Protein AF-A0A2R6K0E7-F1 (afdb_monomer_lite)

Foldseek 3Di:
DDDDDDDDDDDDDDDDDDDDDDDDDDDDDDDDQQKDWDWPPQAQWDWIKIKIKGFDAPVLQDQFWFKKKKFQCPVVQWPWFPQFWWLVQWPFKWKQDPVRDIDGQSVFWPTWGADPRGRMIMTTGNTRHGDDGGIMIIIMGTGTTGHNDWDKTKMWMDIPDDPPDGTRIDMDGGDDDDDDAAQEPQQEHPPLCVVQPADRNAQQRQPQPHGLCLQCVRRNFDQQCPPPHGLSNDQQRNPLPAGCSQQDQDQQCPPPDGRSRAQQRVPLPDGCSQQHQPQQCPPPDGQSRDQQRNVLPAGQNQQDQDQQCNPPDGRSRAQQRNVLPPGQSLQDQDQQCPPPQGQSRAQQRNVLPAGCSQQDQPQQCPPPDGQSRDQQRNVLPHGCSLQDCDQQCVPDDGQSRDLQRVVLPHGQSLQDQPQQCPPPQGRSRDQQSCVQPDGCSVQDQDQQCPPPDGRSSDQQRNVQPAGCSLQDQPAQPDPDGPSRAQQRQVLPHGCSLQDQDQQCPPPDGRSRDQQRNVLPDGDNQQDQPQQCPPSDRRSSDQQRNQLPAGCNNFDQDQQCPPPDGRSRCQQRNPQPAGSSLQDCDQLPVDDDGQSRDQQRCNPPPGCNQLDQPDALPPVHGLSNDAWHQSVTGGSVPAWADDDDPDDDIRSDDDDDDADPDDCVPLNCDAACDDDPPVSYDDQHQCPVQGCPGLPFDAQPNPRGGRNNNWQHAPLPDTCVPLHADAACNPDAGRSHDWQRAPLPDTCVGQHQPQACPPPDGPSRDQQRQPLPDGCNRQDQDQQCPPDDGPSRDQQRVVLPDGDSRQDQPQQCPPPHRRSRDQQRQPLPQGQNRQDQDDDPPPPDGRSRDNPPNPDD

pLDDT: mean 83.06, std 15.07, range [14.89, 96.38]

Sequence (856 aa):
MMVKQSRAVFLVTILIASAVGGVALAGNAVASADASVEVSPADPGATATHDIRAVVESNDDSNSLNSVEVDYSVDGNFDGTVSNVDQSDVVTAEIERSDGSVVDVSDDLDSVSGSNNGETLAIGFGGSYSLSEGDVVHVVYDAAENPQSSGTYDVDVAVNVQSTDNPTTTTYSIGDGDDSNDTDGDGLDDSLEESLGTDIDSADTDGDGIDDGVETDGGSAVDTDGDETIDALDDDSDDDGISDSTEGATDADGDGTADYRDVDSDGDGTFDSTEGTNDADGDNVPNYLDTDNDGDGIADAVEGTDDADGDSTPNYLDADSDEDAIPDSTEGDADADADGTPDFLDADSDGDGILDSAEGTNDADSDGVPNYLDTDADGDGIPDSTEGTTDTDGDSPADYLQTDSDNDGIPDATESTEDADGDGVPNYQDADSAGDGITDSTEGTDDADDDDVPNYLDTDNDGDGIPDATEGTNDADDGVPNYLDTDSDGDGITDSTEGTDDTDGDSTPNYLDTDSDEDGLLDSVEGTDDVDGDEAPNYLDADSDDDGILDSTEKTNDVDEDGTPNFIDTDSDGDSIPDSTEGTTDTDGDSPADYLQTDSDNDGISDAIEGTNDADGDGVANYRDFDADGDGIPDSAEGTDDADGDGAPNYLDTDNDGDGIPDATEGTNDADSDGIKNYLDTDSDGDGIADSVEGTNDSDDDSTPNYLDTDSDEDELLDGAEGTGDVDGDGAPNYLDADSDGDGVLDSTEGTNDADGDDVPNYLDTDSDGDGITDSTEGTTDTDGDSPADYLDTDSDNDGIADSVEGTEDVDGDGLPNYRDLDSDGDGTSDETEGTDDADGDGVPNYLDSDDSTSN

Secondary structure (DSSP, 8-state):
----------------------------PPPPPSEEEEEES-STT-EEEEEEEEE--TTT--SS--EEEEETTTTS---SB-TT--TTSEEEEEEE-TTS-EEE-GGGEEEEEEEGGGTEEEEEE-S-----TT-EEEEEEEEEE--SS-EEEEEEEEES--TT---EEEEEEE------S-SSSSS--TTTHHHHS--TT-SSSSSSSS-TTTTTTTT----SS-SSS-GGG-SSSSSSSS-TTTT-S--SSSSSS-GGG-SSSS-SSS-TTTT-S--SSSSS--GGG-SSSSSSSS-HHHH-S--SSSSS--GGG-SSTTSSSS-TTTT-S--SS-SSS-GGG-SSTTSSSS-TTTT-S--SSSSS--GGG-TTTTSSSS-HHHH-S--SSSSSS-GGG-SSSSSSSS-HHHH-S--SSSSS--GGG-TTTTSSSS-HHHH-S--SSSSS--TTT-SSTTSSSS-GGGT-S--SSSSS-GGG-TTTTSSSS-HHHH-S--SSSSS--GGG-TTTTSSSS-HHHH-S--SS-SSS-GGG-TTTTSSSS-HHHH-S--SSSSS--TTS-TTTTSSSS-HHHH-S--SSSSSS-GGG-SSSSSSSS-HHHH-S--SSS-SS-TTTSS--SSSS--GGG------SSS---TTS------SS--TTTTTTS-SSSS-S-SS-----S--SS-TTTSTT--SSS-S--GGG----S-SSS-TTTS-S---SSSS--TTS-SSSS-SSS-HHHH-S--SSSSS--GGG-TTTT-SSS-HHHH-S--SSSSSS-GGG-SSTT-SSS-HHHH-S--SSSSS--GGG-TTTTSSSS-HHHH-S--SSSSSS-GGG-TT-----

Radius of gyration: 56.71 Å; chains: 1; bounding box: 147×77×138 Å

Structure (mmCIF, N/CA/C/O backbone):
data_AF-A0A2R6K0E7-F1
#
_entry.id   AF-A0A2R6K0E7-F1
#
loop_
_atom_site.group_PDB
_atom_site.id
_atom_site.type_symbol
_atom_site.label_atom_id
_atom_site.label_alt_id
_atom_site.label_comp_id
_atom_site.label_asym_id
_atom_site.label_entity_id
_atom_site.label_seq_id
_atom_site.pdbx_PDB_ins_code
_atom_site.Cartn_x
_atom_site.Cartn_y
_atom_site.Cartn_z
_atom_site.occupancy
_atom_site.B_iso_or_equiv
_atom_site.auth_seq_id
_atom_site.auth_comp_id
_atom_site.auth_asym_id
_atom_site.auth_atom_id
_atom_site.pdbx_PDB_model_num
ATOM 1 N N . MET A 1 1 ? 13.818 -31.343 -26.260 1.00 32.22 1 MET A N 1
ATOM 2 C CA . MET A 1 1 ? 14.677 -30.671 -25.265 1.00 32.22 1 MET A CA 1
ATOM 3 C C . MET A 1 1 ? 15.842 -31.620 -24.944 1.00 32.22 1 MET A C 1
ATOM 5 O O . MET A 1 1 ? 15.568 -32.783 -24.666 1.00 32.22 1 MET A O 1
ATOM 9 N N . MET A 1 2 ? 17.138 -31.327 -25.154 1.00 28.70 2 MET A N 1
ATOM 10 C CA . MET A 1 2 ? 17.872 -30.039 -25.264 1.00 28.70 2 MET A CA 1
ATOM 11 C C . MET A 1 2 ? 17.816 -29.251 -23.939 1.00 28.70 2 MET A C 1
ATOM 13 O O . MET A 1 2 ? 16.790 -29.326 -23.285 1.00 28.70 2 MET A O 1
ATOM 17 N N . VAL A 1 3 ? 18.852 -28.557 -23.455 1.00 30.58 3 VAL A N 1
ATOM 18 C CA . VAL A 1 3 ? 20.208 -28.270 -23.992 1.00 30.58 3 VAL A CA 1
ATOM 19 C C . VAL A 1 3 ? 21.289 -28.851 -23.035 1.00 30.58 3 VAL A C 1
ATOM 21 O O . VAL A 1 3 ? 20.965 -29.585 -22.102 1.00 30.58 3 VAL A O 1
ATOM 24 N N . LYS A 1 4 ? 22.587 -28.622 -23.285 1.00 28.92 4 LYS A N 1
ATOM 25 C CA . LYS A 1 4 ? 23.685 -28.844 -22.320 1.00 28.92 4 LYS A CA 1
ATOM 26 C C . LYS A 1 4 ? 24.275 -27.494 -21.907 1.00 28.92 4 LYS A C 1
ATOM 28 O O . LYS A 1 4 ? 24.541 -26.692 -22.795 1.00 28.92 4 LYS A O 1
ATOM 33 N N . GLN A 1 5 ? 24.654 -27.326 -20.642 1.00 28.28 5 GLN A N 1
ATOM 34 C CA . GLN A 1 5 ? 25.661 -26.318 -20.295 1.00 28.28 5 GLN A CA 1
ATOM 35 C C . GLN A 1 5 ? 26.997 -26.611 -21.000 1.00 28.28 5 GLN A C 1
ATOM 37 O O . GLN A 1 5 ? 27.392 -27.772 -21.174 1.00 28.28 5 GLN A O 1
ATOM 42 N N . SER A 1 6 ? 27.707 -25.545 -21.357 1.00 27.72 6 SER A N 1
ATOM 43 C CA . SER A 1 6 ? 29.079 -25.562 -21.856 1.00 27.72 6 SER A CA 1
ATOM 44 C C . SER A 1 6 ? 29.840 -24.423 -21.184 1.00 27.72 6 SER A C 1
ATOM 46 O O . SER A 1 6 ? 29.317 -23.321 -21.098 1.00 27.72 6 SER A O 1
ATOM 48 N N . ARG A 1 7 ? 31.068 -24.675 -20.724 1.00 29.78 7 ARG A N 1
ATOM 49 C CA . ARG A 1 7 ? 32.025 -23.619 -20.369 1.00 29.78 7 ARG A CA 1
ATOM 50 C C . ARG A 1 7 ? 33.148 -23.662 -21.393 1.00 29.78 7 ARG A C 1
ATOM 52 O O . ARG A 1 7 ? 33.835 -24.681 -21.495 1.00 29.78 7 ARG A O 1
ATOM 59 N N . ALA A 1 8 ? 33.297 -22.583 -22.148 1.00 27.72 8 ALA A N 1
ATOM 60 C CA . ALA A 1 8 ? 34.442 -22.343 -23.012 1.00 27.72 8 ALA A CA 1
ATOM 61 C C . ALA A 1 8 ? 35.394 -21.358 -22.322 1.00 27.72 8 ALA A C 1
ATOM 63 O O . ALA A 1 8 ? 34.971 -20.556 -21.498 1.00 27.72 8 ALA A O 1
ATOM 64 N N . VAL A 1 9 ? 36.675 -21.444 -22.661 1.00 29.45 9 VAL A N 1
ATOM 65 C CA . VAL A 1 9 ? 37.657 -20.382 -22.431 1.00 29.45 9 VAL A CA 1
ATOM 66 C C . VAL A 1 9 ? 38.268 -20.142 -23.799 1.00 29.45 9 VAL A C 1
ATOM 68 O O . VAL A 1 9 ? 38.803 -21.085 -24.390 1.00 29.45 9 VAL A O 1
ATOM 71 N N . PHE A 1 10 ? 38.116 -18.932 -24.324 1.00 28.72 10 PHE A N 1
ATOM 72 C CA . PHE A 1 10 ? 38.728 -18.547 -25.587 1.00 28.72 10 PHE A CA 1
ATOM 73 C C . PHE A 1 10 ? 40.166 -18.076 -25.358 1.00 28.72 10 PHE A C 1
ATOM 75 O O . PHE A 1 10 ? 40.519 -17.576 -24.293 1.00 28.72 10 PHE A O 1
ATOM 82 N N . LEU A 1 11 ? 40.995 -18.255 -26.380 1.00 26.73 11 LEU A N 1
ATOM 83 C CA . LEU A 1 11 ? 42.242 -17.526 -26.551 1.00 26.73 11 LEU A CA 1
ATOM 84 C C . LEU A 1 11 ? 42.315 -17.215 -28.045 1.00 26.73 11 LEU A C 1
ATOM 86 O O . LEU A 1 11 ? 42.280 -18.141 -28.859 1.00 26.73 11 LEU A O 1
ATOM 90 N N . VAL A 1 12 ? 42.305 -15.935 -28.401 1.00 27.78 12 VAL A N 1
ATOM 91 C CA . VAL A 1 12 ? 42.221 -15.503 -29.800 1.00 27.78 12 VAL A CA 1
ATOM 92 C C . VAL A 1 12 ? 43.578 -15.670 -30.483 1.00 27.78 12 VAL A C 1
ATOM 94 O O . VAL A 1 12 ? 44.639 -15.527 -29.876 1.00 27.78 12 VAL A O 1
ATOM 97 N N . THR A 1 13 ? 43.560 -15.997 -31.771 1.00 28.06 13 THR A N 1
ATOM 98 C CA . THR A 1 13 ? 44.700 -15.794 -32.671 1.00 28.06 13 THR A CA 1
ATOM 99 C C . THR A 1 13 ? 44.118 -15.483 -34.045 1.00 28.06 13 THR A C 1
ATOM 101 O O . THR A 1 13 ? 43.332 -16.272 -34.570 1.00 28.06 13 THR A O 1
ATOM 104 N N . ILE A 1 14 ? 44.424 -14.297 -34.569 1.00 28.00 14 ILE A N 1
ATOM 105 C CA . ILE A 1 14 ? 43.735 -13.711 -35.726 1.00 28.00 14 ILE A CA 1
ATOM 106 C C . ILE A 1 14 ? 44.056 -14.488 -37.012 1.00 28.00 14 ILE A C 1
ATOM 108 O O . ILE A 1 14 ? 45.180 -14.946 -37.220 1.00 28.00 14 ILE A O 1
ATOM 112 N N . LEU A 1 15 ? 43.051 -14.638 -37.880 1.00 26.59 15 LEU A N 1
ATOM 113 C CA . LEU A 1 15 ? 43.170 -15.285 -39.188 1.00 26.59 15 LEU A CA 1
ATOM 114 C C . LEU A 1 15 ? 42.273 -14.550 -40.194 1.00 26.59 15 LEU A C 1
ATOM 116 O O . LEU A 1 15 ? 41.116 -14.916 -40.397 1.00 26.59 15 LEU A O 1
ATOM 120 N N . ILE A 1 16 ? 42.812 -13.501 -40.819 1.00 28.03 16 ILE A N 1
ATOM 121 C CA . ILE A 1 16 ? 42.130 -12.768 -41.894 1.00 28.03 16 ILE A CA 1
ATOM 122 C C . ILE A 1 16 ? 42.339 -13.509 -43.220 1.00 28.03 16 ILE A C 1
ATOM 124 O O . ILE A 1 16 ? 43.461 -13.839 -43.599 1.00 28.03 16 ILE A O 1
ATOM 128 N N . ALA A 1 17 ? 41.243 -13.764 -43.936 1.00 27.00 17 ALA A N 1
ATOM 129 C CA . ALA A 1 17 ? 41.252 -14.397 -45.252 1.00 27.00 17 ALA A CA 1
ATOM 130 C C . ALA A 1 17 ? 40.202 -13.751 -46.174 1.00 27.00 17 ALA A C 1
ATOM 132 O O . ALA A 1 17 ? 39.113 -14.291 -46.378 1.00 27.00 17 ALA A O 1
ATOM 133 N N . SER A 1 18 ? 40.536 -12.595 -46.748 1.00 26.09 18 SER A N 1
ATOM 134 C CA . SER A 1 18 ? 39.658 -11.877 -47.682 1.00 26.09 18 SER A CA 1
ATOM 135 C C . SER A 1 18 ? 39.710 -12.483 -49.089 1.00 26.09 18 SER A C 1
ATOM 137 O O . SER A 1 18 ? 40.771 -12.620 -49.698 1.00 26.09 18 SER A O 1
ATOM 139 N N . ALA A 1 19 ? 38.548 -12.865 -49.625 1.00 25.94 19 ALA A N 1
ATOM 140 C CA . ALA A 1 19 ? 38.427 -13.514 -50.931 1.00 25.94 19 ALA A CA 1
ATOM 141 C C . ALA A 1 19 ? 38.210 -12.503 -52.074 1.00 25.94 19 ALA A C 1
ATOM 143 O O . ALA A 1 19 ? 37.388 -11.599 -51.959 1.00 25.94 19 ALA A O 1
ATOM 144 N N . VAL A 1 20 ? 38.866 -12.708 -53.226 1.00 29.27 20 VAL A N 1
ATOM 145 C CA . VAL A 1 20 ? 38.715 -11.850 -54.422 1.00 29.27 20 VAL A CA 1
ATOM 146 C C . VAL A 1 20 ? 38.050 -12.607 -55.581 1.00 29.27 20 VAL A C 1
ATOM 148 O O . VAL A 1 20 ? 38.508 -13.670 -56.002 1.00 29.27 20 VAL A O 1
ATOM 151 N N . GLY A 1 21 ? 36.961 -12.041 -56.119 1.00 25.94 21 GLY A N 1
ATOM 152 C CA . GLY A 1 21 ? 35.978 -12.723 -56.981 1.00 25.94 21 GLY A CA 1
ATOM 153 C C . GLY A 1 21 ? 35.950 -12.376 -58.483 1.00 25.94 21 GLY A C 1
ATOM 154 O O . GLY A 1 21 ? 34.910 -12.550 -59.113 1.00 25.94 21 GLY A O 1
ATOM 155 N N . GLY A 1 22 ? 37.054 -11.924 -59.093 1.00 25.78 22 GLY A N 1
ATOM 156 C CA . GLY A 1 22 ? 37.137 -11.625 -60.542 1.00 25.78 22 GLY A CA 1
ATOM 157 C C . GLY A 1 22 ? 36.716 -10.192 -60.941 1.00 25.78 22 GLY A C 1
ATOM 158 O O . GLY A 1 22 ? 36.294 -9.417 -60.100 1.00 25.78 22 GLY A O 1
ATOM 159 N N . VAL A 1 23 ? 36.818 -9.755 -62.210 1.00 27.84 23 VAL A N 1
ATOM 160 C CA . VAL A 1 23 ? 36.915 -10.530 -63.467 1.00 27.84 23 VAL A CA 1
ATOM 161 C C . VAL A 1 23 ? 37.825 -9.873 -64.545 1.00 27.84 23 VAL A C 1
ATOM 163 O O . VAL A 1 23 ? 37.471 -8.869 -65.150 1.00 27.84 23 VAL A O 1
ATOM 166 N N . ALA A 1 24 ? 38.890 -10.603 -64.914 1.00 26.06 24 ALA A N 1
ATOM 167 C CA . ALA A 1 24 ? 39.480 -10.767 -66.263 1.00 26.06 24 ALA A CA 1
ATOM 168 C C . ALA A 1 24 ? 40.446 -9.749 -66.948 1.00 26.06 24 ALA A C 1
ATOM 170 O O . ALA A 1 24 ? 40.118 -8.608 -67.242 1.00 26.06 24 ALA A O 1
ATOM 171 N N . LEU A 1 25 ? 41.510 -10.370 -67.503 1.00 27.95 25 LEU A N 1
ATOM 172 C CA . LEU A 1 25 ? 42.346 -10.005 -68.672 1.00 27.95 25 LEU A CA 1
ATOM 173 C C . LEU A 1 25 ? 43.426 -8.897 -68.496 1.00 27.95 25 LEU A C 1
ATOM 175 O O . LEU A 1 25 ? 43.159 -7.846 -67.948 1.00 27.95 25 LEU A O 1
ATOM 179 N N . ALA A 1 26 ? 44.660 -9.034 -69.020 1.00 27.67 26 ALA A N 1
ATOM 180 C CA . ALA A 1 26 ? 45.205 -10.092 -69.888 1.00 27.67 26 ALA A CA 1
ATOM 181 C C . ALA A 1 26 ? 46.731 -10.336 -69.756 1.00 27.67 26 ALA A C 1
ATOM 183 O O . ALA A 1 26 ? 47.541 -9.566 -70.257 1.00 27.67 26 ALA A O 1
ATOM 184 N N . GLY A 1 27 ? 47.073 -11.508 -69.209 1.00 32.38 27 GLY A N 1
ATOM 185 C CA . GLY A 1 27 ? 48.196 -12.396 -69.548 1.00 32.38 27 GLY A CA 1
ATOM 186 C C . GLY A 1 27 ? 49.534 -11.858 -70.084 1.00 32.38 27 GLY A C 1
ATOM 187 O O . GLY A 1 27 ? 49.646 -11.430 -71.233 1.00 32.38 27 GLY A O 1
ATOM 188 N N . ASN A 1 28 ? 50.598 -12.202 -69.356 1.00 30.23 28 ASN A N 1
ATOM 189 C CA . ASN A 1 28 ? 51.866 -12.613 -69.958 1.00 30.23 28 ASN A CA 1
ATOM 190 C C . ASN A 1 28 ? 52.362 -13.891 -69.254 1.00 30.23 28 ASN A C 1
ATOM 192 O O . ASN A 1 28 ? 52.073 -14.086 -68.078 1.00 30.23 28 ASN A O 1
ATOM 196 N N . ALA A 1 29 ? 53.045 -14.790 -69.966 1.00 36.12 29 ALA A N 1
ATOM 197 C CA . ALA A 1 29 ? 53.460 -16.083 -69.412 1.00 36.12 29 ALA A CA 1
ATOM 198 C C . ALA A 1 29 ? 54.946 -16.073 -69.031 1.00 36.12 29 ALA A C 1
ATOM 200 O O . ALA A 1 29 ? 55.802 -15.925 -69.906 1.00 36.12 29 ALA A O 1
ATOM 201 N N . VAL A 1 30 ? 55.235 -16.284 -67.747 1.00 31.53 30 VAL A N 1
ATOM 202 C CA . VAL A 1 30 ? 56.576 -16.588 -67.227 1.00 31.53 30 VAL A CA 1
ATOM 203 C C . VAL A 1 30 ? 56.691 -18.109 -67.061 1.00 31.53 30 VAL A C 1
ATOM 205 O O . VAL A 1 30 ? 55.685 -18.792 -66.866 1.00 31.53 30 VAL A O 1
ATOM 208 N N . ALA A 1 31 ? 57.889 -18.663 -67.238 1.00 33.28 31 ALA A N 1
ATOM 209 C CA . ALA A 1 31 ? 58.126 -20.090 -67.040 1.00 33.28 31 ALA A CA 1
ATOM 210 C C . ALA A 1 31 ? 58.361 -20.381 -65.553 1.00 33.28 31 ALA A C 1
ATOM 212 O O . ALA A 1 31 ? 59.048 -19.603 -64.898 1.00 33.28 31 ALA A O 1
ATOM 213 N N . SER A 1 32 ? 57.846 -21.510 -65.056 1.00 38.94 32 SER A N 1
ATOM 214 C CA . SER A 1 32 ? 58.298 -22.045 -63.768 1.00 38.94 32 SER A CA 1
ATOM 215 C C . SER A 1 32 ? 59.805 -22.271 -63.842 1.00 38.94 32 SER A C 1
ATOM 217 O O . SER A 1 32 ? 60.279 -22.879 -64.805 1.00 38.94 32 SER A O 1
ATOM 219 N N . ALA A 1 33 ? 60.536 -21.780 -62.846 1.00 53.28 33 ALA A N 1
ATOM 220 C CA . ALA A 1 33 ? 61.810 -22.376 -62.483 1.00 53.28 33 ALA A CA 1
ATOM 221 C C . ALA A 1 33 ? 61.518 -23.652 -61.683 1.00 53.28 33 ALA A C 1
ATOM 223 O O . ALA A 1 33 ? 60.482 -23.742 -61.019 1.00 53.28 33 ALA A O 1
ATOM 224 N N . ASP A 1 34 ? 62.409 -24.633 -61.765 1.00 71.38 34 ASP A N 1
ATOM 225 C CA . ASP A 1 34 ? 62.247 -25.903 -61.053 1.00 71.38 34 ASP A CA 1
ATOM 226 C C . ASP A 1 34 ? 62.790 -25.816 -59.602 1.00 71.38 34 ASP A C 1
ATOM 228 O O . ASP A 1 34 ? 62.529 -26.699 -58.787 1.00 71.38 34 ASP A O 1
ATOM 232 N N . ALA A 1 35 ? 63.490 -24.722 -59.255 1.00 77.94 35 ALA A N 1
ATOM 233 C CA . ALA A 1 35 ? 63.801 -24.300 -57.884 1.00 77.94 35 ALA A CA 1
ATOM 234 C C . ALA A 1 35 ? 64.030 -22.772 -57.772 1.00 77.94 35 ALA A C 1
ATOM 236 O O . ALA A 1 35 ? 64.464 -22.131 -58.736 1.00 77.94 35 ALA A O 1
ATOM 237 N N . SER A 1 36 ? 63.793 -22.200 -56.588 1.00 86.69 36 SER A N 1
ATOM 238 C CA . SER A 1 36 ? 64.067 -20.797 -56.226 1.00 86.69 36 SER A CA 1
ATOM 239 C C . SER A 1 36 ? 64.765 -20.689 -54.866 1.00 86.69 36 SER A C 1
ATOM 241 O O . SER A 1 36 ? 64.578 -21.548 -54.002 1.00 86.69 36 SER A O 1
ATOM 243 N N . VAL A 1 37 ? 65.569 -19.634 -54.700 1.00 86.69 37 VAL A N 1
ATOM 244 C CA . VAL A 1 37 ? 66.295 -19.297 -53.467 1.00 86.69 37 VAL A CA 1
ATOM 245 C C . VAL A 1 37 ? 66.239 -17.786 -53.271 1.00 86.69 37 VAL A C 1
ATOM 247 O O . VAL A 1 37 ? 66.812 -17.062 -54.083 1.00 86.69 37 VAL A O 1
ATOM 250 N N . GLU A 1 38 ? 65.592 -17.333 -52.201 1.00 86.38 38 GLU A N 1
ATOM 251 C CA . GLU A 1 38 ? 65.555 -15.920 -51.795 1.00 86.38 38 GLU A CA 1
ATOM 252 C C . GLU A 1 38 ? 66.314 -15.721 -50.474 1.00 86.38 38 GLU A C 1
ATOM 254 O O . GLU A 1 38 ? 66.475 -16.665 -49.694 1.00 86.38 38 GLU A O 1
ATOM 259 N N . VAL A 1 39 ? 66.817 -14.504 -50.238 1.00 80.50 39 VAL A N 1
ATOM 260 C CA . VAL A 1 39 ? 67.695 -14.185 -49.097 1.00 80.50 39 VAL A CA 1
ATOM 261 C C . VAL A 1 39 ? 67.413 -12.800 -48.533 1.00 80.50 39 VAL A C 1
ATOM 263 O O . VAL A 1 39 ? 67.313 -11.840 -49.295 1.00 80.50 39 VAL A O 1
ATOM 266 N N . SER A 1 40 ? 67.364 -12.683 -47.204 1.00 81.69 40 SER A N 1
ATOM 267 C CA . SER A 1 40 ? 67.233 -11.392 -46.520 1.00 81.69 40 SER A CA 1
ATOM 268 C C . SER A 1 40 ? 68.037 -11.345 -45.211 1.00 81.69 40 SER A C 1
ATOM 270 O O . SER A 1 40 ? 67.955 -12.299 -44.431 1.00 81.69 40 SER A O 1
ATOM 272 N N . PRO A 1 41 ? 68.800 -10.265 -44.935 1.00 72.44 41 PRO A N 1
ATOM 273 C CA . PRO A 1 41 ? 69.079 -9.132 -45.825 1.00 72.44 41 PRO A CA 1
ATOM 274 C C . PRO A 1 41 ? 70.087 -9.495 -46.934 1.00 72.44 41 PRO A C 1
ATOM 276 O O . PRO A 1 41 ? 70.845 -10.461 -46.826 1.00 72.44 41 PRO A O 1
ATOM 279 N N . ALA A 1 42 ? 70.122 -8.697 -48.004 1.00 77.50 42 ALA A N 1
ATOM 280 C CA . ALA A 1 42 ? 70.957 -8.926 -49.192 1.00 77.50 42 ALA A CA 1
ATOM 281 C C . ALA A 1 42 ? 72.344 -8.242 -49.127 1.00 77.50 42 ALA A C 1
ATOM 283 O O . ALA A 1 42 ? 72.939 -7.920 -50.157 1.00 77.50 42 ALA A O 1
ATOM 284 N N . ASP A 1 43 ? 72.873 -8.002 -47.925 1.00 80.38 43 ASP A N 1
ATOM 285 C CA . ASP A 1 43 ? 74.138 -7.287 -47.725 1.00 80.38 43 ASP A CA 1
ATOM 286 C C . ASP A 1 43 ? 75.381 -8.194 -47.773 1.00 80.38 43 ASP A C 1
ATOM 288 O O . ASP A 1 43 ? 75.318 -9.360 -47.349 1.00 80.38 43 ASP A O 1
ATOM 292 N N . PRO A 1 44 ? 76.552 -7.668 -48.201 1.00 82.38 44 PRO A N 1
ATOM 293 C CA . PRO A 1 44 ? 77.809 -8.406 -48.163 1.00 82.38 44 PRO A CA 1
ATOM 294 C C . PRO A 1 44 ? 78.188 -8.824 -46.731 1.00 82.38 44 PRO A C 1
ATOM 296 O O . PRO A 1 44 ? 78.534 -7.994 -45.891 1.00 82.38 44 PRO A O 1
ATOM 299 N N . GLY A 1 45 ? 78.190 -10.129 -46.463 1.00 79.19 45 GLY A N 1
ATOM 300 C CA . GLY A 1 45 ? 78.618 -10.705 -45.187 1.00 79.19 45 GLY A CA 1
ATOM 301 C C . GLY A 1 45 ? 77.622 -10.607 -44.028 1.00 79.19 45 GLY A C 1
ATOM 302 O O . GLY A 1 45 ? 78.012 -10.860 -42.887 1.00 79.19 45 GLY A O 1
ATOM 303 N N . ALA A 1 46 ? 76.358 -10.255 -44.285 1.00 82.31 46 ALA A N 1
ATOM 304 C CA . ALA A 1 46 ? 75.301 -10.348 -43.279 1.00 82.31 46 ALA A CA 1
ATOM 305 C C . ALA A 1 46 ? 74.998 -11.805 -42.879 1.00 82.31 46 ALA A C 1
ATOM 307 O O . ALA A 1 46 ? 75.305 -12.746 -43.610 1.00 82.31 46 ALA A O 1
ATOM 308 N N . THR A 1 47 ? 74.377 -11.992 -41.712 1.00 86.62 47 THR A N 1
ATOM 309 C CA . THR A 1 47 ? 73.687 -13.247 -41.373 1.00 86.62 47 THR A CA 1
ATOM 310 C C . THR A 1 47 ? 72.232 -13.115 -41.813 1.00 86.62 47 THR A C 1
ATOM 312 O O . THR A 1 47 ? 71.614 -12.102 -41.494 1.00 86.62 47 THR A O 1
ATOM 315 N N . ALA A 1 48 ? 71.721 -14.094 -42.555 1.00 83.00 48 ALA A N 1
ATOM 316 C CA . ALA A 1 48 ? 70.485 -13.993 -43.322 1.00 83.00 48 ALA A CA 1
ATOM 317 C C . ALA A 1 48 ? 69.599 -15.243 -43.190 1.00 83.00 48 ALA A C 1
ATOM 319 O O . ALA A 1 48 ? 70.081 -16.347 -42.908 1.00 83.00 48 ALA A O 1
ATOM 320 N N . THR A 1 49 ? 68.305 -15.054 -43.442 1.00 88.38 49 THR A N 1
ATOM 321 C CA . THR A 1 49 ? 67.321 -16.121 -43.669 1.00 88.38 49 THR A CA 1
ATOM 322 C C . THR A 1 49 ? 67.336 -16.513 -45.143 1.00 88.38 49 THR A C 1
ATOM 324 O O . THR A 1 49 ? 67.422 -15.647 -46.017 1.00 88.38 49 THR A O 1
ATOM 327 N N . HIS A 1 50 ? 67.244 -17.813 -45.424 1.00 91.50 50 HIS A N 1
ATOM 328 C CA . HIS A 1 50 ? 67.176 -18.377 -46.770 1.00 91.50 50 HIS A CA 1
ATOM 329 C C . HIS A 1 50 ? 65.871 -19.170 -46.948 1.00 91.50 50 HIS A C 1
ATOM 331 O O . HIS A 1 50 ? 65.644 -20.158 -46.246 1.00 91.50 50 HIS A O 1
ATOM 337 N N . ASP A 1 51 ? 65.045 -18.778 -47.922 1.00 91.19 51 ASP A N 1
ATOM 338 C CA . ASP A 1 51 ? 63.863 -19.542 -48.352 1.00 91.19 51 ASP A CA 1
ATOM 339 C C . ASP A 1 51 ? 64.215 -20.378 -49.590 1.00 91.19 51 ASP A C 1
ATOM 341 O O . ASP A 1 51 ? 64.679 -19.836 -50.597 1.00 91.19 51 ASP A O 1
ATOM 345 N N . ILE A 1 52 ? 64.031 -21.700 -49.506 1.00 91.00 52 ILE A N 1
ATOM 346 C CA . ILE A 1 52 ? 64.355 -22.664 -50.561 1.00 91.00 52 ILE A CA 1
ATOM 347 C C . ILE A 1 52 ? 63.086 -23.411 -50.988 1.00 91.00 52 ILE A C 1
ATOM 349 O O . ILE A 1 52 ? 62.520 -24.194 -50.221 1.00 91.00 52 ILE A O 1
ATOM 353 N N . ARG A 1 53 ? 62.678 -23.266 -52.252 1.00 90.06 53 ARG A N 1
ATOM 354 C CA . ARG A 1 53 ? 61.548 -24.012 -52.843 1.00 90.06 53 ARG A CA 1
ATOM 355 C C . ARG A 1 53 ? 62.027 -24.817 -54.044 1.00 90.06 53 ARG A C 1
ATOM 357 O O . ARG A 1 53 ? 62.652 -24.259 -54.941 1.00 90.06 53 ARG A O 1
ATOM 364 N N . ALA A 1 54 ? 61.744 -26.121 -54.077 1.00 88.31 54 ALA A N 1
ATOM 365 C CA . ALA A 1 54 ? 62.183 -27.023 -55.148 1.00 88.31 54 ALA A CA 1
ATOM 366 C C . ALA A 1 54 ? 61.075 -27.988 -55.596 1.00 88.31 54 ALA A C 1
ATOM 368 O O . ALA A 1 54 ? 60.454 -28.667 -54.777 1.00 88.31 54 ALA A O 1
ATOM 369 N N . VAL A 1 55 ? 60.848 -28.079 -56.907 1.00 84.69 55 VAL A N 1
ATOM 370 C CA . VAL A 1 55 ? 59.849 -28.969 -57.517 1.00 84.69 55 VAL A CA 1
ATOM 371 C C . VAL A 1 55 ? 60.430 -30.378 -57.676 1.00 84.69 55 VAL A C 1
ATOM 373 O O . VAL A 1 55 ? 61.564 -30.552 -58.121 1.00 84.69 55 VAL A O 1
ATOM 376 N N . VAL A 1 56 ? 59.655 -31.410 -57.340 1.00 82.81 56 VAL A N 1
ATOM 377 C CA . VAL A 1 56 ? 60.063 -32.814 -57.497 1.00 82.81 56 VAL A CA 1
ATOM 378 C C . VAL A 1 56 ? 59.985 -33.229 -58.970 1.00 82.81 56 VAL A C 1
ATOM 380 O O . VAL A 1 56 ? 58.898 -33.370 -59.536 1.00 82.81 56 VAL A O 1
ATOM 383 N N . GLU A 1 57 ? 61.144 -33.469 -59.588 1.00 73.19 57 GLU A N 1
ATOM 384 C CA . GLU A 1 57 ? 61.250 -34.008 -60.948 1.00 73.19 57 GLU A CA 1
ATOM 385 C C . GLU A 1 57 ? 61.027 -35.533 -61.020 1.00 73.19 57 GLU A C 1
ATOM 387 O O . GLU A 1 57 ? 61.339 -36.283 -60.095 1.00 73.19 57 GLU A O 1
ATOM 392 N N . SER A 1 58 ? 60.612 -36.010 -62.203 1.00 67.19 58 SER A N 1
ATOM 393 C CA . SER A 1 58 ? 60.282 -37.416 -62.537 1.00 67.19 58 SER A CA 1
ATOM 394 C C . SER A 1 58 ? 61.362 -38.491 -62.266 1.00 67.19 58 SER A C 1
ATOM 396 O O . SER A 1 58 ? 61.128 -39.689 -62.475 1.00 67.19 58 SER A O 1
ATOM 398 N N . ASN A 1 59 ? 62.573 -38.079 -61.876 1.00 63.81 59 ASN A N 1
ATOM 399 C CA . ASN A 1 59 ? 63.691 -38.938 -61.460 1.00 63.81 59 ASN A CA 1
ATOM 400 C C . ASN A 1 59 ? 63.792 -39.102 -59.940 1.00 63.81 59 ASN A C 1
ATOM 402 O O . ASN A 1 59 ? 64.271 -40.146 -59.488 1.00 63.81 59 ASN A O 1
ATOM 406 N N . ASP A 1 60 ? 63.317 -38.117 -59.181 1.00 63.81 60 ASP A N 1
ATOM 407 C CA . ASP A 1 60 ? 63.383 -38.073 -57.719 1.00 63.81 60 ASP A CA 1
ATOM 408 C C . ASP A 1 60 ? 62.071 -38.546 -57.060 1.00 63.81 60 ASP A C 1
ATOM 410 O O . ASP A 1 60 ? 62.034 -38.755 -55.840 1.00 63.81 60 ASP A O 1
ATOM 414 N N . ASP A 1 61 ? 61.053 -38.845 -57.888 1.00 62.50 61 ASP A N 1
ATOM 415 C CA . ASP A 1 61 ? 59.909 -39.736 -57.635 1.00 62.50 61 ASP A CA 1
ATOM 416 C C . ASP A 1 61 ? 60.311 -40.960 -56.803 1.00 62.50 61 ASP A C 1
ATOM 418 O O . ASP A 1 61 ? 60.859 -41.965 -57.282 1.00 62.50 61 ASP A O 1
ATOM 422 N N . SER A 1 62 ? 60.003 -40.888 -55.512 1.00 62.66 62 SER A N 1
ATOM 423 C CA . SER A 1 62 ? 60.553 -41.794 -54.518 1.00 62.66 62 SER A CA 1
ATOM 424 C C . SER A 1 62 ? 59.489 -42.292 -53.557 1.00 62.66 62 SER A C 1
ATOM 426 O O . SER A 1 62 ? 58.528 -41.618 -53.196 1.00 62.66 62 SER A O 1
ATOM 428 N N . ASN A 1 63 ? 59.730 -43.499 -53.046 1.00 63.91 63 ASN A N 1
ATOM 429 C CA . ASN A 1 63 ? 58.894 -44.088 -52.004 1.00 63.91 63 ASN A CA 1
ATOM 430 C C . ASN A 1 63 ? 59.027 -43.324 -50.668 1.00 63.91 63 ASN A C 1
ATOM 432 O O . ASN A 1 63 ? 58.231 -43.581 -49.771 1.00 63.91 63 ASN A O 1
ATOM 436 N N . SER A 1 64 ? 60.012 -42.420 -50.544 1.00 80.38 64 SER A N 1
ATOM 437 C CA . SER A 1 64 ? 60.069 -41.376 -49.516 1.00 80.38 64 SER A CA 1
ATOM 438 C C . SER A 1 64 ? 60.969 -40.194 -49.914 1.00 80.38 64 SER A C 1
ATOM 440 O O . SER A 1 64 ? 61.949 -40.405 -50.630 1.00 80.38 64 SER A O 1
ATOM 442 N N . LEU A 1 65 ? 60.722 -38.999 -49.374 1.00 86.19 65 LEU A N 1
ATOM 443 C CA . LEU A 1 65 ? 61.734 -37.983 -49.065 1.00 86.19 65 LEU A CA 1
ATOM 444 C C . LEU A 1 65 ? 62.738 -38.544 -48.040 1.00 86.19 65 LEU A C 1
ATOM 446 O O . LEU A 1 65 ? 62.342 -39.226 -47.096 1.00 86.19 65 LEU A O 1
ATOM 450 N N . ASN A 1 66 ? 64.031 -38.298 -48.239 1.00 84.69 66 ASN A N 1
ATOM 451 C CA . ASN A 1 66 ? 65.113 -38.723 -47.338 1.00 84.69 66 ASN A CA 1
ATOM 452 C C . ASN A 1 66 ? 66.166 -37.621 -47.137 1.00 84.69 66 ASN A C 1
ATOM 454 O O . ASN A 1 66 ? 66.903 -37.665 -46.156 1.00 84.69 66 ASN A O 1
ATOM 458 N N . SER A 1 67 ? 66.272 -36.664 -48.065 1.00 88.12 67 SER A N 1
ATOM 459 C CA . SER A 1 67 ? 67.196 -35.533 -47.960 1.00 88.12 67 SER A CA 1
ATOM 460 C C . SER A 1 67 ? 66.828 -34.376 -48.892 1.00 88.12 67 SER A C 1
ATOM 462 O O . SER A 1 67 ? 66.269 -34.609 -49.966 1.00 88.12 67 SER A O 1
ATOM 464 N N . VAL A 1 68 ? 67.240 -33.169 -48.511 1.00 89.12 68 VAL A N 1
ATOM 465 C CA . VAL A 1 68 ? 67.417 -31.988 -49.367 1.00 89.12 68 VAL A CA 1
ATOM 466 C C . VAL A 1 68 ? 68.867 -31.517 -49.196 1.00 89.12 68 VAL A C 1
ATOM 468 O O . VAL A 1 68 ? 69.389 -31.508 -48.081 1.00 89.12 68 VAL A O 1
ATOM 471 N N . GLU A 1 69 ? 69.543 -31.176 -50.288 1.00 90.62 69 GLU A N 1
ATOM 472 C CA . GLU A 1 69 ? 70.919 -30.660 -50.293 1.00 90.62 69 GLU A CA 1
ATOM 473 C C . GLU A 1 69 ? 70.953 -29.348 -51.091 1.00 90.62 69 GLU A C 1
ATOM 475 O O . GLU A 1 69 ? 70.399 -29.282 -52.189 1.00 90.62 69 GLU A O 1
ATOM 480 N N . VAL A 1 70 ? 71.565 -28.308 -50.517 1.00 91.25 70 VAL A N 1
ATOM 481 C CA . VAL A 1 70 ? 71.691 -26.962 -51.100 1.00 91.25 70 VAL A CA 1
ATOM 482 C C . VAL A 1 70 ? 73.174 -26.607 -51.157 1.00 91.25 70 VAL A C 1
ATOM 484 O O . VAL A 1 70 ? 73.825 -26.492 -50.117 1.00 91.25 70 VAL A O 1
ATOM 487 N N . ASP A 1 71 ? 73.734 -26.478 -52.357 1.00 90.38 71 ASP A N 1
ATOM 488 C CA . ASP A 1 71 ? 75.161 -26.250 -52.594 1.00 90.38 71 ASP A CA 1
ATOM 489 C C . ASP A 1 71 ? 75.409 -24.854 -53.176 1.00 90.38 71 ASP A C 1
ATOM 491 O O . ASP A 1 71 ? 75.100 -24.579 -54.333 1.00 90.38 71 ASP A O 1
ATOM 495 N N . TYR A 1 72 ? 76.013 -23.975 -52.377 1.00 88.44 72 TYR A N 1
ATOM 496 C CA . TYR A 1 72 ? 76.429 -22.624 -52.768 1.00 88.44 72 TYR A CA 1
ATOM 497 C C . TYR A 1 72 ? 77.810 -22.615 -53.452 1.00 88.44 72 TYR A C 1
ATOM 499 O O . TYR A 1 72 ? 78.310 -21.566 -53.860 1.00 88.44 72 TYR A O 1
ATOM 507 N N . SER A 1 73 ? 78.467 -23.775 -53.599 1.00 85.12 73 SER A N 1
ATOM 508 C CA . SER A 1 73 ? 79.814 -23.862 -54.182 1.00 85.12 73 SER A CA 1
ATOM 509 C C . SER A 1 73 ? 79.866 -23.818 -55.721 1.00 85.12 73 SER A C 1
ATOM 511 O O . SER A 1 73 ? 80.968 -23.844 -56.278 1.00 85.12 73 SER A O 1
ATOM 513 N N . VAL A 1 74 ? 78.719 -23.709 -56.414 1.00 82.69 74 VAL A N 1
ATOM 514 C CA . VAL A 1 74 ? 78.571 -23.853 -57.884 1.00 82.69 74 VAL A CA 1
ATOM 515 C C . VAL A 1 74 ? 79.561 -22.989 -58.672 1.00 82.69 74 VAL A C 1
ATOM 517 O O . VAL A 1 74 ? 80.332 -23.499 -59.493 1.00 82.69 74 VAL A O 1
ATOM 520 N N . ASP A 1 75 ? 79.596 -21.687 -58.379 1.00 75.31 75 ASP A N 1
ATOM 521 C CA . ASP A 1 75 ? 80.506 -20.722 -59.010 1.00 75.31 75 ASP A CA 1
ATOM 522 C C . ASP A 1 75 ? 81.939 -20.757 -58.449 1.00 75.31 75 ASP A C 1
ATOM 524 O O . ASP A 1 75 ? 82.880 -20.228 -59.056 1.00 75.31 75 ASP A O 1
ATOM 528 N N . GLY A 1 76 ? 82.129 -21.356 -57.271 1.00 73.88 76 GLY A N 1
ATOM 529 C CA . GLY A 1 76 ? 83.397 -21.368 -56.538 1.00 73.88 76 GLY A CA 1
ATOM 530 C C . GLY A 1 76 ? 83.864 -19.992 -56.040 1.00 73.88 76 GLY A C 1
ATOM 531 O O . GLY A 1 76 ? 85.057 -19.836 -55.764 1.00 73.88 76 GLY A O 1
ATOM 532 N N . ASN A 1 77 ? 82.953 -19.011 -55.958 1.00 73.06 77 ASN A N 1
ATOM 533 C CA . ASN A 1 77 ? 83.206 -17.649 -55.463 1.00 73.06 77 ASN A CA 1
ATOM 534 C C . ASN A 1 77 ? 82.416 -17.294 -54.186 1.00 73.06 77 ASN A C 1
ATOM 536 O O . ASN A 1 77 ? 82.627 -16.210 -53.652 1.00 73.06 77 ASN A O 1
ATOM 540 N N . PHE A 1 78 ? 81.530 -18.172 -53.701 1.00 80.62 78 PHE A N 1
ATOM 541 C CA . PHE A 1 78 ? 80.858 -18.014 -52.408 1.00 80.62 78 PHE A CA 1
ATOM 542 C C . PHE A 1 78 ? 81.895 -18.063 -51.274 1.00 80.62 78 PHE A C 1
ATOM 544 O O . PHE A 1 78 ? 82.639 -19.039 -51.157 1.00 80.62 78 PHE A O 1
ATOM 551 N N . ASP A 1 79 ? 81.968 -17.006 -50.462 1.00 81.62 79 ASP A N 1
ATOM 552 C CA . ASP A 1 79 ? 82.867 -16.903 -49.303 1.00 81.62 79 ASP A CA 1
ATOM 553 C C . ASP A 1 79 ? 82.147 -16.599 -47.974 1.00 81.62 79 ASP A C 1
ATOM 555 O O . ASP A 1 79 ? 82.799 -16.269 -46.981 1.00 81.62 79 ASP A O 1
ATOM 559 N N . GLY A 1 80 ? 80.824 -16.795 -47.958 1.00 82.31 80 GLY A N 1
ATOM 560 C CA . GLY A 1 80 ? 79.988 -16.903 -46.761 1.00 82.31 80 GLY A CA 1
ATOM 561 C C . GLY A 1 80 ? 80.030 -18.302 -46.124 1.00 82.31 80 GLY A C 1
ATOM 562 O O . GLY A 1 80 ? 80.965 -19.078 -46.353 1.00 82.31 80 GLY A O 1
ATOM 563 N N . THR A 1 81 ? 79.029 -18.664 -45.310 1.00 87.38 81 THR A N 1
ATOM 564 C CA . THR A 1 81 ? 78.980 -19.992 -44.660 1.00 87.38 81 THR A CA 1
ATOM 565 C C . THR A 1 81 ? 77.598 -20.424 -44.153 1.00 87.38 81 THR A C 1
ATOM 567 O O . THR A 1 81 ? 76.994 -19.767 -43.312 1.00 87.38 81 THR A O 1
ATOM 570 N N . VAL A 1 82 ? 77.184 -21.641 -44.526 1.00 88.62 82 VAL A N 1
ATOM 571 C CA . VAL A 1 82 ? 76.065 -22.399 -43.918 1.00 88.62 82 VAL A CA 1
ATOM 572 C C . VAL A 1 82 ? 76.530 -23.411 -42.850 1.00 88.62 82 VAL A C 1
ATOM 574 O O . VAL A 1 82 ? 75.792 -24.303 -42.448 1.00 88.62 82 VAL A O 1
ATOM 577 N N . SER A 1 83 ? 77.769 -23.294 -42.346 1.00 87.19 83 SER A N 1
ATOM 578 C CA . SER A 1 83 ? 78.281 -24.125 -41.229 1.00 87.19 83 SER A CA 1
ATOM 579 C C . SER A 1 83 ? 77.607 -23.857 -39.881 1.00 87.19 83 SER A C 1
ATOM 581 O O . SER A 1 83 ? 77.830 -24.622 -38.940 1.00 87.19 83 SER A O 1
ATOM 583 N N . ASN A 1 84 ? 76.904 -22.731 -39.765 1.00 83.31 84 ASN A N 1
ATOM 584 C CA . ASN A 1 84 ? 76.306 -22.254 -38.522 1.00 83.31 84 ASN A CA 1
ATOM 585 C C . ASN A 1 84 ? 74.907 -22.849 -38.295 1.00 83.31 84 ASN A C 1
ATOM 587 O O . ASN A 1 84 ? 74.518 -22.984 -37.143 1.00 83.31 84 ASN A O 1
ATOM 591 N N . VAL A 1 85 ? 74.223 -23.239 -39.379 1.00 90.56 85 VAL A N 1
ATOM 592 C CA . VAL A 1 85 ? 72.864 -23.797 -39.395 1.00 90.56 85 VAL A CA 1
ATOM 593 C C . VAL A 1 85 ? 72.856 -25.202 -38.781 1.00 90.56 85 VAL A C 1
ATOM 595 O O . VAL A 1 85 ? 73.525 -26.116 -39.285 1.00 90.56 85 VAL A O 1
ATOM 598 N N . ASP A 1 86 ? 72.099 -25.389 -37.701 1.00 89.12 86 ASP A N 1
ATOM 599 C CA . ASP A 1 86 ? 71.786 -26.687 -37.105 1.00 89.12 86 ASP A CA 1
ATOM 600 C C . ASP A 1 86 ? 70.284 -27.032 -37.183 1.00 89.12 86 ASP A C 1
ATOM 602 O O . ASP A 1 86 ? 69.536 -26.485 -37.989 1.00 89.12 86 ASP A O 1
ATOM 606 N N . GLN A 1 87 ? 69.848 -28.050 -36.440 1.00 88.94 87 GLN A N 1
ATOM 607 C CA . GLN A 1 87 ? 68.475 -28.553 -36.501 1.00 88.94 87 GLN A CA 1
ATOM 608 C C . GLN A 1 87 ? 67.443 -27.592 -35.884 1.00 88.94 87 GLN A C 1
ATOM 610 O O . GLN A 1 87 ? 66.261 -27.743 -36.171 1.00 88.94 87 GLN A O 1
ATOM 615 N N . SER A 1 88 ? 67.863 -26.634 -35.050 1.00 86.88 88 SER A N 1
ATOM 616 C CA . SER A 1 88 ? 66.974 -25.589 -34.514 1.00 86.88 88 SER A CA 1
ATOM 617 C C . SER A 1 88 ? 66.867 -24.330 -35.377 1.00 86.88 88 SER A C 1
ATOM 619 O O . SER A 1 88 ? 65.980 -23.527 -35.117 1.00 86.88 88 SER A O 1
ATOM 621 N N . ASP A 1 89 ? 67.711 -24.181 -36.402 1.00 88.75 89 ASP A N 1
ATOM 622 C CA . ASP A 1 89 ? 67.676 -23.042 -37.332 1.00 88.75 89 ASP A CA 1
ATOM 623 C C . ASP A 1 89 ? 66.839 -23.336 -38.596 1.00 88.75 89 ASP A C 1
ATOM 625 O O . ASP A 1 89 ? 66.702 -22.473 -39.458 1.00 88.75 89 ASP A O 1
ATOM 629 N N . VAL A 1 90 ? 66.281 -24.549 -38.735 1.00 89.81 90 VAL A N 1
ATOM 630 C CA . VAL A 1 90 ? 65.296 -24.880 -39.780 1.00 89.81 90 VAL A CA 1
ATOM 631 C C . VAL A 1 90 ? 63.914 -24.457 -39.290 1.00 89.81 90 VAL A C 1
ATOM 633 O O . VAL A 1 90 ? 63.337 -25.106 -38.419 1.00 89.81 90 VAL A O 1
ATOM 636 N N . VAL A 1 91 ? 63.405 -23.366 -39.859 1.00 88.19 91 VAL A N 1
ATOM 637 C CA . VAL A 1 91 ? 62.129 -22.731 -39.495 1.00 88.19 91 VAL A CA 1
ATOM 638 C C . VAL A 1 91 ? 60.943 -23.552 -40.007 1.00 88.19 91 VAL A C 1
ATOM 640 O O . VAL A 1 91 ? 59.976 -23.768 -39.280 1.00 88.19 91 VAL A O 1
ATOM 643 N N . THR A 1 92 ? 61.053 -24.054 -41.241 1.00 85.75 92 THR A N 1
ATOM 644 C CA . THR A 1 92 ? 59.981 -24.757 -41.961 1.00 85.75 92 THR A CA 1
ATOM 645 C C . THR A 1 92 ? 60.578 -25.871 -42.815 1.00 85.75 92 THR A C 1
ATOM 647 O O . THR A 1 92 ? 61.587 -25.646 -43.484 1.00 85.75 92 THR A O 1
ATOM 650 N N . ALA A 1 93 ? 59.955 -27.052 -42.851 1.00 90.25 93 ALA A N 1
ATOM 651 C CA . ALA A 1 93 ? 60.228 -28.086 -43.851 1.00 90.25 93 ALA A CA 1
ATOM 652 C C . ALA A 1 93 ? 58.937 -28.839 -44.227 1.00 90.25 93 ALA A C 1
ATOM 654 O O . ALA A 1 93 ? 58.435 -29.657 -43.457 1.00 90.25 93 ALA A O 1
ATOM 655 N N . GLU A 1 94 ? 58.415 -28.602 -45.432 1.00 91.94 94 GLU A N 1
ATOM 656 C CA . GLU A 1 94 ? 57.107 -29.106 -45.873 1.00 91.94 94 GLU A CA 1
ATOM 657 C C . GLU A 1 94 ? 57.128 -29.719 -47.280 1.00 91.94 94 GLU A C 1
ATOM 659 O O . GLU A 1 94 ? 58.009 -29.455 -48.102 1.00 91.94 94 GLU A O 1
ATOM 664 N N . ILE A 1 95 ? 56.115 -30.543 -47.566 1.00 89.31 95 ILE A N 1
ATOM 665 C CA . ILE A 1 95 ? 55.800 -31.064 -48.900 1.00 89.31 95 ILE A CA 1
ATOM 666 C C . ILE A 1 95 ? 54.431 -30.513 -49.326 1.00 89.31 95 ILE A C 1
ATOM 668 O O . ILE A 1 95 ? 53.395 -31.029 -48.892 1.00 89.31 95 ILE A O 1
ATOM 672 N N . GLU A 1 96 ? 54.413 -29.504 -50.196 1.00 89.38 96 GLU A N 1
ATOM 673 C CA . GLU A 1 96 ? 53.204 -29.044 -50.890 1.00 89.38 96 GLU A CA 1
ATOM 674 C C . GLU A 1 96 ? 52.875 -30.034 -52.022 1.00 89.38 96 GLU A C 1
ATOM 676 O O . GLU A 1 96 ? 53.738 -30.349 -52.845 1.00 89.38 96 GLU A O 1
ATOM 681 N N . ARG A 1 97 ? 51.644 -30.549 -52.109 1.00 85.56 97 ARG A N 1
ATOM 682 C CA . ARG A 1 97 ? 51.257 -31.473 -53.194 1.00 85.56 97 ARG A CA 1
ATOM 683 C C . ARG A 1 97 ? 50.509 -30.811 -54.328 1.00 85.56 97 ARG A C 1
ATOM 685 O O . ARG A 1 97 ? 49.788 -29.834 -54.144 1.00 85.56 97 ARG A O 1
ATOM 692 N N . SER A 1 98 ? 50.549 -31.458 -55.493 1.00 75.69 98 SER A N 1
ATOM 693 C CA . SER A 1 98 ? 49.823 -31.026 -56.698 1.00 75.69 98 SER A CA 1
ATOM 694 C C . SER A 1 98 ? 48.284 -31.039 -56.574 1.00 75.69 98 SER A C 1
ATOM 696 O O . SER A 1 98 ? 47.601 -30.671 -57.530 1.00 75.69 98 SER A O 1
ATOM 698 N N . ASP A 1 99 ? 47.720 -31.485 -55.443 1.00 75.94 99 ASP A N 1
ATOM 699 C CA . ASP A 1 99 ? 46.292 -31.370 -55.104 1.00 75.94 99 ASP A CA 1
ATOM 700 C C . ASP A 1 99 ? 45.972 -30.242 -54.100 1.00 75.94 99 ASP A C 1
ATOM 702 O O . ASP A 1 99 ? 44.812 -30.076 -53.723 1.00 75.94 99 ASP A O 1
ATOM 706 N N . GLY A 1 100 ? 46.977 -29.454 -53.702 1.00 68.88 100 GLY A N 1
ATOM 707 C CA . GLY A 1 100 ? 46.868 -28.374 -52.720 1.00 68.88 100 GLY A CA 1
ATOM 708 C C . GLY A 1 100 ? 47.004 -28.823 -51.263 1.00 68.88 100 GLY A C 1
ATOM 709 O O . GLY A 1 100 ? 46.896 -27.988 -50.370 1.00 68.88 100 GLY A O 1
ATOM 710 N N . SER A 1 101 ? 47.234 -30.115 -50.986 1.00 80.38 101 SER A N 1
ATOM 711 C CA . SER A 1 101 ? 47.501 -30.581 -49.619 1.00 80.38 101 SER A CA 1
ATOM 712 C C . SER A 1 101 ? 48.968 -30.389 -49.229 1.00 80.38 101 SER A C 1
ATOM 714 O O . SER A 1 101 ? 49.866 -30.953 -49.854 1.00 80.38 101 SER A O 1
ATOM 716 N N . VAL A 1 102 ? 49.214 -29.632 -48.161 1.00 82.56 102 VAL A N 1
ATOM 717 C CA . VAL A 1 102 ? 50.540 -29.509 -47.539 1.00 82.56 102 VAL A CA 1
ATOM 718 C C . VAL A 1 102 ? 50.722 -30.615 -46.495 1.00 82.56 102 VAL A C 1
ATOM 720 O O . VAL A 1 102 ? 49.769 -31.016 -45.820 1.00 82.56 102 VAL A O 1
ATOM 723 N N . VAL A 1 103 ? 51.935 -31.157 -46.387 1.00 86.50 103 VAL A N 1
ATOM 724 C CA . VAL A 1 103 ? 52.346 -32.049 -45.294 1.00 86.50 103 VAL A CA 1
ATOM 725 C C . VAL A 1 103 ? 53.677 -31.579 -44.730 1.00 86.50 103 VAL A C 1
ATOM 727 O O . VAL A 1 103 ? 54.713 -31.743 -45.372 1.00 86.50 103 VAL A O 1
ATOM 730 N N . ASP A 1 104 ? 53.622 -31.069 -43.505 1.00 85.56 104 ASP A N 1
ATOM 731 C CA . ASP A 1 104 ? 54.780 -30.813 -42.657 1.00 85.56 104 ASP A CA 1
ATOM 732 C C . ASP A 1 104 ? 55.600 -32.096 -42.418 1.00 85.56 104 ASP A C 1
ATOM 734 O O . ASP A 1 104 ? 55.064 -33.187 -42.162 1.00 85.56 104 ASP A O 1
ATOM 738 N N . VAL A 1 105 ? 56.919 -31.956 -42.548 1.00 86.31 105 VAL A N 1
ATOM 739 C CA . VAL A 1 105 ? 57.937 -32.992 -42.325 1.00 86.31 105 VAL A CA 1
ATOM 740 C C . VAL A 1 105 ? 59.061 -32.529 -41.387 1.00 86.31 105 VAL A C 1
ATOM 742 O O . VAL A 1 105 ? 60.012 -33.284 -41.165 1.00 86.31 105 VAL A O 1
ATOM 745 N N . SER A 1 106 ? 58.942 -31.337 -40.793 1.00 81.94 106 SER A N 1
ATOM 746 C CA . SER A 1 106 ? 59.906 -30.739 -39.853 1.00 81.94 106 SER A CA 1
ATOM 747 C C . SER A 1 106 ? 60.164 -31.646 -38.640 1.00 81.94 106 SER A C 1
ATOM 749 O O . SER A 1 106 ? 61.299 -31.801 -38.186 1.00 81.94 106 SER A O 1
ATOM 751 N N . ASP A 1 107 ? 59.125 -32.347 -38.179 1.00 81.69 107 ASP A N 1
ATOM 752 C CA . ASP A 1 107 ? 59.160 -33.287 -37.047 1.00 81.69 107 ASP A CA 1
ATOM 753 C C . ASP A 1 107 ? 59.930 -34.613 -37.328 1.00 81.69 107 ASP A C 1
ATOM 755 O O . ASP A 1 107 ? 60.234 -35.353 -36.389 1.00 81.69 107 ASP A O 1
ATOM 759 N N . ASP A 1 108 ? 60.270 -34.943 -38.590 1.00 84.62 108 ASP A N 1
ATOM 760 C CA . ASP A 1 108 ? 61.006 -36.175 -38.989 1.00 84.62 108 ASP A CA 1
ATOM 761 C C . ASP A 1 108 ? 62.438 -35.892 -39.498 1.00 84.62 108 ASP A C 1
ATOM 763 O O . ASP A 1 108 ? 63.032 -36.702 -40.217 1.00 84.62 108 ASP A O 1
ATOM 767 N N . LEU A 1 109 ? 63.022 -34.749 -39.123 1.00 87.69 109 LEU A N 1
ATOM 768 C CA . LEU A 1 109 ? 64.428 -34.412 -39.383 1.00 87.69 109 LEU A CA 1
ATOM 769 C C . LEU A 1 109 ? 65.392 -35.368 -38.628 1.00 87.69 109 LEU A C 1
ATOM 771 O O . LEU A 1 109 ? 65.500 -35.338 -37.401 1.00 87.69 109 LEU A O 1
ATOM 775 N N . ASP A 1 110 ? 66.146 -36.198 -39.364 1.00 87.56 110 ASP A N 1
ATOM 776 C CA . ASP A 1 110 ? 67.161 -37.139 -38.835 1.00 87.56 110 ASP A CA 1
ATOM 777 C C . ASP A 1 110 ? 68.552 -36.482 -38.705 1.00 87.56 110 ASP A C 1
ATOM 779 O O . ASP A 1 110 ? 69.351 -36.867 -37.845 1.00 87.56 110 ASP A O 1
ATOM 783 N N . SER A 1 111 ? 68.860 -35.470 -39.532 1.00 87.69 111 SER A N 1
ATOM 784 C CA . SER A 1 111 ? 70.092 -34.671 -39.407 1.00 87.69 111 SER A CA 1
ATOM 785 C C . SER A 1 111 ? 70.077 -33.374 -40.220 1.00 87.69 111 SER A C 1
ATOM 787 O O . SER A 1 111 ? 69.794 -33.421 -41.412 1.00 87.69 111 SER A O 1
ATOM 789 N N . VAL A 1 112 ? 70.548 -32.269 -39.640 1.00 89.88 112 VAL A N 1
ATOM 790 C CA . VAL A 1 112 ? 70.998 -31.072 -40.378 1.00 89.88 112 VAL A CA 1
ATOM 791 C C . VAL A 1 112 ? 72.516 -30.953 -40.229 1.00 89.88 112 VAL A C 1
ATOM 793 O O . VAL A 1 112 ? 73.048 -31.174 -39.137 1.00 89.88 112 VAL A O 1
ATOM 796 N N . SER A 1 113 ? 73.243 -30.669 -41.315 1.00 87.94 113 SER A N 1
ATOM 797 C CA . SER A 1 113 ? 74.688 -30.421 -41.234 1.00 87.94 113 SER A CA 1
ATOM 798 C C . SER A 1 113 ? 75.271 -29.650 -42.417 1.00 87.94 113 SER A C 1
ATOM 800 O O . SER A 1 113 ? 75.125 -30.064 -43.570 1.00 87.94 113 SER A O 1
ATOM 802 N N . GLY A 1 114 ? 76.059 -28.618 -42.109 1.00 83.19 114 GLY A N 1
ATOM 803 C CA . GLY A 1 114 ? 76.982 -27.991 -43.053 1.00 83.19 114 GLY A CA 1
ATOM 804 C C . GLY A 1 114 ? 78.093 -28.944 -43.530 1.00 83.19 114 GLY A C 1
ATOM 805 O O . GLY A 1 114 ? 78.715 -29.685 -42.760 1.00 83.19 114 GLY A O 1
ATOM 806 N N . SER A 1 115 ? 78.348 -28.899 -44.831 1.00 82.81 115 SER A N 1
ATOM 807 C CA . SER A 1 115 ? 79.251 -29.727 -45.630 1.00 82.81 115 SER A CA 1
ATOM 808 C C . SER A 1 115 ? 80.163 -28.825 -46.482 1.00 82.81 115 SER A C 1
ATOM 810 O O . SER A 1 115 ? 80.095 -27.603 -46.398 1.00 82.81 115 SER A O 1
ATOM 812 N N . ASN A 1 116 ? 81.098 -29.415 -47.235 1.00 81.88 116 ASN A N 1
ATOM 813 C CA . ASN A 1 116 ? 82.064 -28.713 -48.100 1.00 81.88 116 ASN A CA 1
ATOM 814 C C . ASN A 1 116 ? 82.680 -27.426 -47.482 1.00 81.88 116 ASN A C 1
ATOM 816 O O . ASN A 1 116 ? 82.614 -26.346 -48.045 1.00 81.88 116 ASN A O 1
ATOM 820 N N . ASN A 1 117 ? 83.261 -27.532 -46.280 1.00 81.12 117 ASN A N 1
ATOM 821 C CA . ASN A 1 117 ? 83.821 -26.415 -45.485 1.00 81.12 117 ASN A CA 1
ATOM 822 C C . ASN A 1 117 ? 82.837 -25.317 -45.022 1.00 81.12 117 ASN A C 1
ATOM 824 O O . ASN A 1 117 ? 83.302 -24.373 -44.387 1.00 81.12 117 ASN A O 1
ATOM 828 N N . GLY A 1 118 ? 81.538 -25.452 -45.288 1.00 80.88 118 GLY A N 1
ATOM 829 C CA . GLY A 1 118 ? 80.522 -24.422 -45.060 1.00 80.88 118 GLY A CA 1
ATOM 830 C C . GLY A 1 118 ? 79.838 -23.926 -46.331 1.00 80.88 118 GLY A C 1
ATOM 831 O O . GLY A 1 118 ? 79.021 -23.022 -46.240 1.00 80.88 118 GLY A O 1
ATOM 832 N N . GLU A 1 119 ? 80.161 -24.498 -47.492 1.00 88.75 119 GLU A N 1
ATOM 833 C CA . GLU A 1 119 ? 79.633 -24.087 -48.799 1.00 88.75 119 GLU A CA 1
ATOM 834 C C . GLU A 1 119 ? 78.364 -24.877 -49.205 1.00 88.75 119 GLU A C 1
ATOM 836 O O . GLU A 1 119 ? 77.708 -24.520 -50.175 1.00 88.75 119 GLU A O 1
ATOM 841 N N . THR A 1 120 ? 77.998 -25.945 -48.482 1.00 90.88 120 THR A N 1
ATOM 842 C CA . THR A 1 120 ? 76.859 -26.827 -48.817 1.00 90.88 120 THR A CA 1
ATOM 843 C C . THR A 1 120 ? 76.073 -27.188 -47.553 1.00 90.88 120 THR A C 1
ATOM 845 O O . THR A 1 120 ? 76.685 -27.658 -46.593 1.00 90.88 120 THR A O 1
ATOM 848 N N . LEU A 1 121 ? 74.747 -27.044 -47.530 1.00 92.25 121 LEU A N 1
ATOM 849 C CA . LEU A 1 121 ? 73.882 -27.514 -46.439 1.00 92.25 121 LEU A CA 1
ATOM 850 C C . LEU A 1 121 ? 73.208 -28.834 -46.832 1.00 92.25 121 LEU A C 1
ATOM 852 O O . LEU A 1 121 ? 72.652 -28.947 -47.921 1.00 92.25 121 LEU A O 1
ATOM 856 N N . ALA A 1 122 ? 73.238 -29.829 -45.944 1.00 91.50 122 ALA A N 1
ATOM 857 C CA . ALA A 1 122 ? 72.522 -31.090 -46.129 1.00 91.50 122 ALA A CA 1
ATOM 858 C C . ALA A 1 122 ? 71.523 -31.316 -44.986 1.00 91.50 122 ALA A C 1
ATOM 860 O O . ALA A 1 122 ? 71.906 -31.354 -43.812 1.00 91.50 122 ALA A O 1
ATOM 861 N N . ILE A 1 123 ? 70.257 -31.498 -45.356 1.00 91.50 123 ILE A N 1
ATOM 862 C CA . ILE A 1 123 ? 69.102 -31.708 -44.479 1.00 91.50 123 ILE A CA 1
ATOM 863 C C . ILE A 1 123 ? 68.563 -33.113 -44.769 1.00 91.50 123 ILE A C 1
ATOM 865 O O . ILE A 1 123 ? 68.314 -33.463 -45.919 1.00 91.50 123 ILE A O 1
ATOM 869 N N . GLY A 1 124 ? 68.441 -33.958 -43.748 1.00 89.00 124 GLY A N 1
ATOM 870 C CA . GLY A 1 124 ? 68.086 -35.375 -43.855 1.00 89.00 124 GLY A CA 1
ATOM 871 C C . GLY A 1 124 ? 66.817 -35.713 -43.079 1.00 89.00 124 GLY A C 1
ATOM 872 O O . GLY A 1 124 ? 66.641 -35.242 -41.958 1.00 89.00 124 GLY A O 1
ATOM 873 N N . PHE A 1 125 ? 65.974 -36.569 -43.656 1.00 87.38 125 PHE A N 1
ATOM 874 C CA . PHE A 1 125 ? 64.643 -36.931 -43.157 1.00 87.38 125 PHE A CA 1
ATOM 875 C C . PHE A 1 125 ? 64.528 -38.447 -42.918 1.00 87.38 125 PHE A C 1
ATOM 877 O O . PHE A 1 125 ? 65.135 -39.246 -43.638 1.00 87.38 125 PHE A O 1
ATOM 884 N N . GLY A 1 126 ? 63.716 -38.859 -41.941 1.00 78.25 126 GLY A N 1
ATOM 885 C CA . GLY A 1 126 ? 63.599 -40.236 -41.436 1.00 78.25 126 GLY A CA 1
ATOM 886 C C . GLY A 1 126 ? 63.063 -41.292 -42.417 1.00 78.25 126 GLY A C 1
ATOM 887 O O . GLY A 1 126 ? 63.160 -42.495 -42.143 1.00 78.25 126 GLY A O 1
ATOM 888 N N . GLY A 1 127 ? 62.567 -40.888 -43.591 1.00 70.12 127 GLY A N 1
ATOM 889 C CA . GLY A 1 127 ? 62.317 -41.795 -44.718 1.00 70.12 127 GLY A CA 1
ATOM 890 C C . GLY A 1 127 ? 60.916 -42.421 -44.767 1.00 70.12 127 GLY A C 1
ATOM 891 O O . GLY A 1 127 ? 60.787 -43.579 -45.185 1.00 70.12 127 GLY A O 1
ATOM 892 N N . SER A 1 128 ? 59.877 -41.677 -44.357 1.00 74.56 128 SER A N 1
ATOM 893 C CA . SER A 1 128 ? 58.477 -42.152 -44.313 1.00 74.56 128 SER A CA 1
ATOM 894 C C . SER A 1 128 ? 57.461 -41.476 -45.268 1.00 74.56 128 SER A C 1
ATOM 896 O O . SER A 1 128 ? 56.316 -41.930 -45.322 1.00 74.56 128 SER A O 1
ATOM 898 N N . TYR A 1 129 ? 57.834 -40.443 -46.035 1.00 83.44 129 TYR A N 1
ATOM 899 C CA . TYR A 1 129 ? 56.919 -39.543 -46.768 1.00 83.44 129 TYR A CA 1
ATOM 900 C C . TYR A 1 129 ? 57.086 -39.628 -48.292 1.00 83.44 129 TYR A C 1
ATOM 902 O O . TYR A 1 129 ? 58.014 -39.049 -48.846 1.00 83.44 129 TYR A O 1
ATOM 910 N N . SER A 1 130 ? 56.207 -40.345 -48.999 1.00 82.56 130 SER A N 1
ATOM 911 C CA . SER A 1 130 ? 56.290 -40.511 -50.464 1.00 82.56 130 SER A CA 1
ATOM 912 C C . SER A 1 130 ? 56.181 -39.191 -51.240 1.00 82.56 130 SER A C 1
ATOM 914 O O . SER A 1 130 ? 55.285 -38.401 -50.940 1.00 82.56 130 SER A O 1
ATOM 916 N N . LEU A 1 131 ? 57.016 -39.036 -52.275 1.00 81.81 131 LEU A N 1
ATOM 917 C CA . LEU A 1 131 ? 57.008 -37.913 -53.224 1.00 81.81 131 LEU A CA 1
ATOM 918 C C . LEU A 1 131 ? 56.545 -38.361 -54.618 1.00 81.81 131 LEU A C 1
ATOM 920 O O . LEU A 1 131 ? 56.769 -39.517 -54.999 1.00 81.81 131 LEU A O 1
ATOM 924 N N . SER A 1 132 ? 55.977 -37.429 -55.379 1.00 83.81 132 SER A N 1
ATOM 925 C CA . SER A 1 132 ? 55.465 -37.608 -56.745 1.00 83.81 132 SER A CA 1
ATOM 926 C C . SER A 1 132 ? 55.941 -36.482 -57.673 1.00 83.81 132 SER A C 1
ATOM 928 O O . SER A 1 132 ? 56.155 -35.365 -57.210 1.00 83.81 132 SER A O 1
ATOM 930 N N . GLU A 1 133 ? 56.035 -36.752 -58.980 1.00 82.88 133 GLU A N 1
ATOM 931 C CA . GLU A 1 133 ? 56.332 -35.749 -60.021 1.00 82.88 133 GLU A CA 1
ATOM 932 C C . GLU A 1 133 ? 55.387 -34.533 -59.904 1.00 82.88 133 GLU A C 1
ATOM 934 O O . GLU A 1 133 ? 54.189 -34.648 -60.181 1.00 82.88 133 GLU A O 1
ATOM 939 N N . GLY A 1 134 ? 55.924 -33.371 -59.514 1.00 77.06 134 GLY A N 1
ATOM 940 C CA . GLY A 1 134 ? 55.155 -32.137 -59.309 1.00 77.06 134 GLY A CA 1
ATOM 941 C C . GLY A 1 134 ? 54.586 -31.903 -57.900 1.00 77.06 134 GLY A C 1
ATOM 942 O O . GLY A 1 134 ? 53.721 -31.038 -57.750 1.00 77.06 134 GLY A O 1
ATOM 943 N N . ASP A 1 135 ? 55.034 -32.636 -56.878 1.00 87.19 135 ASP A N 1
ATOM 944 C CA . ASP A 1 135 ? 55.042 -32.123 -55.496 1.00 87.19 135 ASP A CA 1
ATOM 945 C C . ASP A 1 135 ? 56.153 -31.043 -55.367 1.00 87.19 135 ASP A C 1
ATOM 947 O O . ASP A 1 135 ? 57.118 -31.054 -56.136 1.00 87.19 135 ASP A O 1
ATOM 951 N N . VAL A 1 136 ? 56.056 -30.117 -54.408 1.00 88.56 136 VAL A N 1
ATOM 952 C CA . VAL A 1 136 ? 57.096 -29.116 -54.084 1.00 88.56 136 VAL A CA 1
ATOM 953 C C . VAL A 1 136 ? 57.601 -29.364 -52.667 1.00 88.56 136 VAL A C 1
ATOM 955 O O . VAL A 1 136 ? 56.812 -29.604 -51.757 1.00 88.56 136 VAL A O 1
ATOM 958 N N . VAL A 1 137 ? 58.916 -29.301 -52.471 1.00 88.38 137 VAL A N 1
ATOM 959 C CA . VAL A 1 137 ? 59.540 -29.307 -51.144 1.00 88.38 137 VAL A CA 1
ATOM 960 C C . VAL A 1 137 ? 59.953 -27.875 -50.811 1.00 88.38 137 VAL A C 1
ATOM 962 O O . VAL A 1 137 ? 60.762 -27.284 -51.530 1.00 88.38 137 VAL A O 1
ATOM 965 N N . HIS A 1 138 ? 59.379 -27.319 -49.744 1.00 91.56 138 HIS A N 1
ATOM 966 C CA . HIS A 1 138 ? 59.706 -25.994 -49.206 1.00 91.56 138 HIS A CA 1
ATOM 967 C C . HIS A 1 138 ? 60.519 -26.172 -47.928 1.00 91.56 138 HIS A C 1
ATOM 969 O O . HIS A 1 138 ? 60.133 -26.952 -47.058 1.00 91.56 138 HIS A O 1
ATOM 975 N N . VAL A 1 139 ? 61.657 -25.488 -47.827 1.00 90.88 139 VAL A N 1
ATOM 976 C CA . VAL A 1 139 ? 62.490 -25.467 -46.623 1.00 90.88 139 VAL A CA 1
ATOM 977 C C . VAL A 1 139 ? 62.987 -24.047 -46.378 1.00 90.88 139 VAL A C 1
ATOM 979 O O . VAL A 1 139 ? 63.574 -23.442 -47.271 1.00 90.88 139 VAL A O 1
ATOM 982 N N . VAL A 1 140 ? 62.796 -23.540 -45.162 1.00 92.44 140 VAL A N 1
ATOM 983 C CA . VAL A 1 140 ? 63.291 -22.225 -44.723 1.00 92.44 140 VAL A CA 1
ATOM 984 C C . VAL A 1 140 ? 64.279 -22.431 -43.583 1.00 92.44 140 VAL A C 1
ATOM 986 O O . VAL A 1 140 ? 64.010 -23.225 -42.677 1.00 92.44 140 VAL A O 1
ATOM 989 N N . TYR A 1 141 ? 65.416 -21.736 -43.616 1.00 92.06 141 TYR A N 1
ATOM 990 C CA . TYR A 1 141 ? 66.378 -21.753 -42.513 1.00 92.06 141 TYR A CA 1
ATOM 991 C C . TYR A 1 141 ? 67.118 -20.428 -42.317 1.00 92.06 141 TYR A C 1
ATOM 993 O O . TYR A 1 141 ? 67.392 -19.689 -43.264 1.00 92.06 141 TYR A O 1
ATOM 1001 N N . ASP A 1 142 ? 67.487 -20.185 -41.064 1.00 90.06 142 ASP A N 1
ATOM 1002 C CA . ASP A 1 142 ? 68.198 -18.999 -40.595 1.00 90.06 142 ASP A CA 1
ATOM 1003 C C . ASP A 1 142 ? 69.712 -19.254 -40.444 1.00 90.06 142 ASP A C 1
ATOM 1005 O O . ASP A 1 142 ? 70.247 -20.297 -40.827 1.00 90.06 142 ASP A O 1
ATOM 1009 N N . ALA A 1 143 ? 70.417 -18.282 -39.854 1.00 86.94 143 ALA A N 1
ATOM 1010 C CA . ALA A 1 143 ? 71.810 -18.362 -39.394 1.00 86.94 143 ALA A CA 1
ATOM 1011 C C . ALA A 1 143 ? 72.892 -18.598 -40.473 1.00 86.94 143 ALA A C 1
ATOM 1013 O O . ALA A 1 143 ? 74.076 -18.747 -40.144 1.00 86.94 143 ALA A O 1
ATOM 1014 N N . ALA A 1 144 ? 72.533 -18.585 -41.755 1.00 87.12 144 ALA A N 1
ATOM 1015 C CA . ALA A 1 144 ? 73.480 -18.612 -42.862 1.00 87.12 144 ALA A CA 1
ATOM 1016 C C . ALA A 1 144 ? 74.183 -17.250 -43.032 1.00 87.12 144 ALA A C 1
ATOM 1018 O O . ALA A 1 144 ? 73.595 -16.202 -42.789 1.00 87.12 144 ALA A O 1
ATOM 1019 N N . GLU A 1 145 ? 75.458 -17.251 -43.426 1.00 90.94 145 GLU A N 1
ATOM 1020 C CA . GLU A 1 145 ? 76.256 -16.031 -43.638 1.00 90.94 145 GLU A CA 1
ATOM 1021 C C . GLU A 1 145 ? 76.460 -15.776 -45.141 1.00 90.94 145 GLU A C 1
ATOM 1023 O O . GLU A 1 145 ? 76.937 -16.666 -45.854 1.00 90.94 145 GLU A O 1
ATOM 1028 N N . ASN A 1 146 ? 76.129 -14.568 -45.610 1.00 86.94 146 ASN A N 1
ATOM 1029 C CA . ASN A 1 146 ? 76.244 -14.127 -47.004 1.00 86.94 146 ASN A CA 1
ATOM 1030 C C . ASN A 1 146 ? 77.709 -14.040 -47.493 1.00 86.94 146 ASN A C 1
ATOM 1032 O O . ASN A 1 146 ? 78.636 -13.883 -46.690 1.00 86.94 146 ASN A O 1
ATOM 1036 N N . PRO A 1 147 ? 77.945 -14.060 -48.822 1.00 83.81 147 PRO A N 1
ATOM 1037 C CA . PRO A 1 147 ? 79.234 -13.699 -49.413 1.00 83.81 147 PRO A CA 1
ATOM 1038 C C . PRO A 1 147 ? 79.709 -12.309 -48.975 1.00 83.81 147 PRO A C 1
ATOM 1040 O O . PRO A 1 147 ? 78.926 -11.370 -48.895 1.00 83.81 147 PRO A O 1
ATOM 1043 N N . GLN A 1 148 ? 81.012 -12.145 -48.760 1.00 81.25 148 GLN A N 1
ATOM 1044 C CA . GLN A 1 148 ? 81.646 -10.916 -48.254 1.00 81.25 148 GLN A CA 1
ATOM 1045 C C . GLN A 1 148 ? 81.892 -9.869 -49.362 1.00 81.25 148 GLN A C 1
ATOM 1047 O O . GLN A 1 148 ? 82.717 -8.963 -49.212 1.00 81.25 148 GLN A O 1
ATOM 1052 N N . SER A 1 149 ? 81.250 -10.022 -50.521 1.00 79.12 149 SER A N 1
ATOM 1053 C CA . SER A 1 149 ? 81.423 -9.157 -51.689 1.00 79.12 149 SER A CA 1
ATOM 1054 C C . SER A 1 149 ? 80.150 -9.091 -52.522 1.00 79.12 149 SER A C 1
ATOM 1056 O O . SER A 1 149 ? 79.287 -9.958 -52.421 1.00 79.12 149 SER A O 1
ATOM 1058 N N . SER A 1 150 ? 80.034 -8.043 -53.332 1.00 75.25 150 SER A N 1
ATOM 1059 C CA . SER A 1 150 ? 78.884 -7.832 -54.193 1.00 75.25 150 SER A CA 1
ATOM 1060 C C . SER A 1 150 ? 78.980 -8.543 -55.544 1.00 75.25 150 SER A C 1
ATOM 1062 O O . SER A 1 150 ? 80.070 -8.770 -56.079 1.00 75.25 150 SER A O 1
ATOM 1064 N N . GLY A 1 151 ? 77.826 -8.923 -56.098 1.00 78.38 151 GLY A N 1
ATOM 1065 C CA . GLY A 1 151 ? 77.725 -9.769 -57.284 1.00 78.38 151 GLY A CA 1
ATOM 1066 C C . GLY A 1 151 ? 76.410 -10.546 -57.361 1.00 78.38 151 GLY A C 1
ATOM 1067 O O . GLY A 1 151 ? 75.453 -10.243 -56.658 1.00 78.38 151 GLY A O 1
ATOM 1068 N N . THR A 1 152 ? 76.387 -11.567 -58.214 1.00 81.44 152 THR A N 1
ATOM 1069 C CA . THR A 1 152 ? 75.303 -12.555 -58.343 1.00 81.44 152 THR A CA 1
ATOM 1070 C C . THR A 1 152 ? 75.930 -13.944 -58.250 1.00 81.44 152 THR A C 1
ATOM 1072 O O . THR A 1 152 ? 77.034 -14.134 -58.770 1.00 81.44 152 THR A O 1
ATOM 1075 N N . TYR A 1 153 ? 75.254 -14.882 -57.589 1.00 83.31 153 TYR A N 1
ATOM 1076 C CA . TYR A 1 153 ? 75.793 -16.187 -57.200 1.00 83.31 153 TYR A CA 1
ATOM 1077 C C . TYR A 1 153 ? 74.864 -17.328 -57.633 1.00 83.31 153 TYR A C 1
ATOM 1079 O O . TYR A 1 153 ? 73.686 -17.321 -57.270 1.00 83.31 153 TYR A O 1
ATOM 1087 N N . ASP A 1 154 ? 75.396 -18.312 -58.366 1.00 86.94 154 ASP A N 1
ATOM 1088 C CA . ASP A 1 154 ? 74.697 -19.567 -58.683 1.00 86.94 154 ASP A CA 1
ATOM 1089 C C . ASP A 1 154 ? 74.655 -20.511 -57.451 1.00 86.94 154 ASP A C 1
ATOM 1091 O O . ASP A 1 154 ? 75.665 -20.708 -56.767 1.00 86.94 154 ASP A O 1
ATOM 1095 N N . VAL A 1 155 ? 73.503 -21.146 -57.201 1.00 87.62 155 VAL A N 1
ATOM 1096 C CA . VAL A 1 155 ? 73.250 -22.136 -56.131 1.00 87.62 155 VAL A CA 1
ATOM 1097 C C . VAL A 1 155 ? 72.507 -23.360 -56.687 1.00 87.62 155 VAL A C 1
ATOM 1099 O O . VAL A 1 155 ? 71.552 -23.220 -57.448 1.00 87.62 155 VAL A O 1
ATOM 1102 N N . ASP A 1 156 ? 72.947 -24.565 -56.318 1.00 89.44 156 ASP A N 1
ATOM 1103 C CA . ASP A 1 156 ? 72.380 -25.852 -56.752 1.00 89.44 156 ASP A CA 1
ATOM 1104 C C . ASP A 1 156 ? 71.487 -26.444 -55.646 1.00 89.44 156 ASP A C 1
ATOM 1106 O O . ASP A 1 156 ? 71.947 -26.651 -54.524 1.00 89.44 156 ASP A O 1
ATOM 1110 N N . VAL A 1 157 ? 70.232 -26.784 -55.959 1.00 87.69 157 VAL A N 1
ATOM 1111 C CA . VAL A 1 157 ? 69.294 -27.453 -55.032 1.00 87.69 157 VAL A CA 1
ATOM 1112 C C . VAL A 1 157 ? 68.988 -28.875 -55.516 1.00 87.69 157 VAL A C 1
ATOM 1114 O O . VAL A 1 157 ? 68.770 -29.101 -56.709 1.00 87.69 157 VAL A O 1
ATOM 1117 N N . ALA A 1 158 ? 68.965 -29.853 -54.605 1.00 85.69 158 ALA A N 1
ATOM 1118 C CA . ALA A 1 158 ? 68.673 -31.254 -54.919 1.00 85.69 158 ALA A CA 1
ATOM 1119 C C . ALA A 1 158 ? 67.813 -31.951 -53.853 1.00 85.69 158 ALA A C 1
ATOM 1121 O O . ALA A 1 158 ? 68.165 -31.998 -52.674 1.00 85.69 158 ALA A O 1
ATOM 1122 N N . VAL A 1 159 ? 66.732 -32.602 -54.287 1.00 83.50 159 VAL A N 1
ATOM 1123 C CA . VAL A 1 159 ? 65.889 -33.471 -53.449 1.00 83.50 159 VAL A CA 1
ATOM 1124 C C . VAL A 1 159 ? 66.328 -34.931 -53.626 1.00 83.50 159 VAL A C 1
ATOM 1126 O O . VAL A 1 159 ? 66.676 -35.356 -54.721 1.00 83.50 159 VAL A O 1
ATOM 1129 N N . ASN A 1 160 ? 66.333 -35.732 -52.555 1.00 80.81 160 ASN A N 1
ATOM 1130 C CA . ASN A 1 160 ? 66.590 -37.188 -52.548 1.00 80.81 160 ASN A CA 1
ATOM 1131 C C . ASN A 1 160 ? 67.941 -37.715 -53.099 1.00 80.81 160 ASN A C 1
ATOM 1133 O O . ASN A 1 160 ? 68.166 -38.930 -53.043 1.00 80.81 160 ASN A O 1
ATOM 1137 N N . VAL A 1 161 ? 68.829 -36.841 -53.587 1.00 67.12 161 VAL A N 1
ATOM 1138 C CA . VAL A 1 161 ? 70.257 -37.036 -53.935 1.00 67.12 161 VAL A CA 1
ATOM 1139 C C . VAL A 1 161 ? 70.637 -38.479 -54.315 1.00 67.12 161 VAL A C 1
ATOM 1141 O O . VAL A 1 161 ? 71.319 -39.209 -53.584 1.00 67.12 161 VAL A O 1
ATOM 1144 N N . GLN A 1 162 ? 70.215 -38.914 -55.504 1.00 60.12 162 GLN A N 1
ATOM 1145 C CA . GLN A 1 162 ? 70.689 -40.168 -56.094 1.00 60.12 162 GLN A CA 1
ATOM 1146 C C . GLN A 1 162 ? 71.991 -39.963 -56.888 1.00 60.12 162 GLN A C 1
ATOM 1148 O O . GLN A 1 162 ? 72.230 -38.949 -57.530 1.00 60.12 162 GLN A O 1
ATOM 1153 N N . SER A 1 163 ? 72.874 -40.971 -56.863 1.00 50.28 163 SER A N 1
ATOM 1154 C CA . SER A 1 163 ? 74.262 -40.894 -57.371 1.00 50.28 163 SER A CA 1
ATOM 1155 C C . SER A 1 163 ? 74.411 -40.773 -58.911 1.00 50.28 163 SER A C 1
ATOM 1157 O O . SER A 1 163 ? 75.494 -41.055 -59.446 1.00 50.28 163 SER A O 1
ATOM 1159 N N . THR A 1 164 ? 73.353 -40.431 -59.641 1.00 51.31 164 THR A N 1
ATOM 1160 C CA . THR A 1 164 ? 73.318 -40.348 -61.113 1.00 51.31 164 THR A CA 1
ATOM 1161 C C . THR A 1 164 ? 72.619 -39.115 -61.665 1.00 51.31 164 THR A C 1
ATOM 1163 O O . THR A 1 164 ? 72.658 -38.921 -62.882 1.00 51.31 164 THR A O 1
ATOM 1166 N N . ASP A 1 165 ? 72.021 -38.319 -60.793 1.00 58.84 165 ASP A N 1
ATOM 1167 C CA . ASP A 1 165 ? 70.998 -37.344 -61.130 1.00 58.84 165 ASP A CA 1
ATOM 1168 C C . ASP A 1 165 ? 71.563 -35.933 -60.882 1.00 58.84 165 ASP A C 1
ATOM 1170 O O . ASP A 1 165 ? 72.700 -35.793 -60.413 1.00 58.84 165 ASP A O 1
ATOM 1174 N N . ASN A 1 166 ? 70.882 -34.899 -61.368 1.00 61.47 166 ASN A N 1
ATOM 1175 C CA . ASN A 1 166 ? 71.496 -33.598 -61.639 1.00 61.47 166 ASN A CA 1
ATOM 1176 C C . ASN A 1 166 ? 70.761 -32.520 -60.823 1.00 61.47 166 ASN A C 1
ATOM 1178 O O . ASN A 1 166 ? 69.544 -32.468 -60.950 1.00 61.47 166 ASN A O 1
ATOM 1182 N N . PRO A 1 167 ? 71.449 -31.696 -60.008 1.00 72.69 167 PRO A N 1
ATOM 1183 C CA . PRO A 1 167 ? 70.794 -30.648 -59.226 1.00 72.69 167 PRO A CA 1
ATOM 1184 C C . PRO A 1 167 ? 70.209 -29.553 -60.126 1.00 72.69 167 PRO A C 1
ATOM 1186 O O . PRO A 1 167 ? 70.606 -29.412 -61.293 1.00 72.69 167 PRO A O 1
ATOM 1189 N N . THR A 1 168 ? 69.302 -28.771 -59.545 1.00 80.25 168 THR A N 1
ATOM 1190 C CA . THR A 1 168 ? 68.646 -27.623 -60.172 1.00 80.25 168 THR A CA 1
ATOM 1191 C C . THR A 1 168 ? 69.342 -26.334 -59.747 1.00 80.25 168 THR A C 1
ATOM 1193 O O . THR A 1 168 ? 69.275 -25.946 -58.582 1.00 80.25 168 THR A O 1
ATOM 1196 N N . THR A 1 169 ? 69.998 -25.667 -60.698 1.00 84.62 169 THR A N 1
ATOM 1197 C CA . THR A 1 169 ? 70.728 -24.411 -60.468 1.00 84.62 169 THR A CA 1
ATOM 1198 C C . THR A 1 169 ? 69.802 -23.190 -60.552 1.00 84.62 169 THR A C 1
ATOM 1200 O O . THR A 1 169 ? 69.070 -23.042 -61.534 1.00 84.62 169 THR A O 1
ATOM 1203 N N . THR A 1 170 ? 69.882 -22.287 -59.574 1.00 85.44 170 THR A N 1
ATOM 1204 C CA . THR A 1 170 ? 69.201 -20.974 -59.530 1.00 85.44 170 THR A CA 1
ATOM 1205 C C . THR A 1 170 ? 70.140 -19.892 -58.946 1.00 85.44 170 THR A C 1
ATOM 1207 O O . THR A 1 170 ? 71.313 -20.194 -58.736 1.00 85.44 170 THR A O 1
ATOM 1210 N N . THR A 1 171 ? 69.719 -18.627 -58.767 1.00 84.25 171 THR A N 1
ATOM 1211 C CA . THR A 1 171 ? 70.654 -17.485 -58.537 1.00 84.25 171 THR A CA 1
ATOM 1212 C C . THR A 1 171 ? 70.139 -16.357 -57.623 1.00 84.25 171 THR A C 1
ATOM 1214 O O . THR A 1 171 ? 68.981 -15.980 -57.771 1.00 84.25 171 THR A O 1
ATOM 1217 N N . TYR A 1 172 ? 71.010 -15.712 -56.822 1.00 80.25 172 TYR A N 1
ATOM 1218 C CA . TYR A 1 172 ? 70.700 -14.543 -55.948 1.00 80.25 172 TYR A CA 1
ATOM 1219 C C . TYR A 1 172 ? 71.805 -13.439 -55.972 1.00 80.25 172 TYR A C 1
ATOM 1221 O O . TYR A 1 172 ? 72.875 -13.700 -56.522 1.00 80.25 172 TYR A O 1
ATOM 1229 N N . SER A 1 173 ? 71.580 -12.198 -55.468 1.00 80.56 173 SER A N 1
ATOM 1230 C CA . SER A 1 173 ? 72.425 -10.992 -55.778 1.00 80.56 173 SER A CA 1
ATOM 1231 C C . SER A 1 173 ? 72.675 -9.935 -54.662 1.00 80.56 173 SER A C 1
ATOM 1233 O O . SER A 1 173 ? 71.965 -9.940 -53.668 1.00 80.56 173 SER A O 1
ATOM 1235 N N . ILE A 1 174 ? 73.672 -9.033 -54.869 1.00 74.94 174 ILE A N 1
ATOM 1236 C CA . ILE A 1 174 ? 74.289 -8.023 -53.947 1.00 74.94 174 ILE A CA 1
ATOM 1237 C C . ILE A 1 174 ? 74.952 -6.819 -54.755 1.00 74.94 174 ILE A C 1
ATOM 1239 O O . ILE A 1 174 ? 75.418 -7.077 -55.868 1.00 74.94 174 ILE A O 1
ATOM 1243 N N . GLY A 1 175 ? 75.088 -5.550 -54.262 1.00 56.81 175 GLY A N 1
ATOM 1244 C CA . GLY A 1 175 ? 75.431 -4.295 -55.055 1.00 56.81 175 GLY A CA 1
ATOM 1245 C C . GLY A 1 175 ? 76.748 -3.450 -54.814 1.00 56.81 175 GLY A C 1
ATOM 1246 O O . GLY A 1 175 ? 77.546 -3.778 -53.943 1.00 56.81 175 GLY A O 1
ATOM 1247 N N . ASP A 1 176 ? 77.031 -2.381 -55.609 1.00 57.56 176 ASP A N 1
ATOM 1248 C CA . ASP A 1 176 ? 78.349 -1.647 -55.745 1.00 57.56 176 ASP A CA 1
ATOM 1249 C C . ASP A 1 176 ? 78.221 -0.139 -56.206 1.00 57.56 176 ASP A C 1
ATOM 1251 O O . ASP A 1 176 ? 77.257 0.153 -56.913 1.00 57.56 176 ASP A O 1
ATOM 1255 N N . GLY A 1 177 ? 79.154 0.804 -55.885 1.00 46.66 177 GLY A N 1
ATOM 1256 C CA . GLY A 1 177 ? 79.034 2.291 -56.137 1.00 46.66 177 GLY A CA 1
ATOM 1257 C C . GLY A 1 177 ? 80.319 3.192 -56.020 1.00 46.66 177 GLY A C 1
ATOM 1258 O O . GLY A 1 177 ? 81.362 2.671 -55.618 1.00 46.66 177 GLY A O 1
ATOM 1259 N N . ASP A 1 178 ? 80.291 4.501 -56.416 1.00 45.94 178 ASP A N 1
ATOM 1260 C CA . ASP A 1 178 ? 81.480 5.425 -56.567 1.00 45.94 178 ASP A CA 1
ATOM 1261 C C . ASP A 1 178 ? 81.177 6.943 -56.887 1.00 45.94 178 ASP A C 1
ATOM 1263 O O . ASP A 1 178 ? 80.501 7.198 -57.884 1.00 45.94 178 ASP A O 1
ATOM 1267 N N . ASP A 1 179 ? 81.798 7.932 -56.192 1.00 54.59 179 ASP A N 1
ATOM 1268 C CA . ASP A 1 179 ? 81.595 9.412 -56.357 1.00 54.59 179 ASP A CA 1
ATOM 1269 C C . ASP A 1 179 ? 82.894 10.260 -56.453 1.00 54.59 179 ASP A C 1
ATOM 1271 O O . ASP A 1 179 ? 83.932 9.886 -55.889 1.00 54.59 179 ASP A O 1
ATOM 1275 N N . SER A 1 180 ? 82.893 11.420 -57.160 1.00 53.47 180 SER A N 1
ATOM 1276 C CA . SER A 1 180 ? 84.099 12.296 -57.229 1.00 53.47 180 SER A CA 1
ATOM 1277 C C . SER A 1 180 ? 84.006 13.747 -57.794 1.00 53.47 180 SER A C 1
ATOM 1279 O O . SER A 1 180 ? 85.067 14.286 -58.151 1.00 53.47 180 SER A O 1
ATOM 1281 N N . ASN A 1 181 ? 82.842 14.379 -57.994 1.00 68.75 181 ASN A N 1
ATOM 1282 C CA . ASN A 1 181 ? 82.755 15.672 -58.726 1.00 68.75 181 ASN A CA 1
ATOM 1283 C C . ASN A 1 181 ? 81.764 16.684 -58.109 1.00 68.75 181 ASN A C 1
ATOM 1285 O O . ASN A 1 181 ? 81.150 17.467 -58.824 1.00 68.75 181 ASN A O 1
ATOM 1289 N N . ASP A 1 182 ? 81.689 16.618 -56.795 1.00 76.88 182 ASP A N 1
ATOM 1290 C CA . ASP A 1 182 ? 80.863 17.349 -55.838 1.00 76.88 182 ASP A CA 1
ATOM 1291 C C . ASP A 1 182 ? 81.876 17.925 -54.813 1.00 76.88 182 ASP A C 1
ATOM 1293 O O . ASP A 1 182 ? 82.959 17.331 -54.620 1.00 76.88 182 ASP A O 1
ATOM 1297 N N . THR A 1 183 ? 81.633 19.129 -54.286 1.00 83.12 183 THR A N 1
ATOM 1298 C CA . THR A 1 183 ? 82.615 19.897 -53.496 1.00 83.12 183 THR A CA 1
ATOM 1299 C C . THR A 1 183 ? 82.403 19.776 -51.980 1.00 83.12 183 THR A C 1
ATOM 1301 O O . THR A 1 183 ? 83.393 19.809 -51.227 1.00 83.12 183 THR A O 1
ATOM 1304 N N . ASP A 1 184 ? 81.167 19.528 -51.562 1.00 81.44 184 ASP A N 1
ATOM 1305 C CA . ASP A 1 184 ? 80.625 19.696 -50.212 1.00 81.44 184 ASP A CA 1
ATOM 1306 C C . ASP A 1 184 ? 80.255 18.324 -49.643 1.00 81.44 184 ASP A C 1
ATOM 1308 O O . ASP A 1 184 ? 80.756 17.936 -48.575 1.00 81.44 184 ASP A O 1
ATOM 1312 N N . GLY A 1 185 ? 79.515 17.546 -50.439 1.00 80.19 185 GLY A N 1
ATOM 1313 C CA . GLY A 1 185 ? 79.095 16.173 -50.180 1.00 80.19 185 GLY A CA 1
ATOM 1314 C C . GLY A 1 185 ? 77.586 15.913 -50.269 1.00 80.19 185 GLY A C 1
ATOM 1315 O O . GLY A 1 185 ? 77.186 14.855 -49.784 1.00 80.19 185 GLY A O 1
ATOM 1316 N N . ASP A 1 186 ? 76.787 16.843 -50.802 1.00 82.00 186 ASP A N 1
ATOM 1317 C CA . ASP A 1 186 ? 75.310 16.847 -50.776 1.00 82.00 186 ASP A CA 1
ATOM 1318 C C . ASP A 1 186 ? 74.673 15.932 -51.847 1.00 82.00 186 ASP A C 1
ATOM 1320 O O . ASP A 1 186 ? 73.666 15.268 -51.612 1.00 82.00 186 ASP A O 1
ATOM 1324 N N . GLY A 1 187 ? 75.299 15.844 -53.025 1.00 79.38 187 GLY A N 1
ATOM 1325 C CA . GLY A 1 187 ? 74.807 15.098 -54.185 1.00 79.38 187 GLY A CA 1
ATOM 1326 C C . GLY A 1 187 ? 74.618 15.930 -55.460 1.00 79.38 187 GLY A C 1
ATOM 1327 O O . GLY A 1 187 ? 74.432 15.337 -56.533 1.00 79.38 187 GLY A O 1
ATOM 1328 N N . LEU A 1 188 ? 74.711 17.263 -55.396 1.00 83.19 188 LEU A N 1
ATOM 1329 C CA . LEU A 1 188 ? 74.720 18.142 -56.570 1.00 83.19 188 LEU A CA 1
ATOM 1330 C C . LEU A 1 188 ? 76.120 18.193 -57.231 1.00 83.19 188 LEU A C 1
ATOM 1332 O O . LEU A 1 188 ? 77.023 17.420 -56.918 1.00 83.19 188 LEU A O 1
ATOM 1336 N N . ASP A 1 189 ? 76.302 19.023 -58.267 1.00 84.75 189 ASP A N 1
ATOM 1337 C CA . ASP A 1 189 ? 77.629 19.279 -58.859 1.00 84.75 189 ASP A CA 1
ATOM 1338 C C . ASP A 1 189 ? 77.868 20.779 -59.033 1.00 84.75 189 ASP A C 1
ATOM 1340 O O . ASP A 1 189 ? 76.908 21.481 -59.364 1.00 84.75 189 ASP A O 1
ATOM 1344 N N . ASP A 1 190 ? 79.148 21.210 -58.937 1.00 84.50 190 ASP A N 1
ATOM 1345 C CA . ASP A 1 190 ? 79.664 22.603 -59.009 1.00 84.50 190 ASP A CA 1
ATOM 1346 C C . ASP A 1 190 ? 78.978 23.519 -60.067 1.00 84.50 190 ASP A C 1
ATOM 1348 O O . ASP A 1 190 ? 79.208 24.735 -60.120 1.00 84.50 190 ASP A O 1
ATOM 1352 N N . SER A 1 191 ? 78.304 22.936 -61.065 1.00 83.69 191 SER A N 1
ATOM 1353 C CA . SER A 1 191 ? 77.689 23.607 -62.211 1.00 83.69 191 SER A CA 1
ATOM 1354 C C . SER A 1 191 ? 76.160 23.528 -62.292 1.00 83.69 191 SER A C 1
ATOM 1356 O O . SER A 1 191 ? 75.587 24.185 -63.172 1.00 83.69 191 SER A O 1
ATOM 1358 N N . LEU A 1 192 ? 75.519 22.763 -61.408 1.00 85.06 192 LEU A N 1
ATOM 1359 C CA . LEU A 1 192 ? 74.072 22.705 -61.208 1.00 85.06 192 LEU A CA 1
ATOM 1360 C C . LEU A 1 192 ? 73.637 23.766 -60.188 1.00 85.06 192 LEU A C 1
ATOM 1362 O O . LEU A 1 192 ? 72.755 24.566 -60.499 1.00 85.06 192 LEU A O 1
ATOM 1366 N N . GLU A 1 193 ? 74.373 23.889 -59.086 1.00 89.62 193 GLU A N 1
ATOM 1367 C CA . GLU A 1 193 ? 74.211 24.906 -58.035 1.00 89.62 193 GLU A CA 1
ATOM 1368 C C . GLU A 1 193 ? 74.316 26.345 -58.592 1.00 89.62 193 GLU A C 1
ATOM 1370 O O . GLU A 1 193 ? 73.371 27.127 -58.479 1.00 89.62 193 GLU A O 1
ATOM 1375 N N . GLU A 1 194 ? 75.369 26.670 -59.383 1.00 87.44 194 GLU A N 1
ATOM 1376 C CA . GLU A 1 194 ? 75.510 27.974 -60.098 1.00 87.44 194 GLU A CA 1
ATOM 1377 C C . GLU A 1 194 ? 74.331 28.253 -61.071 1.00 87.44 194 GLU A C 1
ATOM 1379 O O . GLU A 1 194 ? 74.243 29.336 -61.667 1.00 87.44 194 GLU A O 1
ATOM 1384 N N . SER A 1 195 ? 73.444 27.276 -61.302 1.00 88.50 195 SER A N 1
ATOM 1385 C CA . SER A 1 195 ? 72.274 27.386 -62.176 1.00 88.50 195 SER A CA 1
ATOM 1386 C C . SER A 1 195 ? 70.923 27.442 -61.453 1.00 88.50 195 SER A C 1
ATOM 1388 O O . SER A 1 195 ? 70.010 28.042 -62.030 1.00 88.50 195 SER A O 1
ATOM 1390 N N . LEU A 1 196 ? 70.821 26.884 -60.241 1.00 87.25 196 LEU A N 1
ATOM 1391 C CA . LEU A 1 196 ? 69.653 26.976 -59.356 1.00 87.25 196 LEU A CA 1
ATOM 1392 C C . LEU A 1 196 ? 69.731 28.280 -58.546 1.00 87.25 196 LEU A C 1
ATOM 1394 O O . LEU A 1 196 ? 68.934 29.191 -58.769 1.00 87.25 196 LEU A O 1
ATOM 1398 N N . GLY A 1 197 ? 70.794 28.450 -57.755 1.00 87.94 197 GLY A N 1
ATOM 1399 C CA . GLY A 1 197 ? 71.053 29.670 -56.981 1.00 87.94 197 GLY A CA 1
ATOM 1400 C C . GLY A 1 197 ? 71.990 29.489 -55.783 1.00 87.94 197 GLY A C 1
ATOM 1401 O O . GLY A 1 197 ? 72.543 30.493 -55.323 1.00 87.94 197 GLY A O 1
ATOM 1402 N N . THR A 1 198 ? 72.177 28.239 -55.363 1.00 87.75 198 THR A N 1
ATOM 1403 C CA . THR A 1 198 ? 72.899 27.749 -54.182 1.00 87.75 198 THR A CA 1
ATOM 1404 C C . THR A 1 198 ? 74.425 27.988 -54.198 1.00 87.75 198 THR A C 1
ATOM 1406 O O . THR A 1 198 ? 74.994 28.388 -55.228 1.00 87.75 198 THR A O 1
ATOM 1409 N N . ASP A 1 199 ? 75.101 27.864 -53.042 1.00 89.25 199 ASP A N 1
ATOM 1410 C CA . ASP A 1 199 ? 76.506 28.299 -52.840 1.00 89.25 199 ASP A CA 1
ATOM 1411 C C . ASP A 1 199 ? 77.510 27.143 -52.639 1.00 89.25 199 ASP A C 1
ATOM 1413 O O . ASP A 1 199 ? 77.758 26.751 -51.507 1.00 89.25 199 ASP A O 1
ATOM 1417 N N . ILE A 1 200 ? 78.187 26.761 -53.737 1.00 89.38 200 ILE A N 1
ATOM 1418 C CA . ILE A 1 200 ? 79.308 25.800 -53.988 1.00 89.38 200 ILE A CA 1
ATOM 1419 C C . ILE A 1 200 ? 80.507 25.675 -52.996 1.00 89.38 200 ILE A C 1
ATOM 1421 O O . ILE A 1 200 ? 81.630 25.327 -53.390 1.00 89.38 200 ILE A O 1
ATOM 1425 N N . ASP A 1 201 ? 80.353 26.095 -51.747 1.00 88.06 201 ASP A N 1
ATOM 1426 C CA . ASP A 1 201 ? 81.224 25.831 -50.593 1.00 88.06 201 ASP A CA 1
ATOM 1427 C C . ASP A 1 201 ? 80.345 25.467 -49.335 1.00 88.06 201 ASP A C 1
ATOM 1429 O O . ASP A 1 201 ? 80.858 25.533 -48.204 1.00 88.06 201 ASP A O 1
ATOM 1433 N N . SER A 1 202 ? 79.044 25.155 -49.515 1.00 90.62 202 SER A N 1
ATOM 1434 C CA . SER A 1 202 ? 78.001 24.805 -48.525 1.00 90.62 202 SER A CA 1
ATOM 1435 C C . SER A 1 202 ? 77.033 23.764 -49.121 1.00 90.62 202 SER A C 1
ATOM 1437 O O . SER A 1 202 ? 76.662 23.899 -50.276 1.00 90.62 202 SER A O 1
ATOM 1439 N N . ALA A 1 203 ? 76.632 22.753 -48.343 1.00 90.62 203 ALA A N 1
ATOM 1440 C CA . ALA A 1 203 ? 75.661 21.717 -48.749 1.00 90.62 203 ALA A CA 1
ATOM 1441 C C . ALA A 1 203 ? 74.191 22.113 -48.486 1.00 90.62 203 ALA A C 1
ATOM 1443 O O . ALA A 1 203 ? 73.296 21.347 -48.792 1.00 90.62 203 ALA A O 1
ATOM 1444 N N . ASP A 1 204 ? 74.018 23.275 -47.864 1.00 90.56 204 ASP A N 1
ATOM 1445 C CA . ASP A 1 204 ? 72.862 23.832 -47.158 1.00 90.56 204 ASP A CA 1
ATOM 1446 C C . ASP A 1 204 ? 73.056 25.353 -47.343 1.00 90.56 204 ASP A C 1
ATOM 1448 O O . ASP A 1 204 ? 74.139 25.878 -47.003 1.00 90.56 204 ASP A O 1
ATOM 1452 N N . THR A 1 205 ? 72.134 26.036 -48.032 1.00 93.12 205 THR A N 1
ATOM 1453 C CA . THR A 1 205 ? 72.369 27.385 -48.590 1.00 93.12 205 THR A CA 1
ATOM 1454 C C . THR A 1 205 ? 71.797 28.536 -47.750 1.00 93.12 205 THR A C 1
ATOM 1456 O O . THR A 1 205 ? 72.482 29.556 -47.550 1.00 93.12 205 THR A O 1
ATOM 1459 N N . ASP A 1 206 ? 70.556 28.428 -47.300 1.00 89.12 206 ASP A N 1
ATOM 1460 C CA . ASP A 1 206 ? 69.814 29.383 -46.453 1.00 89.12 206 ASP A CA 1
ATOM 1461 C C . ASP A 1 206 ? 70.218 29.216 -44.981 1.00 89.12 206 ASP A C 1
ATOM 1463 O O . ASP A 1 206 ? 70.607 30.206 -44.331 1.00 89.12 206 ASP A O 1
ATOM 1467 N N . GLY A 1 207 ? 70.262 27.974 -44.498 1.00 89.62 207 GLY A N 1
ATOM 1468 C CA . GLY A 1 207 ? 70.744 27.611 -43.166 1.00 89.62 207 GLY A CA 1
ATOM 1469 C C . GLY A 1 207 ? 69.775 26.789 -42.323 1.00 89.62 207 GLY A C 1
ATOM 1470 O O . GLY A 1 207 ? 69.914 26.867 -41.093 1.00 89.62 207 GLY A O 1
ATOM 1471 N N . ASP A 1 208 ? 68.791 26.122 -42.930 1.00 88.00 208 ASP A N 1
ATOM 1472 C CA . ASP A 1 208 ? 67.676 25.463 -42.245 1.00 88.00 208 ASP A CA 1
ATOM 1473 C C . ASP A 1 208 ? 68.144 24.191 -41.484 1.00 88.00 208 ASP A C 1
ATOM 1475 O O . ASP A 1 208 ? 68.048 24.127 -40.249 1.00 88.00 208 ASP A O 1
ATOM 1479 N N . GLY A 1 209 ? 68.786 23.245 -42.181 1.00 89.56 209 GLY A N 1
ATOM 1480 C CA . GLY A 1 209 ? 69.124 21.912 -41.687 1.00 89.56 209 GLY A CA 1
ATOM 1481 C C . GLY A 1 209 ? 68.999 20.764 -42.703 1.00 89.56 209 GLY A C 1
ATOM 1482 O O . GLY A 1 209 ? 69.580 19.702 -42.436 1.00 89.56 209 GLY A O 1
ATOM 1483 N N . ILE A 1 210 ? 68.299 20.953 -43.825 1.00 90.75 210 ILE A N 1
ATOM 1484 C CA . ILE A 1 210 ? 68.237 20.036 -44.973 1.00 90.75 210 ILE A CA 1
ATOM 1485 C C . ILE A 1 210 ? 69.461 20.304 -45.895 1.00 90.75 210 ILE A C 1
ATOM 1487 O O . ILE A 1 210 ? 70.148 21.311 -45.751 1.00 90.75 210 ILE A O 1
ATOM 1491 N N . ASP A 1 211 ? 69.853 19.348 -46.750 1.00 92.69 211 ASP A N 1
ATOM 1492 C CA . ASP A 1 211 ? 70.954 19.527 -47.721 1.00 92.69 211 ASP A CA 1
ATOM 1493 C C . ASP A 1 211 ? 70.349 19.836 -49.112 1.00 92.69 211 ASP A C 1
ATOM 1495 O O . ASP A 1 211 ? 69.643 18.960 -49.608 1.00 92.69 211 ASP A O 1
ATOM 1499 N N . ASP A 1 212 ? 70.731 20.939 -49.790 1.00 90.50 212 ASP A N 1
ATOM 1500 C CA . ASP A 1 212 ? 70.195 21.488 -51.068 1.00 90.50 212 ASP A CA 1
ATOM 1501 C C . ASP A 1 212 ? 69.845 20.422 -52.146 1.00 90.50 212 ASP A C 1
ATOM 1503 O O . ASP A 1 212 ? 69.004 20.607 -53.037 1.00 90.50 212 ASP A O 1
ATOM 1507 N N . GLY A 1 213 ? 70.572 19.301 -52.162 1.00 88.19 213 GLY A N 1
ATOM 1508 C CA . GLY A 1 213 ? 70.344 18.158 -53.048 1.00 88.19 213 GLY A CA 1
ATOM 1509 C C . GLY A 1 213 ? 69.045 17.382 -52.786 1.00 88.19 213 GLY A C 1
ATOM 1510 O O . GLY A 1 213 ? 68.611 16.639 -53.673 1.00 88.19 213 GLY A O 1
ATOM 1511 N N . VAL A 1 214 ? 68.426 17.550 -51.616 1.00 90.31 214 VAL A N 1
ATOM 1512 C CA . VAL A 1 214 ? 67.171 16.927 -51.178 1.00 90.31 214 VAL A CA 1
ATOM 1513 C C . VAL A 1 214 ? 65.985 17.765 -51.641 1.00 90.31 214 VAL A C 1
ATOM 1515 O O . VAL A 1 214 ? 65.204 17.258 -52.449 1.00 90.31 214 VAL A O 1
ATOM 1518 N N . GLU A 1 215 ? 65.888 19.046 -51.262 1.00 91.44 215 GLU A N 1
ATOM 1519 C CA . GLU A 1 215 ? 64.764 19.909 -51.674 1.00 91.44 215 GLU A CA 1
ATOM 1520 C C . GLU A 1 215 ? 64.781 20.194 -53.185 1.00 91.44 215 GLU A C 1
ATOM 1522 O O . GLU A 1 215 ? 63.791 20.607 -53.784 1.00 91.44 215 GLU A O 1
ATOM 1527 N N . THR A 1 216 ? 65.880 19.902 -53.878 1.00 89.50 216 THR A N 1
ATOM 1528 C CA . THR A 1 216 ? 65.920 19.960 -55.345 1.00 89.50 216 THR A CA 1
ATOM 1529 C C . THR A 1 216 ? 65.545 18.641 -56.040 1.00 89.50 216 THR A C 1
ATOM 1531 O O . THR A 1 216 ? 65.679 18.554 -57.259 1.00 89.50 216 THR A O 1
ATOM 1534 N N . ASP A 1 217 ? 65.105 17.583 -55.354 1.00 83.50 217 ASP A N 1
ATOM 1535 C CA . ASP A 1 217 ? 64.927 16.228 -55.925 1.00 83.50 217 ASP A CA 1
ATOM 1536 C C . ASP A 1 217 ? 66.196 15.717 -56.669 1.00 83.50 217 ASP A C 1
ATOM 1538 O O . ASP A 1 217 ? 66.124 15.037 -57.706 1.00 83.50 217 ASP A O 1
ATOM 1542 N N . GLY A 1 218 ? 67.392 16.110 -56.217 1.00 76.88 218 GLY A N 1
ATOM 1543 C CA . GLY A 1 218 ? 68.655 15.891 -56.932 1.00 76.88 218 GLY A CA 1
ATOM 1544 C C . GLY A 1 218 ? 68.890 16.834 -58.125 1.00 76.88 218 GLY A C 1
ATOM 1545 O O . GLY A 1 218 ? 69.432 16.410 -59.157 1.00 76.88 218 GLY A O 1
ATOM 1546 N N . GLY A 1 219 ? 68.501 18.109 -58.010 1.00 80.88 219 GLY A N 1
ATOM 1547 C CA . GLY A 1 219 ? 68.912 19.196 -58.914 1.00 80.88 219 GLY A CA 1
ATOM 1548 C C . GLY A 1 219 ? 67.863 19.739 -59.899 1.00 80.88 219 GLY A C 1
ATOM 1549 O O . GLY A 1 219 ? 68.204 20.227 -60.986 1.00 80.88 219 GLY A O 1
ATOM 1550 N N . SER A 1 220 ? 66.589 19.641 -59.544 1.00 86.12 220 SER A N 1
ATOM 1551 C CA . SER A 1 220 ? 65.441 20.370 -60.095 1.00 86.12 220 SER A CA 1
ATOM 1552 C C . SER A 1 220 ? 65.200 21.678 -59.328 1.00 86.12 220 SER A C 1
ATOM 1554 O O . SER A 1 220 ? 65.682 21.858 -58.223 1.00 86.12 220 SER A O 1
ATOM 1556 N N . ALA A 1 221 ? 64.454 22.609 -59.920 1.00 87.62 221 ALA A N 1
ATOM 1557 C CA . ALA A 1 221 ? 63.870 23.718 -59.167 1.00 87.62 221 ALA A CA 1
ATOM 1558 C C . ALA A 1 221 ? 62.438 23.307 -58.809 1.00 87.62 221 ALA A C 1
ATOM 1560 O O . ALA A 1 221 ? 61.594 23.275 -59.715 1.00 87.62 221 ALA A O 1
ATOM 1561 N N . VAL A 1 222 ? 62.235 22.917 -57.551 1.00 90.81 222 VAL A N 1
ATOM 1562 C CA . VAL A 1 222 ? 60.915 22.826 -56.909 1.00 90.81 222 VAL A CA 1
ATOM 1563 C C . VAL A 1 222 ? 60.523 24.244 -56.440 1.00 90.81 222 VAL A C 1
ATOM 1565 O O . VAL A 1 222 ? 61.355 25.147 -56.526 1.00 90.81 222 VAL A O 1
ATOM 1568 N N . ASP A 1 223 ? 59.237 24.476 -56.203 1.00 92.81 223 ASP A N 1
ATOM 1569 C CA . ASP A 1 223 ? 58.569 25.779 -56.002 1.00 92.81 223 ASP A CA 1
ATOM 1570 C C . ASP A 1 223 ? 57.174 25.387 -55.475 1.00 92.81 223 ASP A C 1
ATOM 1572 O O . ASP A 1 223 ? 56.239 25.249 -56.276 1.00 92.81 223 ASP A O 1
ATOM 1576 N N . THR A 1 224 ? 57.113 24.979 -54.197 1.00 93.00 224 THR A N 1
ATOM 1577 C CA . THR A 1 224 ? 55.991 24.218 -53.603 1.00 93.00 224 THR A CA 1
ATOM 1578 C C . THR A 1 224 ? 54.755 25.095 -53.349 1.00 93.00 224 THR A C 1
ATOM 1580 O O . THR A 1 224 ? 53.713 24.831 -53.964 1.00 93.00 224 THR A O 1
ATOM 1583 N N . ASP A 1 225 ? 54.874 26.201 -52.601 1.00 90.44 225 ASP A N 1
ATOM 1584 C CA . ASP A 1 225 ? 53.807 27.215 -52.444 1.00 90.44 225 ASP A CA 1
ATOM 1585 C C . ASP A 1 225 ? 53.440 27.922 -53.783 1.00 90.44 225 ASP A C 1
ATOM 1587 O O . ASP A 1 225 ? 52.265 28.127 -54.136 1.00 90.44 225 ASP A O 1
ATOM 1591 N N . GLY A 1 226 ? 54.463 28.273 -54.575 1.00 91.31 226 GLY A N 1
ATOM 1592 C CA . GLY A 1 226 ? 54.376 29.057 -55.807 1.00 91.31 226 GLY A CA 1
ATOM 1593 C C . GLY A 1 226 ? 54.731 30.561 -55.731 1.00 91.31 226 GLY A C 1
ATOM 1594 O O . GLY A 1 226 ? 54.259 31.305 -56.611 1.00 91.31 226 GLY A O 1
ATOM 1595 N N . ASP A 1 227 ? 55.522 31.045 -54.759 1.00 89.94 227 ASP A N 1
ATOM 1596 C CA . ASP A 1 227 ? 55.926 32.462 -54.561 1.00 89.94 227 ASP A CA 1
ATOM 1597 C C . ASP A 1 227 ? 56.706 33.073 -55.752 1.00 89.94 227 ASP A C 1
ATOM 1599 O O . ASP A 1 227 ? 56.594 34.278 -56.024 1.00 89.94 227 ASP A O 1
ATOM 1603 N N . GLU A 1 228 ? 57.408 32.246 -56.541 1.00 90.62 228 GLU A N 1
ATOM 1604 C CA . GLU A 1 228 ? 58.569 32.563 -57.409 1.00 90.62 228 GLU A CA 1
ATOM 1605 C C . GLU A 1 228 ? 59.961 32.408 -56.726 1.00 90.62 228 GLU A C 1
ATOM 1607 O O . GLU A 1 228 ? 60.973 32.759 -57.362 1.00 90.62 228 GLU A O 1
ATOM 1612 N N . THR A 1 229 ? 60.035 31.863 -55.504 1.00 92.06 229 THR A N 1
ATOM 1613 C CA . THR A 1 229 ? 61.269 31.331 -54.872 1.00 92.06 229 THR A CA 1
ATOM 1614 C C . THR A 1 229 ? 61.432 29.834 -55.234 1.00 92.06 229 THR A C 1
ATOM 1616 O O . THR A 1 229 ? 60.892 29.411 -56.258 1.00 92.06 229 THR A O 1
ATOM 1619 N N . ILE A 1 230 ? 62.312 29.079 -54.570 1.00 92.81 230 ILE A N 1
ATOM 1620 C CA . ILE A 1 230 ? 62.462 27.616 -54.698 1.00 92.81 230 ILE A CA 1
ATOM 1621 C C . ILE A 1 230 ? 62.782 27.076 -53.307 1.00 92.81 230 ILE A C 1
ATOM 1623 O O . ILE A 1 230 ? 63.488 27.775 -52.588 1.00 92.81 230 ILE A O 1
ATOM 1627 N N . ASP A 1 231 ? 62.342 25.861 -52.999 1.00 90.62 231 ASP A N 1
ATOM 1628 C CA . ASP A 1 231 ? 62.415 25.233 -51.670 1.00 90.62 231 ASP A CA 1
ATOM 1629 C C . ASP A 1 231 ? 63.822 25.379 -51.041 1.00 90.62 231 ASP A C 1
ATOM 1631 O O . ASP A 1 231 ? 63.976 26.080 -50.050 1.00 90.62 231 ASP A O 1
ATOM 1635 N N . ALA A 1 232 ? 64.878 24.920 -51.738 1.00 92.06 232 ALA A N 1
ATOM 1636 C CA . ALA A 1 232 ? 66.305 25.094 -51.372 1.00 92.06 232 ALA A CA 1
ATOM 1637 C C . ALA A 1 232 ? 66.859 26.542 -51.464 1.00 92.06 232 ALA A C 1
ATOM 1639 O O . ALA A 1 232 ? 67.983 26.765 -51.941 1.00 92.06 232 ALA A O 1
ATOM 1640 N N . LEU A 1 233 ? 66.022 27.542 -51.180 1.00 92.62 233 LEU A N 1
ATOM 1641 C CA . LEU A 1 233 ? 66.322 28.968 -51.017 1.00 92.62 233 LEU A CA 1
ATOM 1642 C C . LEU A 1 233 ? 65.286 29.710 -50.136 1.00 92.62 233 LEU A C 1
ATOM 1644 O O . LEU A 1 233 ? 65.431 30.939 -50.015 1.00 92.62 233 LEU A O 1
ATOM 1648 N N . ASP A 1 234 ? 64.253 29.047 -49.599 1.00 92.19 234 ASP A N 1
ATOM 1649 C CA . ASP A 1 234 ? 63.264 29.661 -48.699 1.00 92.19 234 ASP A CA 1
ATOM 1650 C C . ASP A 1 234 ? 63.479 29.267 -47.226 1.00 92.19 234 ASP A C 1
ATOM 1652 O O . ASP A 1 234 ? 64.348 28.463 -46.908 1.00 92.19 234 ASP A O 1
ATOM 1656 N N . ASP A 1 235 ? 62.771 29.937 -46.312 1.00 91.56 235 ASP A N 1
ATOM 1657 C CA . ASP A 1 235 ? 62.796 29.619 -44.871 1.00 91.56 235 ASP A CA 1
ATOM 1658 C C . ASP A 1 235 ? 61.534 28.798 -44.443 1.00 91.56 235 ASP A C 1
ATOM 1660 O O . ASP A 1 235 ? 61.394 28.530 -43.249 1.00 91.56 235 ASP A O 1
ATOM 1664 N N . ASP A 1 236 ? 60.596 28.536 -45.372 1.00 92.56 236 ASP A N 1
ATOM 1665 C CA . ASP A 1 236 ? 59.172 28.147 -45.189 1.00 92.56 236 ASP A CA 1
ATOM 1666 C C . ASP A 1 236 ? 58.598 27.764 -46.589 1.00 92.56 236 ASP A C 1
ATOM 1668 O O . ASP A 1 236 ? 58.315 28.653 -47.400 1.00 92.56 236 ASP A O 1
ATOM 1672 N N . SER A 1 237 ? 58.591 26.472 -46.955 1.00 94.12 237 SER A N 1
ATOM 1673 C CA . SER A 1 237 ? 58.465 25.989 -48.354 1.00 94.12 237 SER A CA 1
ATOM 1674 C C . SER A 1 237 ? 57.038 25.852 -48.911 1.00 94.12 237 SER A C 1
ATOM 1676 O O . SER A 1 237 ? 56.862 25.854 -50.141 1.00 94.12 237 SER A O 1
ATOM 1678 N N . ASP A 1 238 ? 56.017 25.737 -48.062 1.00 92.50 238 ASP A N 1
ATOM 1679 C CA . ASP A 1 238 ? 54.606 25.613 -48.459 1.00 92.50 238 ASP A CA 1
ATOM 1680 C C . ASP A 1 238 ? 53.724 26.833 -48.064 1.00 92.50 238 ASP A C 1
ATOM 1682 O O . ASP A 1 238 ? 52.607 26.965 -48.581 1.00 92.50 238 ASP A O 1
ATOM 1686 N N . ASP A 1 239 ? 54.273 27.786 -47.287 1.00 93.31 239 ASP A N 1
ATOM 1687 C CA . ASP A 1 239 ? 53.655 29.034 -46.775 1.00 93.31 239 ASP A CA 1
ATOM 1688 C C . ASP A 1 239 ? 52.516 28.777 -45.751 1.00 93.31 239 ASP A C 1
ATOM 1690 O O . ASP A 1 239 ? 51.597 29.603 -45.630 1.00 93.31 239 ASP A O 1
ATOM 1694 N N . ASP A 1 240 ? 52.565 27.662 -44.999 1.00 91.25 240 ASP A N 1
ATOM 1695 C CA . ASP A 1 240 ? 51.669 27.382 -43.859 1.00 91.25 240 ASP A CA 1
ATOM 1696 C C . ASP A 1 240 ? 51.942 28.343 -42.672 1.00 91.25 240 ASP A C 1
ATOM 1698 O O . ASP A 1 240 ? 51.023 28.995 -42.144 1.00 91.25 240 ASP A O 1
ATOM 1702 N N . GLY A 1 241 ? 53.223 28.517 -42.319 1.00 90.88 241 GLY A N 1
ATOM 1703 C CA . GLY A 1 241 ? 53.706 29.349 -41.217 1.00 90.88 241 GLY A CA 1
ATOM 1704 C C . GLY A 1 241 ? 54.561 28.659 -40.141 1.00 90.88 241 GLY A C 1
ATOM 1705 O O . GLY A 1 241 ? 54.861 29.326 -39.133 1.00 90.88 241 GLY A O 1
ATOM 1706 N N . ILE A 1 242 ? 54.956 27.394 -40.326 1.00 93.12 242 ILE A N 1
ATOM 1707 C CA . ILE A 1 242 ? 56.041 26.716 -39.607 1.00 93.12 242 ILE A CA 1
ATOM 1708 C C . ILE A 1 242 ? 57.393 27.133 -40.236 1.00 93.12 242 ILE A C 1
ATOM 1710 O O . ILE A 1 242 ? 57.678 28.335 -40.175 1.00 93.12 242 ILE A O 1
ATOM 1714 N N . SER A 1 243 ? 58.297 26.235 -40.669 1.00 93.81 243 SER A N 1
ATOM 1715 C CA . SER A 1 243 ? 59.588 26.553 -41.330 1.00 93.81 243 SER A CA 1
ATOM 1716 C C . SER A 1 243 ? 60.507 25.328 -41.430 1.00 93.81 243 SER A C 1
ATOM 1718 O O . SER A 1 243 ? 61.035 24.921 -40.387 1.00 93.81 243 SER A O 1
ATOM 1720 N N . ASP A 1 244 ? 60.866 24.905 -42.648 1.00 94.12 244 ASP A N 1
ATOM 1721 C CA . ASP A 1 244 ? 61.570 23.669 -43.060 1.00 94.12 244 ASP A CA 1
ATOM 1722 C C . ASP A 1 244 ? 62.618 23.122 -42.065 1.00 94.12 244 ASP A C 1
ATOM 1724 O O . ASP A 1 244 ? 62.713 21.922 -41.817 1.00 94.12 244 ASP A O 1
ATOM 1728 N N . SER A 1 245 ? 63.367 24.015 -41.410 1.00 92.56 245 SER A N 1
ATOM 1729 C CA . SER A 1 245 ? 64.264 23.733 -40.275 1.00 92.56 245 SER A CA 1
ATOM 1730 C C . SER A 1 245 ? 63.631 23.066 -39.033 1.00 92.56 245 SER A C 1
ATOM 1732 O O . SER A 1 245 ? 64.359 22.743 -38.080 1.00 92.56 245 SER A O 1
ATOM 1734 N N . THR A 1 246 ? 62.301 22.946 -38.989 1.00 93.69 246 THR A N 1
ATOM 1735 C CA . THR A 1 246 ? 61.492 22.487 -37.852 1.00 93.69 246 THR A CA 1
ATOM 1736 C C . THR A 1 246 ? 60.798 21.169 -38.176 1.00 93.69 246 THR A C 1
ATOM 1738 O O . THR A 1 246 ? 61.026 20.221 -37.423 1.00 93.69 246 THR A O 1
ATOM 1741 N N . GLU A 1 247 ? 60.059 21.104 -39.287 1.00 92.31 247 GLU A N 1
ATOM 1742 C CA . GLU A 1 247 ? 59.493 19.878 -39.870 1.00 92.31 247 GLU A CA 1
ATOM 1743 C C . GLU A 1 247 ? 60.630 18.940 -40.307 1.00 92.31 247 GLU A C 1
ATOM 1745 O O . GLU A 1 247 ? 60.824 17.840 -39.786 1.00 92.31 247 GLU A O 1
ATOM 1750 N N . GLY A 1 248 ? 61.492 19.440 -41.194 1.00 89.69 248 GLY A N 1
ATOM 1751 C CA . GLY A 1 248 ? 62.585 18.696 -41.799 1.00 89.69 248 GLY A CA 1
ATOM 1752 C C . GLY A 1 248 ? 62.141 17.755 -42.921 1.00 89.69 248 GLY A C 1
ATOM 1753 O O . GLY A 1 248 ? 60.973 17.615 -43.267 1.00 89.69 248 GLY A O 1
ATOM 1754 N N . ALA A 1 249 ? 63.121 17.072 -43.515 1.00 90.25 249 ALA A N 1
ATOM 1755 C CA . ALA A 1 249 ? 62.907 16.134 -44.618 1.00 90.25 249 ALA A CA 1
ATOM 1756 C C . ALA A 1 249 ? 62.492 14.719 -44.149 1.00 90.25 249 ALA A C 1
ATOM 1758 O O . ALA A 1 249 ? 63.116 13.724 -44.552 1.00 90.25 249 ALA A O 1
ATOM 1759 N N . THR A 1 250 ? 61.498 14.631 -43.263 1.00 91.88 250 THR A N 1
ATOM 1760 C CA . THR A 1 250 ? 60.777 13.384 -42.949 1.00 91.88 250 THR A CA 1
ATOM 1761 C C . THR A 1 250 ? 59.538 13.229 -43.851 1.00 91.88 250 THR A C 1
ATOM 1763 O O . THR A 1 250 ? 59.520 13.813 -44.931 1.00 91.88 250 THR A O 1
ATOM 1766 N N . ASP A 1 251 ? 58.658 12.280 -43.538 1.00 92.44 251 ASP A N 1
ATOM 1767 C CA . ASP A 1 251 ? 57.515 11.794 -44.338 1.00 92.44 251 ASP A CA 1
ATOM 1768 C C . ASP A 1 251 ? 56.660 11.022 -43.314 1.00 92.44 251 ASP A C 1
ATOM 1770 O O . ASP A 1 251 ? 56.897 9.825 -43.093 1.00 92.44 251 ASP A O 1
ATOM 1774 N N . ALA A 1 252 ? 55.868 11.756 -42.519 1.00 92.25 252 ALA A N 1
ATOM 1775 C CA . ALA A 1 252 ? 55.254 11.251 -41.285 1.00 92.25 252 ALA A CA 1
ATOM 1776 C C . ALA A 1 252 ? 54.019 10.362 -41.531 1.00 92.25 252 ALA A C 1
ATOM 1778 O O . ALA A 1 252 ? 54.019 9.214 -41.066 1.00 92.25 252 ALA A O 1
ATOM 1779 N N . ASP A 1 253 ? 53.035 10.820 -42.316 1.00 90.19 253 ASP A N 1
ATOM 1780 C CA . ASP A 1 253 ? 51.864 10.015 -42.720 1.00 90.19 253 ASP A CA 1
ATOM 1781 C C . ASP A 1 253 ? 52.247 8.832 -43.648 1.00 90.19 253 ASP A C 1
ATOM 1783 O O . ASP A 1 253 ? 51.722 7.712 -43.543 1.00 90.19 253 ASP A O 1
ATOM 1787 N N . GLY A 1 254 ? 53.221 9.052 -44.538 1.00 92.12 254 GLY A N 1
ATOM 1788 C CA . GLY A 1 254 ? 53.677 8.097 -45.546 1.00 92.12 254 GLY A CA 1
ATOM 1789 C C . GLY A 1 254 ? 53.015 8.202 -46.932 1.00 92.12 254 GLY A C 1
ATOM 1790 O O . GLY A 1 254 ? 53.112 7.228 -47.699 1.00 92.12 254 GLY A O 1
ATOM 1791 N N . ASP A 1 255 ? 52.354 9.314 -47.288 1.00 90.75 255 ASP A N 1
ATOM 1792 C CA . ASP A 1 255 ? 51.885 9.636 -48.652 1.00 90.75 255 ASP A CA 1
ATOM 1793 C C . ASP A 1 255 ? 53.056 9.625 -49.651 1.00 90.75 255 ASP A C 1
ATOM 1795 O O . ASP A 1 255 ? 52.952 9.068 -50.760 1.00 90.75 255 ASP A O 1
ATOM 1799 N N . GLY A 1 256 ? 54.201 10.166 -49.224 1.00 89.12 256 GLY A N 1
ATOM 1800 C CA . GLY A 1 256 ? 55.385 10.389 -50.046 1.00 89.12 256 GLY A CA 1
ATOM 1801 C C . GLY A 1 256 ? 55.548 11.822 -50.568 1.00 89.12 256 GLY A C 1
ATOM 1802 O O . GLY A 1 256 ? 56.403 12.041 -51.443 1.00 89.12 256 GLY A O 1
ATOM 1803 N N . THR A 1 257 ? 54.778 12.782 -50.043 1.00 91.50 257 THR A N 1
ATOM 1804 C CA . THR A 1 257 ? 55.279 14.140 -49.760 1.00 91.50 257 THR A CA 1
ATOM 1805 C C . THR A 1 257 ? 56.330 14.064 -48.627 1.00 91.50 257 THR A C 1
ATOM 1807 O O . THR A 1 257 ? 56.826 12.987 -48.296 1.00 91.50 257 THR A O 1
ATOM 1810 N N . ALA A 1 258 ? 56.803 15.194 -48.120 1.00 93.00 258 ALA A N 1
ATOM 1811 C CA . ALA A 1 258 ? 57.737 15.267 -47.004 1.00 93.00 258 ALA A CA 1
ATOM 1812 C C . ALA A 1 258 ? 57.330 16.455 -46.137 1.00 93.00 258 ALA A C 1
ATOM 1814 O O . ALA A 1 258 ? 56.945 17.461 -46.721 1.00 93.00 258 ALA A O 1
ATOM 1815 N N . ASP A 1 259 ? 57.451 16.345 -44.817 1.00 94.12 259 ASP A N 1
ATOM 1816 C CA . ASP A 1 259 ? 56.809 17.238 -43.836 1.00 94.12 259 ASP A CA 1
ATOM 1817 C C . ASP A 1 259 ? 56.948 18.739 -44.196 1.00 94.12 259 ASP A C 1
ATOM 1819 O O . ASP A 1 259 ? 55.952 19.419 -44.378 1.00 94.12 259 ASP A O 1
ATOM 1823 N N . TYR A 1 260 ? 58.162 19.225 -44.507 1.00 93.94 260 TYR A N 1
ATOM 1824 C CA . TYR A 1 260 ? 58.443 20.598 -45.007 1.00 93.94 260 TYR A CA 1
ATOM 1825 C C . TYR A 1 260 ? 57.772 21.016 -46.350 1.00 93.94 260 TYR A C 1
ATOM 1827 O O . TYR A 1 260 ? 58.195 21.969 -47.010 1.00 93.94 260 TYR A O 1
ATOM 1835 N N . ARG A 1 261 ? 56.805 20.247 -46.851 1.00 94.19 261 ARG A N 1
ATOM 1836 C CA . ARG A 1 261 ? 56.092 20.430 -48.126 1.00 94.19 261 ARG A CA 1
ATOM 1837 C C . ARG A 1 261 ? 54.621 20.029 -48.065 1.00 94.19 261 ARG A C 1
ATOM 1839 O O . ARG A 1 261 ? 53.968 20.140 -49.112 1.00 94.19 261 ARG A O 1
ATOM 1846 N N . ASP A 1 262 ? 54.133 19.499 -46.946 1.00 94.19 262 ASP A N 1
ATOM 1847 C CA . ASP A 1 262 ? 52.717 19.179 -46.789 1.00 94.19 262 ASP A CA 1
ATOM 1848 C C . ASP A 1 262 ? 52.074 20.045 -45.711 1.00 94.19 262 ASP A C 1
ATOM 1850 O O . ASP A 1 262 ? 52.698 20.423 -44.732 1.00 94.19 262 ASP A O 1
ATOM 1854 N N . VAL A 1 263 ? 50.805 20.364 -45.946 1.00 94.19 263 VAL A N 1
ATOM 1855 C CA . VAL A 1 263 ? 50.008 21.289 -45.121 1.00 94.19 263 VAL A CA 1
ATOM 1856 C C . VAL A 1 263 ? 49.171 20.545 -44.071 1.00 94.19 263 VAL A C 1
ATOM 1858 O O . VAL A 1 263 ? 48.231 21.133 -43.542 1.00 94.19 263 VAL A O 1
ATOM 1861 N N . ASP A 1 264 ? 49.413 19.240 -43.940 1.00 93.12 264 ASP A N 1
ATOM 1862 C CA . ASP A 1 264 ? 48.603 18.178 -43.316 1.00 93.12 264 ASP A CA 1
ATOM 1863 C C . ASP A 1 264 ? 49.570 16.988 -43.060 1.00 93.12 264 ASP A C 1
ATOM 1865 O O . ASP A 1 264 ? 49.439 15.922 -43.666 1.00 93.12 264 ASP A O 1
ATOM 1869 N N . SER A 1 265 ? 50.667 17.228 -42.321 1.00 94.19 265 SER A N 1
ATOM 1870 C CA . SER A 1 265 ? 51.894 16.397 -42.356 1.00 94.19 265 SER A CA 1
ATOM 1871 C C . SER A 1 265 ? 51.758 14.983 -41.764 1.00 94.19 265 SER A C 1
ATOM 1873 O O . SER A 1 265 ? 52.484 14.071 -42.179 1.00 94.19 265 SER A O 1
ATOM 1875 N N . ASP A 1 266 ? 50.842 14.767 -40.820 1.00 92.69 266 ASP A N 1
ATOM 1876 C CA . ASP A 1 266 ? 50.464 13.439 -40.304 1.00 92.69 266 ASP A CA 1
ATOM 1877 C C . ASP A 1 266 ? 49.204 12.845 -40.972 1.00 92.69 266 ASP A C 1
ATOM 1879 O O . ASP A 1 266 ? 48.951 11.637 -40.864 1.00 92.69 266 ASP A O 1
ATOM 1883 N N . GLY A 1 267 ? 48.480 13.658 -41.746 1.00 91.38 267 GLY A N 1
ATOM 1884 C CA . GLY A 1 267 ? 47.362 13.254 -42.588 1.00 91.38 267 GLY A CA 1
ATOM 1885 C C . GLY A 1 267 ? 46.030 13.037 -41.865 1.00 91.38 267 GLY A C 1
ATOM 1886 O O . GLY A 1 267 ? 45.177 12.324 -42.420 1.00 91.38 267 GLY A O 1
ATOM 1887 N N . ASP A 1 268 ? 45.822 13.586 -40.660 1.00 88.94 268 ASP A N 1
ATOM 1888 C CA . ASP A 1 268 ? 44.524 13.490 -39.972 1.00 88.94 268 ASP A CA 1
ATOM 1889 C C . ASP A 1 268 ? 43.404 14.317 -40.653 1.00 88.94 268 ASP A C 1
ATOM 1891 O O . ASP A 1 268 ? 42.235 13.902 -40.663 1.00 88.94 268 ASP A O 1
ATOM 1895 N N . GLY A 1 269 ? 43.758 15.404 -41.354 1.00 88.19 269 GLY A N 1
ATOM 1896 C CA . GLY A 1 269 ? 42.827 16.304 -42.045 1.00 88.19 269 GLY A CA 1
ATOM 1897 C C . GLY A 1 269 ? 42.543 17.642 -41.347 1.00 88.19 269 GLY A C 1
ATOM 1898 O O . GLY A 1 269 ? 41.704 18.414 -41.847 1.00 88.19 269 GLY A O 1
ATOM 1899 N N . THR A 1 270 ? 43.233 17.929 -40.242 1.00 89.62 270 THR A N 1
ATOM 1900 C CA . THR A 1 270 ? 43.523 19.274 -39.718 1.00 89.62 270 THR A CA 1
ATOM 1901 C C . THR A 1 270 ? 44.574 19.934 -40.638 1.00 89.62 270 THR A C 1
ATOM 1903 O O . THR A 1 270 ? 44.572 19.640 -41.831 1.00 89.62 270 THR A O 1
ATOM 1906 N N . PHE A 1 271 ? 45.368 20.922 -40.213 1.00 92.12 271 PHE A N 1
ATOM 1907 C CA . PHE A 1 271 ? 46.364 21.560 -41.091 1.00 92.12 271 PHE A CA 1
ATOM 1908 C C . PHE A 1 271 ? 47.428 22.245 -40.238 1.00 92.12 271 PHE A C 1
ATOM 1910 O O . PHE A 1 271 ? 47.076 23.273 -39.647 1.00 92.12 271 PHE A O 1
ATOM 1917 N N . ASP A 1 272 ? 48.692 21.821 -40.329 1.00 92.62 272 ASP A N 1
ATOM 1918 C CA . ASP A 1 272 ? 49.894 22.229 -39.568 1.00 92.62 272 ASP A CA 1
ATOM 1919 C C . ASP A 1 272 ? 49.869 23.675 -39.019 1.00 92.62 272 ASP A C 1
ATOM 1921 O O . ASP A 1 272 ? 50.153 23.954 -37.851 1.00 92.62 272 ASP A O 1
ATOM 1925 N N . SER A 1 273 ? 49.436 24.625 -39.851 1.00 91.12 273 SER A N 1
ATOM 1926 C CA . SER A 1 273 ? 49.184 26.040 -39.531 1.00 91.12 273 SER A CA 1
ATOM 1927 C C . SER A 1 273 ? 48.171 26.319 -38.396 1.00 91.12 273 SER A C 1
ATOM 1929 O O . SER A 1 273 ? 47.985 27.485 -38.001 1.00 91.12 273 SER A O 1
ATOM 1931 N N . THR A 1 274 ? 47.488 25.284 -37.899 1.00 91.06 274 THR A N 1
ATOM 1932 C CA . THR A 1 274 ? 46.377 25.308 -36.938 1.00 91.06 274 THR A CA 1
ATOM 1933 C C . THR A 1 274 ? 46.825 24.764 -35.583 1.00 91.06 274 THR A C 1
ATOM 1935 O O . THR A 1 274 ? 46.737 25.518 -34.606 1.00 91.06 274 THR A O 1
ATOM 1938 N N . GLU A 1 275 ? 47.364 23.541 -35.526 1.00 90.19 275 GLU A N 1
ATOM 1939 C CA . GLU A 1 275 ? 47.930 22.935 -34.303 1.00 90.19 275 GLU A CA 1
ATOM 1940 C C . GLU A 1 275 ? 49.330 23.516 -34.002 1.00 90.19 275 GLU A C 1
ATOM 1942 O O . GLU A 1 275 ? 49.600 24.106 -32.939 1.00 90.19 275 GLU A O 1
ATOM 1947 N N . GLY A 1 276 ? 50.212 23.443 -35.002 1.00 89.62 276 GLY A N 1
ATOM 1948 C CA . GLY A 1 276 ? 51.533 24.061 -35.039 1.00 89.62 276 GLY A CA 1
ATOM 1949 C C . GLY A 1 276 ? 52.579 23.452 -34.101 1.00 89.62 276 GLY A C 1
ATOM 1950 O O . GLY A 1 276 ? 52.433 22.391 -33.512 1.00 89.62 276 GLY A O 1
ATOM 1951 N N . THR A 1 277 ? 53.701 24.161 -33.936 1.00 92.88 277 THR A N 1
ATOM 1952 C CA . THR A 1 277 ? 54.919 23.674 -33.233 1.00 92.88 277 THR A CA 1
ATOM 1953 C C . THR A 1 277 ? 54.840 23.573 -31.698 1.00 92.88 277 THR A C 1
ATOM 1955 O O . THR A 1 277 ? 55.812 23.891 -30.995 1.00 92.88 277 THR A O 1
ATOM 1958 N N . ASN A 1 278 ? 53.689 23.193 -31.148 1.00 91.62 278 ASN A N 1
ATOM 1959 C CA . ASN A 1 278 ? 53.573 22.841 -29.735 1.00 91.62 278 ASN A CA 1
ATOM 1960 C C . ASN A 1 278 ? 53.970 21.358 -29.522 1.00 91.62 278 ASN A C 1
ATOM 1962 O O . ASN A 1 278 ? 54.737 20.821 -30.314 1.00 91.62 278 ASN A O 1
ATOM 1966 N N . ASP A 1 279 ? 53.616 20.801 -28.367 1.00 91.00 279 ASP A N 1
ATOM 1967 C CA . ASP A 1 279 ? 53.969 19.480 -27.807 1.00 91.00 279 ASP A CA 1
ATOM 1968 C C . ASP A 1 279 ? 53.064 19.418 -26.562 1.00 91.00 279 ASP A C 1
ATOM 1970 O O . ASP A 1 279 ? 53.454 19.931 -25.501 1.00 91.00 279 ASP A O 1
ATOM 1974 N N . ALA A 1 280 ? 51.780 19.071 -26.758 1.00 90.56 280 ALA A N 1
ATOM 1975 C CA . ALA A 1 280 ? 50.718 19.339 -25.779 1.00 90.56 280 ALA A CA 1
ATOM 1976 C C . ALA A 1 280 ? 50.658 18.271 -24.672 1.00 90.56 280 ALA A C 1
ATOM 1978 O O . ALA A 1 280 ? 50.767 18.644 -23.495 1.00 90.56 280 ALA A O 1
ATOM 1979 N N . ASP A 1 281 ? 50.634 16.980 -25.028 1.00 88.81 281 ASP A N 1
ATOM 1980 C CA . ASP A 1 281 ? 50.764 15.855 -24.084 1.00 88.81 281 ASP A CA 1
ATOM 1981 C C . ASP A 1 281 ? 52.152 15.850 -23.382 1.00 88.81 281 ASP A C 1
ATOM 1983 O O . ASP A 1 281 ? 52.286 15.704 -22.154 1.00 88.81 281 ASP A O 1
ATOM 1987 N N . GLY A 1 282 ? 53.216 16.093 -24.161 1.00 91.12 282 GLY A N 1
ATOM 1988 C CA . GLY A 1 282 ? 54.616 16.033 -23.751 1.00 91.12 282 GLY A CA 1
ATOM 1989 C C . GLY A 1 282 ? 55.425 14.798 -24.199 1.00 91.12 282 GLY A C 1
ATOM 1990 O O . GLY A 1 282 ? 56.539 14.622 -23.665 1.00 91.12 282 GLY A O 1
ATOM 1991 N N . ASP A 1 283 ? 54.939 13.949 -25.116 1.00 91.12 283 ASP A N 1
ATOM 1992 C CA . ASP A 1 283 ? 55.618 12.781 -25.716 1.00 91.12 283 ASP A CA 1
ATOM 1993 C C . ASP A 1 283 ? 56.951 13.174 -26.359 1.00 91.12 283 ASP A C 1
ATOM 1995 O O . ASP A 1 283 ? 57.955 12.459 -26.190 1.00 91.12 283 ASP A O 1
ATOM 1999 N N . ASN A 1 284 ? 57.029 14.405 -26.886 1.00 90.44 284 ASN A N 1
ATOM 2000 C CA . ASN A 1 284 ? 58.092 14.999 -27.707 1.00 90.44 284 ASN A CA 1
ATOM 2001 C C . ASN A 1 284 ? 57.954 14.757 -29.233 1.00 90.44 284 ASN A C 1
ATOM 2003 O O . ASN A 1 284 ? 58.933 15.013 -29.951 1.00 90.44 284 ASN A O 1
ATOM 2007 N N . VAL A 1 285 ? 56.791 14.326 -29.730 1.00 91.31 285 VAL A N 1
ATOM 2008 C CA . VAL A 1 285 ? 56.317 14.666 -31.085 1.00 91.31 285 VAL A CA 1
ATOM 2009 C C . VAL A 1 285 ? 55.674 16.073 -31.029 1.00 91.31 285 VAL A C 1
ATOM 2011 O O . VAL A 1 285 ? 55.110 16.437 -29.998 1.00 91.31 285 VAL A O 1
ATOM 2014 N N . PRO A 1 286 ? 55.864 16.950 -32.033 1.00 92.94 286 PRO A N 1
ATOM 2015 C CA . PRO A 1 286 ? 55.157 18.231 -32.108 1.00 92.94 286 PRO A CA 1
ATOM 2016 C C . PRO A 1 286 ? 53.774 18.082 -32.750 1.00 92.94 286 PRO A C 1
ATOM 2018 O O . PRO A 1 286 ? 53.640 17.252 -33.635 1.00 92.94 286 PRO A O 1
ATOM 2021 N N . ASN A 1 287 ? 52.813 18.945 -32.399 1.00 93.00 287 ASN A N 1
ATOM 2022 C CA . ASN A 1 287 ? 51.402 18.702 -32.736 1.00 93.00 287 ASN A CA 1
ATOM 2023 C C . ASN A 1 287 ? 51.083 18.487 -34.234 1.00 93.00 287 ASN A C 1
ATOM 2025 O O . ASN A 1 287 ? 50.291 17.623 -34.560 1.00 93.00 287 ASN A O 1
ATOM 2029 N N . TYR A 1 288 ? 51.750 19.201 -35.145 1.00 93.31 288 TYR A N 1
ATOM 2030 C CA . TYR A 1 288 ? 51.600 19.026 -36.605 1.00 93.31 288 TYR A CA 1
ATOM 2031 C C . TYR A 1 288 ? 52.166 17.693 -37.165 1.00 93.31 288 TYR A C 1
ATOM 2033 O O . TYR A 1 288 ? 52.407 17.564 -38.361 1.00 93.31 288 TYR A O 1
ATOM 2041 N N . LEU A 1 289 ? 52.523 16.746 -36.293 1.00 93.88 289 LEU A N 1
ATOM 2042 C CA . LEU A 1 289 ? 53.053 15.421 -36.625 1.00 93.88 289 LEU A CA 1
ATOM 2043 C C . LEU A 1 289 ? 52.443 14.323 -35.725 1.00 93.88 289 LEU A C 1
ATOM 2045 O O . LEU A 1 289 ? 53.015 13.226 -35.667 1.00 93.88 289 LEU A O 1
ATOM 2049 N N . ASP A 1 290 ? 51.366 14.616 -34.984 1.00 93.19 290 ASP A N 1
ATOM 2050 C CA . ASP A 1 290 ? 50.731 13.696 -34.029 1.00 93.19 290 ASP A CA 1
ATOM 2051 C C . ASP A 1 290 ? 49.202 13.716 -34.147 1.00 93.19 290 ASP A C 1
ATOM 2053 O O . ASP A 1 290 ? 48.560 14.731 -33.915 1.00 93.19 290 ASP A O 1
ATOM 2057 N N . THR A 1 291 ? 48.622 12.555 -34.450 1.00 93.31 291 THR A N 1
ATOM 2058 C CA . THR A 1 291 ? 47.187 12.376 -34.748 1.00 93.31 291 THR A CA 1
ATOM 2059 C C . THR A 1 291 ? 46.345 12.059 -33.496 1.00 93.31 291 THR A C 1
ATOM 2061 O O . THR A 1 291 ? 45.414 11.255 -33.584 1.00 93.31 291 THR A O 1
ATOM 2064 N N . ASP A 1 292 ? 46.813 12.493 -32.329 1.00 92.50 292 ASP A N 1
ATOM 2065 C CA . ASP A 1 292 ? 46.391 12.140 -30.955 1.00 92.50 292 ASP A CA 1
ATOM 2066 C C . ASP A 1 292 ? 46.977 13.249 -30.052 1.00 92.50 292 ASP A C 1
ATOM 2068 O O . ASP A 1 292 ? 47.944 13.054 -29.309 1.00 92.50 292 ASP A O 1
ATOM 2072 N N . ASN A 1 293 ? 46.549 14.491 -30.310 1.00 93.00 293 ASN A N 1
ATOM 2073 C CA . ASN A 1 293 ? 47.394 15.669 -30.085 1.00 93.00 293 ASN A CA 1
ATOM 2074 C C . ASN A 1 293 ? 47.572 16.114 -28.627 1.00 93.00 293 ASN A C 1
ATOM 2076 O O . ASN A 1 293 ? 48.565 16.780 -28.292 1.00 93.00 293 ASN A O 1
ATOM 2080 N N . ASP A 1 294 ? 46.624 15.778 -27.760 1.00 92.12 294 ASP A N 1
ATOM 2081 C CA . ASP A 1 294 ? 46.675 15.992 -26.314 1.00 92.12 294 ASP A CA 1
ATOM 2082 C C . ASP A 1 294 ? 47.120 14.719 -25.542 1.00 92.12 294 ASP A C 1
ATOM 2084 O O . ASP A 1 294 ? 47.537 14.814 -24.377 1.00 92.12 294 ASP A O 1
ATOM 2088 N N . GLY A 1 295 ? 47.125 13.566 -26.226 1.00 92.38 295 GLY A N 1
ATOM 2089 C CA . GLY A 1 295 ? 47.560 12.251 -25.765 1.00 92.38 295 GLY A CA 1
ATOM 2090 C C . GLY A 1 295 ? 46.503 11.434 -25.014 1.00 92.38 295 GLY A C 1
ATOM 2091 O O . GLY A 1 295 ? 46.889 10.597 -24.178 1.00 92.38 295 GLY A O 1
ATOM 2092 N N . ASP A 1 296 ? 45.211 11.696 -25.229 1.00 91.88 296 ASP A N 1
ATOM 2093 C CA . ASP A 1 296 ? 44.100 10.996 -24.579 1.00 91.88 296 ASP A CA 1
ATOM 2094 C C . ASP A 1 296 ? 43.906 9.551 -25.116 1.00 91.88 296 ASP A C 1
ATOM 2096 O O . ASP A 1 296 ? 43.777 8.600 -24.325 1.00 91.88 296 ASP A O 1
ATOM 2100 N N . GLY A 1 297 ? 44.006 9.361 -26.438 1.00 91.38 297 GLY A N 1
ATOM 2101 C CA . GLY A 1 297 ? 43.792 8.102 -27.159 1.00 91.38 297 GLY A CA 1
ATOM 2102 C C . GLY A 1 297 ? 42.567 8.040 -28.090 1.00 91.38 297 GLY A C 1
ATOM 2103 O O . GLY A 1 297 ? 42.319 6.960 -28.655 1.00 91.38 297 GLY A O 1
ATOM 2104 N N . ILE A 1 298 ? 41.830 9.140 -28.260 1.00 92.75 298 ILE A N 1
ATOM 2105 C CA . ILE A 1 298 ? 40.977 9.448 -29.417 1.00 92.75 298 ILE A CA 1
ATOM 2106 C C . ILE A 1 298 ? 41.936 9.894 -30.556 1.00 92.75 298 ILE A C 1
ATOM 2108 O O . ILE A 1 298 ? 43.004 9.295 -30.717 1.00 92.75 298 ILE A O 1
ATOM 2112 N N . ALA A 1 299 ? 41.543 10.781 -31.464 1.00 92.94 299 ALA A N 1
ATOM 2113 C CA . ALA A 1 299 ? 42.341 11.215 -32.608 1.00 92.94 299 ALA A CA 1
ATOM 2114 C C . ALA A 1 299 ? 41.684 12.443 -33.240 1.00 92.94 299 ALA A C 1
ATOM 2116 O O . ALA A 1 299 ? 40.520 12.354 -33.638 1.00 92.94 299 ALA A O 1
ATOM 2117 N N . ASP A 1 300 ? 42.448 13.514 -33.457 1.00 91.69 300 ASP A N 1
ATOM 2118 C CA . ASP A 1 300 ? 42.029 14.857 -33.892 1.00 91.69 300 ASP A CA 1
ATOM 2119 C C . ASP A 1 300 ? 40.911 14.906 -34.950 1.00 91.69 300 ASP A C 1
ATOM 2121 O O . ASP A 1 300 ? 40.007 15.747 -34.918 1.00 91.69 300 ASP A O 1
ATOM 2125 N N . ALA A 1 301 ? 40.943 13.972 -35.903 1.00 90.62 301 ALA A N 1
ATOM 2126 C CA . ALA A 1 301 ? 39.948 13.802 -36.961 1.00 90.62 301 ALA A CA 1
ATOM 2127 C C . ALA A 1 301 ? 38.532 13.403 -36.469 1.00 90.62 301 ALA A C 1
ATOM 2129 O O . ALA A 1 301 ? 37.585 13.394 -37.270 1.00 90.62 301 ALA A O 1
ATOM 2130 N N . VAL A 1 302 ? 38.394 13.037 -35.192 1.00 91.69 302 VAL A N 1
ATOM 2131 C CA . VAL A 1 302 ? 37.167 12.678 -34.465 1.00 91.69 302 VAL A CA 1
ATOM 2132 C C . VAL A 1 302 ? 36.733 13.838 -33.565 1.00 91.69 302 VAL A C 1
ATOM 2134 O O . VAL A 1 302 ? 35.600 14.295 -33.717 1.00 91.69 302 VAL A O 1
ATOM 2137 N N . GLU A 1 303 ? 37.622 14.354 -32.706 1.00 92.19 303 GLU A N 1
ATOM 2138 C CA . GLU A 1 303 ? 37.358 15.505 -31.818 1.00 92.19 303 GLU A CA 1
ATOM 2139 C C . GLU A 1 303 ? 37.049 16.789 -32.596 1.00 92.19 303 GLU A C 1
ATOM 2141 O O . GLU A 1 303 ? 36.078 17.502 -32.319 1.00 92.19 303 GLU A O 1
ATOM 2146 N N . GLY A 1 304 ? 37.861 17.064 -33.619 1.00 88.94 304 GLY A N 1
ATOM 2147 C CA . GLY A 1 304 ? 37.716 18.183 -34.535 1.00 88.94 304 GLY A CA 1
ATOM 2148 C C . GLY A 1 304 ? 38.033 19.563 -33.947 1.00 88.94 304 GLY A C 1
ATOM 2149 O O . GLY A 1 304 ? 38.288 19.770 -32.766 1.00 88.94 304 GLY A O 1
ATOM 2150 N N . THR A 1 305 ? 37.997 20.571 -34.822 1.00 90.50 305 THR A N 1
ATOM 2151 C CA . THR A 1 305 ? 38.431 21.945 -34.507 1.00 90.50 305 THR A CA 1
ATOM 2152 C C . THR A 1 305 ? 37.337 22.849 -33.911 1.00 90.50 305 THR A C 1
ATOM 2154 O O . THR A 1 305 ? 37.392 24.070 -34.117 1.00 90.50 305 THR A O 1
ATOM 2157 N N . ASP A 1 306 ? 36.293 22.287 -33.300 1.00 91.81 306 ASP A N 1
ATOM 2158 C CA . ASP A 1 306 ? 35.317 23.066 -32.519 1.00 91.81 306 ASP A CA 1
ATOM 2159 C C . ASP A 1 306 ? 35.798 23.175 -31.042 1.00 91.81 306 ASP A C 1
ATOM 2161 O O . ASP A 1 306 ? 36.972 22.944 -30.774 1.00 91.81 306 ASP A O 1
ATOM 2165 N N . ASP A 1 307 ? 34.975 23.728 -30.147 1.00 92.19 307 ASP A N 1
ATOM 2166 C CA . ASP A 1 307 ? 35.334 24.306 -28.828 1.00 92.19 307 ASP A CA 1
ATOM 2167 C C . ASP A 1 307 ? 34.070 24.137 -27.962 1.00 92.19 307 ASP A C 1
ATOM 2169 O O . ASP A 1 307 ? 33.161 24.977 -28.048 1.00 92.19 307 ASP A O 1
ATOM 2173 N N . ALA A 1 308 ? 33.929 22.970 -27.312 1.00 92.00 308 ALA A N 1
ATOM 2174 C CA . ALA A 1 308 ? 32.665 22.490 -26.732 1.00 92.00 308 ALA A CA 1
ATOM 2175 C C . ALA A 1 308 ? 32.291 23.206 -25.417 1.00 92.00 308 ALA A C 1
ATOM 2177 O O . ALA A 1 308 ? 31.235 23.855 -25.371 1.00 92.00 308 ALA A O 1
ATOM 2178 N N . ASP A 1 309 ? 33.170 23.202 -24.406 1.00 89.75 309 ASP A N 1
ATOM 2179 C CA . ASP A 1 309 ? 32.985 23.956 -23.149 1.00 89.75 309 ASP A CA 1
ATOM 2180 C C . ASP A 1 309 ? 32.929 25.492 -23.383 1.00 89.75 309 ASP A C 1
ATOM 2182 O O . ASP A 1 309 ? 32.108 26.236 -22.814 1.00 89.75 309 ASP A O 1
ATOM 2186 N N . GLY A 1 310 ? 33.782 25.986 -24.288 1.00 91.25 310 GLY A N 1
ATOM 2187 C CA . GLY A 1 310 ? 33.977 27.397 -24.600 1.00 91.25 310 GLY A CA 1
ATOM 2188 C C . GLY A 1 310 ? 35.112 28.120 -23.846 1.00 91.25 310 GLY A C 1
ATOM 2189 O O . GLY A 1 310 ? 35.068 29.366 -23.788 1.00 91.25 310 GLY A O 1
ATOM 2190 N N . ASP A 1 311 ? 36.111 27.429 -23.274 1.00 91.00 311 ASP A N 1
ATOM 2191 C CA . ASP A 1 311 ? 37.340 28.012 -22.697 1.00 91.00 311 ASP A CA 1
ATOM 2192 C C . ASP A 1 311 ? 38.093 28.834 -23.749 1.00 91.00 311 ASP A C 1
ATOM 2194 O O . ASP A 1 311 ? 38.562 29.948 -23.449 1.00 91.00 311 ASP A O 1
ATOM 2198 N N . SER A 1 312 ? 38.057 28.385 -25.013 1.00 91.06 312 SER A N 1
ATOM 2199 C CA . SER A 1 312 ? 38.935 28.721 -26.149 1.00 91.06 312 SER A CA 1
ATOM 2200 C C . SER A 1 312 ? 40.154 27.798 -26.350 1.00 91.06 312 SER A C 1
ATOM 2202 O O . SER A 1 312 ? 41.096 28.229 -27.038 1.00 91.06 312 SER A O 1
ATOM 2204 N N . THR A 1 313 ? 40.141 26.579 -25.810 1.00 91.12 313 THR A N 1
ATOM 2205 C CA . THR A 1 313 ? 40.927 25.447 -26.329 1.00 91.12 313 THR A CA 1
ATOM 2206 C C . THR A 1 313 ? 40.022 24.648 -27.280 1.00 91.12 313 THR A C 1
ATOM 2208 O O . THR A 1 313 ? 38.859 24.449 -26.953 1.00 91.12 313 THR A O 1
ATOM 2211 N N . PRO A 1 314 ? 40.470 24.267 -28.488 1.00 92.81 314 PRO A N 1
ATOM 2212 C CA . PRO A 1 314 ? 39.721 23.329 -29.319 1.00 92.81 314 PRO A CA 1
ATOM 2213 C C . PRO A 1 314 ? 39.786 21.910 -28.750 1.00 92.81 314 PRO A C 1
ATOM 2215 O O . PRO A 1 314 ? 40.816 21.579 -28.170 1.00 92.81 314 PRO A O 1
ATOM 2218 N N . ASN A 1 315 ? 38.765 21.091 -29.014 1.00 93.81 315 ASN A N 1
ATOM 2219 C CA . ASN A 1 315 ? 38.648 19.712 -28.516 1.00 93.81 315 ASN A CA 1
ATOM 2220 C C . ASN A 1 315 ? 39.964 18.915 -28.682 1.00 93.81 315 ASN A C 1
ATOM 2222 O O . ASN A 1 315 ? 40.539 18.491 -27.692 1.00 93.81 315 ASN A O 1
ATOM 2226 N N . TYR A 1 316 ? 40.543 18.900 -29.896 1.00 92.38 316 TYR A N 1
ATOM 2227 C CA . TYR A 1 316 ? 41.822 18.230 -30.227 1.00 92.38 316 TYR A CA 1
ATOM 2228 C C . TYR A 1 316 ? 43.085 18.694 -29.453 1.00 92.38 316 TYR A C 1
ATOM 2230 O O . TYR A 1 316 ? 44.215 18.329 -29.775 1.00 92.38 316 TYR A O 1
ATOM 2238 N N . LEU A 1 317 ? 42.935 19.585 -28.469 1.00 93.31 317 LEU A N 1
ATOM 2239 C CA . LEU A 1 317 ? 43.999 20.104 -27.609 1.00 93.31 317 LEU A CA 1
ATOM 2240 C C . LEU A 1 317 ? 43.613 20.148 -26.114 1.00 93.31 317 LEU A C 1
ATOM 2242 O O . LEU A 1 317 ? 44.404 20.708 -25.340 1.00 93.31 317 LEU A O 1
ATOM 2246 N N . ASP A 1 318 ? 42.445 19.636 -25.697 1.00 93.44 318 ASP A N 1
ATOM 2247 C CA . ASP A 1 318 ? 42.011 19.621 -24.288 1.00 93.44 318 ASP A CA 1
ATOM 2248 C C . ASP A 1 318 ? 41.489 18.246 -23.838 1.00 93.44 318 ASP A C 1
ATOM 2250 O O . ASP A 1 318 ? 40.505 17.740 -24.352 1.00 93.44 318 ASP A O 1
ATOM 2254 N N . ALA A 1 319 ? 42.133 17.697 -22.806 1.00 91.81 319 ALA A N 1
ATOM 2255 C CA . ALA A 1 319 ? 41.880 16.368 -22.234 1.00 91.81 319 ALA A CA 1
ATOM 2256 C C . ALA A 1 319 ? 40.710 16.352 -21.220 1.00 91.81 319 ALA A C 1
ATOM 2258 O O . ALA A 1 319 ? 40.842 15.731 -20.157 1.00 91.81 319 ALA A O 1
ATOM 2259 N N . ASP A 1 320 ? 39.711 17.209 -21.437 1.00 93.44 320 ASP A N 1
ATOM 2260 C CA . ASP A 1 320 ? 38.581 17.561 -20.549 1.00 93.44 320 ASP A CA 1
ATOM 2261 C C . ASP A 1 320 ? 37.596 18.416 -21.408 1.00 93.44 320 ASP A C 1
ATOM 2263 O O . ASP A 1 320 ? 37.311 19.571 -21.071 1.00 93.44 320 ASP A O 1
ATOM 2267 N N . SER A 1 321 ? 37.219 17.937 -22.610 1.00 94.69 321 SER A N 1
ATOM 2268 C CA . SER A 1 321 ? 36.683 18.755 -23.731 1.00 94.69 321 SER A CA 1
ATOM 2269 C C . SER A 1 321 ? 35.414 19.575 -23.425 1.00 94.69 321 SER A C 1
ATOM 2271 O O . SER A 1 321 ? 35.143 20.577 -24.105 1.00 94.69 321 SER A O 1
ATOM 2273 N N . ASP A 1 322 ? 34.627 19.193 -22.419 1.00 93.44 322 ASP A N 1
ATOM 2274 C CA . ASP A 1 322 ? 33.347 19.812 -22.048 1.00 93.44 322 ASP A CA 1
ATOM 2275 C C . ASP A 1 322 ? 33.350 20.545 -20.665 1.00 93.44 322 ASP A C 1
ATOM 2277 O O . ASP A 1 322 ? 32.401 21.272 -20.340 1.00 93.44 322 ASP A O 1
ATOM 2281 N N . GLU A 1 323 ? 34.454 20.454 -19.904 1.00 93.12 323 GLU A N 1
ATOM 2282 C CA . GLU A 1 323 ? 34.671 20.880 -18.497 1.00 93.12 323 GLU A CA 1
ATOM 2283 C C . GLU A 1 323 ? 33.833 20.128 -17.416 1.00 93.12 323 GLU A C 1
ATOM 2285 O O . GLU A 1 323 ? 33.577 20.704 -16.343 1.00 93.12 323 GLU A O 1
ATOM 2290 N N . ASP A 1 324 ? 33.417 18.865 -17.619 1.00 91.69 324 ASP A N 1
ATOM 2291 C CA . ASP A 1 324 ? 32.793 18.030 -16.564 1.00 91.69 324 ASP A CA 1
ATOM 2292 C C . ASP A 1 324 ? 33.809 17.559 -15.483 1.00 91.69 324 ASP A C 1
ATOM 2294 O O . ASP A 1 324 ? 33.516 17.617 -14.274 1.00 91.69 324 ASP A O 1
ATOM 2298 N N . ALA A 1 325 ? 35.039 17.230 -15.908 1.00 91.81 325 ALA A N 1
ATOM 2299 C CA . ALA A 1 325 ? 36.182 16.670 -15.168 1.00 91.81 325 ALA A CA 1
ATOM 2300 C C . ALA A 1 325 ? 36.297 15.129 -15.025 1.00 91.81 325 ALA A C 1
ATOM 2302 O O . ALA A 1 325 ? 37.083 14.643 -14.183 1.00 91.81 325 ALA A O 1
ATOM 2303 N N . ILE A 1 326 ? 35.599 14.359 -15.854 1.00 93.75 326 ILE A N 1
ATOM 2304 C CA . ILE A 1 326 ? 36.117 13.148 -16.499 1.00 93.75 326 ILE A CA 1
ATOM 2305 C C . ILE A 1 326 ? 37.006 13.600 -17.696 1.00 93.75 326 ILE A C 1
ATOM 2307 O O . ILE A 1 326 ? 36.778 14.665 -18.253 1.00 93.75 326 ILE A O 1
ATOM 2311 N N . PRO A 1 327 ? 38.138 12.923 -17.986 1.00 94.25 327 PRO A N 1
ATOM 2312 C CA . PRO A 1 327 ? 39.007 13.302 -19.104 1.00 94.25 327 PRO A CA 1
ATOM 2313 C C . PRO A 1 327 ? 38.919 12.327 -20.287 1.00 94.25 327 PRO A C 1
ATOM 2315 O O . PRO A 1 327 ? 39.282 11.155 -20.085 1.00 94.25 327 PRO A O 1
ATOM 2318 N N . ASP A 1 328 ? 38.621 12.862 -21.482 1.00 95.00 328 ASP A N 1
ATOM 2319 C CA . ASP A 1 328 ? 38.256 12.259 -22.790 1.00 95.00 328 ASP A CA 1
ATOM 2320 C C . ASP A 1 328 ? 38.759 10.819 -23.019 1.00 95.00 328 ASP A C 1
ATOM 2322 O O . ASP A 1 328 ? 38.009 9.912 -23.389 1.00 95.00 328 ASP A O 1
ATOM 2326 N N . SER A 1 329 ? 40.023 10.577 -22.653 1.00 94.06 329 SER A N 1
ATOM 2327 C CA . SER A 1 329 ? 40.711 9.278 -22.523 1.00 94.06 329 SER A CA 1
ATOM 2328 C C . SER A 1 329 ? 39.977 8.182 -21.726 1.00 94.06 329 SER A C 1
ATOM 2330 O O . SER A 1 329 ? 40.487 7.056 -21.590 1.00 94.06 329 SER A O 1
ATOM 2332 N N . THR A 1 330 ? 38.847 8.515 -21.101 1.00 94.56 330 THR A N 1
ATOM 2333 C CA . THR A 1 330 ? 38.067 7.659 -20.207 1.00 94.56 330 THR A CA 1
ATOM 2334 C C . THR A 1 330 ? 36.719 7.289 -20.818 1.00 94.56 330 THR A C 1
ATOM 2336 O O . THR A 1 330 ? 36.353 6.114 -20.721 1.00 94.56 330 THR A O 1
ATOM 2339 N N . GLU A 1 331 ? 36.059 8.251 -21.460 1.00 93.81 331 GLU A N 1
ATOM 2340 C CA . GLU A 1 331 ? 34.826 8.142 -22.241 1.00 93.81 331 GLU A CA 1
ATOM 2341 C C . GLU A 1 331 ? 35.124 7.466 -23.592 1.00 93.81 331 GLU A C 1
ATOM 2343 O O . GLU A 1 331 ? 34.684 6.343 -23.861 1.00 93.81 331 GLU A O 1
ATOM 2348 N N . GLY A 1 332 ? 35.995 8.083 -24.398 1.00 91.19 332 GLY A N 1
ATOM 2349 C CA . GLY A 1 332 ? 36.381 7.618 -25.731 1.00 91.19 332 GLY A CA 1
ATOM 2350 C C . GLY A 1 332 ? 35.359 7.915 -26.840 1.00 91.19 332 GLY A C 1
ATOM 2351 O O . GLY A 1 332 ? 34.397 8.653 -26.663 1.00 91.19 332 GLY A O 1
ATOM 2352 N N . ASP A 1 333 ? 35.555 7.306 -28.019 1.00 92.81 333 ASP A N 1
ATOM 2353 C CA . ASP A 1 333 ? 34.783 7.564 -29.254 1.00 92.81 333 ASP A CA 1
ATOM 2354 C C . ASP A 1 333 ? 33.375 6.921 -29.306 1.00 92.81 333 ASP A C 1
ATOM 2356 O O . ASP A 1 333 ? 32.904 6.507 -30.374 1.00 92.81 333 ASP A O 1
ATOM 2360 N N . ALA A 1 334 ? 32.716 6.795 -28.153 1.00 94.19 334 ALA A N 1
ATOM 2361 C CA . ALA A 1 334 ? 31.365 6.258 -28.008 1.00 94.19 334 ALA A CA 1
ATOM 2362 C C . ALA A 1 334 ? 30.272 7.350 -28.166 1.00 94.19 334 ALA A C 1
ATOM 2364 O O . ALA A 1 334 ? 30.563 8.446 -28.634 1.00 94.19 334 ALA A O 1
ATOM 2365 N N . ASP A 1 335 ? 29.006 6.962 -27.991 1.00 94.38 335 ASP A N 1
ATOM 2366 C CA . ASP A 1 335 ? 27.764 7.717 -28.286 1.00 94.38 335 ASP A CA 1
ATOM 2367 C C . ASP A 1 335 ? 26.640 6.934 -27.572 1.00 94.38 335 ASP A C 1
ATOM 2369 O O . ASP A 1 335 ? 25.994 6.069 -28.183 1.00 94.38 335 ASP A O 1
ATOM 2373 N N . ALA A 1 336 ? 26.557 7.074 -26.241 1.00 94.12 336 ALA A N 1
ATOM 2374 C CA . ALA A 1 336 ? 25.830 6.152 -25.359 1.00 94.12 336 ALA A CA 1
ATOM 2375 C C . ALA A 1 336 ? 24.295 6.297 -25.434 1.00 94.12 336 ALA A C 1
ATOM 2377 O O . ALA A 1 336 ? 23.616 5.289 -25.678 1.00 94.12 336 ALA A O 1
ATOM 2378 N N . ASP A 1 337 ? 23.746 7.515 -25.331 1.00 93.25 337 ASP A N 1
ATOM 2379 C CA . ASP A 1 337 ? 22.302 7.782 -25.520 1.00 93.25 337 ASP A CA 1
ATOM 2380 C C . ASP A 1 337 ? 21.846 7.655 -27.000 1.00 93.25 337 ASP A C 1
ATOM 2382 O O . ASP A 1 337 ? 20.692 7.308 -27.300 1.00 93.25 337 ASP A O 1
ATOM 2386 N N . ALA A 1 338 ? 22.783 7.854 -27.935 1.00 94.69 338 ALA A N 1
ATOM 2387 C CA . ALA A 1 338 ? 22.610 7.904 -29.389 1.00 94.69 338 ALA A CA 1
ATOM 2388 C C . ALA A 1 338 ? 21.878 9.147 -29.970 1.00 94.69 338 ALA A C 1
ATOM 2390 O O . ALA A 1 338 ? 21.239 9.050 -31.036 1.00 94.69 338 ALA A O 1
ATOM 2391 N N . ASP A 1 339 ? 22.000 10.323 -29.338 1.00 94.06 339 ASP A N 1
ATOM 2392 C CA . ASP A 1 339 ? 21.749 11.665 -29.903 1.00 94.06 339 ASP A CA 1
ATOM 2393 C C . ASP A 1 339 ? 22.623 11.910 -31.145 1.00 94.06 339 ASP A C 1
ATOM 2395 O O . ASP A 1 339 ? 22.149 12.444 -32.165 1.00 94.06 339 ASP A O 1
ATOM 2399 N N . GLY A 1 340 ? 23.871 11.431 -31.098 1.00 91.75 340 GLY A N 1
ATOM 2400 C CA . GLY A 1 340 ? 24.920 11.694 -32.078 1.00 91.75 340 GLY A CA 1
ATOM 2401 C C . GLY A 1 340 ? 25.912 12.782 -31.656 1.00 91.75 340 GLY A C 1
ATOM 2402 O O . GLY A 1 340 ? 26.609 13.314 -32.532 1.00 91.75 340 GLY A O 1
ATOM 2403 N N . THR A 1 341 ? 25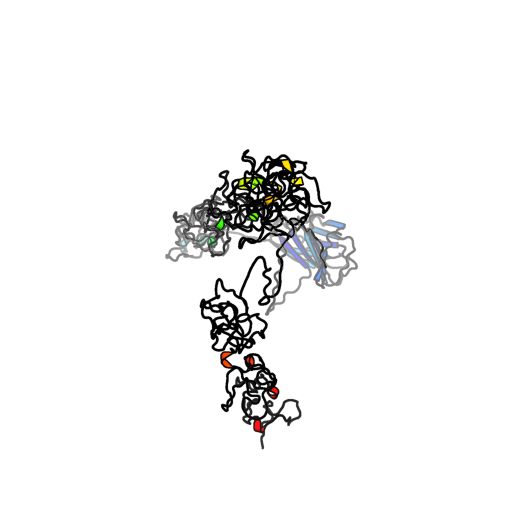.960 13.100 -30.363 1.00 92.56 341 THR A N 1
ATOM 2404 C CA . THR A 1 341 ? 27.073 13.781 -29.693 1.00 92.56 341 THR A CA 1
ATOM 2405 C C . THR A 1 341 ? 27.899 12.688 -29.001 1.00 92.56 341 THR A C 1
ATOM 2407 O O . THR A 1 341 ? 27.318 11.913 -28.253 1.00 92.56 341 THR A O 1
ATOM 2410 N N . PRO A 1 342 ? 29.198 12.523 -29.316 1.00 94.88 342 PRO A N 1
ATOM 2411 C CA . PRO A 1 342 ? 30.024 11.516 -28.655 1.00 94.88 342 PRO A CA 1
ATOM 2412 C C . PRO A 1 342 ? 30.205 11.797 -27.164 1.00 94.88 342 PRO A C 1
ATOM 2414 O O . PRO A 1 342 ? 30.268 12.968 -26.803 1.00 94.88 342 PRO A O 1
ATOM 2417 N N . ASP A 1 343 ? 30.384 10.747 -26.361 1.00 95.25 343 ASP A N 1
ATOM 2418 C CA . ASP A 1 343 ? 30.478 10.812 -24.892 1.00 95.25 343 ASP A CA 1
ATOM 2419 C C . ASP A 1 343 ? 31.484 11.892 -24.421 1.00 95.25 343 ASP A C 1
ATOM 2421 O O . ASP A 1 343 ? 31.117 12.811 -23.704 1.00 95.25 343 ASP A O 1
ATOM 2425 N N . PHE A 1 344 ? 32.713 11.909 -24.961 1.00 95.31 344 PHE A N 1
ATOM 2426 C CA . PHE A 1 344 ? 33.743 12.929 -24.658 1.00 95.31 344 PHE A CA 1
ATOM 2427 C C . PHE A 1 344 ? 33.381 14.392 -25.036 1.00 95.31 344 PHE A C 1
ATOM 2429 O O . PHE A 1 344 ? 34.192 15.302 -24.880 1.00 95.31 344 PHE A O 1
ATOM 2436 N N . LEU A 1 345 ? 32.197 14.640 -25.607 1.00 95.31 345 LEU A N 1
ATOM 2437 C CA . LEU A 1 345 ? 31.675 15.960 -25.979 1.00 95.31 345 LEU A CA 1
ATOM 2438 C C . LEU A 1 345 ? 30.288 16.260 -25.380 1.00 95.31 345 LEU A C 1
ATOM 2440 O O . LEU A 1 345 ? 29.735 17.318 -25.717 1.00 95.31 345 LEU A O 1
ATOM 2444 N N . ASP A 1 346 ? 29.718 15.382 -24.545 1.00 94.81 346 ASP A N 1
ATOM 2445 C CA . ASP A 1 346 ? 28.443 15.628 -23.863 1.00 94.81 346 ASP A CA 1
ATOM 2446 C C . ASP A 1 346 ? 28.541 15.441 -22.345 1.00 94.81 346 ASP A C 1
ATOM 2448 O O . ASP A 1 346 ? 29.026 14.440 -21.841 1.00 94.81 346 ASP A O 1
ATOM 2452 N N . ALA A 1 347 ? 28.012 16.417 -21.611 1.00 93.81 347 ALA A N 1
ATOM 2453 C CA . ALA A 1 347 ? 28.115 16.496 -20.152 1.00 93.81 347 ALA A CA 1
ATOM 2454 C C . ALA A 1 347 ? 27.007 15.703 -19.429 1.00 93.81 347 ALA A C 1
ATOM 2456 O O . ALA A 1 347 ? 26.657 16.059 -18.302 1.00 93.81 347 ALA A O 1
ATOM 2457 N N . ASP A 1 348 ? 26.353 14.799 -20.156 1.00 94.56 348 ASP A N 1
ATOM 2458 C CA . ASP A 1 348 ? 25.075 14.112 -19.893 1.00 94.56 348 ASP A CA 1
ATOM 2459 C C . ASP A 1 348 ? 25.063 12.854 -20.808 1.00 94.56 348 ASP A C 1
ATOM 2461 O O . ASP A 1 348 ? 24.147 12.668 -21.611 1.00 94.56 348 ASP A O 1
ATOM 2465 N N . SER A 1 349 ? 26.166 12.080 -20.809 1.00 95.31 349 SER A N 1
ATOM 2466 C CA . SER A 1 349 ? 26.546 11.127 -21.884 1.00 95.31 349 SER A CA 1
ATOM 2467 C C . SER A 1 349 ? 25.522 10.017 -22.154 1.00 95.31 349 SER A C 1
ATOM 2469 O O . SER A 1 349 ? 25.361 9.564 -23.293 1.00 95.31 349 SER A O 1
ATOM 2471 N N . ASP A 1 350 ? 24.823 9.548 -21.120 1.00 94.81 350 ASP A N 1
ATOM 2472 C CA . ASP A 1 350 ? 23.780 8.521 -21.223 1.00 94.81 350 ASP A CA 1
ATOM 2473 C C . ASP A 1 350 ? 22.365 9.104 -21.465 1.00 94.81 350 ASP A C 1
ATOM 2475 O O . ASP A 1 350 ? 21.428 8.369 -21.804 1.00 94.81 350 ASP A O 1
ATOM 2479 N N . GLY A 1 351 ? 22.229 10.431 -21.357 1.00 94.44 351 GLY A N 1
ATOM 2480 C CA . GLY A 1 351 ? 21.016 11.207 -21.586 1.00 94.44 351 GLY A CA 1
ATOM 2481 C C . GLY A 1 351 ? 19.966 11.150 -20.470 1.00 94.44 351 GLY A C 1
ATOM 2482 O O . GLY A 1 351 ? 18.794 11.463 -20.742 1.00 94.44 351 GLY A O 1
ATOM 2483 N N . ASP A 1 352 ? 20.319 10.737 -19.248 1.00 94.06 352 ASP A N 1
ATOM 2484 C CA . ASP A 1 352 ? 19.385 10.657 -18.116 1.00 94.06 352 ASP A CA 1
ATOM 2485 C C . ASP A 1 352 ? 18.949 12.051 -17.590 1.00 94.06 352 ASP A C 1
ATOM 2487 O O . ASP A 1 352 ? 17.771 12.263 -17.252 1.00 94.06 352 ASP A O 1
ATOM 2491 N N . GLY A 1 353 ? 19.851 13.038 -17.605 1.00 93.00 353 GLY A N 1
ATOM 2492 C CA . GLY A 1 353 ? 19.637 14.396 -17.101 1.00 93.00 353 GLY A CA 1
ATOM 2493 C C . GLY A 1 353 ? 20.225 14.709 -15.715 1.00 93.00 353 GLY A C 1
ATOM 2494 O O . GLY A 1 353 ? 19.860 15.751 -15.134 1.00 93.00 353 GLY A O 1
ATOM 2495 N N . ILE A 1 354 ? 21.110 13.860 -15.185 1.00 93.75 354 ILE A N 1
ATOM 2496 C CA . ILE A 1 354 ? 22.136 14.210 -14.196 1.00 93.75 354 ILE A CA 1
ATOM 2497 C C . ILE A 1 354 ? 23.264 14.939 -14.961 1.00 93.75 354 ILE A C 1
ATOM 2499 O O . ILE A 1 354 ? 22.939 15.911 -15.645 1.00 93.75 354 ILE A O 1
ATOM 2503 N N . LEU A 1 355 ? 24.551 14.650 -14.750 1.00 94.62 355 LEU A N 1
ATOM 2504 C CA . LEU A 1 355 ? 25.699 15.248 -15.444 1.00 94.62 355 LEU A CA 1
ATOM 2505 C C . LEU A 1 355 ? 26.950 14.472 -15.016 1.00 94.62 355 LEU A C 1
ATOM 2507 O O . LEU A 1 355 ? 27.317 14.620 -13.844 1.00 94.62 355 LEU A O 1
ATOM 2511 N N . ASP A 1 356 ? 27.670 13.836 -15.940 1.00 94.69 356 ASP A N 1
ATOM 2512 C CA . ASP A 1 356 ? 28.840 12.950 -15.765 1.00 94.69 356 ASP A CA 1
ATOM 2513 C C . ASP A 1 356 ? 29.752 13.308 -14.565 1.00 94.69 356 ASP A C 1
ATOM 2515 O O . ASP A 1 356 ? 30.145 12.466 -13.746 1.00 94.69 356 ASP A O 1
ATOM 2519 N N . SER A 1 357 ? 29.991 14.609 -14.376 1.00 92.81 357 SER A N 1
ATOM 2520 C CA . SER A 1 357 ? 30.698 15.262 -13.260 1.00 92.81 357 SER A CA 1
ATOM 2521 C C . SER A 1 357 ? 30.204 14.918 -11.841 1.00 92.81 357 SER A C 1
ATOM 2523 O O . SER A 1 357 ? 30.867 15.240 -10.837 1.00 92.81 357 SER A O 1
ATOM 2525 N N . ALA A 1 358 ? 29.014 14.326 -11.734 1.00 92.06 358 ALA A N 1
ATOM 2526 C CA . ALA A 1 358 ? 28.313 13.943 -10.520 1.00 92.06 358 ALA A CA 1
ATOM 2527 C C . ALA A 1 358 ? 28.333 12.422 -10.315 1.00 92.06 358 ALA A C 1
ATOM 2529 O O . ALA A 1 358 ? 28.762 11.996 -9.235 1.00 92.06 358 ALA A O 1
ATOM 2530 N N . GLU A 1 359 ? 27.928 11.615 -11.306 1.00 93.31 359 GLU A N 1
ATOM 2531 C CA . GLU A 1 359 ? 28.016 10.144 -11.238 1.00 93.31 359 GLU A CA 1
ATOM 2532 C C . GLU A 1 359 ? 29.474 9.661 -11.213 1.00 93.31 359 GLU A C 1
ATOM 2534 O O . GLU A 1 359 ? 29.903 8.916 -10.315 1.00 93.31 359 GLU A O 1
ATOM 2539 N N . GLY A 1 360 ? 30.257 10.149 -12.174 1.00 91.19 360 GLY A N 1
ATOM 2540 C CA . GLY A 1 360 ? 31.679 9.911 -12.339 1.00 91.19 360 GLY A CA 1
ATOM 2541 C C . GLY A 1 360 ? 32.073 8.464 -12.647 1.00 91.19 360 GLY A C 1
ATOM 2542 O O . GLY A 1 360 ? 31.282 7.529 -12.708 1.00 91.19 360 GLY A O 1
ATOM 2543 N N . THR A 1 361 ? 33.386 8.266 -12.762 1.00 94.19 361 THR A N 1
ATOM 2544 C CA . THR A 1 361 ? 34.053 7.020 -13.197 1.00 94.19 361 THR A CA 1
ATOM 2545 C C . THR A 1 361 ? 34.046 5.863 -12.176 1.00 94.19 361 THR A C 1
ATOM 2547 O O . THR A 1 361 ? 35.032 5.123 -12.043 1.00 94.19 361 THR A O 1
ATOM 2550 N N . ASN A 1 362 ? 32.966 5.711 -11.405 1.00 93.81 362 ASN A N 1
ATOM 2551 C CA . ASN A 1 362 ? 32.695 4.492 -10.641 1.00 93.81 362 ASN A CA 1
ATOM 2552 C C . ASN A 1 362 ? 31.829 3.531 -11.480 1.00 93.81 362 ASN A C 1
ATOM 2554 O O . ASN A 1 362 ? 31.664 3.738 -12.673 1.00 93.81 362 ASN A O 1
ATOM 2558 N N . ASP A 1 363 ? 31.425 2.428 -10.862 1.00 94.00 363 ASP A N 1
ATOM 2559 C CA . ASP A 1 363 ? 30.749 1.257 -11.436 1.00 94.00 363 ASP A CA 1
ATOM 2560 C C . ASP A 1 363 ? 30.080 0.618 -10.206 1.00 94.00 363 ASP A C 1
ATOM 2562 O O . ASP A 1 363 ? 30.783 0.012 -9.377 1.00 94.00 363 ASP A O 1
ATOM 2566 N N . ALA A 1 364 ? 28.811 0.963 -9.939 1.00 93.38 364 ALA A N 1
ATOM 2567 C CA . ALA A 1 364 ? 28.178 0.710 -8.639 1.00 93.38 364 ALA A CA 1
ATOM 2568 C C . ALA A 1 364 ? 27.636 -0.728 -8.523 1.00 93.38 364 ALA A C 1
ATOM 2570 O O . ALA A 1 364 ? 28.008 -1.423 -7.563 1.00 93.38 364 ALA A O 1
ATOM 2571 N N . ASP A 1 365 ? 26.896 -1.226 -9.521 1.00 92.88 365 ASP A N 1
ATOM 2572 C CA . ASP A 1 365 ? 26.396 -2.616 -9.559 1.00 92.88 365 ASP A CA 1
ATOM 2573 C C . ASP A 1 365 ? 27.520 -3.668 -9.771 1.00 92.88 365 ASP A C 1
ATOM 2575 O O . ASP A 1 365 ? 27.479 -4.778 -9.213 1.00 92.88 365 ASP A O 1
ATOM 2579 N N . SER A 1 366 ? 28.600 -3.300 -10.483 1.00 94.25 366 SER A N 1
ATOM 2580 C CA . SER A 1 366 ? 29.693 -4.174 -10.955 1.00 94.25 366 SER A CA 1
ATOM 2581 C C . SER A 1 366 ? 29.418 -5.062 -12.195 1.00 94.25 366 SER A C 1
ATOM 2583 O O . SER A 1 366 ? 30.048 -6.131 -12.322 1.00 94.25 366 SER A O 1
ATOM 2585 N N . ASP A 1 367 ? 28.548 -4.643 -13.120 1.00 94.31 367 ASP A N 1
ATOM 2586 C CA . ASP A 1 367 ? 28.402 -5.129 -14.505 1.00 94.31 367 ASP A CA 1
ATOM 2587 C C . ASP A 1 367 ? 29.683 -4.839 -15.298 1.00 94.31 367 ASP A C 1
ATOM 2589 O O . ASP A 1 367 ? 30.324 -5.767 -15.832 1.00 94.31 367 ASP A O 1
ATOM 2593 N N . GLY A 1 368 ? 30.102 -3.569 -15.274 1.00 92.88 368 GLY A N 1
ATOM 2594 C CA . GLY A 1 368 ? 31.273 -3.046 -15.969 1.00 92.88 368 GLY A CA 1
ATOM 2595 C C . GLY A 1 368 ? 31.008 -1.937 -16.993 1.00 92.88 368 GLY A C 1
ATOM 2596 O O . GLY A 1 368 ? 31.947 -1.620 -17.734 1.00 92.88 368 GLY A O 1
ATOM 2597 N N . VAL A 1 369 ? 29.802 -1.367 -17.045 1.00 94.00 369 VAL A N 1
ATOM 2598 C CA . VAL A 1 369 ? 29.584 0.009 -17.521 1.00 94.00 369 VAL A CA 1
ATOM 2599 C C . VAL A 1 369 ? 29.927 0.969 -16.361 1.00 94.00 369 VAL A C 1
ATOM 2601 O O . VAL A 1 369 ? 29.723 0.607 -15.202 1.00 94.00 369 VAL A O 1
ATOM 2604 N N . PRO A 1 370 ? 30.566 2.127 -16.599 1.00 95.38 370 PRO A N 1
ATOM 2605 C CA . PRO A 1 370 ? 30.713 3.158 -15.576 1.00 95.38 370 PRO A CA 1
ATOM 2606 C C . PRO A 1 370 ? 29.427 3.972 -15.419 1.00 95.38 370 PRO A C 1
ATOM 2608 O O . PRO A 1 370 ? 28.752 4.188 -16.414 1.00 95.38 370 PRO A O 1
ATOM 2611 N N . ASN A 1 371 ? 29.164 4.506 -14.223 1.00 95.31 371 ASN A N 1
ATOM 2612 C CA . ASN A 1 371 ? 27.914 5.218 -13.916 1.00 95.31 371 ASN A CA 1
ATOM 2613 C C . ASN A 1 371 ? 27.513 6.275 -14.972 1.00 95.31 371 ASN A C 1
ATOM 2615 O O . ASN A 1 371 ? 26.382 6.279 -15.418 1.00 95.31 371 ASN A O 1
ATOM 2619 N N . TYR A 1 372 ? 28.457 7.117 -15.412 1.00 95.38 372 TYR A N 1
ATOM 2620 C CA . TYR A 1 372 ? 28.214 8.193 -16.392 1.00 95.38 372 TYR A CA 1
ATOM 2621 C C . TYR A 1 372 ? 27.834 7.710 -17.811 1.00 95.38 372 TYR A C 1
ATOM 2623 O O . TYR A 1 372 ? 27.640 8.511 -18.712 1.00 95.38 372 TYR A O 1
ATOM 2631 N N . LEU A 1 373 ? 27.770 6.392 -18.034 1.00 96.38 373 LEU A N 1
ATOM 2632 C CA . LEU A 1 373 ? 27.335 5.753 -19.279 1.00 96.38 373 LEU A CA 1
ATOM 2633 C C . LEU A 1 373 ? 26.188 4.748 -19.037 1.00 96.38 373 LEU A C 1
ATOM 2635 O O . LEU A 1 373 ? 25.929 3.918 -19.917 1.00 96.38 373 LEU A O 1
ATOM 2639 N N . ASP A 1 374 ? 25.565 4.742 -17.850 1.00 96.00 374 ASP A N 1
ATOM 2640 C CA . ASP A 1 374 ? 24.605 3.715 -17.429 1.00 96.00 374 ASP A CA 1
ATOM 2641 C C . ASP A 1 374 ? 23.358 4.303 -16.754 1.00 96.00 374 ASP A C 1
ATOM 2643 O O . ASP A 1 374 ? 23.385 4.669 -15.586 1.00 96.00 374 ASP A O 1
ATOM 2647 N N . THR A 1 375 ? 22.237 4.283 -17.480 1.00 95.50 375 THR A N 1
ATOM 2648 C CA . THR A 1 375 ? 20.925 4.848 -17.095 1.00 95.50 375 THR A CA 1
ATOM 2649 C C . THR A 1 375 ? 20.201 4.094 -15.956 1.00 95.50 375 THR A C 1
ATOM 2651 O O . THR A 1 375 ? 18.969 4.110 -15.912 1.00 95.50 375 THR A O 1
ATOM 2654 N N . ASP A 1 376 ? 20.926 3.276 -15.197 1.00 94.88 376 ASP A N 1
ATOM 2655 C CA . ASP A 1 376 ? 20.494 2.286 -14.190 1.00 94.88 376 ASP A CA 1
ATOM 2656 C C . ASP A 1 376 ? 21.752 1.935 -13.348 1.00 94.88 376 ASP A C 1
ATOM 2658 O O . ASP A 1 376 ? 22.161 0.774 -13.253 1.00 94.88 376 ASP A O 1
ATOM 2662 N N . ALA A 1 377 ? 22.481 2.958 -12.872 1.00 95.38 377 ALA A N 1
ATOM 2663 C CA . ALA A 1 377 ? 23.913 2.871 -12.534 1.00 95.38 377 ALA A CA 1
ATOM 2664 C C . ALA A 1 377 ? 24.254 1.954 -11.343 1.00 95.38 377 ALA A C 1
ATOM 2666 O O . ALA A 1 377 ? 25.396 1.483 -11.205 1.00 95.38 377 ALA A O 1
ATOM 2667 N N . ASP A 1 378 ? 23.288 1.698 -10.462 1.00 93.81 378 ASP A N 1
ATOM 2668 C CA . ASP A 1 378 ? 23.396 0.764 -9.340 1.00 93.81 378 ASP A CA 1
ATOM 2669 C C . ASP A 1 378 ? 22.802 -0.635 -9.635 1.00 93.81 378 ASP A C 1
ATOM 2671 O O . ASP A 1 378 ? 23.042 -1.585 -8.872 1.00 93.81 378 ASP A O 1
ATOM 2675 N N . GLY A 1 379 ? 22.124 -0.777 -10.780 1.00 93.81 379 GLY A N 1
ATOM 2676 C CA . GLY A 1 379 ? 21.554 -2.001 -11.329 1.00 93.81 379 GLY A CA 1
ATOM 2677 C C . GLY A 1 379 ? 20.292 -2.513 -10.630 1.00 93.81 379 GLY A C 1
ATOM 2678 O O . GLY A 1 379 ? 20.034 -3.729 -10.683 1.00 93.81 379 GLY A O 1
ATOM 2679 N N . ASP A 1 380 ? 19.541 -1.655 -9.935 1.00 92.00 380 ASP A N 1
ATOM 2680 C CA . ASP A 1 380 ? 18.282 -2.016 -9.278 1.00 92.00 380 ASP A CA 1
ATOM 2681 C C . ASP A 1 380 ? 17.101 -2.149 -10.279 1.00 92.00 380 ASP A C 1
ATOM 2683 O O . ASP A 1 380 ? 16.320 -3.112 -10.191 1.00 92.00 380 ASP A O 1
ATOM 2687 N N . GLY A 1 381 ? 17.035 -1.286 -11.301 1.00 91.19 381 GLY A N 1
ATOM 2688 C CA . GLY A 1 381 ? 15.986 -1.221 -12.325 1.00 91.19 381 GLY A CA 1
ATOM 2689 C C . GLY A 1 381 ? 15.089 0.030 -12.303 1.00 91.19 381 GLY A C 1
ATOM 2690 O O . GLY A 1 381 ? 14.145 0.100 -13.107 1.00 91.19 381 GLY A O 1
ATOM 2691 N N . ILE A 1 382 ? 15.344 0.993 -11.418 1.00 92.00 382 ILE A N 1
ATOM 2692 C CA . ILE A 1 382 ? 14.843 2.369 -11.436 1.00 92.00 382 ILE A CA 1
ATOM 2693 C C . ILE A 1 382 ? 15.886 3.217 -12.183 1.00 92.00 382 ILE A C 1
ATOM 2695 O O . ILE A 1 382 ? 17.036 3.254 -11.781 1.00 92.00 382 ILE A O 1
ATOM 2699 N N . PRO A 1 383 ? 15.531 3.909 -13.282 1.00 94.06 383 PRO A N 1
ATOM 2700 C CA . PRO A 1 383 ? 16.524 4.704 -14.000 1.00 94.06 383 PRO A CA 1
ATOM 2701 C C . PRO A 1 383 ? 16.922 5.968 -13.237 1.00 94.06 383 PRO A C 1
ATOM 2703 O O . PRO A 1 383 ? 16.009 6.707 -12.842 1.00 94.06 383 PRO A O 1
ATOM 2706 N N . ASP A 1 384 ? 18.222 6.283 -13.197 1.00 94.44 384 ASP A N 1
ATOM 2707 C CA . ASP A 1 384 ? 18.860 7.457 -12.566 1.00 94.44 384 ASP A CA 1
ATOM 2708 C C . ASP A 1 384 ? 18.033 8.751 -12.715 1.00 94.44 384 ASP A C 1
ATOM 2710 O O . ASP A 1 384 ? 17.756 9.466 -11.746 1.00 94.44 384 ASP A O 1
ATOM 2714 N N . SER A 1 385 ? 17.497 8.981 -13.920 1.00 93.38 385 SER A N 1
ATOM 2715 C CA . SER A 1 385 ? 16.643 10.127 -14.298 1.00 93.38 385 SER A CA 1
ATOM 2716 C C . SER A 1 385 ? 15.363 10.309 -13.464 1.00 93.38 385 SER A C 1
ATOM 2718 O O . SER A 1 385 ? 14.687 11.347 -13.539 1.00 93.38 385 SER A O 1
ATOM 2720 N N . THR A 1 386 ? 14.998 9.289 -12.688 1.00 92.81 386 THR A N 1
ATOM 2721 C CA . THR A 1 386 ? 13.836 9.229 -11.796 1.00 92.81 386 THR A CA 1
ATOM 2722 C C . THR A 1 386 ? 14.204 9.639 -10.373 1.00 92.81 386 THR A C 1
ATOM 2724 O O . THR A 1 386 ? 13.451 10.381 -9.738 1.00 92.81 386 THR A O 1
ATOM 2727 N N . GLU A 1 387 ? 15.358 9.181 -9.899 1.00 91.94 387 GLU A N 1
ATOM 2728 C CA . GLU A 1 387 ? 15.877 9.353 -8.539 1.00 91.94 387 GLU A CA 1
ATOM 2729 C C . GLU A 1 387 ? 16.605 10.697 -8.399 1.00 91.94 387 GLU A C 1
ATOM 2731 O O . GLU A 1 387 ? 16.396 11.480 -7.457 1.00 91.94 387 GLU A O 1
ATOM 2736 N N . GLY A 1 388 ? 17.427 10.988 -9.412 1.00 88.56 388 GLY A N 1
ATOM 2737 C CA . GLY A 1 388 ? 18.284 12.150 -9.547 1.00 88.56 388 GLY A CA 1
ATOM 2738 C C . GLY A 1 388 ? 19.306 12.288 -8.420 1.00 88.56 388 GLY A C 1
ATOM 2739 O O . GLY A 1 388 ? 19.531 11.405 -7.601 1.00 88.56 388 GLY A O 1
ATOM 2740 N N . THR A 1 389 ? 19.911 13.476 -8.319 1.00 90.19 389 THR A N 1
ATOM 2741 C CA . THR A 1 389 ? 20.966 13.780 -7.330 1.00 90.19 389 THR A CA 1
ATOM 2742 C C . THR A 1 389 ? 20.451 13.967 -5.888 1.00 90.19 389 THR A C 1
ATOM 2744 O O . THR A 1 389 ? 20.776 14.968 -5.226 1.00 90.19 389 THR A O 1
ATOM 2747 N N . THR A 1 390 ? 19.584 13.078 -5.420 1.00 89.06 390 THR A N 1
ATOM 2748 C CA . THR A 1 390 ? 19.086 13.031 -4.042 1.00 89.06 390 THR A CA 1
ATOM 2749 C C . THR A 1 390 ? 20.136 12.332 -3.143 1.00 89.06 390 THR A C 1
ATOM 2751 O O . THR A 1 390 ? 21.187 11.920 -3.623 1.00 89.06 390 THR A O 1
ATOM 2754 N N . ASP A 1 391 ? 19.985 12.413 -1.822 1.00 90.56 391 ASP A N 1
ATOM 2755 C CA . ASP A 1 391 ? 20.877 11.823 -0.796 1.00 90.56 391 ASP A CA 1
ATOM 2756 C C . ASP A 1 391 ? 19.959 11.632 0.418 1.00 90.56 391 ASP A C 1
ATOM 2758 O O . ASP A 1 391 ? 19.914 12.487 1.318 1.00 90.56 391 ASP A O 1
ATOM 2762 N N . THR A 1 392 ? 19.079 10.632 0.306 1.00 90.06 392 THR A N 1
ATOM 2763 C CA . THR A 1 392 ? 17.850 10.486 1.103 1.00 90.06 392 THR A CA 1
ATOM 2764 C C . THR A 1 392 ? 18.147 10.209 2.577 1.00 90.06 392 THR A C 1
ATOM 2766 O O . THR A 1 392 ? 17.781 11.022 3.441 1.00 90.06 392 THR A O 1
ATOM 2769 N N . ASP A 1 393 ? 18.908 9.156 2.893 1.00 87.44 393 ASP A N 1
ATOM 2770 C CA . ASP A 1 393 ? 19.315 8.857 4.276 1.00 87.44 393 ASP A CA 1
ATOM 2771 C C . ASP A 1 393 ? 20.368 9.858 4.830 1.00 87.44 393 ASP A C 1
ATOM 2773 O O . ASP A 1 393 ? 20.427 10.155 6.039 1.00 87.44 393 ASP A O 1
ATOM 2777 N N . GLY A 1 394 ? 21.175 10.454 3.943 1.00 88.75 394 GLY A N 1
ATOM 2778 C CA . GLY A 1 394 ? 22.234 11.414 4.260 1.00 88.75 394 GLY A CA 1
ATOM 2779 C C . GLY A 1 394 ? 23.595 10.812 4.662 1.00 88.75 394 GLY A C 1
ATOM 2780 O O . GLY A 1 394 ? 24.370 11.495 5.361 1.00 88.75 394 GLY A O 1
ATOM 2781 N N . ASP A 1 395 ? 23.880 9.553 4.313 1.00 88.50 395 ASP A N 1
ATOM 2782 C CA . ASP A 1 395 ? 25.142 8.812 4.516 1.00 88.50 395 ASP A CA 1
ATOM 2783 C C . ASP A 1 395 ? 26.173 9.074 3.395 1.00 88.50 395 ASP A C 1
ATOM 2785 O O . ASP A 1 395 ? 27.367 9.255 3.702 1.00 88.50 395 ASP A O 1
ATOM 2789 N N . SER A 1 396 ? 25.681 9.262 2.161 1.00 85.94 396 SER A N 1
ATOM 2790 C CA . SER A 1 396 ? 26.387 9.406 0.875 1.00 85.94 396 SER A CA 1
ATOM 2791 C C . SER A 1 396 ? 27.077 8.121 0.351 1.00 85.94 396 SER A C 1
ATOM 2793 O O . SER A 1 396 ? 28.046 7.662 0.976 1.00 85.94 396 SER A O 1
ATOM 2795 N N . PRO A 1 397 ? 26.773 7.635 -0.875 1.00 88.75 397 PRO A N 1
ATOM 2796 C CA . PRO A 1 397 ? 26.502 8.431 -2.087 1.00 88.75 397 PRO A CA 1
ATOM 2797 C C . PRO A 1 397 ? 25.033 8.847 -2.304 1.00 88.75 397 PRO A C 1
ATOM 2799 O O . PRO A 1 397 ? 24.234 8.803 -1.382 1.00 88.75 397 PRO A O 1
ATOM 2802 N N . ALA A 1 398 ? 24.747 9.397 -3.484 1.00 92.12 398 ALA A N 1
ATOM 2803 C CA . ALA A 1 398 ? 23.396 9.752 -3.899 1.00 92.12 398 ALA A CA 1
ATOM 2804 C C . ALA A 1 398 ? 22.558 8.500 -4.201 1.00 92.12 398 ALA A C 1
ATOM 2806 O O . ALA A 1 398 ? 23.139 7.432 -4.384 1.00 92.12 398 ALA A O 1
ATOM 2807 N N . ASP A 1 399 ? 21.239 8.680 -4.249 1.00 92.88 399 ASP A N 1
ATOM 2808 C CA . ASP A 1 399 ? 20.227 7.619 -4.364 1.00 92.88 399 ASP A CA 1
ATOM 2809 C C . ASP A 1 399 ? 20.520 6.678 -5.555 1.00 92.88 399 ASP A C 1
ATOM 2811 O O . ASP A 1 399 ? 20.846 5.525 -5.304 1.00 92.88 399 ASP A O 1
ATOM 2815 N N . TYR A 1 400 ? 20.707 7.222 -6.770 1.00 93.81 400 TYR A N 1
ATOM 2816 C CA . TYR A 1 400 ? 21.113 6.510 -8.011 1.00 93.81 400 TYR A CA 1
ATOM 2817 C C . TYR A 1 400 ? 22.435 5.706 -7.973 1.00 93.81 400 TYR A C 1
ATOM 2819 O O . TYR A 1 400 ? 22.930 5.200 -8.976 1.00 93.81 400 TYR A O 1
ATOM 2827 N N . LEU A 1 401 ? 23.086 5.622 -6.813 1.00 94.50 401 LEU A N 1
ATOM 2828 C CA . LEU A 1 401 ? 24.291 4.833 -6.560 1.00 94.50 401 LEU A CA 1
ATOM 2829 C C . LEU A 1 401 ? 24.102 3.839 -5.396 1.00 94.50 401 LEU A C 1
ATOM 2831 O O . LEU A 1 401 ? 25.111 3.351 -4.857 1.00 94.50 401 LEU A O 1
ATOM 2835 N N . GLN A 1 402 ? 22.861 3.584 -4.959 1.00 92.88 402 GLN A N 1
ATOM 2836 C CA . GLN A 1 402 ? 22.513 2.790 -3.778 1.00 92.88 402 GLN A CA 1
ATOM 2837 C C . GLN A 1 402 ? 21.216 1.981 -3.936 1.00 92.88 402 GLN A C 1
ATOM 2839 O O . GLN A 1 402 ? 20.133 2.520 -3.780 1.00 92.88 402 GLN A O 1
ATOM 2844 N N . THR A 1 403 ? 21.351 0.649 -3.993 1.00 93.44 403 THR A N 1
ATOM 2845 C CA . THR A 1 403 ? 20.214 -0.296 -4.035 1.00 93.44 403 THR A CA 1
ATOM 2846 C C . THR A 1 403 ? 19.518 -0.445 -2.657 1.00 93.44 403 THR A C 1
ATOM 2848 O O . THR A 1 403 ? 19.240 -1.578 -2.243 1.00 93.44 403 THR A O 1
ATOM 2851 N N . ASP A 1 404 ? 19.497 0.621 -1.857 1.00 92.75 404 ASP A N 1
ATOM 2852 C CA . ASP A 1 404 ? 19.112 0.735 -0.435 1.00 92.75 404 ASP A CA 1
ATOM 2853 C C . ASP A 1 404 ? 19.101 2.262 -0.088 1.00 92.75 404 ASP A C 1
ATOM 2855 O O . ASP A 1 404 ? 19.875 2.718 0.766 1.00 92.75 404 ASP A O 1
ATOM 2859 N N . SER A 1 405 ? 18.372 3.096 -0.854 1.00 92.81 405 SER A N 1
ATOM 2860 C CA . SER A 1 405 ? 18.511 4.579 -0.870 1.00 92.81 405 SER A CA 1
ATOM 2861 C C . SER A 1 405 ? 18.147 5.285 0.442 1.00 92.81 405 SER A C 1
ATOM 2863 O O . SER A 1 405 ? 18.725 6.327 0.793 1.00 92.81 405 SER A O 1
ATOM 2865 N N . ASP A 1 406 ? 17.206 4.727 1.195 1.00 91.75 406 ASP A N 1
ATOM 2866 C CA . ASP A 1 406 ? 16.764 5.229 2.497 1.00 91.75 406 ASP A CA 1
ATOM 2867 C C . ASP A 1 406 ? 17.532 4.590 3.690 1.00 91.75 406 ASP A C 1
ATOM 2869 O O . ASP A 1 406 ? 17.539 5.133 4.806 1.00 91.75 406 ASP A O 1
ATOM 2873 N N . ASN A 1 407 ? 18.272 3.502 3.418 1.00 91.62 407 ASN A N 1
ATOM 2874 C CA . ASN A 1 407 ? 19.096 2.704 4.331 1.00 91.62 407 ASN A CA 1
ATOM 2875 C C . ASN A 1 407 ? 18.301 1.911 5.397 1.00 91.62 407 ASN A C 1
ATOM 2877 O O . ASN A 1 407 ? 18.799 1.711 6.522 1.00 91.62 407 ASN A O 1
ATOM 2881 N N . ASP A 1 408 ? 17.074 1.476 5.092 1.00 90.81 408 ASP A N 1
ATOM 2882 C CA . ASP A 1 408 ? 16.288 0.570 5.938 1.00 90.81 408 ASP A CA 1
ATOM 2883 C C . ASP A 1 408 ? 16.831 -0.887 5.885 1.00 90.81 408 ASP A C 1
ATOM 2885 O O . ASP A 1 408 ? 17.045 -1.521 6.938 1.00 90.81 408 ASP A O 1
ATOM 2889 N N . GLY A 1 409 ? 17.146 -1.385 4.680 1.00 90.50 409 GLY A N 1
ATOM 2890 C CA . GLY A 1 409 ? 17.582 -2.751 4.373 1.00 90.50 409 GLY A CA 1
ATOM 2891 C C . GLY A 1 409 ? 16.687 -3.576 3.425 1.00 90.50 409 GLY A C 1
ATOM 2892 O O . GLY A 1 409 ? 16.960 -4.780 3.258 1.00 90.50 409 GLY A O 1
ATOM 2893 N N . ILE A 1 410 ? 15.653 -2.984 2.833 1.00 91.88 410 ILE A N 1
ATOM 2894 C CA . ILE A 1 410 ? 14.934 -3.404 1.627 1.00 91.88 410 ILE A CA 1
ATOM 2895 C C . ILE A 1 410 ? 15.624 -2.736 0.415 1.00 91.88 410 ILE A C 1
ATOM 2897 O O . ILE A 1 410 ? 16.168 -1.649 0.543 1.00 91.88 410 ILE A O 1
ATOM 2901 N N . PRO A 1 411 ? 15.732 -3.408 -0.749 1.00 93.44 411 PRO A N 1
ATOM 2902 C CA . PRO A 1 411 ? 16.258 -2.761 -1.951 1.00 93.44 411 PRO A CA 1
ATOM 2903 C C . PRO A 1 411 ? 15.169 -2.058 -2.757 1.00 93.44 411 PRO A C 1
ATOM 2905 O O . PRO A 1 411 ? 14.177 -2.721 -3.079 1.00 93.44 411 PRO A O 1
ATOM 2908 N N . ASP A 1 412 ? 15.447 -0.834 -3.205 1.00 92.75 412 ASP A N 1
ATOM 2909 C CA . ASP A 1 412 ? 14.662 0.059 -4.078 1.00 92.75 412 ASP A CA 1
ATOM 2910 C C . ASP A 1 412 ? 13.881 -0.693 -5.184 1.00 92.75 412 ASP A C 1
ATOM 2912 O O . ASP A 1 412 ? 12.669 -0.517 -5.362 1.00 92.75 412 ASP A O 1
ATOM 2916 N N . ALA A 1 413 ? 14.540 -1.668 -5.824 1.00 91.44 413 ALA A N 1
ATOM 2917 C CA . ALA A 1 413 ? 14.022 -2.568 -6.868 1.00 91.44 413 ALA A CA 1
ATOM 2918 C C . ALA A 1 413 ? 12.802 -3.411 -6.458 1.00 91.44 413 ALA A C 1
ATOM 2920 O O . ALA A 1 413 ? 12.191 -4.114 -7.276 1.00 91.44 413 ALA A O 1
ATOM 2921 N N . THR A 1 414 ? 12.505 -3.429 -5.164 1.00 92.00 414 THR A N 1
ATOM 2922 C CA . THR A 1 414 ? 11.352 -4.077 -4.539 1.00 92.00 414 THR A CA 1
ATOM 2923 C C . THR A 1 414 ? 10.220 -3.077 -4.324 1.00 92.00 414 THR A C 1
ATOM 2925 O O . THR A 1 414 ? 9.060 -3.437 -4.519 1.00 92.00 414 THR A O 1
ATOM 2928 N N . GLU A 1 415 ? 10.580 -1.851 -3.950 1.00 90.75 415 GLU A N 1
ATOM 2929 C CA . GLU A 1 415 ? 9.741 -0.802 -3.358 1.00 90.75 415 GLU A CA 1
ATOM 2930 C C . GLU A 1 415 ? 9.034 0.030 -4.419 1.00 90.75 415 GLU A C 1
ATOM 2932 O O . GLU A 1 415 ? 7.879 0.423 -4.240 1.00 90.75 415 GLU A O 1
ATOM 2937 N N . SER A 1 416 ? 9.686 0.169 -5.580 1.00 85.19 416 SER A N 1
ATOM 2938 C CA . SER A 1 416 ? 9.161 0.798 -6.792 1.00 85.19 416 SER A CA 1
ATOM 2939 C C . SER A 1 416 ? 8.956 2.314 -6.681 1.00 85.19 416 SER A C 1
ATOM 2941 O O . SER A 1 416 ? 8.849 2.915 -5.616 1.00 85.19 416 SER A O 1
ATOM 2943 N N . THR A 1 417 ? 8.845 2.959 -7.842 1.00 91.44 417 THR A N 1
ATOM 2944 C CA . THR A 1 417 ? 8.657 4.409 -7.997 1.00 91.44 417 THR A CA 1
ATOM 2945 C C . THR A 1 417 ? 7.218 4.872 -7.703 1.00 91.44 417 THR A C 1
ATOM 2947 O O . THR A 1 417 ? 6.732 5.813 -8.341 1.00 91.44 417 THR A O 1
ATOM 2950 N N . GLU A 1 418 ? 6.488 4.167 -6.837 1.00 92.38 418 GLU A N 1
ATOM 2951 C CA . GLU A 1 418 ? 5.157 4.583 -6.374 1.00 92.38 418 GLU A CA 1
ATOM 2952 C C . GLU A 1 418 ? 5.284 5.430 -5.088 1.00 92.38 418 GLU A C 1
ATOM 2954 O O . GLU A 1 418 ? 6.392 5.691 -4.636 1.00 92.38 418 GLU A O 1
ATOM 2959 N N . ASP A 1 419 ? 4.173 5.976 -4.592 1.00 93.00 419 ASP A N 1
ATOM 2960 C CA . ASP A 1 419 ? 4.080 6.978 -3.507 1.00 93.00 419 ASP A CA 1
ATOM 2961 C C . ASP A 1 419 ? 2.861 6.557 -2.673 1.00 93.00 419 ASP A C 1
ATOM 2963 O O . ASP A 1 419 ? 1.728 6.941 -2.992 1.00 93.00 419 ASP A O 1
ATOM 2967 N N . ALA A 1 420 ? 3.073 5.616 -1.743 1.00 92.81 420 ALA A N 1
ATOM 2968 C CA . ALA A 1 420 ? 2.002 4.848 -1.099 1.00 92.81 420 ALA A CA 1
ATOM 2969 C C . ALA A 1 420 ? 1.161 5.686 -0.113 1.00 92.81 420 ALA A C 1
ATOM 2971 O O . ALA A 1 420 ? -0.070 5.710 -0.235 1.00 92.81 420 ALA A O 1
ATOM 2972 N N . ASP A 1 421 ? 1.790 6.441 0.800 1.00 91.75 421 ASP A N 1
ATOM 2973 C CA . ASP A 1 421 ? 1.081 7.339 1.733 1.00 91.75 421 ASP A CA 1
ATOM 2974 C C . ASP A 1 421 ? 0.565 8.640 1.061 1.00 91.75 421 ASP A C 1
ATOM 2976 O O . ASP A 1 421 ? -0.480 9.194 1.446 1.00 91.75 421 ASP A O 1
ATOM 2980 N N . GLY A 1 422 ? 1.248 9.119 0.014 1.00 92.69 422 GLY A N 1
ATOM 2981 C CA . GLY A 1 422 ? 0.902 10.335 -0.723 1.00 92.69 422 GLY A CA 1
ATOM 2982 C C . GLY A 1 422 ? 1.492 11.651 -0.181 1.00 92.69 422 GLY A C 1
ATOM 2983 O O . GLY A 1 422 ? 0.939 12.723 -0.491 1.00 92.69 422 GLY A O 1
ATOM 2984 N N . ASP A 1 423 ? 2.559 11.629 0.631 1.00 92.12 423 ASP A N 1
ATOM 2985 C CA . ASP A 1 423 ? 3.367 12.804 1.017 1.00 92.12 423 ASP A CA 1
ATOM 2986 C C . ASP A 1 423 ? 4.010 13.452 -0.220 1.00 92.12 423 ASP A C 1
ATOM 2988 O O . ASP A 1 423 ? 4.019 14.691 -0.351 1.00 92.12 423 ASP A O 1
ATOM 2992 N N . GLY A 1 424 ? 4.444 12.618 -1.173 1.00 90.44 424 GLY A N 1
ATOM 2993 C CA . GLY A 1 424 ? 5.217 13.001 -2.352 1.00 90.44 424 GLY A CA 1
ATOM 2994 C C . GLY A 1 424 ? 6.713 12.689 -2.251 1.00 90.44 424 GLY A C 1
ATOM 2995 O O . GLY A 1 424 ? 7.505 13.380 -2.905 1.00 90.44 424 GLY A O 1
ATOM 2996 N N . VAL A 1 425 ? 7.074 11.693 -1.441 1.00 91.44 425 VAL A N 1
ATOM 2997 C CA . VAL A 1 425 ? 8.342 10.951 -1.477 1.00 91.44 425 VAL A CA 1
ATOM 2998 C C . VAL A 1 425 ? 8.010 9.563 -2.052 1.00 91.44 425 VAL A C 1
ATOM 3000 O O . VAL A 1 425 ? 6.999 8.996 -1.646 1.00 91.44 425 VAL A O 1
ATOM 3003 N N . PRO A 1 426 ? 8.751 9.038 -3.044 1.00 93.50 426 PRO A N 1
ATOM 3004 C CA . PRO A 1 426 ? 8.526 7.674 -3.518 1.00 93.50 426 PRO A CA 1
ATOM 3005 C C . PRO A 1 426 ? 8.911 6.627 -2.466 1.00 93.50 426 PRO A C 1
ATOM 3007 O O . PRO A 1 426 ? 9.788 6.906 -1.658 1.00 93.50 426 PRO A O 1
ATOM 3010 N N . ASN A 1 427 ? 8.341 5.421 -2.538 1.00 93.38 427 ASN A N 1
ATOM 3011 C CA . ASN A 1 427 ? 8.597 4.334 -1.579 1.00 93.38 427 ASN A CA 1
ATOM 3012 C C . ASN A 1 427 ? 10.105 4.063 -1.387 1.00 93.38 427 ASN A C 1
ATOM 3014 O O . ASN A 1 427 ? 10.601 4.125 -0.272 1.00 93.38 427 ASN A O 1
ATOM 3018 N N . TYR A 1 428 ? 10.859 3.921 -2.487 1.00 92.94 428 TYR A N 1
ATOM 3019 C CA . TYR A 1 428 ? 12.324 3.740 -2.468 1.00 92.94 428 TYR A CA 1
ATOM 3020 C C . TYR A 1 428 ? 13.126 4.915 -1.855 1.00 92.94 428 TYR A C 1
ATOM 3022 O O . TYR A 1 428 ? 14.350 4.903 -1.813 1.00 92.94 428 TYR A O 1
ATOM 3030 N N . GLN A 1 429 ? 12.454 5.977 -1.400 1.00 93.88 429 GLN A N 1
ATOM 3031 C CA . GLN A 1 429 ? 13.047 7.112 -0.694 1.00 93.88 429 GLN A CA 1
ATOM 3032 C C . GLN A 1 429 ? 12.394 7.378 0.684 1.00 93.88 429 GLN A C 1
ATOM 3034 O O . GLN A 1 429 ? 12.695 8.419 1.282 1.00 93.88 429 GLN A O 1
ATOM 3039 N N . ASP A 1 430 ? 11.525 6.501 1.216 1.00 93.94 430 ASP A N 1
ATOM 3040 C CA . ASP A 1 430 ? 10.867 6.714 2.519 1.00 93.94 430 ASP A CA 1
ATOM 3041 C C . ASP A 1 430 ? 10.881 5.494 3.460 1.00 93.94 430 ASP A C 1
ATOM 3043 O O . ASP A 1 430 ? 10.166 4.520 3.271 1.00 93.94 430 ASP A O 1
ATOM 3047 N N . ALA A 1 431 ? 11.612 5.628 4.574 1.00 92.81 431 ALA A N 1
ATOM 3048 C CA . ALA A 1 431 ? 11.777 4.627 5.643 1.00 92.81 431 ALA A CA 1
ATOM 3049 C C . ALA A 1 431 ? 10.541 4.430 6.550 1.00 92.81 431 ALA A C 1
ATOM 3051 O O . ALA A 1 431 ? 10.680 4.118 7.745 1.00 92.81 431 ALA A O 1
ATOM 3052 N N . ASP A 1 432 ? 9.375 4.772 6.017 1.00 93.38 432 ASP A N 1
ATOM 3053 C CA . ASP A 1 432 ? 8.029 4.747 6.590 1.00 93.38 432 ASP A CA 1
ATOM 3054 C C . ASP A 1 432 ? 7.051 4.778 5.384 1.00 93.38 432 ASP A C 1
ATOM 3056 O O . ASP A 1 432 ? 6.181 5.646 5.337 1.00 93.38 432 ASP A O 1
ATOM 3060 N N . SER A 1 433 ? 7.239 3.920 4.360 1.00 94.69 433 SER A N 1
ATOM 3061 C CA . SER A 1 433 ? 6.526 3.993 3.056 1.00 94.69 433 SER A CA 1
ATOM 3062 C C . SER A 1 433 ? 5.000 3.934 3.202 1.00 94.69 433 SER A C 1
ATOM 3064 O O . SER A 1 433 ? 4.260 4.617 2.488 1.00 94.69 433 SER A O 1
ATOM 3066 N N . ALA A 1 434 ? 4.523 3.147 4.166 1.00 94.19 434 ALA A N 1
ATOM 3067 C CA . ALA A 1 434 ? 3.125 3.065 4.588 1.00 94.19 434 ALA A CA 1
ATOM 3068 C C . ALA A 1 434 ? 2.597 4.361 5.261 1.00 94.19 434 ALA A C 1
ATOM 3070 O O . ALA A 1 434 ? 1.388 4.614 5.311 1.00 94.19 434 ALA A O 1
ATOM 3071 N N . GLY A 1 435 ? 3.490 5.211 5.779 1.00 92.75 435 GLY A N 1
ATOM 3072 C CA . GLY A 1 435 ? 3.195 6.491 6.432 1.00 92.75 435 GLY A CA 1
ATOM 3073 C C . GLY A 1 435 ? 2.604 6.371 7.843 1.00 92.75 435 GLY A C 1
ATOM 3074 O O . GLY A 1 435 ? 1.950 7.306 8.336 1.00 92.75 435 GLY A O 1
ATOM 3075 N N . ASP A 1 436 ? 2.782 5.222 8.493 1.00 92.50 436 ASP A N 1
ATOM 3076 C CA . ASP A 1 436 ? 2.075 4.841 9.716 1.00 92.50 436 ASP A CA 1
ATOM 3077 C C . ASP A 1 436 ? 2.900 5.097 11.005 1.00 92.50 436 ASP A C 1
ATOM 3079 O O . ASP A 1 436 ? 2.346 5.483 12.052 1.00 92.50 436 ASP A O 1
ATOM 3083 N N . GLY A 1 437 ? 4.234 5.029 10.920 1.00 91.38 437 GLY A N 1
ATOM 3084 C CA . GLY A 1 437 ? 5.165 5.235 12.027 1.00 91.38 437 GLY A CA 1
ATOM 3085 C C . GLY A 1 437 ? 5.721 3.978 12.713 1.00 91.38 437 GLY A C 1
ATOM 3086 O O . GLY A 1 437 ? 6.317 4.126 13.801 1.00 91.38 437 GLY A O 1
ATOM 3087 N N . ILE A 1 438 ? 5.576 2.785 12.126 1.00 92.06 438 ILE A N 1
ATOM 3088 C CA . ILE A 1 438 ? 6.598 1.727 12.204 1.00 92.06 438 ILE A CA 1
ATOM 3089 C C . ILE A 1 438 ? 7.776 2.136 11.277 1.00 92.06 438 ILE A C 1
ATOM 3091 O O . ILE A 1 438 ? 8.228 3.273 11.434 1.00 92.06 438 ILE A O 1
ATOM 3095 N N . THR A 1 439 ? 8.394 1.259 10.479 1.00 93.62 439 THR A N 1
ATOM 3096 C CA . THR A 1 439 ? 9.517 1.573 9.563 1.00 93.62 439 THR A CA 1
ATOM 3097 C C . THR A 1 439 ? 9.860 0.311 8.781 1.00 93.62 439 THR A C 1
ATOM 3099 O O . THR A 1 439 ? 10.294 -0.653 9.415 1.00 93.62 439 THR A O 1
ATOM 3102 N N . ASP A 1 440 ? 9.889 0.384 7.463 1.00 94.19 440 ASP A N 1
ATOM 3103 C CA . ASP A 1 440 ? 10.150 -0.661 6.466 1.00 94.19 440 ASP A CA 1
ATOM 3104 C C . ASP A 1 440 ? 11.171 -1.733 6.944 1.00 94.19 440 ASP A C 1
ATOM 3106 O O . ASP A 1 440 ? 10.893 -2.934 6.935 1.00 94.19 440 ASP A O 1
ATOM 3110 N N . SER A 1 441 ? 12.278 -1.313 7.579 1.00 92.56 441 SER A N 1
ATOM 3111 C CA . SER A 1 441 ? 13.325 -2.174 8.191 1.00 92.56 441 SER A CA 1
ATOM 3112 C C . SER A 1 441 ? 12.895 -3.114 9.329 1.00 92.56 441 SER A C 1
ATOM 3114 O O . SER A 1 441 ? 13.691 -3.930 9.830 1.00 92.56 441 SER A O 1
ATOM 3116 N N . THR A 1 442 ? 11.676 -2.938 9.828 1.00 93.06 442 THR A N 1
ATOM 3117 C CA . THR A 1 442 ? 11.071 -3.636 10.960 1.00 93.06 442 THR A CA 1
ATOM 3118 C C . THR A 1 442 ? 10.022 -4.625 10.472 1.00 93.06 442 THR A C 1
ATOM 3120 O O . THR A 1 442 ? 10.076 -5.774 10.922 1.00 93.06 442 THR A O 1
ATOM 3123 N N . GLU A 1 443 ? 9.162 -4.194 9.550 1.00 92.19 443 GLU A N 1
ATOM 3124 C CA . GLU A 1 443 ? 8.201 -5.001 8.795 1.00 92.19 443 GLU A CA 1
ATOM 3125 C C . GLU A 1 443 ? 8.892 -5.956 7.804 1.00 92.19 443 GLU A C 1
ATOM 3127 O O . GLU A 1 443 ? 8.892 -7.180 7.980 1.00 92.19 443 GLU A O 1
ATOM 3132 N N . GLY A 1 444 ? 9.586 -5.392 6.815 1.00 90.69 444 GLY A N 1
ATOM 3133 C CA . GLY A 1 444 ? 10.324 -6.100 5.779 1.00 90.69 444 GLY A CA 1
ATOM 3134 C C . GLY A 1 444 ? 9.474 -6.628 4.617 1.00 90.69 444 GLY A C 1
ATOM 3135 O O . GLY A 1 444 ? 8.288 -6.369 4.478 1.00 90.69 444 GLY A O 1
ATOM 3136 N N . THR A 1 445 ? 10.123 -7.424 3.764 1.00 93.69 445 THR A N 1
ATOM 3137 C CA . THR A 1 445 ? 9.585 -7.966 2.498 1.00 93.69 445 THR A CA 1
ATOM 3138 C C . THR A 1 445 ? 8.919 -9.344 2.621 1.00 93.69 445 THR A C 1
ATOM 3140 O O . THR A 1 445 ? 8.874 -10.104 1.647 1.00 93.69 445 THR A O 1
ATOM 3143 N N . ASP A 1 446 ? 8.453 -9.708 3.817 1.00 93.44 446 ASP A N 1
ATOM 3144 C CA . ASP A 1 446 ? 7.415 -10.736 3.920 1.00 93.44 446 ASP A CA 1
ATOM 3145 C C . ASP A 1 446 ? 6.046 -10.080 3.565 1.00 93.44 446 ASP A C 1
ATOM 3147 O O . ASP A 1 446 ? 5.958 -8.879 3.304 1.00 93.44 446 ASP A O 1
ATOM 3151 N N . ASP A 1 447 ? 5.024 -10.919 3.434 1.00 93.44 447 ASP A N 1
ATOM 3152 C CA . ASP A 1 447 ? 3.610 -10.612 3.170 1.00 93.44 447 ASP A CA 1
ATOM 3153 C C . ASP A 1 447 ? 2.885 -11.546 4.154 1.00 93.44 447 ASP A C 1
ATOM 3155 O O . ASP A 1 447 ? 3.137 -12.766 4.137 1.00 93.44 447 ASP A O 1
ATOM 3159 N N . ALA A 1 448 ? 2.173 -10.979 5.133 1.00 92.75 448 ALA A N 1
ATOM 3160 C CA . ALA A 1 448 ? 1.734 -11.716 6.319 1.00 92.75 448 ALA A CA 1
ATOM 3161 C C . ALA A 1 448 ? 0.262 -12.165 6.274 1.00 92.75 448 ALA A C 1
ATOM 3163 O O . ALA A 1 448 ? -0.053 -13.175 6.919 1.00 92.75 448 ALA A O 1
ATOM 3164 N N . ASP A 1 449 ? -0.593 -11.523 5.472 1.00 92.38 449 ASP A N 1
ATOM 3165 C CA . ASP A 1 449 ? -2.010 -11.882 5.300 1.00 92.38 449 ASP A CA 1
ATOM 3166 C C . ASP A 1 449 ? -2.326 -12.647 3.977 1.00 92.38 449 ASP A C 1
ATOM 3168 O O . ASP A 1 449 ? -3.374 -13.302 3.889 1.00 92.38 449 ASP A O 1
ATOM 3172 N N . ASP A 1 450 ? -1.384 -12.702 3.016 1.00 92.88 450 ASP A N 1
ATOM 3173 C CA . ASP A 1 450 ? -1.506 -13.206 1.628 1.00 92.88 450 ASP A CA 1
ATOM 3174 C C . ASP A 1 450 ? -2.375 -12.299 0.671 1.00 92.88 450 ASP A C 1
ATOM 3176 O O . ASP A 1 450 ? -3.021 -12.852 -0.237 1.00 92.88 450 ASP A O 1
ATOM 3180 N N . ASP A 1 451 ? -2.430 -10.954 0.806 1.00 93.31 451 ASP A N 1
ATOM 3181 C CA . ASP A 1 451 ? -3.196 -10.033 -0.095 1.00 93.31 451 ASP A CA 1
ATOM 3182 C C . ASP A 1 451 ? -2.510 -9.613 -1.427 1.00 93.31 451 ASP A C 1
ATOM 3184 O O . ASP A 1 451 ? -3.211 -9.193 -2.356 1.00 93.31 451 ASP A O 1
ATOM 3188 N N . ASP A 1 452 ? -1.202 -9.868 -1.585 1.00 92.75 452 ASP A N 1
ATOM 3189 C CA . ASP A 1 452 ? -0.274 -9.381 -2.637 1.00 92.75 452 ASP A CA 1
ATOM 3190 C C . ASP A 1 452 ? 0.386 -7.982 -2.373 1.00 92.75 452 ASP A C 1
ATOM 3192 O O . ASP A 1 452 ? 1.206 -7.561 -3.202 1.00 92.75 452 ASP A O 1
ATOM 3196 N N . VAL A 1 453 ? 0.139 -7.287 -1.247 1.00 92.44 453 VAL A N 1
ATOM 3197 C CA . VAL A 1 453 ? 0.929 -6.120 -0.768 1.00 92.44 453 VAL A CA 1
ATOM 3198 C C . VAL A 1 453 ? 1.990 -6.555 0.273 1.00 92.44 453 VAL A C 1
ATOM 3200 O O . VAL A 1 453 ? 1.668 -7.245 1.234 1.00 92.44 453 VAL A O 1
ATOM 3203 N N . PRO A 1 454 ? 3.280 -6.190 0.118 1.00 94.38 454 PRO A N 1
ATOM 3204 C CA . PRO A 1 454 ? 4.310 -6.484 1.123 1.00 94.38 454 PRO A CA 1
ATOM 3205 C C . PRO A 1 454 ? 4.220 -5.590 2.365 1.00 94.38 454 PRO A C 1
ATOM 3207 O O . PRO A 1 454 ? 3.883 -4.413 2.249 1.00 94.38 454 PRO A O 1
ATOM 3210 N N . ASN A 1 455 ? 4.680 -6.096 3.514 1.00 94.19 455 ASN A N 1
ATOM 3211 C CA . ASN A 1 455 ? 4.438 -5.477 4.823 1.00 94.19 455 ASN A CA 1
ATOM 3212 C C . ASN A 1 455 ? 5.012 -4.055 5.063 1.00 94.19 455 ASN A C 1
ATOM 3214 O O . ASN A 1 455 ? 4.732 -3.445 6.084 1.00 94.19 455 ASN A O 1
ATOM 3218 N N . TYR A 1 456 ? 5.846 -3.526 4.169 1.00 94.12 456 TYR A N 1
ATOM 3219 C CA . TYR A 1 456 ? 6.384 -2.160 4.259 1.00 94.12 456 TYR A CA 1
ATOM 3220 C C . TYR A 1 456 ? 5.571 -1.138 3.434 1.00 94.12 456 TYR A C 1
ATOM 3222 O O . TYR A 1 456 ? 5.687 0.066 3.634 1.00 94.12 456 TYR A O 1
ATOM 3230 N N . LEU A 1 457 ? 4.717 -1.619 2.519 1.00 95.12 457 LEU A N 1
ATOM 3231 C CA . LEU A 1 457 ? 3.792 -0.807 1.716 1.00 95.12 457 LEU A CA 1
ATOM 3232 C C . LEU A 1 457 ? 2.341 -0.890 2.207 1.00 95.12 457 LEU A C 1
ATOM 3234 O O . LEU A 1 457 ? 1.493 -0.141 1.716 1.00 95.12 457 LEU A O 1
ATOM 3238 N N . ASP A 1 458 ? 2.051 -1.818 3.118 1.00 94.44 458 ASP A N 1
ATOM 3239 C CA . ASP A 1 458 ? 0.747 -1.954 3.755 1.00 94.44 458 ASP A CA 1
ATOM 3240 C C . ASP A 1 458 ? 0.701 -1.218 5.102 1.00 94.44 458 ASP A C 1
ATOM 3242 O O . ASP A 1 458 ? 1.723 -0.931 5.713 1.00 94.44 458 ASP A O 1
ATOM 3246 N N . THR A 1 459 ? -0.511 -0.884 5.534 1.00 94.75 459 THR A N 1
ATOM 3247 C CA . THR A 1 459 ? -0.821 -0.166 6.780 1.00 94.75 459 THR A CA 1
ATOM 3248 C C . THR A 1 459 ? -1.670 -0.998 7.745 1.00 94.75 459 THR A C 1
ATOM 3250 O O . THR A 1 459 ? -2.175 -0.435 8.716 1.00 94.75 459 THR A O 1
ATOM 3253 N N . ASP A 1 460 ? -1.939 -2.264 7.411 1.00 94.56 460 ASP A N 1
ATOM 3254 C CA . ASP A 1 460 ? -2.934 -3.157 8.025 1.00 94.56 460 ASP A CA 1
ATOM 3255 C C . ASP A 1 460 ? -2.395 -4.609 8.035 1.00 94.56 460 ASP A C 1
ATOM 3257 O O . ASP A 1 460 ? -3.088 -5.558 7.673 1.00 94.56 460 ASP A O 1
ATOM 3261 N N . ASN A 1 461 ? -1.119 -4.752 8.410 1.00 94.94 461 ASN A N 1
ATOM 3262 C CA . ASN A 1 461 ? -0.159 -5.773 7.972 1.00 94.94 461 ASN A CA 1
ATOM 3263 C C . ASN A 1 461 ? -0.503 -7.261 8.131 1.00 94.94 461 ASN A C 1
ATOM 3265 O O . ASN A 1 461 ? 0.164 -8.107 7.524 1.00 94.94 461 ASN A O 1
ATOM 3269 N N . ASP A 1 462 ? -1.467 -7.614 8.974 1.00 93.94 462 ASP A N 1
ATOM 3270 C CA . ASP A 1 462 ? -1.941 -8.985 9.180 1.00 93.94 462 ASP A CA 1
ATOM 3271 C C . ASP A 1 462 ? -3.379 -9.219 8.661 1.00 93.94 462 ASP A C 1
ATOM 3273 O O . ASP A 1 462 ? -3.942 -10.313 8.816 1.00 93.94 462 ASP A O 1
ATOM 3277 N N . GLY A 1 463 ? -3.937 -8.212 7.979 1.00 93.12 463 GLY A N 1
ATOM 3278 C CA . GLY A 1 463 ? -5.222 -8.215 7.286 1.00 93.12 463 GLY A CA 1
ATOM 3279 C C . GLY A 1 463 ? -6.436 -8.042 8.202 1.00 93.12 463 GLY A C 1
ATOM 3280 O O . GLY A 1 463 ? -7.547 -8.449 7.826 1.00 93.12 463 GLY A O 1
ATOM 3281 N N . ASP A 1 464 ? -6.255 -7.521 9.420 1.00 92.31 464 ASP A N 1
ATOM 3282 C CA . ASP A 1 464 ? -7.293 -7.510 10.453 1.00 92.31 464 ASP A CA 1
ATOM 3283 C C . ASP A 1 464 ? -8.200 -6.246 10.460 1.00 92.31 464 ASP A C 1
ATOM 3285 O O . ASP A 1 464 ? -9.388 -6.340 10.805 1.00 92.31 464 ASP A O 1
ATOM 3289 N N . GLY A 1 465 ? -7.725 -5.086 9.995 1.00 90.94 465 GLY A N 1
ATOM 3290 C CA . GLY A 1 465 ? -8.462 -3.814 9.991 1.00 90.94 465 GLY A CA 1
ATOM 3291 C C . GLY A 1 465 ? -8.114 -2.840 11.129 1.00 90.94 465 GLY A C 1
ATOM 3292 O O . GLY A 1 465 ? -8.803 -1.815 11.284 1.00 90.94 465 GLY A O 1
ATOM 3293 N N . ILE A 1 466 ? -7.105 -3.145 11.946 1.00 92.69 466 ILE A N 1
ATOM 3294 C CA . ILE A 1 466 ? -6.466 -2.293 12.947 1.00 92.69 466 ILE A CA 1
ATOM 3295 C C . ILE A 1 466 ? -5.108 -1.837 12.392 1.00 92.69 466 ILE A C 1
ATOM 3297 O O . ILE A 1 466 ? -4.127 -2.558 12.504 1.00 92.69 466 ILE A O 1
ATOM 3301 N N . PRO A 1 467 ? -4.984 -0.581 11.920 1.00 94.06 467 PRO A N 1
ATOM 3302 C CA . PRO A 1 467 ? -3.743 -0.164 11.290 1.00 94.06 467 PRO A CA 1
ATOM 3303 C C . PRO A 1 467 ? -2.532 -0.200 12.225 1.00 94.06 467 PRO A C 1
ATOM 3305 O O . PRO A 1 467 ? -2.607 0.383 13.319 1.00 94.06 467 PRO A O 1
ATOM 3308 N N . ASP A 1 468 ? -1.423 -0.754 11.737 1.00 93.69 468 ASP A N 1
ATOM 3309 C CA . ASP A 1 468 ? -0.087 -0.921 12.339 1.00 93.69 468 ASP A CA 1
ATOM 3310 C C . ASP A 1 468 ? 0.326 0.157 13.351 1.00 93.69 468 ASP A C 1
ATOM 3312 O O . ASP A 1 468 ? 0.711 -0.116 14.498 1.00 93.69 468 ASP A O 1
ATOM 3316 N N . ALA A 1 469 ? 0.160 1.426 12.959 1.00 92.88 469 ALA A N 1
ATOM 3317 C CA . ALA A 1 469 ? 0.372 2.626 13.774 1.00 92.88 469 ALA A CA 1
ATOM 3318 C C . ALA A 1 469 ? -0.303 2.602 15.164 1.00 92.88 469 ALA A C 1
ATOM 3320 O O . ALA A 1 469 ? 0.034 3.397 16.058 1.00 92.88 469 ALA A O 1
ATOM 3321 N N . THR A 1 470 ? -1.320 1.757 15.331 1.00 92.44 470 THR A N 1
ATOM 3322 C CA . THR A 1 470 ? -2.184 1.649 16.507 1.00 92.44 470 THR A CA 1
ATOM 3323 C C . THR A 1 470 ? -1.684 0.606 17.500 1.00 92.44 470 THR A C 1
ATOM 3325 O O . THR A 1 470 ? -1.784 0.837 18.711 1.00 92.44 470 THR A O 1
ATOM 3328 N N . GLU A 1 471 ? -1.116 -0.496 17.017 1.00 91.75 471 GLU A N 1
ATOM 3329 C CA . GLU A 1 471 ? -0.621 -1.606 17.836 1.00 91.75 471 GLU A CA 1
ATOM 3330 C C . GLU A 1 471 ? 0.896 -1.511 18.031 1.00 91.75 471 GLU A C 1
ATOM 3332 O O . GLU A 1 471 ? 1.424 -1.465 19.158 1.00 91.75 471 GLU A O 1
ATOM 3337 N N . GLY A 1 472 ? 1.593 -1.409 16.899 1.00 87.56 472 GLY A N 1
ATOM 3338 C CA . GLY A 1 472 ? 3.031 -1.346 16.762 1.00 87.56 472 GLY A CA 1
ATOM 3339 C C . GLY A 1 472 ? 3.797 -2.512 17.391 1.00 87.56 472 GLY A C 1
ATOM 3340 O O . GLY A 1 472 ? 3.291 -3.556 17.790 1.00 87.56 472 GLY A O 1
ATOM 3341 N N . THR A 1 473 ? 5.099 -2.281 17.535 1.00 90.69 473 THR A N 1
ATOM 3342 C CA . THR A 1 473 ? 6.150 -3.287 17.796 1.00 90.69 473 THR A CA 1
ATOM 3343 C C . THR A 1 473 ? 6.198 -3.905 19.215 1.00 90.69 473 THR A C 1
ATOM 3345 O O . THR A 1 473 ? 7.284 -4.136 19.770 1.00 90.69 473 THR A O 1
ATOM 3348 N N . ASN A 1 474 ? 5.048 -4.151 19.849 1.00 89.06 474 ASN A N 1
ATOM 3349 C CA . ASN A 1 474 ? 4.927 -4.878 21.123 1.00 89.06 474 ASN A CA 1
ATOM 3350 C C . ASN A 1 474 ? 4.674 -6.386 20.893 1.00 89.06 474 ASN A C 1
ATOM 3352 O O . ASN A 1 474 ? 4.788 -6.843 19.770 1.00 89.06 474 ASN A O 1
ATOM 3356 N N . ASP A 1 475 ? 4.499 -7.160 21.971 1.00 88.31 475 ASP A N 1
ATOM 3357 C CA . ASP A 1 475 ? 4.287 -8.627 21.994 1.00 88.31 475 ASP A CA 1
ATOM 3358 C C .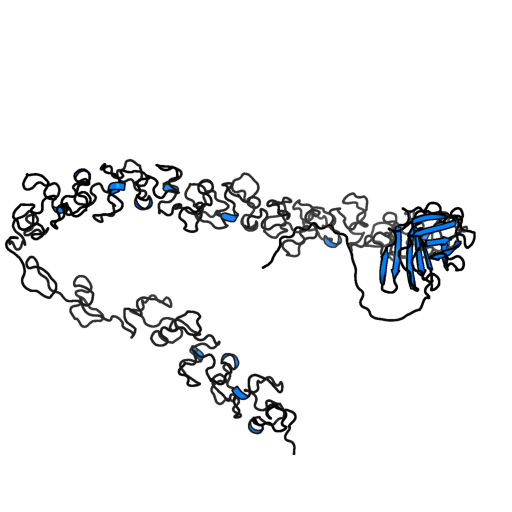 ASP A 1 475 ? 3.526 -8.939 23.302 1.00 88.31 475 ASP A C 1
ATOM 3360 O O . ASP A 1 475 ? 4.006 -8.534 24.379 1.00 88.31 475 ASP A O 1
ATOM 3364 N N . ALA A 1 476 ? 2.330 -9.549 23.220 1.00 84.06 476 ALA A N 1
ATOM 3365 C CA . ALA A 1 476 ? 1.416 -9.732 24.360 1.00 84.06 476 ALA A CA 1
ATOM 3366 C C . ALA A 1 476 ? 1.473 -11.144 25.005 1.00 84.06 476 ALA A C 1
ATOM 3368 O O . ALA A 1 476 ? 1.833 -11.210 26.194 1.00 84.06 476 ALA A O 1
ATOM 3369 N N . ASP A 1 477 ? 1.231 -12.257 24.276 1.00 82.19 477 ASP A N 1
ATOM 3370 C CA . ASP A 1 477 ? 1.511 -13.641 24.766 1.00 82.19 477 ASP A CA 1
ATOM 3371 C C . ASP A 1 477 ? 2.510 -14.490 23.942 1.00 82.19 477 ASP A C 1
ATOM 3373 O O . ASP A 1 477 ? 3.443 -15.045 24.549 1.00 82.19 477 ASP A O 1
ATOM 3377 N N . ASP A 1 478 ? 2.333 -14.672 22.620 1.00 80.62 478 ASP A N 1
ATOM 3378 C CA . ASP A 1 478 ? 3.048 -15.734 21.868 1.00 80.62 478 ASP A CA 1
ATOM 3379 C C . ASP A 1 478 ? 4.543 -15.435 21.647 1.00 80.62 478 ASP A C 1
ATOM 3381 O O . ASP A 1 478 ? 5.420 -16.274 21.942 1.00 80.62 478 ASP A O 1
ATOM 3385 N N . GLY A 1 479 ? 4.837 -14.226 21.161 1.00 85.00 479 GLY A N 1
ATOM 3386 C CA . GLY A 1 479 ? 6.162 -13.790 20.718 1.00 85.00 479 GLY A CA 1
ATOM 3387 C C . GLY A 1 479 ? 6.299 -13.530 19.213 1.00 85.00 479 GLY A C 1
ATOM 3388 O O . GLY A 1 479 ? 7.442 -13.413 18.744 1.00 85.00 479 GLY A O 1
ATOM 3389 N N . VAL A 1 480 ? 5.186 -13.456 18.480 1.00 90.38 480 VAL A N 1
ATOM 3390 C CA . VAL A 1 480 ? 5.039 -12.612 17.282 1.00 90.38 480 VAL A CA 1
ATOM 3391 C C . VAL A 1 480 ? 4.750 -11.168 17.761 1.00 90.38 480 VAL A C 1
ATOM 3393 O O . VAL A 1 480 ? 4.324 -10.999 18.909 1.00 90.38 480 VAL A O 1
ATOM 3396 N N . PRO A 1 481 ? 5.109 -10.113 17.007 1.00 93.12 481 PRO A N 1
ATOM 3397 C CA . PRO A 1 481 ? 4.660 -8.759 17.316 1.00 93.12 481 PRO A CA 1
ATOM 3398 C C . PRO A 1 481 ? 3.173 -8.571 17.015 1.00 93.12 481 PRO A C 1
ATOM 3400 O O . PRO A 1 481 ? 2.708 -9.199 16.077 1.00 93.12 481 PRO A O 1
ATOM 3403 N N . ASN A 1 482 ? 2.489 -7.679 17.741 1.00 92.81 482 ASN A N 1
ATOM 3404 C CA . ASN A 1 482 ? 1.057 -7.399 17.543 1.00 92.81 482 ASN A CA 1
ATOM 3405 C C . ASN A 1 482 ? 0.686 -7.195 16.064 1.00 92.81 482 ASN A C 1
ATOM 3407 O O . ASN A 1 482 ? -0.072 -7.984 15.527 1.00 92.81 482 ASN A O 1
ATOM 3411 N N . TYR A 1 483 ? 1.386 -6.264 15.403 1.00 93.12 483 TYR A N 1
ATOM 3412 C CA . TYR A 1 483 ? 1.214 -5.875 13.994 1.00 93.12 483 TYR A CA 1
ATOM 3413 C C . TYR A 1 483 ? 1.472 -6.982 12.941 1.00 93.12 483 TYR A C 1
ATOM 3415 O O . TYR A 1 483 ? 1.619 -6.726 11.754 1.00 93.12 483 TYR A O 1
ATOM 3423 N N . LEU A 1 484 ? 1.625 -8.232 13.384 1.00 94.19 484 LEU A N 1
ATOM 3424 C CA . LEU A 1 484 ? 1.810 -9.438 12.575 1.00 94.19 484 LEU A CA 1
ATOM 3425 C C . LEU A 1 484 ? 1.044 -10.643 13.180 1.00 94.19 484 LEU A C 1
ATOM 3427 O O . LEU A 1 484 ? 1.371 -11.793 12.857 1.00 94.19 484 LEU A O 1
ATOM 3431 N N . ASP A 1 485 ? 0.123 -10.426 14.129 1.00 93.69 485 ASP A N 1
ATOM 3432 C CA . ASP A 1 485 ? -0.476 -11.460 14.986 1.00 93.69 485 ASP A CA 1
ATOM 3433 C C . ASP A 1 485 ? -1.962 -11.192 15.285 1.00 93.69 485 ASP A C 1
ATOM 3435 O O . ASP A 1 485 ? -2.310 -10.730 16.365 1.00 93.69 485 ASP A O 1
ATOM 3439 N N . THR A 1 486 ? -2.821 -11.622 14.354 1.00 93.56 486 THR A N 1
ATOM 3440 C CA . THR A 1 486 ? -4.308 -11.603 14.356 1.00 93.56 486 THR A CA 1
ATOM 3441 C C . THR A 1 486 ? -5.043 -12.136 15.610 1.00 93.56 486 THR A C 1
ATOM 3443 O O . THR A 1 486 ? -6.250 -12.349 15.540 1.00 93.56 486 THR A O 1
ATOM 3446 N N . ASP A 1 487 ? -4.339 -12.474 16.691 1.00 93.56 487 ASP A N 1
ATOM 3447 C CA . ASP A 1 487 ? -4.778 -13.012 17.996 1.00 93.56 487 ASP A CA 1
ATOM 3448 C C . ASP A 1 487 ? -3.701 -12.596 19.040 1.00 93.56 487 ASP A C 1
ATOM 3450 O O . ASP A 1 487 ? -3.107 -13.451 19.708 1.00 93.56 487 ASP A O 1
ATOM 3454 N N . SER A 1 488 ? -3.372 -11.291 19.127 1.00 93.50 488 SER A N 1
ATOM 3455 C CA . SER A 1 488 ? -2.240 -10.718 19.898 1.00 93.50 488 SER A CA 1
ATOM 3456 C C . SER A 1 488 ? -2.237 -11.165 21.360 1.00 93.50 488 SER A C 1
ATOM 3458 O O . SER A 1 488 ? -1.186 -11.424 21.968 1.00 93.50 488 SER A O 1
ATOM 3460 N N . ASP A 1 489 ? -3.434 -11.198 21.944 1.00 92.44 489 ASP A N 1
ATOM 3461 C CA . ASP A 1 489 ? -3.724 -11.598 23.317 1.00 92.44 489 ASP A CA 1
ATOM 3462 C C . ASP A 1 489 ? -3.526 -13.118 23.542 1.00 92.44 489 ASP A C 1
ATOM 3464 O O . ASP A 1 489 ? -3.021 -13.544 24.594 1.00 92.44 489 ASP A O 1
ATOM 3468 N N . GLY A 1 490 ? -3.816 -13.943 22.528 1.00 92.19 490 GLY A N 1
ATOM 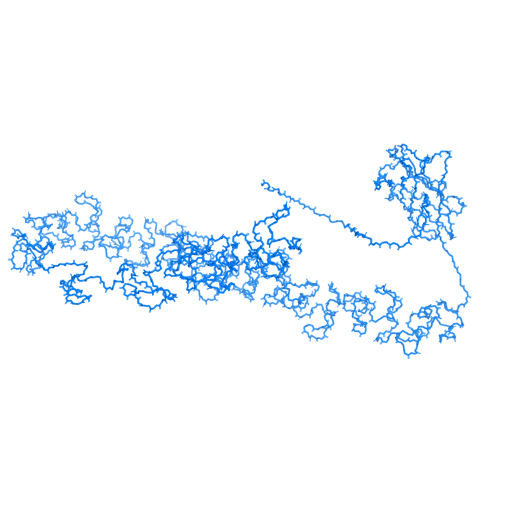3469 C CA . GLY A 1 490 ? -3.660 -15.403 22.542 1.00 92.19 490 GLY A CA 1
ATOM 3470 C C . GLY A 1 490 ? -4.841 -16.175 23.147 1.00 92.19 490 GLY A C 1
ATOM 3471 O O . GLY A 1 490 ? -4.699 -17.351 23.535 1.00 92.19 490 GLY A O 1
ATOM 3472 N N . ASP A 1 491 ? -5.987 -15.517 23.276 1.00 91.00 491 ASP A N 1
ATOM 3473 C CA . ASP A 1 491 ? -7.269 -16.039 23.733 1.00 91.00 491 ASP A CA 1
ATOM 3474 C C . ASP A 1 491 ? -7.934 -16.982 22.699 1.00 91.00 491 ASP A C 1
ATOM 3476 O O . ASP A 1 491 ? -8.421 -18.073 23.061 1.00 91.00 491 ASP A O 1
ATOM 3480 N N . GLY A 1 492 ? -7.865 -16.627 21.409 1.00 90.56 492 GLY A N 1
ATOM 3481 C CA . GLY A 1 492 ? -8.528 -17.314 20.297 1.00 90.56 492 GLY A CA 1
ATOM 3482 C C . GLY A 1 492 ? -9.759 -16.608 19.709 1.00 90.56 492 GLY A C 1
ATOM 3483 O O . GLY A 1 492 ? -10.457 -17.226 18.889 1.00 90.56 492 GLY A O 1
ATOM 3484 N N . ILE A 1 493 ? -10.033 -15.370 20.121 1.00 92.31 493 ILE A N 1
ATOM 3485 C CA . ILE A 1 493 ? -10.694 -14.342 19.299 1.00 92.31 493 ILE A CA 1
ATOM 3486 C C . ILE A 1 493 ? -9.655 -13.780 18.296 1.00 92.31 493 ILE A C 1
ATOM 3488 O O . ILE A 1 493 ? -8.526 -14.264 18.260 1.00 92.31 493 ILE A O 1
ATOM 3492 N N . THR A 1 494 ? -10.048 -12.888 17.384 1.00 93.25 494 THR A N 1
ATOM 3493 C CA . THR A 1 494 ? -9.100 -12.176 16.517 1.00 93.25 494 THR A CA 1
ATOM 3494 C C . THR A 1 494 ? -9.195 -10.676 16.715 1.00 93.25 494 THR A C 1
ATOM 3496 O O . THR A 1 494 ? -10.314 -10.166 16.812 1.00 93.25 494 THR A O 1
ATOM 3499 N N . ASP A 1 495 ? -8.052 -9.994 16.707 1.00 93.75 495 ASP A N 1
ATOM 3500 C CA . ASP A 1 495 ? -7.874 -8.561 16.977 1.00 93.75 495 ASP A CA 1
ATOM 3501 C C . ASP A 1 495 ? -8.889 -7.706 16.184 1.00 93.75 495 ASP A C 1
ATOM 3503 O O . ASP A 1 495 ? -9.676 -6.965 16.776 1.00 93.75 495 ASP A O 1
ATOM 3507 N N . SER A 1 496 ? -9.022 -7.975 14.882 1.00 92.12 496 SER A N 1
ATOM 3508 C CA . SER A 1 496 ? -10.065 -7.538 13.925 1.00 92.12 496 SER A CA 1
ATOM 3509 C C . SER A 1 496 ? -11.499 -7.488 14.452 1.00 92.12 496 SER A C 1
ATOM 3511 O O . SER A 1 496 ? -12.315 -6.666 14.025 1.00 92.12 496 SER A O 1
ATOM 3513 N N . THR A 1 497 ? -11.846 -8.421 15.336 1.00 92.94 497 THR A N 1
ATOM 3514 C CA . THR A 1 497 ? -13.164 -8.526 15.966 1.00 92.94 497 THR A CA 1
ATOM 3515 C C . THR A 1 497 ? -13.226 -7.690 17.246 1.00 92.94 497 THR A C 1
ATOM 3517 O O . THR A 1 497 ? -14.250 -7.070 17.519 1.00 92.94 497 THR A O 1
ATOM 3520 N N . GLU A 1 498 ? -12.145 -7.663 18.032 1.00 92.25 498 GLU A N 1
ATOM 3521 C CA . GLU A 1 498 ? -12.042 -6.970 19.330 1.00 92.25 498 GLU A CA 1
ATOM 3522 C C . GLU A 1 498 ? -11.938 -5.455 19.166 1.00 92.25 498 GLU A C 1
ATOM 3524 O O . GLU A 1 498 ? -12.580 -4.688 19.891 1.00 92.25 498 GLU A O 1
ATOM 3529 N N . GLY A 1 499 ? -11.159 -5.027 18.176 1.00 90.19 499 GLY A N 1
ATOM 3530 C CA . GLY A 1 499 ? -10.968 -3.638 17.814 1.00 90.19 499 GLY A CA 1
ATOM 3531 C C . GLY A 1 499 ? -10.197 -2.811 18.846 1.00 90.19 499 GLY A C 1
ATOM 3532 O O . GLY A 1 499 ? -9.850 -3.220 19.952 1.00 90.19 499 GLY A O 1
ATOM 3533 N N . THR A 1 500 ? -9.946 -1.565 18.457 1.00 93.50 500 THR A N 1
ATOM 3534 C CA . THR A 1 500 ? -9.080 -0.614 19.182 1.00 93.50 500 THR A CA 1
ATOM 3535 C C . THR A 1 500 ? -9.726 0.103 20.378 1.00 93.50 500 THR A C 1
ATOM 3537 O O . THR A 1 500 ? -9.105 1.002 20.958 1.00 93.50 500 THR A O 1
ATOM 3540 N N . ASP A 1 501 ? -10.972 -0.230 20.728 1.00 93.00 501 ASP A N 1
ATOM 3541 C CA . ASP A 1 501 ? -11.672 0.378 21.866 1.00 93.00 501 ASP A CA 1
ATOM 3542 C C . ASP A 1 501 ? -11.192 -0.206 23.220 1.00 93.00 501 ASP A C 1
ATOM 3544 O O . ASP A 1 501 ? -10.464 -1.191 23.278 1.00 93.00 501 ASP A O 1
ATOM 3548 N N . ASP A 1 502 ? -11.521 0.491 24.313 1.00 93.19 502 ASP A N 1
ATOM 3549 C CA . ASP A 1 502 ? -11.045 0.288 25.701 1.00 93.19 502 ASP A CA 1
ATOM 3550 C C . ASP A 1 502 ? -12.302 0.139 26.578 1.00 93.19 502 ASP A C 1
ATOM 3552 O O . ASP A 1 502 ? -12.807 1.134 27.120 1.00 93.19 502 ASP A O 1
ATOM 3556 N N . THR A 1 503 ? -12.880 -1.071 26.589 1.00 94.12 503 THR A N 1
ATOM 3557 C CA . THR A 1 503 ? -14.270 -1.344 27.017 1.00 94.12 503 THR A CA 1
ATOM 3558 C C . THR A 1 503 ? -14.504 -1.082 28.511 1.00 94.12 503 THR A C 1
ATOM 3560 O O . THR A 1 503 ? -15.360 -0.254 28.860 1.00 94.12 503 THR A O 1
ATOM 3563 N N . ASP A 1 504 ? -13.710 -1.672 29.417 1.00 91.62 504 ASP A N 1
ATOM 3564 C CA . ASP A 1 504 ? -13.781 -1.364 30.861 1.00 91.62 504 ASP A CA 1
ATOM 3565 C C . ASP A 1 504 ? -13.217 0.041 31.211 1.00 91.62 504 ASP A C 1
ATOM 3567 O O . ASP A 1 504 ? -13.693 0.729 32.136 1.00 91.62 504 ASP A O 1
ATOM 3571 N N . GLY A 1 505 ? -12.224 0.510 30.444 1.00 92.62 505 GLY A N 1
ATOM 3572 C CA . GLY A 1 505 ? -11.521 1.777 30.640 1.00 92.62 505 GLY A CA 1
ATOM 3573 C C . GLY A 1 505 ? -10.236 1.721 31.492 1.00 92.62 505 GLY A C 1
ATOM 3574 O O . GLY A 1 505 ? -9.866 2.761 32.075 1.00 92.62 505 GLY A O 1
ATOM 3575 N N . ASP A 1 506 ? -9.567 0.567 31.629 1.00 92.69 506 ASP A N 1
ATOM 3576 C CA . ASP A 1 506 ? -8.240 0.395 32.256 1.00 92.69 506 ASP A CA 1
ATOM 3577 C C . ASP A 1 506 ? -7.139 1.146 31.488 1.00 92.69 506 ASP A C 1
ATOM 3579 O O . ASP A 1 506 ? -6.211 1.683 32.117 1.00 92.69 506 ASP A O 1
ATOM 3583 N N . SER A 1 507 ? -7.331 1.336 30.174 1.00 91.50 507 SER A N 1
ATOM 3584 C CA . SER A 1 507 ? -6.338 1.707 29.151 1.00 91.50 507 SER A CA 1
ATOM 3585 C C . SER A 1 507 ? -5.514 0.537 28.589 1.00 91.50 507 SER A C 1
ATOM 3587 O O . SER A 1 507 ? -4.348 0.749 28.228 1.00 91.50 507 SER A O 1
ATOM 3589 N N . THR A 1 508 ? -6.134 -0.639 28.483 1.00 91.62 508 THR A N 1
ATOM 3590 C CA . THR A 1 508 ? -5.741 -1.736 27.586 1.00 91.62 508 THR A CA 1
ATOM 3591 C C . THR A 1 508 ? -6.830 -1.827 26.504 1.00 91.62 508 THR A C 1
ATOM 3593 O O . THR A 1 508 ? -8.001 -1.833 26.872 1.00 91.62 508 THR A O 1
ATOM 3596 N N . PRO A 1 509 ? -6.502 -1.792 25.201 1.00 93.94 509 PRO A N 1
ATOM 3597 C CA . PRO A 1 509 ? -7.478 -2.081 24.151 1.00 93.94 509 PRO A CA 1
ATOM 3598 C C . PRO A 1 509 ? -7.980 -3.525 24.230 1.00 93.94 509 PRO A C 1
ATOM 3600 O O . PRO A 1 509 ? -7.236 -4.379 24.709 1.00 93.94 509 PRO A O 1
ATOM 3603 N N . ASN A 1 510 ? -9.181 -3.788 23.712 1.00 94.19 510 ASN A N 1
ATOM 3604 C CA . ASN A 1 510 ? -9.809 -5.115 23.735 1.00 94.19 510 ASN A CA 1
ATOM 3605 C C . ASN A 1 510 ? -8.888 -6.206 23.151 1.00 94.19 510 ASN A C 1
ATOM 3607 O O . ASN A 1 510 ? -8.628 -7.189 23.831 1.00 94.19 510 ASN A O 1
ATOM 3611 N N . TYR A 1 511 ? -8.264 -5.950 21.987 1.00 93.75 511 TYR A N 1
ATOM 3612 C CA . TYR A 1 511 ? -7.291 -6.848 21.323 1.00 93.75 511 TYR A CA 1
ATOM 3613 C C . TYR A 1 511 ? -6.022 -7.190 22.148 1.00 93.75 511 TYR A C 1
ATOM 3615 O O . TYR A 1 511 ? -5.075 -7.797 21.657 1.00 93.75 511 TYR A O 1
ATOM 3623 N N . LEU A 1 512 ? -5.947 -6.750 23.412 1.00 94.19 512 LEU A N 1
ATOM 3624 C CA . LEU A 1 512 ? -4.845 -6.982 24.344 1.00 94.19 512 LEU A CA 1
ATOM 3625 C C . LEU A 1 512 ? -5.299 -7.332 25.780 1.00 94.19 512 LEU A C 1
ATOM 3627 O O . LEU A 1 512 ? -4.453 -7.261 26.687 1.00 94.19 512 LEU A O 1
ATOM 3631 N N . ASP A 1 513 ? -6.579 -7.657 26.029 1.00 93.94 513 ASP A N 1
ATOM 3632 C CA . ASP A 1 513 ? -7.061 -8.015 27.378 1.00 93.94 513 ASP A CA 1
ATOM 3633 C C . ASP A 1 513 ? -8.132 -9.133 27.428 1.00 93.94 513 ASP A C 1
ATOM 3635 O O . ASP A 1 513 ? -9.320 -8.865 27.355 1.00 93.94 513 ASP A O 1
ATOM 3639 N N . THR A 1 514 ? -7.699 -10.370 27.723 1.00 94.31 514 THR A N 1
ATOM 3640 C CA . THR A 1 514 ? -8.467 -11.601 28.092 1.00 94.31 514 THR A CA 1
ATOM 3641 C C . THR A 1 514 ? -9.740 -11.524 28.995 1.00 94.31 514 THR A C 1
ATOM 3643 O O . THR A 1 514 ? -10.230 -12.579 29.419 1.00 94.31 514 THR A O 1
ATOM 3646 N N . ASP A 1 515 ? -10.176 -10.349 29.451 1.00 93.69 515 ASP A N 1
ATOM 3647 C CA . ASP A 1 515 ? -11.276 -10.096 30.414 1.00 93.69 515 ASP A CA 1
ATOM 3648 C C . ASP A 1 515 ? -11.853 -8.677 30.119 1.00 93.69 515 ASP A C 1
ATOM 3650 O O . ASP A 1 515 ? -11.930 -7.846 31.035 1.00 93.69 515 ASP A O 1
ATOM 3654 N N . SER A 1 516 ? -12.135 -8.368 28.835 1.00 94.50 516 SER A N 1
ATOM 3655 C CA . SER A 1 516 ? -12.242 -7.007 28.235 1.00 94.50 516 SER A CA 1
ATOM 3656 C C . SER A 1 516 ? -13.212 -6.027 28.924 1.00 94.50 516 SER A C 1
ATOM 3658 O O . SER A 1 516 ? -13.075 -4.803 28.806 1.00 94.50 516 SER A O 1
ATOM 3660 N N . ASP A 1 517 ? -14.199 -6.534 29.662 1.00 92.62 517 ASP A N 1
ATOM 3661 C CA . ASP A 1 517 ? -15.303 -5.783 30.274 1.00 92.62 517 ASP A CA 1
ATOM 3662 C C . ASP A 1 517 ? -15.203 -5.614 31.824 1.00 92.62 517 ASP A C 1
ATOM 3664 O O . ASP A 1 517 ? -15.969 -4.857 32.438 1.00 92.62 517 ASP A O 1
ATOM 3668 N N . GLU A 1 518 ? -14.241 -6.287 32.475 1.00 92.56 518 GLU A N 1
ATOM 3669 C CA . GLU A 1 518 ? -14.108 -6.539 33.932 1.00 92.56 518 GLU A CA 1
ATOM 3670 C C . GLU A 1 518 ? -15.305 -7.276 34.618 1.00 92.56 518 GLU A C 1
ATOM 3672 O O . GLU A 1 518 ? -15.473 -7.140 35.845 1.00 92.56 518 GLU A O 1
ATOM 3677 N N . ASP A 1 519 ? -16.124 -8.095 33.932 1.00 89.31 519 ASP A N 1
ATOM 3678 C CA . ASP A 1 519 ? -17.105 -8.990 34.597 1.00 89.31 519 ASP A CA 1
ATOM 3679 C C . ASP A 1 519 ? -16.400 -10.082 35.420 1.00 89.31 519 ASP A C 1
ATOM 3681 O O . ASP A 1 519 ? -16.738 -10.341 36.595 1.00 89.31 519 ASP A O 1
ATOM 3685 N N . GLY A 1 520 ? -15.355 -10.683 34.844 1.00 89.00 520 GLY A N 1
ATOM 3686 C CA . GLY A 1 520 ? -14.605 -11.784 35.441 1.00 89.00 520 GLY A CA 1
ATOM 3687 C C . GLY A 1 520 ? -15.090 -13.177 35.036 1.00 89.00 520 GLY A C 1
ATOM 3688 O O . GLY A 1 520 ? -14.967 -14.122 35.848 1.00 89.00 520 GLY A O 1
ATOM 3689 N N . LEU A 1 521 ? -15.641 -13.309 33.827 1.00 91.56 521 LEU A N 1
ATOM 3690 C CA . LEU A 1 521 ? -15.622 -14.547 33.057 1.00 91.56 521 LEU A CA 1
ATOM 3691 C C . LEU A 1 521 ? -14.272 -14.658 32.300 1.00 91.56 521 LEU A C 1
ATOM 3693 O O . LEU A 1 521 ? -13.292 -14.867 33.025 1.00 91.56 521 LEU A O 1
ATOM 3697 N N . LEU A 1 522 ? -14.219 -14.685 30.959 1.00 93.38 522 LEU A N 1
ATOM 3698 C CA . LEU A 1 522 ? -13.021 -14.617 30.079 1.00 93.38 522 LEU A CA 1
ATOM 3699 C C . LEU A 1 522 ? -13.491 -14.642 28.612 1.00 93.38 522 LEU A C 1
ATOM 3701 O O . LEU A 1 522 ? -14.245 -15.543 28.249 1.00 93.38 522 LEU A O 1
ATOM 3705 N N . ASP A 1 523 ? -12.897 -13.835 27.748 1.00 93.50 523 ASP A N 1
ATOM 3706 C CA . ASP A 1 523 ? -13.357 -13.572 26.378 1.00 93.50 523 ASP A CA 1
ATOM 3707 C C . ASP A 1 523 ? -13.543 -14.867 25.534 1.00 93.50 523 ASP A C 1
ATOM 3709 O O . ASP A 1 523 ? -14.619 -15.120 24.991 1.00 93.50 523 ASP A O 1
ATOM 3713 N N . SER A 1 524 ? -12.608 -15.825 25.586 1.00 92.12 524 SER A N 1
ATOM 3714 C CA . SER A 1 524 ? -12.684 -17.197 25.009 1.00 92.12 524 SER A CA 1
ATOM 3715 C C . SER A 1 524 ? -13.754 -18.139 25.596 1.00 92.12 524 SER A C 1
ATOM 3717 O O . SER A 1 524 ? -13.830 -19.331 25.240 1.00 92.12 524 SER A O 1
ATOM 3719 N N . VAL A 1 525 ? -14.557 -17.671 26.548 1.00 91.69 525 VAL A N 1
ATOM 3720 C CA . VAL A 1 525 ? -15.702 -18.367 27.157 1.00 91.69 525 VAL A CA 1
ATOM 3721 C C . VAL A 1 525 ? -17.020 -17.734 26.718 1.00 91.69 525 VAL A C 1
ATOM 3723 O O . VAL A 1 525 ? -17.969 -18.493 26.484 1.00 91.69 525 VAL A O 1
ATOM 3726 N N . GLU A 1 526 ? -17.037 -16.413 26.563 1.00 91.62 526 GLU A N 1
ATOM 3727 C CA . GLU A 1 526 ? -18.135 -15.601 26.038 1.00 91.62 526 GLU A CA 1
ATOM 3728 C C . GLU A 1 526 ? -18.232 -15.759 24.512 1.00 91.62 526 GLU A C 1
ATOM 3730 O O . GLU A 1 526 ? -19.266 -16.175 23.979 1.00 91.62 526 GLU A O 1
ATOM 3735 N N . GLY A 1 527 ? -17.103 -15.556 23.830 1.00 89.62 527 GLY A N 1
ATOM 3736 C CA . GLY A 1 527 ? -16.902 -15.730 22.395 1.00 89.62 527 GLY A CA 1
ATOM 3737 C C . GLY A 1 527 ? -17.478 -14.607 21.529 1.00 89.62 527 GLY A C 1
ATOM 3738 O O . GLY A 1 527 ? -18.280 -13.795 21.970 1.00 89.62 527 GLY A O 1
ATOM 3739 N N . THR A 1 528 ? -17.099 -14.613 20.250 1.00 92.50 528 THR A N 1
ATOM 3740 C CA . THR A 1 528 ? -17.468 -13.601 19.239 1.00 92.50 528 THR A CA 1
ATOM 3741 C C . THR A 1 528 ? -18.899 -13.691 18.701 1.00 92.50 528 THR A C 1
ATOM 3743 O O . THR A 1 528 ? -19.216 -13.070 17.685 1.00 92.50 528 THR A O 1
ATOM 3746 N N . ASP A 1 529 ? -19.770 -14.479 19.334 1.00 91.50 529 ASP A N 1
ATOM 3747 C CA . ASP A 1 529 ? -21.200 -14.367 19.055 1.00 91.50 529 ASP A CA 1
ATOM 3748 C C . ASP A 1 529 ? -21.699 -13.040 19.682 1.00 91.50 529 ASP A C 1
ATOM 3750 O O . ASP A 1 529 ? -21.260 -12.647 20.757 1.00 91.50 529 ASP A O 1
ATOM 3754 N N . ASP A 1 530 ? -22.591 -12.341 18.984 1.00 90.50 530 ASP A N 1
ATOM 3755 C CA . ASP A 1 530 ? -23.369 -11.188 19.467 1.00 90.50 530 ASP A CA 1
ATOM 3756 C C . ASP A 1 530 ? -24.811 -11.706 19.594 1.00 90.50 530 ASP A C 1
ATOM 3758 O O . ASP A 1 530 ? -25.398 -12.170 18.603 1.00 90.50 530 ASP A O 1
ATOM 3762 N N . VAL A 1 531 ? -25.316 -11.796 20.828 1.00 89.69 531 VAL A N 1
ATOM 3763 C CA . VAL A 1 531 ? -26.485 -12.629 21.163 1.00 89.69 531 VAL A CA 1
ATOM 3764 C C . VAL A 1 531 ? -27.782 -11.826 21.273 1.00 89.69 531 VAL A C 1
ATOM 3766 O O . VAL A 1 531 ? -28.835 -12.328 20.856 1.00 89.69 531 VAL A O 1
ATOM 3769 N N . ASP A 1 532 ? -27.725 -10.579 21.737 1.00 87.62 532 ASP A N 1
ATOM 3770 C CA . ASP A 1 532 ? -28.850 -9.633 21.720 1.00 87.62 532 ASP A CA 1
ATOM 3771 C C . ASP A 1 532 ? -28.933 -8.794 20.428 1.00 87.62 532 ASP A C 1
ATOM 3773 O O . ASP A 1 532 ? -30.044 -8.467 19.979 1.00 87.62 532 ASP A O 1
ATOM 3777 N N . GLY A 1 533 ? -27.800 -8.505 19.783 1.00 85.94 533 GLY A N 1
ATOM 3778 C CA . GLY A 1 533 ? -27.681 -7.578 18.663 1.00 85.94 533 GLY A CA 1
ATOM 3779 C C . GLY A 1 533 ? -27.476 -6.110 19.067 1.00 85.94 533 GLY A C 1
ATOM 3780 O O . GLY A 1 533 ? -27.960 -5.241 18.329 1.00 85.94 533 GLY A O 1
ATOM 3781 N N . ASP A 1 534 ? -26.841 -5.816 20.210 1.00 89.00 534 ASP A N 1
ATOM 3782 C CA . ASP A 1 534 ? -26.496 -4.459 20.690 1.00 89.00 534 ASP A CA 1
ATOM 3783 C C . ASP A 1 534 ? -25.465 -3.742 19.795 1.00 89.00 534 ASP A C 1
ATOM 3785 O O . ASP A 1 534 ? -25.496 -2.512 19.701 1.00 89.00 534 ASP A O 1
ATOM 3789 N N . GLU A 1 535 ? -24.660 -4.509 19.045 1.00 87.19 535 GLU A N 1
ATOM 3790 C CA . GLU A 1 535 ? -23.386 -4.138 18.393 1.00 87.19 535 GLU A CA 1
ATOM 3791 C C . GLU A 1 535 ? -22.136 -4.334 19.296 1.00 87.19 535 GLU A C 1
ATOM 3793 O O . GLU A 1 535 ? -21.020 -4.089 18.831 1.00 87.19 535 GLU A O 1
ATOM 3798 N N . ALA A 1 536 ? -22.294 -4.859 20.521 1.00 89.81 536 ALA A N 1
ATOM 3799 C CA . ALA A 1 536 ? -21.227 -5.452 21.336 1.00 89.81 536 ALA A CA 1
ATOM 3800 C C . ALA A 1 536 ? -21.315 -6.999 21.317 1.00 89.81 536 ALA A C 1
ATOM 3802 O O . ALA A 1 536 ? -22.328 -7.554 21.734 1.00 89.81 536 ALA A O 1
ATOM 3803 N N . PRO A 1 537 ? -20.285 -7.731 20.849 1.00 93.00 537 PRO A N 1
ATOM 3804 C CA . PRO A 1 537 ? -20.196 -9.178 21.055 1.00 93.00 537 PRO A CA 1
ATOM 3805 C C . PRO A 1 537 ? -20.066 -9.530 22.542 1.00 93.00 537 PRO A C 1
ATOM 3807 O O . PRO A 1 537 ? -19.557 -8.719 23.311 1.00 93.00 537 PRO A O 1
ATOM 3810 N N . ASN A 1 538 ? -20.418 -10.761 22.928 1.00 92.75 538 ASN A N 1
ATOM 3811 C CA . ASN A 1 538 ? -20.522 -11.180 24.336 1.00 92.75 538 ASN A CA 1
ATOM 3812 C C . ASN A 1 538 ? -19.295 -10.812 25.205 1.00 92.75 538 ASN A C 1
ATOM 3814 O O . ASN A 1 538 ? -19.426 -10.347 26.327 1.00 92.75 538 ASN A O 1
ATOM 3818 N N . TYR A 1 539 ? -18.076 -10.990 24.688 1.00 93.50 539 TYR A N 1
ATOM 3819 C CA . TYR A 1 539 ? -16.841 -10.694 25.431 1.00 93.50 539 TYR A CA 1
ATOM 3820 C C . TYR A 1 539 ? -16.598 -9.194 25.692 1.00 93.50 539 TYR A C 1
ATOM 3822 O O . TYR A 1 539 ? -15.778 -8.834 26.532 1.00 93.50 539 TYR A O 1
ATOM 3830 N N . LEU A 1 540 ? -17.331 -8.317 25.000 1.00 94.19 540 LEU A N 1
ATOM 3831 C CA . LEU A 1 540 ? -17.340 -6.871 25.215 1.00 94.19 540 LEU A CA 1
ATOM 3832 C C . LEU A 1 540 ? -18.583 -6.385 25.986 1.00 94.19 540 LEU A C 1
ATOM 3834 O O . LEU A 1 540 ? -18.672 -5.183 26.257 1.00 94.19 540 LEU A O 1
ATOM 3838 N N . ASP A 1 541 ? -19.522 -7.267 26.364 1.00 93.62 541 ASP A N 1
ATOM 3839 C CA . ASP A 1 541 ? -20.669 -6.902 27.206 1.00 93.62 541 ASP A CA 1
ATOM 3840 C C . ASP A 1 541 ? -20.820 -7.775 28.462 1.00 93.62 541 ASP A C 1
ATOM 3842 O O . ASP A 1 541 ? -21.108 -8.971 28.428 1.00 93.62 541 ASP A O 1
ATOM 3846 N N . ALA A 1 542 ? -20.759 -7.089 29.603 1.00 92.19 542 ALA A N 1
ATOM 3847 C CA . ALA A 1 542 ? -21.004 -7.622 30.935 1.00 92.19 542 ALA A CA 1
ATOM 3848 C C . ALA A 1 542 ? -22.457 -8.072 31.183 1.00 92.19 542 ALA A C 1
ATOM 3850 O O . ALA A 1 542 ? -22.763 -8.480 32.309 1.00 92.19 542 ALA A O 1
ATOM 3851 N N . ASP A 1 543 ? -23.354 -7.890 30.211 1.00 92.25 543 ASP A N 1
ATOM 3852 C CA . ASP A 1 543 ? -24.797 -8.168 30.210 1.00 92.25 543 ASP A CA 1
ATOM 3853 C C . ASP A 1 543 ? -25.202 -8.789 28.842 1.00 92.25 543 ASP A C 1
ATOM 3855 O O . ASP A 1 543 ? -26.160 -8.322 28.232 1.00 92.25 543 ASP A O 1
ATOM 3859 N N . SER A 1 544 ? -24.460 -9.811 28.371 1.00 93.12 544 SER A N 1
ATOM 3860 C CA . SER A 1 544 ? -24.375 -10.388 26.996 1.00 93.12 544 SER A CA 1
ATOM 3861 C C . SER A 1 544 ? -25.681 -10.799 26.266 1.00 93.12 544 SER A C 1
ATOM 3863 O O . SER A 1 544 ? -25.635 -11.421 25.200 1.00 93.12 544 SER A O 1
ATOM 3865 N N . ASP A 1 545 ? -26.859 -10.525 26.826 1.00 91.88 545 ASP A N 1
ATOM 3866 C CA . ASP A 1 545 ? -28.153 -10.702 26.166 1.00 91.88 545 ASP A CA 1
ATOM 3867 C C . ASP A 1 545 ? -29.183 -9.551 26.407 1.00 91.88 545 ASP A C 1
ATOM 3869 O O . ASP A 1 545 ? -30.402 -9.768 26.322 1.00 91.88 545 ASP A O 1
ATOM 3873 N N . ASP A 1 546 ? -28.691 -8.319 26.663 1.00 91.56 546 ASP A N 1
ATOM 3874 C CA . ASP A 1 546 ? -29.363 -7.044 27.058 1.00 91.56 546 ASP A CA 1
ATOM 3875 C C . ASP A 1 546 ? -30.612 -7.255 27.928 1.00 91.56 546 ASP A C 1
ATOM 3877 O O . ASP A 1 546 ? -31.673 -6.627 27.776 1.00 91.56 546 ASP A O 1
ATOM 3881 N N . ASP A 1 547 ? -30.502 -8.179 28.879 1.00 90.06 547 ASP A N 1
ATOM 3882 C CA . ASP A 1 547 ? -31.549 -8.443 29.851 1.00 90.06 547 ASP A CA 1
ATOM 3883 C C . ASP A 1 547 ? -31.466 -7.512 31.078 1.00 90.06 547 ASP A C 1
ATOM 3885 O O . ASP A 1 547 ? -32.496 -7.047 31.602 1.00 90.06 547 ASP A O 1
ATOM 3889 N N . GLY A 1 548 ? -30.252 -7.148 31.499 1.00 89.44 548 GLY A N 1
ATOM 3890 C CA . GLY A 1 548 ? -30.004 -6.285 32.650 1.00 89.44 548 GLY A CA 1
ATOM 3891 C C . GLY A 1 548 ? -29.717 -7.025 33.966 1.00 89.44 548 GLY A C 1
ATOM 3892 O O . GLY A 1 548 ? -30.005 -6.472 35.050 1.00 89.44 548 GLY A O 1
ATOM 3893 N N . ILE A 1 549 ? -29.212 -8.260 33.917 1.00 89.44 549 ILE A N 1
ATOM 3894 C CA . ILE A 1 549 ? -28.864 -9.115 35.064 1.00 89.44 549 ILE A CA 1
ATOM 3895 C C . ILE A 1 549 ? -27.342 -9.281 35.265 1.00 89.44 549 ILE A C 1
ATOM 3897 O O . ILE A 1 549 ? -26.924 -9.466 36.424 1.00 89.44 549 ILE A O 1
ATOM 3901 N N . LEU A 1 550 ? -26.519 -9.068 34.240 1.00 91.06 550 LEU A N 1
ATOM 3902 C CA . LEU A 1 550 ? -25.063 -9.258 34.169 1.00 91.06 550 LEU A CA 1
ATOM 3903 C C . LEU A 1 550 ? -24.579 -10.716 34.270 1.00 91.06 550 LEU A C 1
ATOM 3905 O O . LEU A 1 550 ? -24.912 -11.441 35.216 1.00 91.06 550 LEU A O 1
ATOM 3909 N N . ASP A 1 551 ? -23.638 -11.095 33.418 1.00 91.06 551 ASP A N 1
ATOM 3910 C CA . ASP A 1 551 ? -23.002 -12.410 33.273 1.00 91.06 551 ASP A CA 1
ATOM 3911 C C . ASP A 1 551 ? -22.444 -13.003 34.583 1.00 91.06 551 ASP A C 1
ATOM 3913 O O . ASP A 1 551 ? -22.694 -14.167 34.968 1.00 91.06 551 ASP A O 1
ATOM 3917 N N . SER A 1 552 ? -21.767 -12.188 35.399 1.00 88.06 552 SER A N 1
ATOM 3918 C CA . SER A 1 552 ? -21.306 -12.565 36.746 1.00 88.06 552 SER A CA 1
ATOM 3919 C C . SER A 1 552 ? -22.444 -12.842 37.733 1.00 88.06 552 SER A C 1
ATOM 3921 O O . SER A 1 552 ? -22.207 -13.466 38.786 1.00 88.06 552 SER A O 1
ATOM 3923 N N . THR A 1 553 ? -23.705 -12.558 37.396 1.00 89.81 553 THR A N 1
ATOM 3924 C CA . THR A 1 553 ? -24.932 -13.040 38.070 1.00 89.81 553 THR A CA 1
ATOM 3925 C C . THR A 1 553 ? -25.403 -14.392 37.525 1.00 89.81 553 THR A C 1
ATOM 3927 O O . THR A 1 553 ? -25.591 -15.310 38.337 1.00 89.81 553 THR A O 1
ATOM 3930 N N . GLU A 1 554 ? -25.316 -14.602 36.211 1.00 89.19 554 GLU A N 1
ATOM 3931 C CA . GLU A 1 554 ? -25.681 -15.822 35.460 1.00 89.19 554 GLU A CA 1
ATOM 3932 C C . GLU A 1 554 ? -24.693 -16.991 35.563 1.00 89.19 554 GLU A C 1
ATOM 3934 O O . GLU A 1 554 ? -24.850 -17.898 36.400 1.00 89.19 554 GLU A O 1
ATOM 3939 N N . LYS A 1 555 ? -23.537 -16.853 34.896 1.00 86.25 555 LYS A N 1
ATOM 3940 C CA . LYS A 1 555 ? -22.547 -17.883 34.534 1.00 86.25 555 LYS A CA 1
ATOM 3941 C C . LYS A 1 555 ? -23.095 -18.898 33.535 1.00 86.25 555 LYS A C 1
ATOM 3943 O O . LYS A 1 555 ? -24.260 -19.260 33.589 1.00 86.25 555 LYS A O 1
ATOM 3948 N N . THR A 1 556 ? -22.130 -19.535 32.869 1.00 86.62 556 THR A N 1
ATOM 3949 C CA . THR A 1 556 ? -22.006 -20.911 32.314 1.00 86.62 556 THR A CA 1
ATOM 3950 C C . THR A 1 556 ? -22.767 -22.100 32.982 1.00 86.62 556 THR A C 1
ATOM 3952 O O . THR A 1 556 ? -22.286 -23.243 32.993 1.00 86.62 556 THR A O 1
ATOM 3955 N N . ASN A 1 557 ? -23.945 -21.891 33.571 1.00 87.81 557 ASN A N 1
ATOM 3956 C CA . ASN A 1 557 ? -24.982 -22.911 33.738 1.00 87.81 557 ASN A CA 1
ATOM 3957 C C . ASN A 1 557 ? -25.830 -22.987 32.453 1.00 87.81 557 ASN A C 1
ATOM 3959 O O . ASN A 1 557 ? -25.614 -22.223 31.528 1.00 87.81 557 ASN A O 1
ATOM 3963 N N . ASP A 1 558 ? -26.760 -23.935 32.427 1.00 90.69 558 ASP A N 1
ATOM 3964 C CA . ASP A 1 558 ? -27.813 -24.155 31.427 1.00 90.69 558 ASP A CA 1
ATOM 3965 C C . ASP A 1 558 ? -28.996 -24.693 32.268 1.00 90.69 558 ASP A C 1
ATOM 3967 O O . ASP A 1 558 ? -28.769 -25.540 33.160 1.00 90.69 558 ASP A O 1
ATOM 3971 N N . VAL A 1 559 ? -30.204 -24.130 32.115 1.00 90.62 559 VAL A N 1
ATOM 3972 C CA . VAL A 1 559 ? -31.340 -24.358 33.037 1.00 90.62 559 VAL A CA 1
ATOM 3973 C C . VAL A 1 559 ? -32.502 -25.141 32.423 1.00 90.62 559 VAL A C 1
ATOM 3975 O O . VAL A 1 559 ? -33.052 -26.001 33.132 1.00 90.62 559 VAL A O 1
ATOM 3978 N N . ASP A 1 560 ? -32.842 -24.947 31.148 1.00 87.56 560 ASP A N 1
ATOM 3979 C CA . ASP A 1 560 ? -33.906 -25.711 30.474 1.00 87.56 560 ASP A CA 1
ATOM 3980 C C . ASP A 1 560 ? -33.423 -27.077 29.883 1.00 87.56 560 ASP A C 1
ATOM 3982 O O . ASP A 1 560 ? -34.234 -27.997 29.694 1.00 87.56 560 ASP A O 1
ATOM 3986 N N . GLU A 1 561 ? -32.101 -27.287 29.743 1.00 91.81 561 GLU A N 1
ATOM 3987 C CA . GLU A 1 561 ? -31.399 -28.392 29.046 1.00 91.81 561 GLU A CA 1
ATOM 3988 C C . GLU A 1 561 ? -31.430 -28.346 27.482 1.00 91.81 561 GLU A C 1
ATOM 3990 O O . GLU A 1 561 ? -31.285 -29.404 26.843 1.00 91.81 561 GLU A O 1
ATOM 3995 N N . ASP A 1 562 ? -31.591 -27.172 26.855 1.00 88.88 562 ASP A N 1
ATOM 3996 C CA . ASP A 1 562 ? -31.463 -26.873 25.408 1.00 88.88 562 ASP A CA 1
ATOM 3997 C C . ASP A 1 562 ? -30.009 -27.010 24.909 1.00 88.88 562 ASP A C 1
ATOM 3999 O O . ASP A 1 562 ? -29.723 -27.816 24.005 1.00 88.88 562 ASP A O 1
ATOM 4003 N N . GLY A 1 563 ? -29.088 -26.301 25.567 1.00 88.06 563 GLY A N 1
ATOM 4004 C CA . GLY A 1 563 ? -27.666 -26.229 25.226 1.00 88.06 563 GLY A CA 1
ATOM 4005 C C . GLY A 1 563 ? -27.055 -24.826 25.279 1.00 88.06 563 GLY A C 1
ATOM 4006 O O . GLY A 1 563 ? -25.824 -24.740 25.265 1.00 88.06 563 GLY A O 1
ATOM 4007 N N . THR A 1 564 ? -27.883 -23.786 25.357 1.00 89.81 564 THR A N 1
ATOM 4008 C CA . THR A 1 564 ? -27.484 -22.382 25.520 1.00 89.81 564 THR A CA 1
ATOM 4009 C C . THR A 1 564 ? -27.099 -22.089 26.987 1.00 89.81 564 THR A C 1
ATOM 4011 O O . THR A 1 564 ? -27.750 -22.596 27.905 1.00 89.81 564 THR A O 1
ATOM 4014 N N . PRO A 1 565 ? -25.973 -21.401 27.259 1.00 92.12 565 PRO A N 1
ATOM 4015 C CA . PRO A 1 565 ? -25.612 -20.982 28.612 1.00 92.12 565 PRO A CA 1
ATOM 4016 C C . PRO A 1 565 ? -26.433 -19.794 29.130 1.00 92.12 565 PRO A C 1
ATOM 4018 O O . PRO A 1 565 ? -26.584 -18.824 28.411 1.00 92.12 565 PRO A O 1
ATOM 4021 N N . ASN A 1 566 ? -26.809 -19.794 30.415 1.00 91.44 566 ASN A N 1
ATOM 4022 C CA . ASN A 1 566 ? -27.637 -18.751 31.062 1.00 91.44 566 ASN A CA 1
ATOM 4023 C C . ASN A 1 566 ? -27.129 -17.294 31.001 1.00 91.44 566 ASN A C 1
ATOM 4025 O O . ASN A 1 566 ? -27.794 -16.436 31.556 1.00 91.44 566 ASN A O 1
ATOM 4029 N N . PHE A 1 567 ? -25.930 -17.037 30.478 1.00 91.75 567 PHE A N 1
ATOM 4030 C CA . PHE A 1 567 ? -25.390 -15.679 30.314 1.00 91.75 567 PHE A CA 1
ATOM 4031 C C . PHE A 1 567 ? -25.575 -15.134 28.887 1.00 91.75 567 PHE A C 1
ATOM 4033 O O . PHE A 1 567 ? -25.271 -13.987 28.632 1.00 91.75 567 PHE A O 1
ATOM 4040 N N . ILE A 1 568 ? -26.049 -15.985 27.975 1.00 93.06 568 ILE A N 1
ATOM 4041 C CA . ILE A 1 568 ? -26.326 -15.711 26.562 1.00 93.06 568 ILE A CA 1
ATOM 4042 C C . ILE A 1 568 ? -27.620 -16.442 26.163 1.00 93.06 568 ILE A C 1
ATOM 4044 O O . ILE A 1 568 ? -27.697 -17.096 25.121 1.00 93.06 568 ILE A O 1
ATOM 4048 N N . ASP A 1 569 ? -28.614 -16.443 27.051 1.00 92.31 569 ASP A N 1
ATOM 4049 C CA . ASP A 1 569 ? -29.853 -17.212 26.926 1.00 92.31 569 ASP A CA 1
ATOM 4050 C C . ASP A 1 569 ? -31.040 -16.364 27.377 1.00 92.31 569 ASP A C 1
ATOM 4052 O O . ASP A 1 569 ? -31.609 -16.597 28.440 1.00 92.31 569 ASP A O 1
ATOM 4056 N N . THR A 1 570 ? -31.428 -15.426 26.504 1.00 90.44 570 THR A N 1
ATOM 4057 C CA . THR A 1 570 ? -32.539 -14.459 26.640 1.00 90.44 570 THR A CA 1
ATOM 4058 C C . THR A 1 570 ? -33.878 -14.995 27.181 1.00 90.44 570 THR A C 1
ATOM 4060 O O . THR A 1 570 ? -34.787 -14.197 27.380 1.00 90.44 570 THR A O 1
ATOM 4063 N N . ASP A 1 571 ? -34.064 -16.308 27.324 1.00 91.50 571 ASP A N 1
ATOM 4064 C CA . ASP A 1 571 ? -35.266 -17.031 27.771 1.00 91.50 571 ASP A CA 1
ATOM 4065 C C . ASP A 1 571 ? -34.803 -18.263 28.583 1.00 91.50 571 ASP A C 1
ATOM 4067 O O . ASP A 1 571 ? -35.118 -19.404 28.233 1.00 91.50 571 ASP A O 1
ATOM 4071 N N . SER A 1 572 ? -34.022 -18.041 29.653 1.00 93.38 572 SER A N 1
ATOM 4072 C CA . SER A 1 572 ? -33.208 -19.031 30.394 1.00 93.38 572 SER A CA 1
ATOM 4073 C C . SER A 1 572 ? -33.950 -20.249 30.966 1.00 93.38 572 SER A C 1
ATOM 4075 O O . SER A 1 572 ? -33.326 -21.172 31.517 1.00 93.38 572 SER A O 1
ATOM 4077 N N . ASP A 1 573 ? -35.282 -20.276 30.903 1.00 91.38 573 ASP A N 1
ATOM 4078 C CA . ASP A 1 573 ? -36.110 -21.428 31.273 1.00 91.38 573 ASP A CA 1
ATOM 4079 C C . ASP A 1 573 ? -37.004 -22.001 30.149 1.00 91.38 573 ASP A C 1
ATOM 4081 O O . ASP A 1 573 ? -37.602 -23.076 30.333 1.00 91.38 573 ASP A O 1
ATOM 4085 N N . GLY A 1 574 ? -37.001 -21.377 28.966 1.00 91.56 574 GLY A N 1
ATOM 4086 C CA . GLY A 1 574 ? -37.596 -21.879 27.725 1.00 91.56 574 GLY A CA 1
ATOM 4087 C C . GLY A 1 574 ? -39.114 -21.694 27.631 1.00 91.56 574 GLY A C 1
ATOM 4088 O O . GLY A 1 574 ? -39.836 -22.595 27.169 1.00 91.56 574 GLY A O 1
ATOM 4089 N N . ASP A 1 575 ? -39.609 -20.554 28.099 1.00 89.69 575 ASP A N 1
ATOM 4090 C CA . ASP A 1 575 ? -41.019 -20.188 28.205 1.00 89.69 575 ASP A CA 1
ATOM 4091 C C . ASP A 1 575 ? -41.515 -19.353 27.009 1.00 89.69 575 ASP A C 1
ATOM 4093 O O . ASP A 1 575 ? -42.656 -19.535 26.580 1.00 89.69 575 ASP A O 1
ATOM 4097 N N . SER A 1 576 ? -40.652 -18.574 26.353 1.00 86.44 576 SER A N 1
ATOM 4098 C CA . SER A 1 576 ? -40.957 -17.559 25.324 1.00 86.44 576 SER A CA 1
ATOM 4099 C C . SER A 1 576 ? -41.428 -16.195 25.847 1.00 86.44 576 SER A C 1
ATOM 4101 O O . SER A 1 576 ? -42.075 -15.444 25.101 1.00 86.44 576 SER A O 1
ATOM 4103 N N . ILE A 1 577 ? -41.068 -15.837 27.080 1.00 87.56 577 ILE A N 1
ATOM 4104 C CA . ILE A 1 577 ? -40.971 -14.439 27.513 1.00 87.56 577 ILE A CA 1
ATOM 4105 C C . ILE A 1 577 ? -39.531 -14.152 27.922 1.00 87.56 577 ILE A C 1
ATOM 4107 O O . ILE A 1 577 ? -39.039 -14.846 28.800 1.00 87.56 577 ILE A O 1
ATOM 4111 N N . PRO A 1 578 ? -38.884 -13.122 27.341 1.00 89.38 578 PRO A N 1
ATOM 4112 C CA . PRO A 1 578 ? -37.488 -12.892 27.639 1.00 89.38 578 PRO A CA 1
ATOM 4113 C C . PRO A 1 578 ? -37.212 -12.491 29.082 1.00 89.38 578 PRO A C 1
ATOM 4115 O O . PRO A 1 578 ? -37.953 -11.680 29.665 1.00 89.38 578 PRO A O 1
ATOM 4118 N N . ASP A 1 579 ? -36.077 -12.974 29.569 1.00 91.81 579 ASP A N 1
ATOM 4119 C CA . ASP A 1 579 ? -35.458 -12.685 30.857 1.00 91.81 579 ASP A CA 1
ATOM 4120 C C . ASP A 1 579 ? -35.412 -11.170 31.089 1.00 91.81 579 ASP A C 1
ATOM 4122 O O . ASP A 1 579 ? -35.915 -10.695 32.109 1.00 91.81 579 ASP A O 1
ATOM 4126 N N . SER A 1 580 ? -35.059 -10.396 30.052 1.00 90.38 580 SER A N 1
ATOM 4127 C CA . SER A 1 580 ? -35.032 -8.920 30.036 1.00 90.38 580 SER A CA 1
ATOM 4128 C C . SER A 1 580 ? -36.322 -8.251 30.511 1.00 90.38 580 SER A C 1
ATOM 4130 O O . SER A 1 580 ? -36.360 -7.131 31.041 1.00 90.38 580 SER A O 1
ATOM 4132 N N . THR A 1 581 ? -37.443 -8.946 30.334 1.00 88.75 581 THR A N 1
ATOM 4133 C CA . THR A 1 581 ? -38.741 -8.475 30.794 1.00 88.75 581 THR A CA 1
ATOM 4134 C C . THR A 1 581 ? -38.925 -8.810 32.281 1.00 88.75 581 THR A C 1
ATOM 4136 O O . THR A 1 581 ? -39.451 -7.986 33.040 1.00 88.75 581 THR A O 1
ATOM 4139 N N . GLU A 1 582 ? -38.504 -9.999 32.715 1.00 88.56 582 GLU A N 1
ATOM 4140 C CA . GLU A 1 582 ? -38.578 -10.591 34.062 1.00 88.56 582 GLU A CA 1
ATOM 4141 C C . GLU A 1 582 ? -37.611 -9.934 35.073 1.00 88.56 582 GLU A C 1
ATOM 4143 O O . GLU A 1 582 ? -38.043 -9.387 36.108 1.00 88.56 582 GLU A O 1
ATOM 4148 N N . GLY A 1 583 ? -36.318 -9.955 34.737 1.00 86.69 583 GLY A N 1
ATOM 4149 C CA . GLY A 1 583 ? -35.152 -9.533 35.505 1.00 86.69 583 GLY A CA 1
ATOM 4150 C C . GLY A 1 583 ? -34.851 -10.402 36.736 1.00 86.69 583 GLY A C 1
ATOM 4151 O O . GLY A 1 583 ? -35.594 -11.318 37.094 1.00 86.69 583 GLY A O 1
ATOM 4152 N N . THR A 1 584 ? -33.845 -9.989 37.525 1.00 88.12 584 THR A N 1
ATOM 4153 C CA . THR A 1 584 ? -33.499 -10.531 38.873 1.00 88.12 584 THR A CA 1
ATOM 4154 C C . THR A 1 584 ? -34.603 -10.445 39.959 1.00 88.12 584 THR A C 1
ATOM 4156 O O . THR A 1 584 ? -34.331 -10.474 41.172 1.00 88.12 584 THR A O 1
ATOM 4159 N N . THR A 1 585 ? -35.868 -10.294 39.575 1.00 87.06 585 THR A N 1
ATOM 4160 C CA . THR A 1 585 ? -37.026 -10.338 40.469 1.00 87.06 585 THR A CA 1
ATOM 4161 C C . THR A 1 585 ? -37.236 -11.767 41.007 1.00 87.06 585 THR A C 1
ATOM 4163 O O . THR A 1 585 ? -36.747 -12.742 40.460 1.00 87.06 585 THR A O 1
ATOM 4166 N N . ASP A 1 586 ? -37.876 -11.888 42.171 1.00 88.50 586 ASP A N 1
ATOM 4167 C CA . ASP A 1 586 ? -38.287 -13.159 42.797 1.00 88.50 586 ASP A CA 1
ATOM 4168 C C . ASP A 1 586 ? -39.709 -12.887 43.319 1.00 88.50 586 ASP A C 1
ATOM 4170 O O . ASP A 1 586 ? -39.914 -12.485 44.478 1.00 88.50 586 ASP A O 1
ATOM 4174 N N . THR A 1 587 ? -40.671 -12.915 42.391 1.00 84.56 587 THR A N 1
ATOM 4175 C CA . THR A 1 587 ? -42.066 -12.463 42.528 1.00 84.56 587 THR A CA 1
ATOM 4176 C C . THR A 1 587 ? -42.834 -13.314 43.541 1.00 84.56 587 THR A C 1
ATOM 4178 O O . THR A 1 587 ? -43.580 -12.769 44.372 1.00 84.56 587 THR A O 1
ATOM 4181 N N . ASP A 1 588 ? -42.574 -14.627 43.580 1.00 79.56 588 ASP A N 1
ATOM 4182 C CA . ASP A 1 588 ? -43.043 -15.547 44.630 1.00 79.56 588 ASP A CA 1
ATOM 4183 C C . ASP A 1 588 ? -42.222 -15.427 45.939 1.00 79.56 588 ASP A C 1
ATOM 4185 O O . ASP A 1 588 ? -42.797 -15.282 47.037 1.00 79.56 588 ASP A O 1
ATOM 4189 N N . GLY A 1 589 ? -40.884 -15.426 45.850 1.00 83.25 589 GLY A N 1
ATOM 4190 C CA . GLY A 1 589 ? -39.957 -15.387 46.989 1.00 83.25 589 GLY A CA 1
ATOM 4191 C C . GLY A 1 589 ? -39.347 -16.742 47.401 1.00 83.25 589 GLY A C 1
ATOM 4192 O O . GLY A 1 589 ? -39.118 -16.945 48.610 1.00 83.25 589 GLY A O 1
ATOM 4193 N N . ASP A 1 590 ? -39.140 -17.671 46.461 1.00 84.38 590 ASP A N 1
ATOM 4194 C CA . ASP A 1 590 ? -38.749 -19.085 46.669 1.00 84.38 590 ASP A CA 1
ATOM 4195 C C . ASP A 1 590 ? -37.287 -19.397 46.264 1.00 84.38 590 ASP A C 1
ATOM 4197 O O . ASP A 1 590 ? -36.624 -20.155 46.993 1.00 84.38 590 ASP A O 1
ATOM 4201 N N . SER A 1 591 ? -36.751 -18.686 45.257 1.00 83.75 591 SER A N 1
ATOM 4202 C CA . SER A 1 591 ? -35.422 -18.843 44.628 1.00 83.75 591 SER A CA 1
ATOM 4203 C C . SER A 1 591 ? -35.263 -20.120 43.761 1.00 83.75 591 SER A C 1
ATOM 4205 O O . SER A 1 591 ? -35.225 -21.222 44.327 1.00 83.75 591 SER A O 1
ATOM 4207 N N . PRO A 1 592 ? -35.023 -20.020 42.434 1.00 87.50 592 PRO A N 1
ATOM 4208 C CA . PRO A 1 592 ? -34.352 -18.918 41.725 1.00 87.50 592 PRO A CA 1
ATOM 4209 C C . PRO A 1 592 ? -35.248 -17.698 41.437 1.00 87.50 592 PRO A C 1
ATOM 4211 O O . PRO A 1 592 ? -36.313 -17.558 42.033 1.00 87.50 592 PRO A O 1
ATOM 4214 N N . ALA A 1 593 ? -34.729 -16.758 40.653 1.00 90.38 593 ALA A N 1
ATOM 4215 C CA . ALA A 1 593 ? -35.457 -15.579 40.206 1.00 90.38 593 ALA A CA 1
ATOM 4216 C C . ALA A 1 593 ? -36.566 -15.949 39.199 1.00 90.38 593 ALA A C 1
ATOM 4218 O O . ALA A 1 593 ? -36.802 -17.134 38.952 1.00 90.38 593 ALA A O 1
ATOM 4219 N N . ASP A 1 594 ? -37.275 -14.939 38.705 1.00 90.56 594 ASP A N 1
ATOM 4220 C CA . ASP A 1 594 ? -38.438 -15.108 37.832 1.00 90.56 594 ASP A CA 1
ATOM 4221 C C . ASP A 1 594 ? -38.014 -15.692 36.470 1.00 90.56 594 ASP A C 1
ATOM 4223 O O . ASP A 1 594 ? -38.474 -16.788 36.173 1.00 90.56 594 ASP A O 1
ATOM 4227 N N . TYR A 1 595 ? -36.987 -15.108 35.828 1.00 91.44 595 TYR A N 1
ATOM 4228 C CA . TYR A 1 595 ? -36.295 -15.541 34.586 1.00 91.44 595 TYR A CA 1
ATOM 4229 C C . TYR A 1 595 ? -35.680 -16.967 34.581 1.00 91.44 595 TYR A C 1
ATOM 4231 O O . TYR A 1 595 ? -34.871 -17.343 33.746 1.00 91.44 595 TYR A O 1
ATOM 4239 N N . LEU A 1 596 ? -35.972 -17.770 35.602 1.00 92.25 596 LEU A N 1
ATOM 4240 C CA . LEU A 1 596 ? -35.476 -19.136 35.775 1.00 92.25 596 LEU A CA 1
ATOM 4241 C C . LEU A 1 596 ? -36.636 -20.088 36.160 1.00 92.25 596 LEU A C 1
ATOM 4243 O O . LEU A 1 596 ? -36.408 -21.119 36.820 1.00 92.25 596 LEU A O 1
ATOM 4247 N N . GLN A 1 597 ? -37.888 -19.701 35.852 1.00 90.50 597 GLN A N 1
ATOM 4248 C CA . GLN A 1 597 ? -39.172 -20.334 36.189 1.00 90.50 597 GLN A CA 1
ATOM 4249 C C . GLN A 1 597 ? -40.386 -19.996 35.247 1.00 90.50 597 GLN A C 1
ATOM 4251 O O . GLN A 1 597 ? -41.203 -19.167 35.632 1.00 90.50 597 GLN A O 1
ATOM 4256 N N . THR A 1 598 ? -40.645 -20.822 34.206 1.00 90.94 598 THR A N 1
ATOM 4257 C CA . THR A 1 598 ? -41.824 -20.987 33.266 1.00 90.94 598 THR A CA 1
ATOM 4258 C C . THR A 1 598 ? -43.310 -20.761 33.728 1.00 90.94 598 THR A C 1
ATOM 4260 O O . THR A 1 598 ? -44.241 -21.401 33.213 1.00 90.94 598 THR A O 1
ATOM 4263 N N . ASP A 1 599 ? -43.568 -20.057 34.829 1.00 89.94 599 ASP A N 1
ATOM 4264 C CA . ASP A 1 599 ? -44.866 -19.884 35.515 1.00 89.94 599 ASP A CA 1
ATOM 4265 C C . ASP A 1 599 ? -44.718 -18.699 36.508 1.00 89.94 599 ASP A C 1
ATOM 4267 O O . ASP A 1 599 ? -44.883 -18.889 37.727 1.00 89.94 599 ASP A O 1
ATOM 4271 N N . SER A 1 600 ? -44.312 -17.525 35.991 1.00 90.44 600 SER A N 1
ATOM 4272 C CA . SER A 1 600 ? -43.610 -16.426 36.702 1.00 90.44 600 SER A CA 1
ATOM 4273 C C . SER A 1 600 ? -44.390 -15.861 37.901 1.00 90.44 600 SER A C 1
ATOM 4275 O O . SER A 1 600 ? -43.887 -15.785 39.031 1.00 90.44 600 SER A O 1
ATOM 4277 N N . ASP A 1 601 ? -45.681 -15.556 37.722 1.00 88.94 601 ASP A N 1
ATOM 4278 C CA . ASP A 1 601 ? -46.577 -15.142 38.819 1.00 88.94 601 ASP A CA 1
ATOM 4279 C C . ASP A 1 601 ? -47.334 -16.309 39.502 1.00 88.94 601 ASP A C 1
ATOM 4281 O O . ASP A 1 601 ? -47.921 -16.165 40.591 1.00 88.94 601 ASP A O 1
ATOM 4285 N N . ASN A 1 602 ? -47.258 -17.486 38.876 1.00 87.06 602 ASN A N 1
ATOM 4286 C CA . ASN A 1 602 ? -47.899 -18.751 39.216 1.00 87.06 602 ASN A CA 1
ATOM 4287 C C . ASN A 1 602 ? -49.446 -18.836 39.044 1.00 87.06 602 ASN A C 1
ATOM 4289 O O . ASN A 1 602 ? -50.113 -19.551 39.817 1.00 87.06 602 ASN A O 1
ATOM 4293 N N . ASP A 1 603 ? -50.057 -18.148 38.061 1.00 83.38 603 ASP A N 1
ATOM 4294 C CA . ASP A 1 603 ? -51.459 -18.369 37.630 1.00 83.38 603 ASP A CA 1
ATOM 4295 C C . ASP A 1 603 ? -51.647 -19.735 36.941 1.00 83.38 603 ASP A C 1
ATOM 4297 O O . ASP A 1 603 ? -52.531 -20.525 37.329 1.00 83.38 603 ASP A O 1
ATOM 4301 N N . GLY A 1 604 ? -50.781 -20.054 35.974 1.00 88.25 604 GLY A N 1
ATOM 4302 C CA . GLY A 1 604 ? -50.757 -21.327 35.255 1.00 88.25 604 GLY A CA 1
ATOM 4303 C C . GLY A 1 604 ? -51.588 -21.378 33.964 1.00 88.25 604 GLY A C 1
ATOM 4304 O O . GLY A 1 604 ? -52.026 -22.468 33.550 1.00 88.25 604 GLY A O 1
ATOM 4305 N N . ILE A 1 605 ? -51.811 -20.238 33.309 1.00 83.25 605 ILE A N 1
ATOM 4306 C CA . ILE A 1 605 ? -51.374 -20.145 31.908 1.00 83.25 605 ILE A CA 1
ATOM 4307 C C . ILE A 1 605 ? -49.847 -19.907 31.944 1.00 83.25 605 ILE A C 1
ATOM 4309 O O . ILE A 1 605 ? -49.337 -19.484 32.970 1.00 83.25 605 ILE A O 1
ATOM 4313 N N . SER A 1 606 ? -49.114 -20.335 30.914 1.00 90.75 606 SER A N 1
ATOM 4314 C CA . SER A 1 606 ? -47.678 -20.042 30.810 1.00 90.75 606 SER A CA 1
ATOM 4315 C C . SER A 1 606 ? -47.492 -18.660 30.214 1.00 90.75 606 SER A C 1
ATOM 4317 O O . SER A 1 606 ? -48.262 -18.271 29.325 1.00 90.75 606 SER A O 1
ATOM 4319 N N . ASP A 1 607 ? -46.444 -17.988 30.641 1.00 88.56 607 ASP A N 1
ATOM 4320 C CA . ASP A 1 607 ? -46.102 -16.620 30.299 1.00 88.56 607 ASP A CA 1
ATOM 4321 C C . ASP A 1 607 ? -46.050 -16.456 28.754 1.00 88.56 607 ASP A C 1
ATOM 4323 O O . ASP A 1 607 ? -46.773 -15.616 28.205 1.00 88.56 607 ASP A O 1
ATOM 4327 N N . ALA A 1 608 ? -45.481 -17.441 28.043 1.00 86.50 608 ALA A N 1
ATOM 4328 C CA . ALA A 1 608 ? -45.641 -17.827 26.621 1.00 86.50 608 ALA A CA 1
ATOM 4329 C C . ALA A 1 608 ? -46.974 -17.533 25.883 1.00 86.50 608 ALA A C 1
ATOM 4331 O O . ALA A 1 608 ? -47.039 -17.519 24.648 1.00 86.50 608 ALA A O 1
ATOM 4332 N N . ILE A 1 609 ? -48.097 -17.490 26.606 1.00 88.44 609 ILE A N 1
ATOM 4333 C CA . ILE A 1 609 ? -49.469 -17.407 26.075 1.00 88.44 609 ILE A CA 1
ATOM 4334 C C . ILE A 1 609 ? -50.176 -16.124 26.525 1.00 88.44 609 ILE A C 1
ATOM 4336 O O . ILE A 1 609 ? -51.070 -15.673 25.807 1.00 88.44 609 ILE A O 1
ATOM 4340 N N . GLU A 1 610 ? -49.818 -15.554 27.678 1.00 87.81 610 GLU A N 1
ATOM 4341 C CA . GLU A 1 610 ? -50.378 -14.276 28.151 1.00 87.81 610 GLU A CA 1
ATOM 4342 C C . GLU A 1 610 ? -49.571 -13.101 27.561 1.00 87.81 610 GLU A C 1
ATOM 4344 O O . GLU A 1 610 ? -50.155 -12.135 27.054 1.00 87.81 610 GLU A O 1
ATOM 4349 N N . GLY A 1 611 ? -48.250 -13.281 27.442 1.00 75.94 611 GLY A N 1
ATOM 4350 C CA . GLY A 1 611 ? -47.336 -12.453 26.657 1.00 75.94 611 GLY A CA 1
ATOM 4351 C C . GLY A 1 611 ? -46.846 -11.191 27.372 1.00 75.94 611 GLY A C 1
ATOM 4352 O O . GLY A 1 611 ? -47.342 -10.791 28.420 1.00 75.94 611 GLY A O 1
ATOM 4353 N N . THR A 1 612 ? -45.894 -10.495 26.750 1.00 81.38 612 THR A N 1
ATOM 4354 C CA . THR A 1 612 ? -45.311 -9.238 27.262 1.00 81.38 612 THR A CA 1
ATOM 4355 C C . THR A 1 612 ? -46.165 -7.986 27.000 1.00 81.38 612 THR A C 1
ATOM 4357 O O . THR A 1 612 ? -45.724 -6.863 27.249 1.00 81.38 612 THR A O 1
ATOM 4360 N N . ASN A 1 613 ? -47.403 -8.144 26.517 1.00 77.81 613 ASN A N 1
ATOM 4361 C CA . ASN A 1 613 ? -48.354 -7.032 26.401 1.00 77.81 613 ASN A CA 1
ATOM 4362 C C . ASN A 1 613 ? -48.754 -6.512 27.797 1.00 77.81 613 ASN A C 1
ATOM 4364 O O . ASN A 1 613 ? -48.705 -7.261 28.761 1.00 77.81 613 ASN A O 1
ATOM 4368 N N . ASP A 1 614 ? -49.181 -5.250 27.905 1.00 80.75 614 ASP A N 1
ATOM 4369 C CA . ASP A 1 614 ? -49.934 -4.722 29.059 1.00 80.75 614 ASP A CA 1
ATOM 4370 C C . ASP A 1 614 ? -51.305 -4.290 28.545 1.00 80.75 614 ASP A C 1
ATOM 4372 O O . ASP A 1 614 ? -51.417 -3.478 27.620 1.00 80.75 614 ASP A O 1
ATOM 4376 N N . ALA A 1 615 ? -52.316 -4.847 29.189 1.00 74.75 615 ALA A N 1
ATOM 4377 C CA . ALA A 1 615 ? -53.720 -4.508 29.154 1.00 74.75 615 ALA A CA 1
ATOM 4378 C C . ALA A 1 615 ? -54.053 -3.004 29.263 1.00 74.75 615 ALA A C 1
ATOM 4380 O O . ALA A 1 615 ? -54.001 -2.221 28.311 1.00 74.75 615 ALA A O 1
ATOM 4381 N N . ASP A 1 616 ? -54.542 -2.605 30.442 1.00 75.06 616 ASP A N 1
ATOM 4382 C CA . ASP A 1 616 ? -55.099 -1.307 30.804 1.00 75.06 616 ASP A CA 1
ATOM 4383 C C . ASP A 1 616 ? -54.081 -0.159 30.719 1.00 75.06 616 ASP A C 1
ATOM 4385 O O . ASP A 1 616 ? -54.456 1.015 30.888 1.00 75.06 616 ASP A O 1
ATOM 4389 N N . GLY A 1 617 ? -52.801 -0.476 30.518 1.00 71.75 617 GLY A N 1
ATOM 4390 C CA . GLY A 1 617 ? -51.708 0.340 31.009 1.00 71.75 617 GLY A CA 1
ATOM 4391 C C . GLY A 1 617 ? -51.742 0.390 32.538 1.00 71.75 617 GLY A C 1
ATOM 4392 O O . GLY A 1 617 ? -51.641 1.496 33.093 1.00 71.75 617 GLY A O 1
ATOM 4393 N N . ASP A 1 618 ? -51.968 -0.743 33.227 1.00 77.31 618 ASP A N 1
ATOM 4394 C CA . ASP A 1 618 ? -51.849 -0.779 34.702 1.00 77.31 618 ASP A CA 1
ATOM 4395 C C . ASP A 1 618 ? -50.380 -0.560 35.109 1.00 77.31 618 ASP A C 1
ATOM 4397 O O . ASP A 1 618 ? -50.096 0.132 36.098 1.00 77.31 618 ASP A O 1
ATOM 4401 N N . GLY A 1 619 ? -49.449 -0.994 34.251 1.00 81.81 619 GLY A N 1
ATOM 4402 C CA . GLY A 1 619 ? -48.002 -0.898 34.421 1.00 81.81 619 GLY A CA 1
ATOM 4403 C C . GLY A 1 619 ? -47.360 -2.219 34.838 1.00 81.81 619 GLY A C 1
ATOM 4404 O O . GLY A 1 619 ? -46.305 -2.191 35.475 1.00 81.81 619 GLY A O 1
ATOM 4405 N N . VAL A 1 620 ? -48.016 -3.333 34.525 1.00 82.56 620 VAL A N 1
ATOM 4406 C CA . VAL A 1 620 ? -47.546 -4.709 34.677 1.00 82.56 620 VAL A CA 1
ATOM 4407 C C . VAL A 1 620 ? -48.008 -5.444 33.412 1.00 82.56 620 VAL A C 1
ATOM 4409 O O . VAL A 1 620 ? -49.110 -5.193 32.932 1.00 82.56 620 VAL A O 1
ATOM 4412 N N . ALA A 1 621 ? -47.142 -6.265 32.824 1.00 81.81 621 ALA A N 1
ATOM 4413 C CA . ALA A 1 621 ? -47.461 -7.006 31.607 1.00 81.81 621 ALA A CA 1
ATOM 4414 C C . ALA A 1 621 ? -48.171 -8.326 31.944 1.00 81.81 621 ALA A C 1
ATOM 4416 O O . ALA A 1 621 ? -47.855 -8.918 32.971 1.00 81.81 621 ALA A O 1
ATOM 4417 N N . ASN A 1 622 ? -49.067 -8.768 31.063 1.00 87.31 622 ASN A N 1
ATOM 4418 C CA . ASN A 1 622 ? -50.057 -9.857 31.133 1.00 87.31 622 ASN A CA 1
ATOM 4419 C C . ASN A 1 622 ? -49.601 -11.212 31.712 1.00 87.31 622 ASN A C 1
ATOM 4421 O O . ASN A 1 622 ? -50.432 -12.056 32.018 1.00 87.31 622 ASN A O 1
ATOM 4425 N N . TYR A 1 623 ? -48.297 -11.434 31.823 1.00 87.94 623 TYR A N 1
ATOM 4426 C CA . TYR A 1 623 ? -47.681 -12.640 32.371 1.00 87.94 623 TYR A CA 1
ATOM 4427 C C . TYR A 1 623 ? -47.290 -12.499 33.862 1.00 87.94 623 TYR A C 1
ATOM 4429 O O . TYR A 1 623 ? -47.323 -13.445 34.639 1.00 87.94 623 TYR A O 1
ATOM 4437 N N . ARG A 1 624 ? -47.030 -11.258 34.306 1.00 89.25 624 ARG A N 1
ATOM 4438 C CA . ARG A 1 624 ? -46.907 -10.865 35.725 1.00 89.25 624 ARG A CA 1
ATOM 4439 C C . ARG A 1 624 ? -48.127 -10.091 36.249 1.00 89.25 624 ARG A C 1
ATOM 4441 O O . ARG A 1 624 ? -48.144 -9.706 37.426 1.00 89.25 624 ARG A O 1
ATOM 4448 N N . ASP A 1 625 ? -49.110 -9.800 35.393 1.00 87.88 625 ASP A N 1
ATOM 4449 C CA . ASP A 1 625 ? -50.410 -9.219 35.752 1.00 87.88 625 ASP A CA 1
ATOM 4450 C C . ASP A 1 625 ? -51.568 -10.170 35.447 1.00 87.88 625 ASP A C 1
ATOM 4452 O O . ASP A 1 625 ? -51.437 -11.151 34.734 1.00 87.88 625 ASP A O 1
ATOM 4456 N N . PHE A 1 626 ? -52.733 -9.844 36.003 1.00 80.19 626 PHE A N 1
ATOM 4457 C CA . PHE A 1 626 ? -53.894 -10.719 36.070 1.00 80.19 626 PHE A CA 1
ATOM 4458 C C . PHE A 1 626 ? -55.172 -10.120 35.384 1.00 80.19 626 PHE A C 1
ATOM 4460 O O . PHE A 1 626 ? -56.274 -10.615 35.666 1.00 80.19 626 PHE A O 1
ATOM 4467 N N . ASP A 1 627 ? -55.086 -9.040 34.573 1.00 88.38 627 ASP A N 1
ATOM 4468 C CA . ASP A 1 627 ? -56.120 -8.506 33.631 1.00 88.38 627 ASP A CA 1
ATOM 4469 C C . ASP A 1 627 ? -55.431 -7.998 32.285 1.00 88.38 627 ASP A C 1
ATOM 4471 O O . ASP A 1 627 ? -54.342 -7.456 32.416 1.00 88.38 627 ASP A O 1
ATOM 4475 N N . ALA A 1 628 ? -56.010 -8.116 31.041 1.00 90.06 628 ALA A N 1
ATOM 4476 C CA . ALA A 1 628 ? -55.267 -8.374 29.743 1.00 90.06 628 ALA A CA 1
ATOM 4477 C C . ALA A 1 628 ? -55.270 -7.425 28.498 1.00 90.06 628 ALA A C 1
ATOM 4479 O O . ALA A 1 628 ? -54.268 -7.386 27.783 1.00 90.06 628 ALA A O 1
ATOM 4480 N N . ASP A 1 629 ? -56.373 -6.751 28.118 1.00 76.56 629 ASP A N 1
ATOM 4481 C CA . ASP A 1 629 ? -56.497 -6.040 26.806 1.00 76.56 629 ASP A CA 1
ATOM 4482 C C . ASP A 1 629 ? -56.734 -4.513 26.894 1.00 76.56 629 ASP A C 1
ATOM 4484 O O . ASP A 1 629 ? -56.774 -3.803 25.886 1.00 76.56 629 ASP A O 1
ATOM 4488 N N . GLY A 1 630 ? -56.973 -3.990 28.099 1.00 79.00 630 GLY A N 1
ATOM 4489 C CA . GLY A 1 630 ? -57.149 -2.563 28.399 1.00 79.00 630 GLY A CA 1
ATOM 4490 C C . GLY A 1 630 ? -58.378 -1.839 27.847 1.00 79.00 630 GLY A C 1
ATOM 4491 O O . GLY A 1 630 ? -58.757 -0.775 28.359 1.00 79.00 630 GLY A O 1
ATOM 4492 N N . ASP A 1 631 ? -59.093 -2.436 26.889 1.00 71.94 631 ASP A N 1
ATOM 4493 C CA . ASP A 1 631 ? -60.560 -2.338 26.856 1.00 71.94 631 ASP A CA 1
ATOM 4494 C C . ASP A 1 631 ? -61.114 -2.760 28.240 1.00 71.94 631 ASP A C 1
ATOM 4496 O O . ASP A 1 631 ? -61.981 -2.072 28.808 1.00 71.94 631 ASP A O 1
ATOM 4500 N N . GLY A 1 632 ? -60.497 -3.792 28.836 1.00 64.31 632 GLY A N 1
ATOM 4501 C CA . GLY A 1 632 ? -60.398 -4.051 30.275 1.00 64.31 632 GLY A CA 1
ATOM 4502 C C . GLY A 1 632 ? -60.872 -5.456 30.655 1.00 64.31 632 GLY A C 1
ATOM 4503 O O . GLY A 1 632 ? -61.875 -5.590 31.379 1.00 64.31 632 GLY A O 1
ATOM 4504 N N . ILE A 1 633 ? -60.228 -6.489 30.104 1.00 76.31 633 ILE A N 1
ATOM 4505 C CA . ILE A 1 633 ? -60.655 -7.896 30.123 1.00 76.31 633 ILE A CA 1
ATOM 4506 C C . ILE A 1 633 ? -59.455 -8.818 30.433 1.00 76.31 633 ILE A C 1
ATOM 4508 O O . ILE A 1 633 ? -58.451 -8.661 29.768 1.00 76.31 633 ILE A O 1
ATOM 4512 N N . PRO A 1 634 ? -59.541 -9.781 31.380 1.00 82.25 634 PRO A N 1
ATOM 4513 C CA . PRO A 1 634 ? -58.418 -10.645 31.785 1.00 82.25 634 PRO A CA 1
ATOM 4514 C C . PRO A 1 634 ? -58.064 -11.838 30.886 1.00 82.25 634 PRO A C 1
ATOM 4516 O O . PRO A 1 634 ? -58.884 -12.343 30.118 1.00 82.25 634 PRO A O 1
ATOM 4519 N N . ASP A 1 635 ? -56.845 -12.324 31.103 1.00 78.00 635 ASP A N 1
ATOM 4520 C CA . ASP A 1 635 ? -55.930 -13.017 30.178 1.00 78.00 635 ASP A CA 1
ATOM 4521 C C . ASP A 1 635 ? -56.348 -14.473 30.012 1.00 78.00 635 ASP A C 1
ATOM 4523 O O . ASP A 1 635 ? -56.817 -14.919 28.955 1.00 78.00 635 ASP A O 1
ATOM 4527 N N . SER A 1 636 ? -56.476 -15.116 31.171 1.00 83.44 636 SER A N 1
ATOM 4528 C CA . SER A 1 636 ? -57.291 -16.293 31.460 1.00 83.44 636 SER A CA 1
ATOM 4529 C C . SER A 1 636 ? -58.782 -16.232 31.019 1.00 83.44 636 SER A C 1
ATOM 4531 O O . SER A 1 636 ? -59.575 -17.115 31.396 1.00 83.44 636 SER A O 1
ATOM 4533 N N . ALA A 1 637 ? -59.213 -15.258 30.192 1.00 70.38 637 ALA A N 1
ATOM 4534 C CA . ALA A 1 637 ? -60.556 -15.159 29.605 1.00 70.38 637 ALA A CA 1
ATOM 4535 C C . ALA A 1 637 ? -60.720 -14.750 28.103 1.00 70.38 637 ALA A C 1
ATOM 4537 O O . ALA A 1 637 ? -61.868 -14.848 27.649 1.00 70.38 637 ALA A O 1
ATOM 4538 N N . GLU A 1 638 ? -59.688 -14.363 27.332 1.00 86.31 638 GLU A N 1
ATOM 4539 C CA . GLU A 1 638 ? -59.803 -13.701 25.991 1.00 86.31 638 GLU A CA 1
ATOM 4540 C C . GLU A 1 638 ? -59.807 -14.638 24.727 1.00 86.31 638 GLU A C 1
ATOM 4542 O O . GLU A 1 638 ? -60.676 -15.517 24.633 1.00 86.31 638 GLU A O 1
ATOM 4547 N N . GLY A 1 639 ? -58.944 -14.465 23.696 1.00 76.31 639 GLY A N 1
ATOM 4548 C CA . GLY A 1 639 ? -58.824 -15.380 22.521 1.00 76.31 639 GLY A CA 1
ATOM 4549 C C . GLY A 1 639 ? -58.983 -14.811 21.074 1.00 76.31 639 GLY A C 1
ATOM 4550 O O . GLY A 1 639 ? -58.238 -13.917 20.690 1.00 76.31 639 GLY A O 1
ATOM 4551 N N . THR A 1 640 ? -59.863 -15.405 20.215 1.00 88.62 640 THR A N 1
ATOM 4552 C CA . THR A 1 640 ? -59.971 -15.224 18.712 1.00 88.62 640 THR A CA 1
ATOM 4553 C C . THR A 1 640 ? -61.361 -15.566 18.053 1.00 88.62 640 THR A C 1
ATOM 4555 O O . THR A 1 640 ? -62.122 -16.340 18.641 1.00 88.62 640 THR A O 1
ATOM 4558 N N . ASP A 1 641 ? -61.713 -15.040 16.842 1.00 90.75 641 ASP A N 1
ATOM 4559 C CA . ASP A 1 641 ? -62.828 -15.521 15.936 1.00 90.75 641 ASP A CA 1
ATOM 4560 C C . ASP A 1 641 ? -62.544 -15.432 14.375 1.00 90.75 641 ASP A C 1
ATOM 4562 O O . ASP A 1 641 ? -61.973 -16.398 13.866 1.00 90.75 641 ASP A O 1
ATOM 4566 N N . ASP A 1 642 ? -62.917 -14.385 13.579 1.00 73.38 642 ASP A N 1
ATOM 4567 C CA . ASP A 1 642 ? -62.572 -14.228 12.113 1.00 73.38 642 ASP A CA 1
ATOM 4568 C C . ASP A 1 642 ? -62.453 -12.765 11.513 1.00 73.38 642 ASP A C 1
ATOM 4570 O O . ASP A 1 642 ? -63.215 -11.886 11.915 1.00 73.38 642 ASP A O 1
ATOM 4574 N N . ALA A 1 643 ? -61.520 -12.512 10.544 1.00 57.09 643 ALA A N 1
ATOM 4575 C CA . ALA A 1 643 ? -61.024 -11.178 10.034 1.00 57.09 643 ALA A CA 1
ATOM 4576 C C . ALA A 1 643 ? -60.850 -11.010 8.462 1.00 57.09 643 ALA A C 1
ATOM 4578 O O . ALA A 1 643 ? -61.604 -11.663 7.732 1.00 57.09 643 ALA A O 1
ATOM 4579 N N . ASP A 1 644 ? -59.950 -10.133 7.921 1.00 46.88 644 ASP A N 1
ATOM 4580 C CA . ASP A 1 644 ? -59.682 -9.910 6.453 1.00 46.88 644 ASP A CA 1
ATOM 4581 C C . ASP A 1 644 ? -58.965 -11.113 5.817 1.00 46.88 644 ASP A C 1
ATOM 4583 O O . ASP A 1 644 ? -59.377 -11.648 4.779 1.00 46.88 644 ASP A O 1
ATOM 4587 N N . GLY A 1 645 ? -57.948 -11.586 6.532 1.00 59.81 645 GLY A N 1
ATOM 4588 C CA . GLY A 1 645 ? -57.005 -12.615 6.110 1.00 59.81 645 GLY A CA 1
ATOM 4589 C C . GLY A 1 645 ? -55.675 -12.472 6.853 1.00 59.81 645 GLY A C 1
ATOM 4590 O O . GLY A 1 645 ? -55.061 -13.491 7.161 1.00 59.81 645 GLY A O 1
ATOM 4591 N N . ASP A 1 646 ? -55.325 -11.224 7.169 1.00 53.25 646 ASP A N 1
ATOM 4592 C CA . ASP A 1 646 ? -54.260 -10.694 8.023 1.00 53.25 646 ASP A CA 1
ATOM 4593 C C . ASP A 1 646 ? -53.736 -11.590 9.153 1.00 53.25 646 ASP A C 1
ATOM 4595 O O . ASP A 1 646 ? -52.724 -12.264 8.963 1.00 53.25 646 ASP A O 1
ATOM 4599 N N . GLY A 1 647 ? -54.361 -11.579 10.338 1.00 63.34 647 GLY A N 1
ATOM 4600 C CA . GLY A 1 647 ? -53.873 -12.381 11.472 1.00 63.34 647 GLY A CA 1
ATOM 4601 C C . GLY A 1 647 ? -54.100 -11.847 12.889 1.00 63.34 647 GLY A C 1
ATOM 4602 O O . GLY A 1 647 ? -53.851 -12.598 13.831 1.00 63.34 647 GLY A O 1
ATOM 4603 N N . ALA A 1 648 ? -54.575 -10.609 13.071 1.00 70.31 648 ALA A N 1
ATOM 4604 C CA . ALA A 1 648 ? -54.720 -9.993 14.396 1.00 70.31 648 ALA A CA 1
ATOM 4605 C C . ALA A 1 648 ? -55.660 -10.801 15.339 1.00 70.31 648 ALA A C 1
ATOM 4607 O O . ALA A 1 648 ? -56.814 -11.063 14.976 1.00 70.31 648 ALA A O 1
ATOM 4608 N N . PRO A 1 649 ? -55.198 -11.231 16.536 1.00 79.94 649 PRO A N 1
ATOM 4609 C CA . PRO A 1 649 ? -56.019 -11.945 17.530 1.00 79.94 649 PRO A CA 1
ATOM 4610 C C . PRO A 1 649 ? -57.156 -11.088 18.115 1.00 79.94 649 PRO A C 1
ATOM 4612 O O . PRO A 1 649 ? -57.113 -9.878 17.976 1.00 79.94 649 PRO A O 1
ATOM 4615 N N . ASN A 1 650 ? -58.139 -11.650 18.846 1.00 91.00 650 ASN A N 1
ATOM 4616 C CA . ASN A 1 650 ? -59.196 -10.795 19.437 1.00 91.00 650 ASN A CA 1
ATOM 4617 C C . ASN A 1 650 ? -58.686 -9.885 20.565 1.00 91.00 650 ASN A C 1
ATOM 4619 O O . ASN A 1 650 ? -59.400 -8.943 20.893 1.00 91.00 650 ASN A O 1
ATOM 4623 N N . TYR A 1 651 ? -57.488 -10.136 21.107 1.00 85.06 651 TYR A N 1
ATOM 4624 C CA . TYR A 1 651 ? -56.787 -9.159 21.939 1.00 85.06 651 TYR A CA 1
ATOM 4625 C C . TYR A 1 651 ? -56.140 -7.979 21.117 1.00 85.06 651 TYR A C 1
ATOM 4627 O O . TYR A 1 651 ? -55.360 -7.234 21.695 1.00 85.06 651 TYR A O 1
ATOM 4635 N N . LEU A 1 652 ? -56.506 -7.759 19.809 1.00 78.62 652 LEU A N 1
ATOM 4636 C CA . LEU A 1 652 ? -56.223 -6.613 18.858 1.00 78.62 652 LEU A CA 1
ATOM 4637 C C . LEU A 1 652 ? -57.288 -6.447 17.681 1.00 78.62 652 LEU A C 1
ATOM 4639 O O . LEU 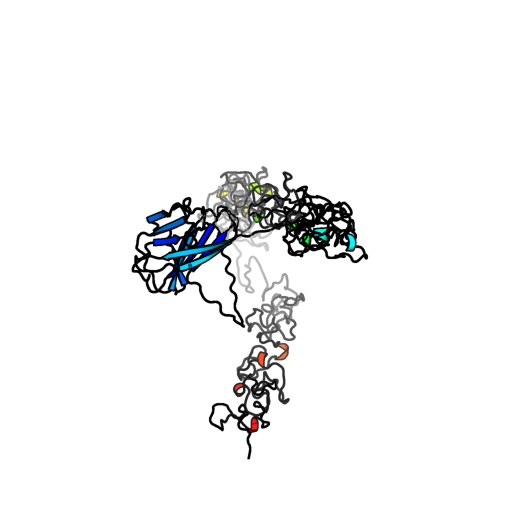A 1 652 ? -58.220 -7.246 17.610 1.00 78.62 652 LEU A O 1
ATOM 4643 N N . ASP A 1 653 ? -57.199 -5.449 16.744 1.00 82.81 653 ASP A N 1
ATOM 4644 C CA . ASP A 1 653 ? -57.961 -5.383 15.431 1.00 82.81 653 ASP A CA 1
ATOM 4645 C C . ASP A 1 653 ? -57.326 -4.559 14.238 1.00 82.81 653 ASP A C 1
ATOM 4647 O O . ASP A 1 653 ? -56.467 -3.708 14.468 1.00 82.81 653 ASP A O 1
ATOM 4651 N N . THR A 1 654 ? -57.711 -4.833 12.958 1.00 14.89 654 THR A N 1
ATOM 4652 C CA . THR A 1 654 ? -57.044 -4.412 11.662 1.00 14.89 654 THR A CA 1
ATOM 4653 C C . THR A 1 654 ? -57.980 -4.301 10.394 1.00 14.89 654 THR A C 1
ATOM 4655 O O . THR A 1 654 ? -59.163 -4.633 10.500 1.00 14.89 654 THR A O 1
ATOM 4658 N N . ASP A 1 655 ? -57.516 -3.790 9.212 1.00 48.28 655 ASP A N 1
ATOM 4659 C CA . ASP A 1 655 ? -58.304 -3.540 7.940 1.00 48.28 655 ASP A CA 1
ATOM 4660 C C . ASP A 1 655 ? -57.405 -3.283 6.655 1.00 48.28 655 ASP A C 1
ATOM 4662 O O . ASP A 1 655 ? -56.934 -2.157 6.458 1.00 48.28 655 ASP A O 1
ATOM 4666 N N . ASN A 1 656 ? -57.139 -4.282 5.772 1.00 60.16 656 ASN A N 1
ATOM 4667 C CA . ASN A 1 656 ? -55.953 -4.338 4.840 1.00 60.16 656 ASN A CA 1
ATOM 4668 C C . ASN A 1 656 ? -56.164 -5.071 3.460 1.00 60.16 656 ASN A C 1
ATOM 4670 O O . ASN A 1 656 ? -57.252 -5.599 3.242 1.00 60.16 656 ASN A O 1
ATOM 4674 N N . ASP A 1 657 ? -55.158 -5.058 2.537 1.00 60.47 657 ASP A N 1
ATOM 4675 C CA . ASP A 1 657 ? -54.977 -5.800 1.228 1.00 60.47 657 ASP A CA 1
ATOM 4676 C C . ASP A 1 657 ? -53.504 -5.539 0.666 1.00 60.47 657 ASP A C 1
ATOM 4678 O O . ASP A 1 657 ? -52.772 -4.853 1.381 1.00 60.47 657 ASP A O 1
ATOM 4682 N N . GLY A 1 658 ? -53.005 -6.022 -0.514 1.00 54.25 658 GLY A N 1
ATOM 4683 C CA . GLY A 1 658 ? -51.660 -5.593 -1.084 1.00 54.25 658 GLY A CA 1
ATOM 4684 C C . GLY A 1 658 ? -51.123 -6.081 -2.492 1.00 54.25 658 GLY A C 1
ATOM 4685 O O . GLY A 1 658 ? -51.422 -7.211 -2.883 1.00 54.25 658 GLY A O 1
ATOM 4686 N N . ASP A 1 659 ? -50.290 -5.277 -3.224 1.00 48.88 659 ASP A N 1
ATOM 4687 C CA . ASP A 1 659 ? -49.437 -5.623 -4.426 1.00 48.88 659 ASP A CA 1
ATOM 4688 C C . ASP A 1 659 ? -47.909 -5.610 -4.148 1.00 48.88 659 ASP A C 1
ATOM 4690 O O . ASP A 1 659 ? -47.155 -6.383 -4.743 1.00 48.88 659 ASP A O 1
ATOM 4694 N N . GLY A 1 660 ? -47.497 -4.780 -3.182 1.00 51.12 660 GLY A N 1
ATOM 4695 C CA . GLY A 1 660 ? -46.146 -4.714 -2.619 1.00 51.12 660 GLY A CA 1
ATOM 4696 C C . GLY A 1 660 ? -45.967 -3.744 -1.435 1.00 51.12 660 GLY A C 1
ATOM 4697 O O . GLY A 1 660 ? -45.058 -3.945 -0.632 1.00 51.12 660 GLY A O 1
ATOM 4698 N N . ILE A 1 661 ? -46.818 -2.716 -1.284 1.00 51.09 661 ILE A N 1
ATOM 4699 C CA . ILE A 1 661 ? -46.538 -1.524 -0.447 1.00 51.09 661 ILE A CA 1
ATOM 4700 C C . ILE A 1 661 ? -47.711 -1.234 0.549 1.00 51.09 661 ILE A C 1
ATOM 4702 O O . ILE A 1 661 ? -48.824 -1.665 0.258 1.00 51.09 661 ILE A O 1
ATOM 4706 N N . PRO A 1 662 ? -47.531 -0.600 1.747 1.00 52.97 662 PRO A N 1
ATOM 4707 C CA . PRO A 1 662 ? -48.583 -0.548 2.793 1.00 52.97 662 PRO A CA 1
ATOM 4708 C C . PRO A 1 662 ? -49.137 0.856 3.173 1.00 52.97 662 PRO A C 1
ATOM 4710 O O . PRO A 1 662 ? -48.566 1.892 2.825 1.00 52.97 662 PRO A O 1
ATOM 4713 N N . ASP A 1 663 ? -50.212 0.894 3.997 1.00 52.69 663 ASP A N 1
ATOM 4714 C CA . ASP A 1 663 ? -50.978 2.096 4.455 1.00 52.69 663 ASP A CA 1
ATOM 4715 C C . ASP A 1 663 ? -50.123 3.270 4.979 1.00 52.69 663 ASP A C 1
ATOM 4717 O O . ASP A 1 663 ? -50.524 4.431 4.872 1.00 52.69 663 ASP A O 1
ATOM 4721 N N . ALA A 1 664 ? -48.930 2.976 5.502 1.00 18.70 664 ALA A N 1
ATOM 4722 C CA . ALA A 1 664 ? -47.993 3.955 6.042 1.00 18.70 664 ALA A CA 1
ATOM 4723 C C . ALA A 1 664 ? -47.356 4.887 4.989 1.00 18.70 664 ALA A C 1
ATOM 4725 O O . ALA A 1 664 ? -47.033 6.030 5.327 1.00 18.70 664 ALA A O 1
ATOM 4726 N N . THR A 1 665 ? -47.174 4.420 3.744 1.00 43.31 665 THR A N 1
ATOM 4727 C CA . THR A 1 665 ? -46.286 5.067 2.757 1.00 43.31 665 THR A CA 1
ATOM 4728 C C . THR A 1 665 ? -47.009 5.389 1.449 1.00 43.31 665 THR A C 1
ATOM 4730 O O . THR A 1 665 ? -47.455 6.526 1.267 1.00 43.31 665 THR A O 1
ATOM 4733 N N . GLU A 1 666 ? -47.159 4.416 0.545 1.00 50.00 666 GLU A N 1
ATOM 4734 C CA . GLU A 1 666 ? -47.912 4.590 -0.704 1.00 50.00 666 GLU A CA 1
ATOM 4735 C C . GLU A 1 666 ? -49.407 4.636 -0.370 1.00 50.00 666 GLU A C 1
ATOM 4737 O O . GLU A 1 666 ? -50.036 5.663 -0.635 1.00 50.00 666 GLU A O 1
ATOM 4742 N N . GLY A 1 667 ? -49.882 3.649 0.388 1.00 59.44 667 GLY A N 1
ATOM 4743 C CA . GLY A 1 667 ? -50.825 3.676 1.502 1.00 59.44 667 GLY A CA 1
ATOM 4744 C C . GLY A 1 667 ? -52.125 4.485 1.433 1.00 59.44 667 GLY A C 1
ATOM 4745 O O . GLY A 1 667 ? -53.160 3.971 1.837 1.00 59.44 667 GLY A O 1
ATOM 4746 N N . THR A 1 668 ? -52.139 5.738 0.961 1.00 57.97 668 THR A N 1
ATOM 4747 C CA . THR A 1 668 ? -53.332 6.604 0.865 1.00 57.97 668 THR A CA 1
ATOM 4748 C C . THR A 1 668 ? -53.413 7.519 -0.379 1.00 57.97 668 THR A C 1
ATOM 4750 O O . THR A 1 668 ? -54.293 8.388 -0.404 1.00 57.97 668 THR A O 1
ATOM 4753 N N . ASN A 1 669 ? -52.518 7.377 -1.370 1.00 74.75 669 ASN A N 1
ATOM 4754 C CA . ASN A 1 669 ? -52.208 8.426 -2.365 1.00 74.75 669 ASN A CA 1
ATOM 4755 C C . ASN A 1 669 ? -52.718 8.146 -3.812 1.00 74.75 669 ASN A C 1
ATOM 4757 O O . ASN A 1 669 ? -53.905 7.881 -3.996 1.00 74.75 669 ASN A O 1
ATOM 4761 N N . ASP A 1 670 ? -51.846 8.292 -4.822 1.00 55.38 670 ASP A N 1
ATOM 4762 C CA . ASP A 1 670 ? -52.048 8.141 -6.278 1.00 55.38 670 ASP A CA 1
ATOM 4763 C C . ASP A 1 670 ? -50.734 7.509 -6.866 1.00 55.38 670 ASP A C 1
ATOM 4765 O O . ASP A 1 670 ? -49.666 7.827 -6.339 1.00 55.38 670 ASP A O 1
ATOM 4769 N N . ALA A 1 671 ? -50.785 6.657 -7.910 1.00 59.69 671 ALA A N 1
ATOM 4770 C CA . ALA A 1 671 ? -49.664 5.879 -8.524 1.00 59.69 671 ALA A CA 1
ATOM 4771 C C . ALA A 1 671 ? -49.639 5.960 -10.091 1.00 59.69 671 ALA A C 1
ATOM 4773 O O . ALA A 1 671 ? -49.934 7.039 -10.616 1.00 59.69 671 ALA A O 1
ATOM 4774 N N . ASP A 1 672 ? -49.384 4.878 -10.862 1.00 57.47 672 ASP A N 1
ATOM 4775 C CA . ASP A 1 672 ? -49.769 4.796 -12.302 1.00 57.47 672 ASP A CA 1
ATOM 4776 C C . ASP A 1 672 ? -51.303 5.040 -12.465 1.00 57.47 672 ASP A C 1
ATOM 4778 O O . ASP A 1 672 ? -51.734 5.827 -13.316 1.00 57.47 672 ASP A O 1
ATOM 4782 N N . SER A 1 673 ? -52.083 4.543 -11.482 1.00 61.06 673 SER A N 1
ATOM 4783 C CA . SER A 1 673 ? -53.393 5.009 -10.956 1.00 61.06 673 SER A CA 1
ATOM 4784 C C . SER A 1 673 ? -54.734 4.582 -11.624 1.00 61.06 673 SER A C 1
ATOM 4786 O O . SER A 1 673 ? -55.135 5.153 -12.641 1.00 61.06 673 SER A O 1
ATOM 4788 N N . ASP A 1 674 ? -55.611 3.841 -10.909 1.00 55.09 674 ASP A N 1
ATOM 4789 C CA . ASP A 1 674 ? -57.103 4.066 -10.873 1.00 55.09 674 ASP A CA 1
ATOM 4790 C C . ASP A 1 674 ? -57.762 3.621 -9.535 1.00 55.09 674 ASP A C 1
ATOM 4792 O O . ASP A 1 674 ? -58.886 4.047 -9.233 1.00 55.09 674 ASP A O 1
ATOM 4796 N N . GLY A 1 675 ? -57.070 2.833 -8.699 1.00 56.53 675 GLY A N 1
ATOM 4797 C CA . GLY A 1 675 ? -57.316 2.708 -7.258 1.00 56.53 675 GLY A CA 1
ATOM 4798 C C . GLY A 1 675 ? -57.943 1.400 -6.759 1.00 56.53 675 GLY A C 1
ATOM 4799 O O . GLY A 1 675 ? -59.119 1.383 -6.359 1.00 56.53 675 GLY A O 1
ATOM 4800 N N . ILE A 1 676 ? -57.146 0.332 -6.660 1.00 72.44 676 ILE A N 1
ATOM 4801 C CA . ILE A 1 676 ? -57.270 -0.678 -5.592 1.00 72.44 676 ILE A CA 1
ATOM 4802 C C . ILE A 1 676 ? -56.368 -0.221 -4.432 1.00 72.44 676 ILE A C 1
ATOM 4804 O O . ILE A 1 676 ? -55.307 0.321 -4.695 1.00 72.44 676 ILE A O 1
ATOM 4808 N N . LYS A 1 677 ? -56.890 -0.230 -3.188 1.00 54.72 677 LYS A N 1
ATOM 4809 C CA . LYS A 1 677 ? -56.611 0.827 -2.188 1.00 54.72 677 LYS A CA 1
ATOM 4810 C C . LYS A 1 677 ? -55.113 0.978 -1.986 1.00 54.72 677 LYS A C 1
ATOM 4812 O O . LYS A 1 677 ? -54.547 0.226 -1.222 1.00 54.72 677 LYS A O 1
ATOM 4817 N N . ASN A 1 678 ? -54.549 1.966 -2.666 1.00 55.31 678 ASN A N 1
ATOM 4818 C CA . ASN A 1 678 ? -53.121 2.076 -2.875 1.00 55.31 678 ASN A CA 1
ATOM 4819 C C . ASN A 1 678 ? -52.465 2.198 -1.505 1.00 55.31 678 ASN A C 1
ATOM 4821 O O . ASN A 1 678 ? -52.623 3.280 -0.942 1.00 55.31 678 ASN A O 1
ATOM 4825 N N . TYR A 1 679 ? -51.811 1.229 -0.861 1.00 63.28 679 TYR A N 1
ATOM 4826 C CA . TYR A 1 679 ? -51.543 -0.229 -0.979 1.00 63.28 679 TYR A CA 1
ATOM 4827 C C . TYR A 1 679 ? -51.979 -1.191 -2.133 1.00 63.28 679 TYR A C 1
ATOM 4829 O O . TYR A 1 679 ? -52.385 -2.268 -1.735 1.00 63.28 679 TYR A O 1
ATOM 4837 N N . LEU A 1 680 ? -51.904 -0.955 -3.475 1.00 59.84 680 LEU A N 1
ATOM 4838 C CA . LEU A 1 680 ? -52.183 -2.002 -4.537 1.00 59.84 680 LEU A CA 1
ATOM 4839 C C . LEU A 1 680 ? -52.070 -1.692 -6.084 1.00 59.84 680 LEU A C 1
ATOM 4841 O O . LEU A 1 680 ? -52.359 -2.615 -6.853 1.00 59.84 680 LEU A O 1
ATOM 4845 N N . ASP A 1 681 ? -51.776 -0.487 -6.608 1.00 60.66 681 ASP A N 1
ATOM 4846 C CA . ASP A 1 681 ? -51.711 -0.255 -8.094 1.00 60.66 681 ASP A CA 1
ATOM 4847 C C . ASP A 1 681 ? -50.241 -0.385 -8.624 1.00 60.66 681 ASP A C 1
ATOM 4849 O O . ASP A 1 681 ? -49.336 0.082 -7.936 1.00 60.66 681 ASP A O 1
ATOM 4853 N N . THR A 1 682 ? -50.001 -0.982 -9.816 1.00 46.97 682 THR A N 1
ATOM 4854 C CA . THR A 1 682 ? -48.693 -1.566 -10.267 1.00 46.97 682 THR A CA 1
ATOM 4855 C C . THR A 1 682 ? -48.454 -1.530 -11.805 1.00 46.97 682 THR A C 1
ATOM 4857 O O . THR A 1 682 ? -49.441 -1.492 -12.540 1.00 46.97 682 THR A O 1
ATOM 4860 N N . ASP A 1 683 ? -47.192 -1.739 -12.261 1.00 68.69 683 ASP A N 1
ATOM 4861 C CA . ASP A 1 683 ? -46.650 -1.659 -13.657 1.00 68.69 683 ASP A CA 1
ATOM 4862 C C . ASP A 1 683 ? -46.450 -0.178 -14.046 1.00 68.69 683 ASP A C 1
ATOM 4864 O O . ASP A 1 683 ? -47.366 0.474 -14.551 1.00 68.69 683 ASP A O 1
ATOM 4868 N N . SER A 1 684 ? -45.317 0.400 -13.624 1.00 78.94 684 SER A N 1
ATOM 4869 C CA . SER A 1 684 ? -45.182 1.841 -13.346 1.00 78.94 684 SER A CA 1
ATOM 4870 C C . SER A 1 684 ? -44.795 2.675 -14.564 1.00 78.94 684 SER A C 1
ATOM 4872 O O . SER A 1 684 ? -45.244 3.825 -14.658 1.00 78.94 684 SER A O 1
ATOM 4874 N N . ASP A 1 685 ? -44.014 2.115 -15.491 1.00 73.38 685 ASP A N 1
ATOM 4875 C CA . ASP A 1 685 ? -43.726 2.722 -16.795 1.00 73.38 685 ASP A CA 1
ATOM 4876 C C . ASP A 1 685 ? -44.020 1.756 -17.962 1.00 73.38 685 ASP A C 1
ATOM 4878 O O . ASP A 1 685 ? -44.871 2.080 -18.802 1.00 73.38 685 ASP A O 1
ATOM 4882 N N . GLY A 1 686 ? -43.435 0.553 -17.927 1.00 70.31 686 GLY A N 1
ATOM 4883 C CA . GLY A 1 686 ? -43.732 -0.629 -18.736 1.00 70.31 686 GLY A CA 1
ATOM 4884 C C . GLY A 1 686 ? -43.609 -0.425 -20.246 1.00 70.31 686 GLY A C 1
ATOM 4885 O O . GLY A 1 686 ? -44.635 -0.378 -20.943 1.00 70.31 686 GLY A O 1
ATOM 4886 N N . ASP A 1 687 ? -42.386 -0.357 -20.781 1.00 78.75 687 ASP A N 1
ATOM 4887 C CA . ASP A 1 687 ? -42.169 -0.124 -22.217 1.00 78.75 687 ASP A CA 1
ATOM 4888 C C . ASP A 1 687 ? -42.602 -1.327 -23.098 1.00 78.75 687 ASP A C 1
ATOM 4890 O O . ASP A 1 687 ? -43.122 -1.166 -24.215 1.00 78.75 687 ASP A O 1
ATOM 4894 N N . GLY A 1 688 ? -42.519 -2.542 -22.546 1.00 76.31 688 GLY A N 1
ATOM 4895 C CA . GLY A 1 688 ? -42.667 -3.833 -23.233 1.00 76.31 688 GLY A CA 1
ATOM 4896 C C . GLY A 1 688 ? -41.599 -4.845 -22.795 1.00 76.31 688 GLY A C 1
ATOM 4897 O O . GLY A 1 688 ? -41.892 -6.041 -22.638 1.00 76.31 688 GLY A O 1
ATOM 4898 N N . ILE A 1 689 ? -40.415 -4.318 -22.506 1.00 63.16 689 ILE A N 1
ATOM 4899 C CA . ILE A 1 689 ? -39.597 -4.614 -21.332 1.00 63.16 689 ILE A CA 1
ATOM 4900 C C . ILE A 1 689 ? -40.480 -4.225 -20.074 1.00 63.16 689 ILE A C 1
ATOM 4902 O O . ILE A 1 689 ? -41.671 -3.922 -20.224 1.00 63.16 689 ILE A O 1
ATOM 4906 N N . ALA A 1 690 ? -40.078 -4.430 -18.820 1.00 69.38 690 ALA A N 1
ATOM 4907 C CA . ALA A 1 690 ? -40.943 -4.116 -17.656 1.00 69.38 690 ALA A CA 1
ATOM 4908 C C . ALA A 1 690 ? -40.140 -3.516 -16.499 1.00 69.38 690 ALA A C 1
ATOM 4910 O O . ALA A 1 690 ? -38.980 -3.880 -16.399 1.00 69.38 690 ALA A O 1
ATOM 4911 N N . ASP A 1 691 ? -40.761 -2.837 -15.513 1.00 60.34 691 ASP A N 1
ATOM 4912 C CA . ASP A 1 691 ? -40.135 -2.219 -14.308 1.00 60.34 691 ASP A CA 1
ATOM 4913 C C . ASP A 1 691 ? -38.980 -2.996 -13.601 1.00 60.34 691 ASP A C 1
ATOM 4915 O O . ASP A 1 691 ? -38.279 -2.474 -12.738 1.00 60.34 691 ASP A O 1
ATOM 4919 N N . SER A 1 692 ? -38.827 -4.289 -13.887 1.00 55.03 692 SER A N 1
ATOM 4920 C CA . SER A 1 692 ? -37.788 -5.211 -13.413 1.00 55.03 692 SER A CA 1
ATOM 4921 C C . SER A 1 692 ? -36.731 -5.639 -14.460 1.00 55.03 692 SER A C 1
ATOM 4923 O O . SER A 1 692 ? -35.993 -6.585 -14.178 1.00 55.03 692 SER A O 1
ATOM 4925 N N . VAL A 1 693 ? -36.669 -5.034 -15.656 1.00 65.69 693 VAL A N 1
ATOM 4926 C CA . VAL A 1 693 ? -35.782 -5.437 -16.768 1.00 65.69 693 VAL A CA 1
ATOM 4927 C C . VAL A 1 693 ? -35.104 -4.243 -17.466 1.00 65.69 693 VAL A C 1
ATOM 4929 O O . VAL A 1 693 ? -33.890 -4.310 -17.610 1.00 65.69 693 VAL A O 1
ATOM 4932 N N . GLU A 1 694 ? -35.804 -3.149 -17.801 1.00 67.62 694 GLU A N 1
ATOM 4933 C CA . GLU A 1 694 ? -35.171 -1.836 -18.057 1.00 67.62 694 GLU A CA 1
ATOM 4934 C C . GLU A 1 694 ? -34.454 -1.395 -16.754 1.00 67.62 694 GLU A C 1
ATOM 4936 O O . GLU A 1 694 ? -33.277 -1.035 -16.717 1.00 67.62 694 GLU A O 1
ATOM 4941 N N . GLY A 1 695 ? -35.145 -1.564 -15.619 1.00 64.06 695 GLY A N 1
ATOM 4942 C CA . GLY A 1 695 ? -34.539 -1.612 -14.289 1.00 64.06 695 GLY A CA 1
ATOM 4943 C C . GLY A 1 695 ? -34.196 -0.235 -13.726 1.00 64.06 695 GLY A C 1
ATOM 4944 O O . GLY A 1 695 ? -35.066 0.479 -13.258 1.00 64.06 695 GLY A O 1
ATOM 4945 N N . THR A 1 696 ? -32.928 0.152 -13.684 1.00 65.69 696 THR A N 1
ATOM 4946 C CA . THR A 1 696 ? -32.530 1.500 -13.222 1.00 65.69 696 THR A CA 1
ATOM 4947 C C . THR A 1 696 ? -31.234 1.975 -13.871 1.00 65.69 696 THR A C 1
ATOM 4949 O O . THR A 1 696 ? -30.572 2.843 -13.304 1.00 65.69 696 THR A O 1
ATOM 4952 N N . ASN A 1 697 ? -30.820 1.348 -14.974 1.00 61.59 697 ASN A N 1
ATOM 4953 C CA . ASN A 1 697 ? -29.536 1.656 -15.593 1.00 61.59 697 ASN A CA 1
ATOM 4954 C C . ASN A 1 697 ? -29.590 2.980 -16.365 1.00 61.59 697 ASN A C 1
ATOM 4956 O O . ASN A 1 697 ? -30.639 3.618 -16.400 1.00 61.59 697 ASN A O 1
ATOM 4960 N N . ASP A 1 698 ? -28.434 3.387 -16.882 1.00 72.62 698 ASP A N 1
ATOM 4961 C CA . ASP A 1 698 ? -28.154 4.712 -17.434 1.00 72.62 698 ASP A CA 1
ATOM 4962 C C . ASP A 1 698 ? -26.974 4.518 -18.407 1.00 72.62 698 ASP A C 1
ATOM 4964 O O . ASP A 1 698 ? -25.815 4.592 -18.005 1.00 72.62 698 ASP A O 1
ATOM 4968 N N . SER A 1 699 ? -27.256 4.039 -19.623 1.00 71.81 699 SER A N 1
ATOM 4969 C CA . SER A 1 699 ? -26.234 3.457 -20.518 1.00 71.81 699 SER A CA 1
ATOM 4970 C C . SER A 1 699 ? -25.502 4.497 -21.383 1.00 71.81 699 SER A C 1
ATOM 4972 O O . SER A 1 699 ? -24.371 4.246 -21.797 1.00 71.81 699 SER A O 1
ATOM 4974 N N . ASP A 1 700 ? -26.098 5.680 -21.573 1.00 67.50 700 ASP A N 1
ATOM 4975 C CA . ASP A 1 700 ? -25.538 6.857 -22.257 1.00 67.50 700 ASP A CA 1
ATOM 4976 C C . ASP A 1 700 ? -25.201 8.036 -21.300 1.00 67.50 700 ASP A C 1
ATOM 4978 O O . ASP A 1 700 ? -24.742 9.091 -21.750 1.00 67.50 700 ASP A O 1
ATOM 4982 N N . ASP A 1 701 ? -25.389 7.848 -19.981 1.00 63.31 701 ASP A N 1
ATOM 4983 C CA . ASP A 1 701 ? -25.265 8.839 -18.887 1.00 63.31 701 ASP A CA 1
ATOM 4984 C C . ASP A 1 701 ? -26.304 10.022 -18.907 1.00 63.31 701 ASP A C 1
ATOM 4986 O O . ASP A 1 701 ? -25.936 11.195 -18.720 1.00 63.31 701 ASP A O 1
ATOM 4990 N N . ASP A 1 702 ? -27.620 9.766 -19.065 1.00 74.94 702 ASP A N 1
ATOM 4991 C CA . ASP A 1 702 ? -28.725 10.764 -18.954 1.00 74.94 702 ASP A CA 1
ATOM 4992 C C . ASP A 1 702 ? -29.145 11.118 -17.505 1.00 74.94 702 ASP A C 1
ATOM 4994 O O . ASP A 1 702 ? -29.457 12.283 -17.205 1.00 74.94 702 ASP A O 1
ATOM 4998 N N . SER A 1 703 ? -29.114 10.147 -16.583 1.00 68.25 703 SER A N 1
ATOM 4999 C CA . SER A 1 703 ? -29.688 10.146 -15.218 1.00 68.25 703 SER A CA 1
ATOM 5000 C C . SER A 1 703 ? -31.192 9.860 -15.069 1.00 68.25 703 SER A C 1
ATOM 5002 O O . SER A 1 703 ? -31.744 10.092 -13.978 1.00 68.25 703 SER A O 1
ATOM 5004 N N . THR A 1 704 ? -31.877 9.347 -16.091 1.00 72.00 704 THR A N 1
ATOM 5005 C CA . THR A 1 704 ? -33.220 8.765 -15.931 1.00 72.00 704 THR A CA 1
ATOM 5006 C C . THR A 1 704 ? -33.079 7.245 -15.767 1.00 72.00 704 THR A C 1
ATOM 5008 O O . THR A 1 704 ? -32.476 6.611 -16.614 1.00 72.00 704 THR A O 1
ATOM 5011 N N . PRO A 1 705 ? -33.579 6.620 -14.680 1.00 71.94 705 PRO A N 1
ATOM 5012 C CA . PRO A 1 705 ? -33.331 5.201 -14.448 1.00 71.94 705 PRO A CA 1
ATOM 5013 C C . PRO A 1 705 ? -34.294 4.367 -15.282 1.00 71.94 705 PRO A C 1
ATOM 5015 O O . PRO A 1 705 ? -35.502 4.550 -15.140 1.00 71.94 705 PRO A O 1
ATOM 5018 N N . ASN A 1 706 ? -33.786 3.404 -16.044 1.00 60.94 706 ASN A N 1
ATOM 5019 C CA . ASN A 1 706 ? -34.555 2.772 -17.117 1.00 60.94 706 ASN A CA 1
ATOM 5020 C C . ASN A 1 706 ? -35.907 2.077 -16.737 1.00 60.94 706 ASN A C 1
ATOM 5022 O O . ASN A 1 706 ? -36.776 2.034 -17.586 1.00 60.94 706 ASN A O 1
ATOM 5026 N N . TYR A 1 707 ? -36.279 1.721 -15.487 1.00 71.94 707 TYR A N 1
ATOM 5027 C CA . TYR A 1 707 ? -37.723 1.478 -15.123 1.00 71.94 707 TYR A CA 1
ATOM 5028 C C . TYR A 1 707 ? -38.636 2.724 -15.197 1.00 71.94 707 TYR A C 1
ATOM 5030 O O . TYR A 1 707 ? -39.710 2.786 -14.588 1.00 71.94 707 TYR A O 1
ATOM 5038 N N . LEU A 1 708 ? -38.132 3.776 -15.829 1.00 73.81 708 LEU A N 1
ATOM 5039 C CA . LEU A 1 708 ? -38.765 5.031 -16.171 1.00 73.81 708 LEU A CA 1
ATOM 5040 C C . LEU A 1 708 ? -38.188 5.575 -17.517 1.00 73.81 708 LEU A C 1
ATOM 5042 O O . LEU A 1 708 ? -38.493 6.735 -17.820 1.00 73.81 708 LEU A O 1
ATOM 5046 N N . ASP A 1 709 ? -37.366 4.812 -18.276 1.00 81.94 709 ASP A N 1
ATOM 5047 C CA . ASP A 1 709 ? -36.720 5.212 -19.558 1.00 81.94 709 ASP A CA 1
ATOM 5048 C C . ASP A 1 709 ? -36.332 4.052 -20.521 1.00 81.94 709 ASP A C 1
ATOM 5050 O O . ASP A 1 709 ? -36.255 2.899 -20.118 1.00 81.94 709 ASP A O 1
ATOM 5054 N N . THR A 1 710 ? -36.150 4.345 -21.820 1.00 77.75 710 THR A N 1
ATOM 5055 C CA . THR A 1 710 ? -36.505 3.389 -22.900 1.00 77.75 710 THR A CA 1
ATOM 5056 C C . THR A 1 710 ? -35.625 3.373 -24.179 1.00 77.75 710 THR A C 1
ATOM 5058 O O . THR A 1 710 ? -36.144 3.001 -25.236 1.00 77.75 710 THR A O 1
ATOM 5061 N N . ASP A 1 711 ? -34.386 3.881 -24.164 1.00 83.19 711 ASP A N 1
ATOM 5062 C CA . ASP A 1 711 ? -33.510 4.016 -25.360 1.00 83.19 711 ASP A CA 1
ATOM 5063 C C . ASP A 1 711 ? -32.031 4.188 -24.918 1.00 83.19 711 ASP A C 1
ATOM 5065 O O . ASP A 1 711 ? -31.742 5.179 -24.249 1.00 83.19 711 ASP A O 1
ATOM 5069 N N . SER A 1 712 ? -31.127 3.231 -25.189 1.00 82.12 712 SER A N 1
ATOM 5070 C CA . SER A 1 712 ? -29.895 3.038 -24.383 1.00 82.12 712 SER A CA 1
ATOM 5071 C C . SER A 1 712 ? -28.516 3.386 -24.991 1.00 82.12 712 SER A C 1
ATOM 5073 O O . SER A 1 712 ? -27.586 3.513 -24.194 1.00 82.12 712 SER A O 1
ATOM 5075 N N . ASP A 1 713 ? -28.313 3.522 -26.313 1.00 76.00 713 ASP A N 1
ATOM 5076 C CA . ASP A 1 713 ? -26.945 3.662 -26.892 1.00 76.00 713 ASP A CA 1
ATOM 5077 C C . ASP A 1 713 ? -26.705 4.803 -27.918 1.00 76.00 713 ASP A C 1
ATOM 5079 O O . ASP A 1 713 ? -25.560 5.130 -28.237 1.00 76.00 713 ASP A O 1
ATOM 5083 N N . GLU A 1 714 ? -27.770 5.473 -28.367 1.00 85.06 714 GLU A N 1
ATOM 5084 C CA . GLU A 1 714 ? -27.789 6.572 -29.357 1.00 85.06 714 GLU A CA 1
ATOM 5085 C C . GLU A 1 714 ? -27.405 6.212 -30.827 1.00 85.06 714 GLU A C 1
ATOM 5087 O O . GLU A 1 714 ? -27.077 7.126 -31.595 1.00 85.06 714 GLU A O 1
ATOM 5092 N N . ASP A 1 715 ? -27.519 4.954 -31.296 1.00 73.81 715 ASP A N 1
ATOM 5093 C CA . ASP A 1 715 ? -27.251 4.590 -32.719 1.00 73.81 715 ASP A CA 1
ATOM 5094 C C . ASP A 1 715 ? -28.325 5.079 -33.746 1.00 73.81 715 ASP A C 1
ATOM 5096 O O . ASP A 1 715 ? -28.023 5.286 -34.927 1.00 73.81 715 ASP A O 1
ATOM 5100 N N . GLU A 1 716 ? -29.547 5.380 -33.272 1.00 78.81 716 GLU A N 1
ATOM 5101 C CA . GLU A 1 716 ? -30.833 5.641 -33.978 1.00 78.81 716 GLU A CA 1
ATOM 5102 C C . GLU A 1 716 ? -31.866 4.463 -34.030 1.00 78.81 716 GLU A C 1
ATOM 5104 O O . GLU A 1 716 ? -32.891 4.592 -34.726 1.00 78.81 716 GLU A O 1
ATOM 5109 N N . LEU A 1 717 ? -31.690 3.374 -33.264 1.00 73.38 717 LEU A N 1
ATOM 5110 C CA . LEU A 1 717 ? -32.638 2.253 -33.081 1.00 73.38 717 LEU A CA 1
ATOM 5111 C C . LEU A 1 717 ? -33.429 2.320 -31.736 1.00 73.38 717 LEU A C 1
ATOM 5113 O O . LEU A 1 717 ? -34.050 3.365 -31.532 1.00 73.38 717 LEU A O 1
ATOM 5117 N N . LEU A 1 718 ? -33.618 1.233 -30.950 1.00 82.81 718 LEU A N 1
ATOM 5118 C CA . LEU A 1 718 ? -34.333 1.182 -29.637 1.00 82.81 718 LEU A CA 1
ATOM 5119 C C . LEU A 1 718 ? -34.161 -0.182 -28.904 1.00 82.81 718 LEU A C 1
ATOM 5121 O O . LEU A 1 718 ? -34.609 -1.189 -29.452 1.00 82.81 718 LEU A O 1
ATOM 5125 N N . ASP A 1 719 ? -33.850 -0.208 -27.596 1.00 85.62 719 ASP A N 1
ATOM 5126 C CA . ASP A 1 719 ? -33.709 -1.395 -26.702 1.00 85.62 719 ASP A CA 1
ATOM 5127 C C . ASP A 1 719 ? -34.577 -2.634 -27.029 1.00 85.62 719 ASP A C 1
ATOM 5129 O O . ASP A 1 719 ? -34.131 -3.787 -27.028 1.00 85.62 719 ASP A O 1
ATOM 5133 N N . GLY A 1 720 ? -35.872 -2.419 -27.282 1.00 75.50 720 GLY A N 1
ATOM 5134 C CA . GLY A 1 720 ? -36.841 -3.466 -27.611 1.00 75.50 720 GLY A CA 1
ATOM 5135 C C . GLY A 1 720 ? -36.783 -4.017 -29.049 1.00 75.50 720 GLY A C 1
ATOM 5136 O O . GLY A 1 720 ? -37.680 -4.791 -29.418 1.00 75.50 720 GLY A O 1
ATOM 5137 N N . ALA A 1 721 ? -35.819 -3.601 -29.878 1.00 80.25 721 ALA A N 1
ATOM 5138 C CA . ALA A 1 721 ? -35.722 -3.898 -31.309 1.00 80.25 721 ALA A CA 1
ATOM 5139 C C . ALA A 1 721 ? -34.429 -4.636 -31.706 1.00 80.25 721 ALA A C 1
ATOM 5141 O O . ALA A 1 721 ? -34.560 -5.711 -32.300 1.00 80.25 721 ALA A O 1
ATOM 5142 N N . GLU A 1 722 ? -33.242 -4.129 -31.366 1.00 80.81 722 GLU A N 1
ATOM 5143 C CA . GLU A 1 722 ? -31.958 -4.852 -31.488 1.00 80.81 722 GLU A CA 1
ATOM 5144 C C . GLU A 1 722 ? -31.939 -5.997 -30.468 1.00 80.81 722 GLU A C 1
ATOM 5146 O O . GLU A 1 722 ? -31.834 -7.182 -30.803 1.00 80.81 722 GLU A O 1
ATOM 5151 N N . GLY A 1 723 ? -32.190 -5.640 -29.206 1.00 79.50 723 GLY A N 1
ATOM 5152 C CA . GLY A 1 723 ? -32.269 -6.558 -28.083 1.00 79.50 723 GLY A CA 1
ATOM 5153 C C . GLY A 1 723 ? -30.922 -7.164 -27.681 1.00 79.50 723 GLY A C 1
ATOM 5154 O O . GLY A 1 723 ? -29.843 -6.664 -27.962 1.00 79.50 723 GLY A O 1
ATOM 5155 N N . THR A 1 724 ? -30.984 -8.271 -26.943 1.00 76.88 724 THR A N 1
ATOM 5156 C CA . THR A 1 724 ? -29.859 -8.752 -26.125 1.00 76.88 724 THR A CA 1
ATOM 5157 C C . THR A 1 724 ? -29.011 -9.830 -26.832 1.00 76.88 724 THR A C 1
ATOM 5159 O O . THR A 1 724 ? -28.900 -10.953 -26.320 1.00 76.88 724 THR A O 1
ATOM 5162 N N . GLY A 1 725 ? -28.528 -9.547 -28.045 1.00 82.38 725 GLY A N 1
ATOM 5163 C CA . GLY A 1 725 ? -27.610 -10.412 -28.814 1.00 82.38 725 GLY A CA 1
ATOM 5164 C C . GLY A 1 725 ? -26.130 -10.023 -28.658 1.00 82.38 725 GLY A C 1
ATOM 5165 O O . GLY A 1 725 ? -25.825 -9.287 -27.733 1.00 82.38 725 GLY A O 1
ATOM 5166 N N . ASP A 1 726 ? -25.256 -10.590 -29.497 1.00 83.25 726 ASP A N 1
ATOM 5167 C CA . ASP A 1 726 ? -23.788 -10.402 -29.641 1.00 83.25 726 ASP A CA 1
ATOM 5168 C C . ASP A 1 726 ? -23.397 -11.279 -30.863 1.00 83.25 726 ASP A C 1
ATOM 5170 O O . ASP A 1 726 ? -23.828 -12.446 -30.905 1.00 83.25 726 ASP A O 1
ATOM 5174 N N . VAL A 1 727 ? -22.726 -10.736 -31.898 1.00 80.69 727 VAL A N 1
ATOM 5175 C CA . VAL A 1 727 ? -22.556 -11.415 -33.210 1.00 80.69 727 VAL A CA 1
ATOM 5176 C C . VAL A 1 727 ? -21.114 -11.530 -33.722 1.00 80.69 727 VAL A C 1
ATOM 5178 O O . VAL A 1 727 ? -20.705 -12.671 -33.975 1.00 80.69 727 VAL A O 1
ATOM 5181 N N . ASP A 1 728 ? -20.336 -10.451 -33.863 1.00 72.06 728 ASP A N 1
ATOM 5182 C CA . ASP A 1 728 ? -18.920 -10.556 -34.276 1.00 72.06 728 ASP A CA 1
ATOM 5183 C C . ASP A 1 728 ? -18.060 -11.273 -33.199 1.00 72.06 728 ASP A C 1
ATOM 5185 O O . ASP A 1 728 ? -17.168 -12.078 -33.510 1.00 72.06 728 ASP A O 1
ATOM 5189 N N . GLY A 1 729 ? -18.414 -11.072 -31.924 1.00 80.81 729 GLY A N 1
ATOM 5190 C CA . GLY A 1 729 ? -17.773 -11.632 -30.737 1.00 80.81 729 GLY A CA 1
ATOM 5191 C C . GLY A 1 729 ? -16.822 -10.687 -29.986 1.00 80.81 729 GLY A C 1
ATOM 5192 O O . GLY A 1 729 ? -15.995 -11.193 -29.217 1.00 80.81 729 GLY A O 1
ATOM 5193 N N . ASP A 1 730 ? -16.912 -9.372 -30.201 1.00 76.88 730 ASP A N 1
ATOM 5194 C CA . ASP A 1 730 ? -16.270 -8.291 -29.432 1.00 76.88 730 ASP A CA 1
ATOM 5195 C C . ASP A 1 730 ? -16.690 -8.319 -27.946 1.00 76.88 730 ASP A C 1
ATOM 5197 O O . ASP A 1 730 ? -15.832 -8.383 -27.053 1.00 76.88 730 ASP A O 1
ATOM 5201 N N . GLY A 1 731 ? -18.002 -8.393 -27.688 1.00 59.12 731 GLY A N 1
ATOM 5202 C CA . GLY A 1 731 ? -18.599 -8.523 -26.355 1.00 59.12 731 GLY A CA 1
ATOM 5203 C C . GLY A 1 731 ? -19.690 -7.507 -25.990 1.00 59.12 731 GLY A C 1
ATOM 5204 O O . GLY A 1 73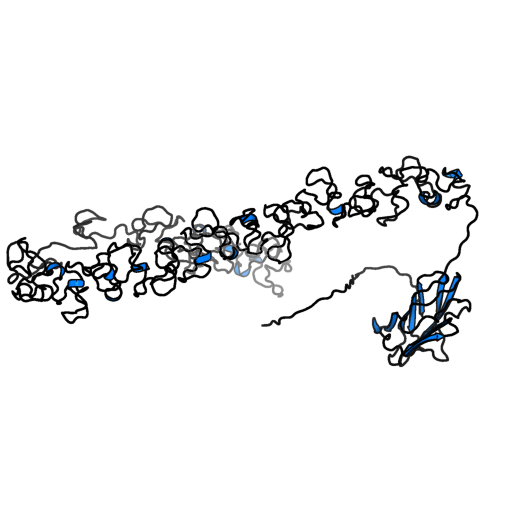1 ? -20.270 -7.638 -24.904 1.00 59.12 731 GLY A O 1
ATOM 5205 N N . ALA A 1 732 ? -19.990 -6.524 -26.841 1.00 74.75 732 ALA A N 1
ATOM 5206 C CA . ALA A 1 732 ? -21.120 -5.611 -26.656 1.00 74.75 732 ALA A CA 1
ATOM 5207 C C . ALA A 1 732 ? -22.489 -6.277 -26.966 1.00 74.75 732 ALA A C 1
ATOM 5209 O O . ALA A 1 732 ? -22.615 -7.039 -27.926 1.00 74.75 732 ALA A O 1
ATOM 5210 N N . PRO A 1 733 ? -23.548 -6.046 -26.159 1.00 80.94 733 PRO A N 1
ATOM 5211 C CA . PRO A 1 733 ? -24.896 -6.486 -26.518 1.00 80.94 733 PRO A CA 1
ATOM 5212 C C . PRO A 1 733 ? -25.492 -5.658 -27.664 1.00 80.94 733 PRO A C 1
ATOM 5214 O O . PRO A 1 733 ? -25.366 -4.448 -27.622 1.00 80.94 733 PRO A O 1
ATOM 5217 N N . ASN A 1 734 ? -26.246 -6.250 -28.603 1.00 89.06 734 ASN A N 1
ATOM 5218 C CA . ASN A 1 734 ? -26.758 -5.519 -29.789 1.00 89.06 734 ASN A CA 1
ATOM 5219 C C . ASN A 1 734 ? -27.589 -4.235 -29.525 1.00 89.06 734 ASN A C 1
ATOM 5221 O O . ASN A 1 734 ? -27.778 -3.479 -30.462 1.00 89.06 734 ASN A O 1
ATOM 5225 N N . TYR A 1 735 ? -28.118 -3.992 -28.318 1.00 78.25 735 TYR A N 1
ATOM 5226 C CA . TYR A 1 735 ? -28.794 -2.725 -27.954 1.00 78.25 735 TYR A CA 1
ATOM 5227 C C . TYR A 1 735 ? -27.848 -1.695 -27.294 1.00 78.25 735 TYR A C 1
ATOM 5229 O O . TYR A 1 735 ? -28.285 -0.831 -26.532 1.00 78.25 735 TYR A O 1
ATOM 5237 N N . LEU A 1 736 ? -26.544 -1.918 -27.480 1.00 83.50 736 LEU A N 1
ATOM 5238 C CA . LEU A 1 736 ? -25.380 -1.244 -26.903 1.00 83.50 736 LEU A CA 1
ATOM 5239 C C . LEU A 1 736 ? -24.159 -1.355 -27.865 1.00 83.50 736 LEU A C 1
ATOM 5241 O O . LEU A 1 736 ? -23.021 -1.361 -27.387 1.00 83.50 736 LEU A O 1
ATOM 5245 N N . ASP A 1 737 ? -24.372 -1.520 -29.182 1.00 80.88 737 ASP A N 1
ATOM 5246 C CA . ASP A 1 737 ? -23.339 -1.827 -30.200 1.00 80.88 737 ASP A CA 1
ATOM 5247 C C . ASP A 1 737 ? -23.696 -1.272 -31.604 1.00 80.88 737 ASP A C 1
ATOM 5249 O O . ASP A 1 737 ? -24.866 -1.061 -31.904 1.00 80.88 737 ASP A O 1
ATOM 5253 N N . ALA A 1 738 ? -22.698 -1.010 -32.464 1.00 85.19 738 ALA A N 1
ATOM 5254 C CA . ALA A 1 738 ? -22.843 -0.172 -33.670 1.00 85.19 738 ALA A CA 1
ATOM 5255 C C . ALA A 1 738 ? -22.085 -0.619 -34.953 1.00 85.19 738 ALA A C 1
ATOM 5257 O O . ALA A 1 738 ? -22.102 0.119 -35.948 1.00 85.19 738 ALA A O 1
ATOM 5258 N N . ASP A 1 739 ? -21.391 -1.763 -34.930 1.00 87.25 739 ASP A N 1
ATOM 5259 C CA . ASP A 1 739 ? -20.751 -2.430 -36.091 1.00 87.25 739 ASP A CA 1
ATOM 5260 C C . ASP A 1 739 ? -20.842 -3.956 -35.857 1.00 87.25 739 ASP A C 1
ATOM 5262 O O . ASP A 1 739 ? -19.842 -4.636 -35.634 1.00 87.25 739 ASP A O 1
ATOM 5266 N N . SER A 1 740 ? -22.079 -4.468 -35.783 1.00 85.00 740 SER A N 1
ATOM 5267 C CA . SER A 1 740 ? -22.454 -5.730 -35.108 1.00 85.00 740 SER A CA 1
ATOM 5268 C C . SER A 1 740 ? -21.836 -7.019 -35.693 1.00 85.00 740 SER A C 1
ATOM 5270 O O . SER A 1 740 ? -22.006 -8.099 -35.114 1.00 85.00 740 SER A O 1
ATOM 5272 N N . ASP A 1 741 ? -21.187 -6.953 -36.859 1.00 83.50 741 ASP A N 1
ATOM 5273 C CA . ASP A 1 741 ? -20.674 -8.105 -37.620 1.00 83.50 741 ASP A CA 1
ATOM 5274 C C . ASP A 1 741 ? -19.169 -8.023 -37.967 1.00 83.50 741 ASP A C 1
ATOM 5276 O O . ASP A 1 741 ? -18.520 -9.063 -38.142 1.00 83.50 741 ASP A O 1
ATOM 5280 N N . GLY A 1 742 ? -18.588 -6.816 -37.986 1.00 83.50 742 GLY A N 1
ATOM 5281 C CA . GLY A 1 742 ? -17.154 -6.592 -38.162 1.00 83.50 742 GLY A CA 1
ATOM 5282 C C . GLY A 1 742 ? -16.601 -6.746 -39.590 1.00 83.50 742 GLY A C 1
ATOM 5283 O O . GLY A 1 742 ? -15.374 -6.791 -39.749 1.00 83.50 742 GLY A O 1
ATOM 5284 N N . ASP A 1 743 ? -17.436 -6.811 -40.636 1.00 77.06 743 ASP A N 1
ATOM 5285 C CA . ASP A 1 743 ? -17.007 -6.765 -42.047 1.00 77.06 743 ASP A CA 1
ATOM 5286 C C . ASP A 1 743 ? -16.253 -5.463 -42.389 1.00 77.06 743 ASP A C 1
ATOM 5288 O O . ASP A 1 743 ? -15.225 -5.478 -43.084 1.00 77.06 743 ASP A O 1
ATOM 5292 N N . GLY A 1 744 ? -16.748 -4.334 -41.871 1.00 79.75 744 GLY A N 1
ATOM 5293 C CA . GLY A 1 744 ? -16.298 -2.982 -42.216 1.00 79.75 744 GLY A CA 1
ATOM 5294 C C . GLY A 1 744 ? -17.369 -2.086 -42.855 1.00 79.75 744 GLY A C 1
ATOM 5295 O O . GLY A 1 744 ? -17.034 -1.005 -43.366 1.00 79.75 744 GLY A O 1
ATOM 5296 N N . VAL A 1 745 ? -18.637 -2.502 -42.818 1.00 79.81 745 VAL A N 1
ATOM 5297 C CA . VAL A 1 745 ? -19.827 -1.680 -43.072 1.00 79.81 745 VAL A CA 1
ATOM 5298 C C . VAL A 1 745 ? -20.625 -1.581 -41.758 1.00 79.81 745 VAL A C 1
ATOM 5300 O O . VAL A 1 745 ? -20.662 -2.524 -40.992 1.00 79.81 745 VAL A O 1
ATOM 5303 N N . LEU A 1 746 ? -21.185 -0.402 -41.453 1.00 82.06 746 LEU A N 1
ATOM 5304 C CA . LEU A 1 746 ? -21.883 -0.141 -40.180 1.00 82.06 746 LEU A CA 1
ATOM 5305 C C . LEU A 1 746 ? -23.377 -0.440 -40.291 1.00 82.06 746 LEU A C 1
ATOM 5307 O O . LEU A 1 746 ? -23.968 0.041 -41.260 1.00 82.06 746 LEU A O 1
ATOM 5311 N N . ASP A 1 747 ? -24.010 -0.948 -39.229 1.00 84.00 747 ASP A N 1
ATOM 5312 C CA . ASP A 1 747 ? -25.436 -1.319 -39.130 1.00 84.00 747 ASP A CA 1
ATOM 5313 C C . ASP A 1 747 ? -26.410 -0.293 -39.737 1.00 84.00 747 ASP A C 1
ATOM 5315 O O . ASP A 1 747 ? -27.384 -0.618 -40.425 1.00 84.00 747 ASP A O 1
ATOM 5319 N N . SER A 1 748 ? -26.126 0.994 -39.523 1.00 83.12 748 SER A N 1
ATOM 5320 C CA . SER A 1 748 ? -26.878 2.134 -40.072 1.00 83.12 748 SER A CA 1
ATOM 5321 C C . SER A 1 748 ? -26.828 2.267 -41.612 1.00 83.12 748 SER A C 1
ATOM 5323 O O . SER A 1 748 ? -27.545 3.094 -42.197 1.00 83.12 748 SER A O 1
ATOM 5325 N N . THR A 1 749 ? -25.992 1.471 -42.284 1.00 86.75 749 THR A N 1
ATOM 5326 C CA . THR A 1 749 ? -25.703 1.470 -43.725 1.00 86.75 749 THR A CA 1
ATOM 5327 C C . THR A 1 749 ? -26.347 0.286 -44.445 1.00 86.75 749 THR A C 1
ATOM 5329 O O . THR A 1 749 ? -27.002 0.537 -45.465 1.00 86.75 749 THR A O 1
ATOM 5332 N N . GLU A 1 750 ? -26.237 -0.955 -43.952 1.00 85.81 750 GLU A N 1
ATOM 5333 C CA . GLU A 1 750 ? -26.981 -2.094 -44.526 1.00 85.81 750 GLU A CA 1
ATOM 5334 C C . GLU A 1 750 ? -28.416 -2.159 -43.985 1.00 85.81 750 GLU A C 1
ATOM 5336 O O . GLU A 1 750 ? -29.405 -2.231 -44.736 1.00 85.81 750 GLU A O 1
ATOM 5341 N N . GLY A 1 751 ? -28.529 -2.076 -42.660 1.00 80.69 751 GLY A N 1
ATOM 5342 C CA . GLY A 1 751 ? -29.767 -2.132 -41.900 1.00 80.69 751 GLY A CA 1
ATOM 5343 C C . GLY A 1 751 ? -30.516 -3.465 -41.979 1.00 80.69 751 GLY A C 1
ATOM 5344 O O . GLY A 1 751 ? -30.064 -4.480 -42.500 1.00 80.69 751 GLY A O 1
ATOM 5345 N N . THR A 1 752 ? -31.746 -3.447 -41.464 1.00 80.06 752 THR A N 1
ATOM 5346 C CA . THR A 1 752 ? -32.583 -4.637 -41.202 1.00 80.06 752 THR A CA 1
ATOM 5347 C C . THR A 1 752 ? -33.246 -5.284 -42.440 1.00 80.06 752 THR A C 1
ATOM 5349 O O . THR A 1 752 ? -34.413 -5.696 -42.396 1.00 80.06 752 THR A O 1
ATOM 5352 N N . ASN A 1 753 ? -32.530 -5.357 -43.567 1.00 88.31 753 ASN A N 1
ATOM 5353 C CA . ASN A 1 753 ? -32.902 -6.166 -44.737 1.00 88.31 753 ASN A CA 1
ATOM 5354 C C . ASN A 1 753 ? -32.225 -7.550 -44.675 1.00 88.31 753 ASN A C 1
ATOM 5356 O O . ASN A 1 753 ? -31.557 -7.845 -43.699 1.00 88.31 753 ASN A O 1
ATOM 5360 N N . ASP A 1 754 ? -32.485 -8.397 -45.670 1.00 84.12 754 ASP A N 1
ATOM 5361 C CA . ASP A 1 754 ? -31.979 -9.769 -45.860 1.00 84.12 754 ASP A CA 1
ATOM 5362 C C . ASP A 1 754 ? -31.953 -9.962 -47.392 1.00 84.12 754 ASP A C 1
ATOM 5364 O O . ASP A 1 754 ? -32.971 -9.670 -48.050 1.00 84.12 754 ASP A O 1
ATOM 5368 N N . ALA A 1 755 ? -30.792 -10.303 -47.968 1.00 87.81 755 ALA A N 1
ATOM 5369 C CA . ALA A 1 755 ? -30.529 -10.204 -49.410 1.00 87.81 755 ALA A CA 1
ATOM 5370 C C . ALA A 1 755 ? -30.439 -11.571 -50.126 1.00 87.81 755 ALA A C 1
ATOM 5372 O O . ALA A 1 755 ? -31.256 -11.797 -51.032 1.00 87.81 755 ALA A O 1
ATOM 5373 N N . ASP A 1 756 ? -29.567 -12.501 -49.708 1.00 78.75 756 ASP A N 1
ATOM 5374 C CA . ASP A 1 756 ? -29.538 -13.878 -50.249 1.00 78.75 756 ASP A CA 1
ATOM 5375 C C . ASP A 1 756 ? -30.832 -14.678 -49.922 1.00 78.75 756 ASP A C 1
ATOM 5377 O O . ASP A 1 756 ? -31.353 -15.439 -50.760 1.00 78.75 756 ASP A O 1
ATOM 5381 N N . GLY A 1 757 ? -31.426 -14.450 -48.741 1.00 85.00 757 GLY A N 1
ATOM 5382 C CA . GLY A 1 757 ? -32.615 -15.142 -48.235 1.00 85.00 757 GLY A CA 1
ATOM 5383 C C . GLY A 1 757 ? -32.384 -16.263 -47.203 1.00 85.00 757 GLY A C 1
ATOM 5384 O O . GLY A 1 757 ? -33.226 -17.177 -47.143 1.00 85.00 757 GLY A O 1
ATOM 5385 N N . ASP A 1 758 ? -31.289 -16.244 -46.441 1.00 79.62 758 ASP A N 1
ATOM 5386 C CA . ASP A 1 758 ? -30.884 -17.214 -45.405 1.00 79.62 758 ASP A CA 1
ATOM 5387 C C . ASP A 1 758 ? -31.713 -17.148 -44.092 1.00 79.62 758 ASP A C 1
ATOM 5389 O O . ASP A 1 758 ? -31.896 -18.187 -43.443 1.00 79.62 758 ASP A O 1
ATOM 5393 N N . ASP A 1 759 ? -32.356 -16.004 -43.807 1.00 81.88 759 ASP A N 1
ATOM 5394 C CA . ASP A 1 759 ? -32.977 -15.553 -42.534 1.00 81.88 759 ASP A CA 1
ATOM 5395 C C . ASP A 1 759 ? -32.024 -14.753 -41.576 1.00 81.88 759 ASP A C 1
ATOM 5397 O O . ASP A 1 759 ? -32.481 -14.378 -40.487 1.00 81.88 759 ASP A O 1
ATOM 5401 N N . VAL A 1 760 ? -30.772 -14.425 -41.948 1.00 85.50 760 VAL A N 1
ATOM 5402 C CA . VAL A 1 760 ? -29.912 -13.421 -41.259 1.00 85.50 760 VAL A CA 1
ATOM 5403 C C . VAL A 1 760 ? -30.097 -12.006 -41.865 1.00 85.50 760 VAL A C 1
ATOM 5405 O O . VAL A 1 760 ? -30.260 -11.880 -43.078 1.00 85.50 760 VAL A O 1
ATOM 5408 N N . PRO A 1 761 ? -30.157 -10.926 -41.055 1.00 83.62 761 PRO A N 1
ATOM 5409 C CA . PRO A 1 761 ? -30.163 -9.552 -41.562 1.00 83.62 761 PRO A CA 1
ATOM 5410 C C . PRO A 1 761 ? -28.787 -9.060 -42.035 1.00 83.62 761 PRO A C 1
ATOM 5412 O O . PRO A 1 761 ? -27.799 -9.397 -41.404 1.00 83.62 761 PRO A O 1
ATOM 5415 N N . ASN A 1 762 ? -28.733 -8.175 -43.038 1.00 86.19 762 ASN A N 1
ATOM 5416 C CA . ASN A 1 762 ? -27.467 -7.692 -43.618 1.00 86.19 762 ASN A CA 1
ATOM 5417 C C . ASN A 1 762 ? -26.467 -7.111 -42.597 1.00 86.19 762 ASN A C 1
ATOM 5419 O O . ASN A 1 762 ? -25.292 -7.406 -42.702 1.00 86.19 762 ASN A O 1
ATOM 5423 N N . TYR A 1 763 ? -26.924 -6.360 -41.584 1.00 88.38 763 TYR A N 1
ATOM 5424 C CA . TYR A 1 763 ? -26.059 -5.818 -40.514 1.00 88.38 763 TYR A CA 1
ATOM 5425 C C . TYR A 1 763 ? -25.430 -6.882 -39.582 1.00 88.38 763 TYR A C 1
ATOM 5427 O O . TYR A 1 763 ? -24.936 -6.558 -38.510 1.00 88.38 763 TYR A O 1
ATOM 5435 N N . LEU A 1 764 ? -25.552 -8.164 -39.935 1.00 85.06 764 LEU A N 1
ATOM 5436 C CA . LEU A 1 764 ? -25.097 -9.336 -39.192 1.00 85.06 764 LEU A CA 1
ATOM 5437 C C . LEU A 1 764 ? -24.529 -10.418 -40.153 1.00 85.06 764 LEU A C 1
ATOM 5439 O O . LEU A 1 764 ? -24.502 -11.591 -39.760 1.00 85.06 764 LEU A O 1
ATOM 5443 N N . ASP A 1 765 ? -24.176 -10.077 -41.410 1.00 86.62 765 ASP A N 1
ATOM 5444 C CA . ASP A 1 765 ? -23.785 -11.048 -42.458 1.00 86.62 765 ASP A CA 1
ATOM 5445 C C . ASP A 1 765 ? -22.712 -10.591 -43.486 1.00 86.62 765 ASP A C 1
ATOM 5447 O O . ASP A 1 765 ? -23.008 -9.986 -44.512 1.00 86.62 765 ASP A O 1
ATOM 5451 N N . THR A 1 766 ? -21.472 -11.037 -43.262 1.00 88.25 766 THR A N 1
ATOM 5452 C CA . THR A 1 766 ? -20.233 -10.822 -44.058 1.00 88.25 766 THR A CA 1
ATOM 5453 C C . THR A 1 766 ? -20.199 -11.250 -45.555 1.00 88.25 766 THR A C 1
ATOM 5455 O O . THR A 1 766 ? -19.148 -11.134 -46.199 1.00 88.25 766 THR A O 1
ATOM 5458 N N . ASP A 1 767 ? -21.270 -11.844 -46.088 1.00 89.81 767 ASP A N 1
ATOM 5459 C CA . ASP A 1 767 ? -21.418 -12.386 -47.464 1.00 89.81 767 ASP A CA 1
ATOM 5460 C C . ASP A 1 767 ? -22.907 -12.231 -47.854 1.00 89.81 767 ASP A C 1
ATOM 5462 O O . ASP A 1 767 ? -23.613 -13.204 -48.127 1.00 89.81 767 ASP A O 1
ATOM 5466 N N . SER A 1 768 ? -23.410 -10.988 -47.784 1.00 89.69 768 SER A N 1
ATOM 5467 C CA . SER A 1 768 ? -24.835 -10.597 -47.833 1.00 89.69 768 SER A CA 1
ATOM 5468 C C . SER A 1 768 ? -25.603 -11.137 -49.047 1.00 89.69 768 SER A C 1
ATOM 5470 O O . SER A 1 768 ? -26.834 -11.267 -49.031 1.00 89.69 768 SER A O 1
ATOM 5472 N N . ASP A 1 769 ? -24.885 -11.353 -50.141 1.00 90.25 769 ASP A N 1
ATOM 5473 C CA . ASP A 1 769 ? -25.372 -11.757 -51.456 1.00 90.25 769 ASP A CA 1
ATOM 5474 C C . ASP A 1 769 ? -25.316 -13.289 -51.671 1.00 90.25 769 ASP A C 1
ATOM 5476 O O . ASP A 1 769 ? -26.192 -13.868 -52.334 1.00 90.25 769 ASP A O 1
ATOM 5480 N N . GLY A 1 770 ? -24.334 -13.961 -51.060 1.00 86.38 770 GLY A N 1
ATOM 5481 C CA . GLY A 1 770 ? -24.180 -15.412 -51.064 1.00 86.38 770 GLY A CA 1
ATOM 5482 C C . GLY A 1 770 ? -23.514 -16.019 -52.307 1.00 86.38 770 GLY A C 1
ATOM 5483 O O . GLY A 1 770 ? -23.605 -17.248 -52.494 1.00 86.38 770 GLY A O 1
ATOM 5484 N N . ASP A 1 771 ? -22.873 -15.238 -53.185 1.00 84.56 771 ASP A N 1
ATOM 5485 C CA . ASP A 1 771 ? -22.089 -15.781 -54.304 1.00 84.56 771 ASP A CA 1
ATOM 5486 C C . ASP A 1 771 ? -20.742 -16.412 -53.869 1.00 84.56 771 ASP A C 1
ATOM 5488 O O . ASP A 1 771 ? -20.305 -17.407 -54.477 1.00 84.56 771 ASP A O 1
ATOM 5492 N N . GLY A 1 772 ? -20.139 -15.918 -52.778 1.00 85.25 772 GLY A N 1
ATOM 5493 C CA . GLY A 1 772 ? -18.855 -16.355 -52.219 1.00 85.25 772 GLY A CA 1
ATOM 5494 C C . GLY A 1 772 ? -17.641 -15.438 -52.462 1.00 85.25 772 GLY A C 1
ATOM 5495 O O . GLY A 1 772 ? -16.502 -15.884 -52.246 1.00 85.25 772 GLY A O 1
ATOM 5496 N N . ILE A 1 773 ? -17.850 -14.208 -52.928 1.00 85.19 773 ILE A N 1
ATOM 5497 C CA . ILE A 1 773 ? -17.042 -13.018 -52.621 1.00 85.19 773 ILE A CA 1
ATOM 5498 C C . ILE A 1 773 ? -17.542 -12.467 -51.254 1.00 85.19 773 ILE A C 1
ATOM 5500 O O . ILE A 1 773 ? -18.458 -13.035 -50.674 1.00 85.19 773 ILE A O 1
ATOM 5504 N N . THR A 1 774 ? -16.863 -11.498 -50.631 1.00 81.69 774 THR A N 1
ATOM 5505 C CA . THR A 1 774 ? -17.316 -10.905 -49.350 1.00 81.69 774 THR A CA 1
ATOM 5506 C C . THR A 1 774 ? -17.662 -9.440 -49.528 1.00 81.69 774 THR A C 1
ATOM 5508 O O . THR A 1 774 ? -17.023 -8.761 -50.340 1.00 81.69 774 THR A O 1
ATOM 5511 N N . ASP A 1 775 ? -18.544 -8.923 -48.677 1.00 84.94 775 ASP A N 1
ATOM 5512 C CA . ASP A 1 775 ? -19.006 -7.534 -48.705 1.00 84.94 775 ASP A CA 1
ATOM 5513 C C . ASP A 1 775 ? -17.830 -6.541 -48.636 1.00 84.94 775 ASP A C 1
ATOM 5515 O O . ASP A 1 775 ? -17.715 -5.628 -49.455 1.00 84.94 775 ASP A O 1
ATOM 5519 N N . SER A 1 776 ? -16.856 -6.802 -47.767 1.00 83.62 776 SER A N 1
ATOM 5520 C CA . SER A 1 776 ? -15.542 -6.139 -47.673 1.00 83.62 776 SER A CA 1
ATOM 5521 C C . SER A 1 776 ? -14.645 -6.222 -48.926 1.00 83.62 776 SER A C 1
ATOM 5523 O O . SER A 1 776 ? -13.716 -5.418 -49.081 1.00 83.62 776 SER A O 1
ATOM 5525 N N . THR A 1 777 ? -14.879 -7.176 -49.831 1.00 85.44 777 THR A N 1
ATOM 5526 C CA . THR A 1 777 ? -14.144 -7.377 -51.097 1.00 85.44 777 THR A CA 1
ATOM 5527 C C . THR A 1 777 ? -14.837 -6.707 -52.291 1.00 85.44 777 THR A C 1
ATOM 5529 O O . THR A 1 777 ? -14.153 -6.139 -53.152 1.00 85.44 777 THR A O 1
ATOM 5532 N N . GLU A 1 778 ? -16.168 -6.735 -52.363 1.00 87.94 778 GLU A N 1
ATOM 5533 C CA . GLU A 1 778 ? -16.938 -5.982 -53.362 1.00 87.94 778 GLU A CA 1
ATOM 5534 C C . GLU A 1 778 ? -17.050 -4.509 -52.973 1.00 87.94 778 GLU A C 1
ATOM 5536 O O . GLU A 1 778 ? -16.628 -3.616 -53.722 1.00 87.94 778 GLU A O 1
ATOM 5541 N N . GLY A 1 779 ? -17.581 -4.255 -51.784 1.00 79.69 779 GLY A N 1
ATOM 5542 C CA . GLY A 1 779 ? -17.846 -2.949 -51.210 1.00 79.69 779 GLY A CA 1
ATOM 5543 C C . GLY A 1 779 ? -19.027 -2.217 -51.846 1.00 79.69 779 GLY A C 1
ATOM 5544 O O . GLY A 1 779 ? -19.646 -2.639 -52.822 1.00 79.69 779 GLY A O 1
ATOM 5545 N N . THR A 1 780 ? -19.301 -1.026 -51.313 1.00 83.75 780 THR A N 1
ATOM 5546 C CA . THR A 1 780 ? -20.487 -0.188 -51.592 1.00 83.75 780 THR A CA 1
ATOM 5547 C C . THR A 1 780 ? -20.510 0.513 -52.974 1.00 83.75 780 THR A C 1
ATOM 5549 O O . THR A 1 780 ? -20.974 1.651 -53.109 1.00 83.75 780 THR A O 1
ATOM 5552 N N . THR A 1 781 ? -19.997 -0.146 -54.017 1.00 88.12 781 THR A N 1
ATOM 5553 C CA . THR A 1 781 ? -20.085 0.283 -55.431 1.00 88.12 781 THR A CA 1
ATOM 5554 C C . THR A 1 781 ? -21.407 -0.198 -56.062 1.00 88.12 781 THR A C 1
ATOM 5556 O O . THR A 1 781 ? -22.136 -0.947 -55.435 1.00 88.12 781 THR A O 1
ATOM 5559 N N . ASP A 1 782 ? -21.764 0.318 -57.240 1.00 87.06 782 ASP A N 1
ATOM 5560 C CA . ASP A 1 782 ? -22.916 -0.091 -58.072 1.00 87.06 782 ASP A CA 1
ATOM 5561 C C . ASP A 1 782 ? -22.388 -0.049 -59.521 1.00 87.06 782 ASP A C 1
ATOM 5563 O O . ASP A 1 782 ? -22.208 1.045 -60.086 1.00 87.06 782 ASP A O 1
ATOM 5567 N N . THR A 1 783 ? -21.948 -1.203 -60.038 1.00 87.62 783 THR A N 1
ATOM 5568 C CA . THR A 1 783 ? -21.091 -1.308 -61.237 1.00 87.62 783 THR A CA 1
ATOM 5569 C C . THR A 1 783 ? -21.865 -1.155 -62.552 1.00 87.62 783 THR A C 1
ATOM 5571 O O . THR A 1 783 ? -21.505 -0.286 -63.361 1.00 87.62 783 THR A O 1
ATOM 5574 N N . ASP A 1 784 ? -22.953 -1.902 -62.777 1.00 79.00 784 ASP A N 1
ATOM 5575 C CA . ASP A 1 784 ? -23.775 -1.764 -63.996 1.00 79.00 784 ASP A CA 1
ATOM 5576 C C . ASP A 1 784 ? -24.711 -0.524 -63.976 1.00 79.00 784 ASP A C 1
ATOM 5578 O O . ASP A 1 784 ? -24.996 0.081 -65.027 1.00 79.00 784 ASP A O 1
ATOM 5582 N N . GLY A 1 785 ? -25.137 -0.071 -62.788 1.00 85.69 785 GLY A N 1
ATOM 5583 C CA . GLY A 1 785 ? -26.050 1.058 -62.593 1.00 85.69 785 GLY A CA 1
ATOM 5584 C C . GLY A 1 785 ? -27.554 0.726 -62.528 1.00 85.69 785 GLY A C 1
ATOM 5585 O O . GLY A 1 785 ? -28.361 1.652 -62.735 1.00 85.69 785 GLY A O 1
ATOM 5586 N N . ASP A 1 786 ? -27.959 -0.536 -62.332 1.00 83.75 786 ASP A N 1
ATOM 5587 C CA . ASP A 1 786 ? -29.350 -0.998 -62.125 1.00 83.75 786 ASP A CA 1
ATOM 5588 C C . ASP A 1 786 ? -29.813 -0.799 -60.666 1.00 83.75 786 ASP A C 1
ATOM 5590 O O . ASP A 1 786 ? -30.962 -0.378 -60.446 1.00 83.75 786 ASP A O 1
ATOM 5594 N N . SER A 1 787 ? -28.877 -0.950 -59.719 1.00 82.25 787 SER A N 1
ATOM 5595 C CA . SER A 1 787 ? -29.031 -1.045 -58.259 1.00 82.25 787 SER A CA 1
ATOM 5596 C C . SER A 1 787 ? -29.752 -2.329 -57.790 1.00 82.25 787 SER A C 1
ATOM 5598 O O . SER A 1 787 ? -30.968 -2.453 -58.013 1.00 82.25 787 SER A O 1
ATOM 5600 N N . PRO A 1 788 ? -29.089 -3.219 -57.025 1.00 84.31 788 PRO A N 1
ATOM 5601 C CA . PRO A 1 788 ? -28.389 -2.876 -55.776 1.00 84.31 788 PRO A CA 1
ATOM 5602 C C . PRO A 1 788 ? -26.871 -2.613 -55.906 1.00 84.31 788 PRO A C 1
ATOM 5604 O O . PRO A 1 788 ? -26.374 -2.288 -56.976 1.00 84.31 788 PRO A O 1
ATOM 5607 N N . ALA A 1 789 ? -26.176 -2.554 -54.769 1.00 86.50 789 ALA A N 1
ATOM 5608 C CA . ALA A 1 789 ? -24.724 -2.407 -54.740 1.00 86.50 789 ALA A CA 1
ATOM 5609 C C . ALA A 1 789 ? -24.051 -3.761 -55.014 1.00 86.50 789 ALA A C 1
ATOM 5611 O O . ALA A 1 789 ? -24.698 -4.783 -54.833 1.00 86.50 789 ALA A O 1
ATOM 5612 N N . ASP A 1 790 ? -22.777 -3.760 -55.398 1.00 89.69 790 ASP A N 1
ATOM 5613 C CA . ASP A 1 790 ? -22.062 -4.975 -55.815 1.00 89.69 790 ASP A CA 1
ATOM 5614 C C . ASP A 1 790 ? -22.055 -6.051 -54.702 1.00 89.69 790 ASP A C 1
ATOM 5616 O O . ASP A 1 790 ? -22.378 -7.191 -54.986 1.00 89.69 790 ASP A O 1
ATOM 5620 N N . TYR A 1 791 ? -21.884 -5.671 -53.421 1.00 89.12 791 TYR A N 1
ATOM 5621 C CA . TYR A 1 791 ? -22.038 -6.565 -52.243 1.00 89.12 791 TYR A CA 1
ATOM 5622 C C . TYR A 1 791 ? -23.460 -7.145 -52.021 1.00 89.12 791 TYR A C 1
ATOM 5624 O O . TYR A 1 791 ? -23.784 -7.687 -50.970 1.00 89.12 791 TYR A O 1
ATOM 5632 N N . LEU A 1 792 ? -24.365 -6.936 -52.978 1.00 86.75 792 LEU A N 1
ATOM 5633 C CA . LEU A 1 792 ? -25.776 -7.313 -52.966 1.00 86.75 792 LEU A CA 1
ATOM 5634 C C . LEU A 1 792 ? -26.254 -7.771 -54.370 1.00 86.75 792 LEU A C 1
ATOM 5636 O O . LEU A 1 792 ? -27.475 -7.834 -54.574 1.00 86.75 792 LEU A O 1
ATOM 5640 N N . ASP A 1 793 ? -25.357 -7.993 -55.350 1.00 90.62 793 ASP A N 1
ATOM 5641 C CA . ASP A 1 793 ? -25.726 -8.350 -56.736 1.00 90.62 793 ASP A CA 1
ATOM 5642 C C . ASP A 1 793 ? -24.810 -9.395 -57.423 1.00 90.62 793 ASP A C 1
ATOM 5644 O O . ASP A 1 793 ? -23.854 -9.050 -58.107 1.00 90.62 793 ASP A O 1
ATOM 5648 N N . THR A 1 794 ? -25.211 -10.672 -57.354 1.00 89.00 794 THR A N 1
ATOM 5649 C CA . THR A 1 794 ? -24.658 -11.895 -58.006 1.00 89.00 794 THR A CA 1
ATOM 5650 C C . THR A 1 794 ? -24.259 -11.861 -59.513 1.00 89.00 794 THR A C 1
ATOM 5652 O O . THR A 1 794 ? -23.987 -12.923 -60.090 1.00 89.00 794 THR A O 1
ATOM 5655 N N . ASP A 1 795 ? -24.353 -10.717 -60.194 1.00 90.62 795 ASP A N 1
ATOM 5656 C CA . ASP A 1 795 ? -24.171 -10.478 -61.643 1.00 90.62 795 ASP A CA 1
ATOM 5657 C C . ASP A 1 795 ? -23.770 -8.982 -61.829 1.00 90.62 795 ASP A C 1
ATOM 5659 O O . ASP A 1 795 ? -24.456 -8.235 -62.535 1.00 90.62 795 ASP A O 1
ATOM 5663 N N . SER A 1 796 ? -22.720 -8.512 -61.123 1.00 90.50 796 SER A N 1
ATOM 5664 C CA . SER A 1 796 ? -22.391 -7.085 -60.850 1.00 90.50 796 SER A CA 1
ATOM 5665 C C . SER A 1 796 ? -22.230 -6.190 -62.086 1.00 90.50 796 SER A C 1
ATOM 5667 O O . SER A 1 796 ? -22.415 -4.968 -62.009 1.00 90.50 796 SER A O 1
ATOM 5669 N N . ASP A 1 797 ? -21.851 -6.757 -63.235 1.00 90.38 797 ASP A N 1
ATOM 5670 C CA . ASP A 1 797 ? -21.723 -6.037 -64.511 1.00 90.38 797 ASP A CA 1
ATOM 5671 C C . ASP A 1 797 ? -22.900 -6.287 -65.490 1.00 90.38 797 ASP A C 1
ATOM 5673 O O . ASP A 1 797 ? -23.073 -5.545 -66.471 1.00 90.38 797 ASP A O 1
ATOM 5677 N N . ASN A 1 798 ? -23.764 -7.257 -65.161 1.00 89.88 798 ASN A N 1
ATOM 5678 C CA . ASN A 1 798 ? -24.995 -7.646 -65.855 1.00 89.88 798 ASN A CA 1
ATOM 5679 C C . ASN A 1 798 ? -24.779 -8.200 -67.282 1.00 89.88 798 ASN A C 1
ATOM 5681 O O . ASN A 1 798 ? -25.643 -8.036 -68.165 1.00 89.88 798 ASN A O 1
ATOM 5685 N N . ASP A 1 799 ? -23.637 -8.846 -67.552 1.00 88.25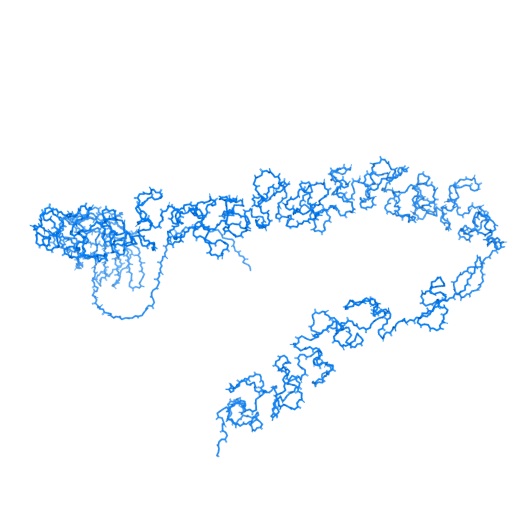 799 ASP A N 1
ATOM 5686 C CA . ASP A 1 799 ? -23.405 -9.603 -68.789 1.00 88.25 799 ASP A CA 1
ATOM 5687 C C . ASP A 1 799 ? -24.204 -10.932 -68.841 1.00 88.25 799 ASP A C 1
ATOM 5689 O O . ASP A 1 799 ? -24.631 -11.364 -69.927 1.00 88.25 799 ASP A O 1
ATOM 5693 N N . GLY A 1 800 ? -24.511 -11.535 -67.684 1.00 86.81 800 GLY A N 1
ATOM 5694 C CA . GLY A 1 800 ? -25.244 -12.797 -67.552 1.00 86.81 800 GLY A CA 1
ATOM 5695 C C . GLY A 1 800 ? -24.397 -14.078 -67.471 1.00 86.81 800 GLY A C 1
ATOM 5696 O O . GLY A 1 800 ? -24.930 -15.174 -67.742 1.00 86.81 800 GLY A O 1
ATOM 5697 N N . ILE A 1 801 ? -23.114 -13.964 -67.129 1.00 85.69 801 ILE A N 1
ATOM 5698 C CA . ILE A 1 801 ? -22.326 -14.957 -66.396 1.00 85.69 801 ILE A CA 1
ATOM 5699 C C . ILE A 1 801 ? -22.754 -14.836 -64.913 1.00 85.69 801 ILE A C 1
ATOM 5701 O O . ILE A 1 801 ? -23.932 -15.118 -64.671 1.00 85.69 801 ILE A O 1
ATOM 5705 N N . ALA A 1 802 ? -21.871 -14.595 -63.943 1.00 87.00 802 ALA A N 1
ATOM 5706 C CA . ALA A 1 802 ? -22.150 -14.407 -62.511 1.00 87.00 802 ALA A CA 1
ATOM 5707 C C . ALA A 1 802 ? -20.817 -14.389 -61.756 1.00 87.00 802 ALA A C 1
ATOM 5709 O O . ALA A 1 802 ? -20.002 -15.303 -61.935 1.00 87.00 802 ALA A O 1
ATOM 5710 N N . ASP A 1 803 ? -20.675 -13.462 -60.821 1.00 89.88 803 ASP A N 1
ATOM 5711 C CA . ASP A 1 803 ? -19.439 -13.085 -60.133 1.00 89.88 803 ASP A CA 1
ATOM 5712 C C . ASP A 1 803 ? -18.658 -14.313 -59.605 1.00 89.88 803 ASP A C 1
ATOM 5714 O O . ASP A 1 803 ? -17.474 -14.498 -59.904 1.00 89.88 803 ASP A O 1
ATOM 5718 N N . SER A 1 804 ? -19.364 -15.272 -58.999 1.00 87.25 804 SER A N 1
ATOM 5719 C CA . SER A 1 804 ? -18.886 -16.565 -58.464 1.00 87.25 804 SER A CA 1
ATOM 5720 C C . SER A 1 804 ? -18.259 -17.523 -59.489 1.00 87.25 804 SER A C 1
ATOM 5722 O O . SER A 1 804 ? -17.718 -18.586 -59.144 1.00 87.25 804 SER A O 1
ATOM 5724 N N . VAL A 1 805 ? -18.369 -17.194 -60.774 1.00 88.44 805 VAL A N 1
ATOM 5725 C CA . VAL A 1 805 ? -17.837 -17.922 -61.931 1.00 88.44 805 VAL A CA 1
ATOM 5726 C C . VAL A 1 805 ? -16.689 -17.149 -62.583 1.00 88.44 805 VAL A C 1
ATOM 5728 O O . VAL A 1 805 ? -15.737 -17.780 -63.049 1.00 88.44 805 VAL A O 1
ATOM 5731 N N . GLU A 1 806 ? -16.756 -15.819 -62.601 1.00 89.06 806 GLU A N 1
ATOM 5732 C CA . GLU A 1 806 ? -15.712 -14.910 -63.092 1.00 89.06 806 GLU A CA 1
ATOM 5733 C C . GLU A 1 806 ? -14.546 -14.747 -62.114 1.00 89.06 806 GLU A C 1
ATOM 5735 O O . GLU A 1 806 ? -13.381 -14.912 -62.500 1.00 89.06 806 GLU A O 1
ATOM 5740 N N . GLY A 1 807 ? -14.860 -14.515 -60.843 1.00 83.19 807 GLY A N 1
ATOM 5741 C CA . GLY A 1 807 ? -13.920 -14.390 -59.740 1.00 83.19 807 GLY A CA 1
ATOM 5742 C C . GLY A 1 807 ? -13.105 -13.094 -59.730 1.00 83.19 807 GLY A C 1
ATOM 5743 O O . GLY A 1 807 ? -13.111 -12.284 -60.653 1.00 83.19 807 GLY A O 1
ATOM 5744 N N . THR A 1 808 ? -12.345 -12.925 -58.650 1.00 86.56 808 THR A N 1
ATOM 5745 C CA . THR A 1 808 ? -11.628 -11.692 -58.283 1.00 86.56 808 THR A CA 1
ATOM 5746 C C . THR A 1 808 ? -10.265 -11.493 -58.975 1.00 86.56 808 THR A C 1
ATOM 5748 O O . THR A 1 808 ? -9.452 -10.685 -58.525 1.00 86.56 808 THR A O 1
ATOM 5751 N N . GLU A 1 809 ? -9.983 -12.227 -60.055 1.00 91.12 809 GLU A N 1
ATOM 5752 C CA . GLU A 1 809 ? -8.758 -12.073 -60.861 1.00 91.12 809 GLU A CA 1
ATOM 5753 C C . GLU A 1 809 ? -8.957 -10.994 -61.951 1.00 91.12 809 GLU A C 1
ATOM 5755 O O . GLU A 1 809 ? -10.083 -10.723 -62.346 1.00 91.12 809 GLU A O 1
ATOM 5760 N N . ASP A 1 810 ? -7.867 -10.403 -62.450 1.00 87.12 810 ASP A N 1
ATOM 5761 C CA . ASP A 1 810 ? -7.818 -9.432 -63.567 1.00 87.12 810 ASP A CA 1
ATOM 5762 C C . ASP A 1 810 ? -6.949 -10.058 -64.676 1.00 87.12 810 ASP A C 1
ATOM 5764 O O . ASP A 1 810 ? -5.748 -10.289 -64.472 1.00 87.12 810 ASP A O 1
ATOM 5768 N N . VAL A 1 811 ? -7.563 -10.450 -65.802 1.00 87.81 811 VAL A N 1
ATOM 5769 C CA . VAL A 1 811 ? -6.921 -11.314 -66.816 1.00 87.81 811 VAL A CA 1
ATOM 5770 C C . VAL A 1 811 ? -6.250 -10.542 -67.959 1.00 87.81 811 VAL A C 1
ATOM 5772 O O . VAL A 1 811 ? -5.149 -10.928 -68.377 1.00 87.81 811 VAL A O 1
ATOM 5775 N N . ASP A 1 812 ? -6.846 -9.451 -68.443 1.00 84.19 812 ASP A N 1
ATOM 5776 C CA . ASP A 1 812 ? -6.267 -8.571 -69.475 1.00 84.19 812 ASP A CA 1
ATOM 5777 C C . ASP A 1 812 ? -5.251 -7.551 -68.897 1.00 84.19 812 ASP A C 1
ATOM 5779 O O . ASP A 1 812 ? -4.221 -7.265 -69.533 1.00 84.19 812 ASP A O 1
ATOM 5783 N N . GLY A 1 813 ? -5.466 -7.074 -67.664 1.00 84.19 813 GLY A N 1
ATOM 5784 C CA . GLY A 1 813 ? -4.650 -6.062 -66.991 1.00 84.19 813 GLY A CA 1
ATOM 5785 C C . GLY A 1 813 ? -5.146 -4.611 -67.114 1.00 84.19 813 GLY A C 1
ATOM 5786 O O . GLY A 1 813 ? -4.326 -3.695 -66.946 1.00 84.19 813 GLY A O 1
ATOM 5787 N N . ASP A 1 814 ? -6.423 -4.377 -67.441 1.00 83.31 814 ASP A N 1
ATOM 5788 C CA . ASP A 1 814 ? -7.101 -3.067 -67.448 1.00 83.31 814 ASP A CA 1
ATOM 5789 C C . ASP A 1 814 ? -7.153 -2.450 -66.040 1.00 83.31 814 ASP A C 1
ATOM 5791 O O . ASP A 1 814 ? -6.863 -1.255 -65.871 1.00 83.31 814 ASP A O 1
ATOM 5795 N N . GLY A 1 815 ? -7.413 -3.287 -65.028 1.00 85.25 815 GLY A N 1
ATOM 5796 C CA . GLY A 1 815 ? -7.585 -2.900 -63.627 1.00 85.25 815 GLY A CA 1
ATOM 5797 C C . GLY A 1 815 ? -9.008 -3.061 -63.080 1.00 85.25 815 GLY A C 1
ATOM 5798 O O . GLY A 1 815 ? -9.283 -2.545 -61.993 1.00 85.25 815 GLY A O 1
ATOM 5799 N N . LEU A 1 816 ? -9.890 -3.751 -63.806 1.00 88.50 816 LEU A N 1
ATOM 5800 C CA . LEU A 1 816 ? -11.136 -4.322 -63.294 1.00 88.50 816 LEU A CA 1
ATOM 5801 C C . LEU A 1 816 ? -10.917 -5.825 -63.020 1.00 88.50 816 LEU A C 1
ATOM 5803 O O . LEU A 1 816 ? -10.221 -6.476 -63.798 1.00 88.50 816 LEU A O 1
ATOM 5807 N N . PRO A 1 817 ? -11.458 -6.393 -61.927 1.00 87.50 817 PRO A N 1
ATOM 5808 C CA . PRO A 1 817 ? -11.569 -7.843 -61.798 1.00 87.50 817 PRO A CA 1
ATOM 5809 C C . PRO A 1 817 ? -12.671 -8.361 -62.735 1.00 87.50 817 PRO A C 1
ATOM 5811 O O . PRO A 1 817 ? -13.611 -7.623 -63.021 1.00 87.50 817 PRO A O 1
ATOM 5814 N N . ASN A 1 818 ? -12.588 -9.625 -63.161 1.00 89.75 818 ASN A N 1
ATOM 5815 C CA . ASN A 1 818 ? -13.488 -10.211 -64.165 1.00 89.75 818 ASN A CA 1
ATOM 5816 C C . ASN A 1 818 ? -14.982 -9.986 -63.839 1.00 89.75 818 ASN A C 1
ATOM 5818 O O . ASN A 1 818 ? -15.738 -9.598 -64.716 1.00 89.75 818 ASN A O 1
ATOM 5822 N N . TYR A 1 819 ? -15.394 -10.134 -62.569 1.00 90.12 819 TYR A N 1
ATOM 5823 C CA . TYR A 1 819 ? -16.788 -9.922 -62.122 1.00 90.12 819 TYR A CA 1
ATOM 5824 C C . TYR A 1 819 ? -17.317 -8.478 -62.289 1.00 90.12 819 TYR A C 1
ATOM 5826 O O . TYR A 1 819 ? -18.466 -8.177 -61.988 1.00 90.12 819 TYR A O 1
ATOM 5834 N N . ARG A 1 820 ? -16.469 -7.554 -62.750 1.00 89.31 820 ARG A N 1
ATOM 5835 C CA . ARG A 1 820 ? -16.785 -6.149 -63.027 1.00 89.31 820 ARG A CA 1
ATOM 5836 C C . ARG A 1 820 ? -16.406 -5.734 -64.460 1.00 89.31 820 ARG A C 1
ATOM 5838 O O . ARG A 1 820 ? -16.427 -4.529 -64.734 1.00 89.31 820 ARG A O 1
ATOM 5845 N N . ASP A 1 821 ? -16.030 -6.662 -65.355 1.00 90.88 821 ASP A N 1
ATOM 5846 C CA . ASP A 1 821 ? -15.541 -6.340 -66.709 1.00 90.88 821 ASP A CA 1
ATOM 5847 C C . ASP A 1 821 ? -16.180 -7.124 -67.873 1.00 90.88 821 ASP A C 1
ATOM 5849 O O . ASP A 1 821 ? -15.884 -8.284 -68.148 1.00 90.88 821 ASP A O 1
ATOM 5853 N N . LEU A 1 822 ? -16.927 -6.375 -68.685 1.00 89.94 822 LEU A N 1
ATOM 5854 C CA . LEU A 1 822 ? -17.697 -6.813 -69.851 1.00 89.94 822 LEU A CA 1
ATOM 5855 C C . LEU A 1 822 ? -16.862 -7.343 -71.048 1.00 89.94 822 LEU A C 1
ATOM 5857 O O . LEU A 1 822 ? -17.430 -7.468 -72.138 1.00 89.94 822 LEU A O 1
ATOM 5861 N N . ASP A 1 823 ? -15.539 -7.505 -70.946 1.00 89.50 823 ASP A N 1
ATOM 5862 C CA . ASP A 1 823 ? -14.596 -7.826 -72.048 1.00 89.50 823 ASP A CA 1
ATOM 5863 C C . ASP A 1 823 ? -13.285 -8.441 -71.474 1.00 89.50 823 ASP A C 1
ATOM 5865 O O . ASP A 1 823 ? -12.197 -8.053 -71.908 1.00 89.50 823 ASP A O 1
ATOM 5869 N N . SER A 1 824 ? -13.381 -9.357 -70.487 1.00 90.62 824 SER A N 1
ATOM 5870 C CA . SER A 1 824 ? -12.322 -9.755 -69.516 1.00 90.62 824 SER A CA 1
ATOM 5871 C C . SER A 1 824 ? -10.974 -10.241 -70.098 1.00 90.62 824 SER A C 1
ATOM 5873 O O . SER A 1 824 ? -9.976 -10.342 -69.374 1.00 90.62 824 SER A O 1
ATOM 5875 N N . ASP A 1 825 ? -10.898 -10.566 -71.394 1.00 88.44 825 ASP A N 1
ATOM 5876 C CA . ASP A 1 825 ? -9.667 -10.980 -72.094 1.00 88.44 825 ASP A CA 1
ATOM 5877 C C . ASP A 1 825 ? -9.027 -9.896 -72.991 1.00 88.44 825 ASP A C 1
ATOM 5879 O O . ASP A 1 825 ? -7.921 -10.091 -73.519 1.00 88.44 825 ASP A O 1
ATOM 5883 N N . GLY A 1 826 ? -9.713 -8.767 -73.188 1.00 87.25 826 GLY A N 1
ATOM 5884 C CA . GLY A 1 826 ? -9.273 -7.641 -74.012 1.00 87.25 826 GLY A CA 1
ATOM 5885 C C . GLY A 1 826 ? -9.314 -7.842 -75.542 1.00 87.25 826 GLY A C 1
ATOM 5886 O O . GLY A 1 826 ? -8.734 -7.020 -76.273 1.00 87.25 826 GLY A O 1
ATOM 5887 N N . ASP A 1 827 ? -9.966 -8.883 -76.090 1.00 85.75 827 ASP A N 1
ATOM 5888 C CA . ASP A 1 827 ? -10.145 -9.077 -77.550 1.00 85.75 827 ASP A CA 1
ATOM 5889 C C . ASP A 1 827 ? -10.957 -7.937 -78.190 1.00 85.75 827 ASP A C 1
ATOM 5891 O O . ASP A 1 827 ? -10.658 -7.486 -79.313 1.00 85.75 827 ASP A O 1
ATOM 5895 N N . GLY A 1 828 ? -11.974 -7.442 -77.477 1.00 85.50 828 GLY A N 1
ATOM 5896 C CA . GLY A 1 828 ? -13.003 -6.551 -78.008 1.00 85.50 828 GLY A CA 1
ATOM 5897 C C . GLY A 1 828 ? -14.291 -7.275 -78.415 1.00 85.50 828 GLY A C 1
ATOM 5898 O O . GLY A 1 828 ? -14.969 -6.812 -79.353 1.00 85.50 828 GLY A O 1
ATOM 5899 N N . THR A 1 829 ? -14.610 -8.389 -77.753 1.00 84.19 829 THR A N 1
ATOM 5900 C CA . THR A 1 829 ? -15.813 -9.206 -77.943 1.00 84.19 829 THR A CA 1
ATOM 5901 C C . THR A 1 829 ? -16.388 -9.587 -76.577 1.00 84.19 829 THR A C 1
ATOM 5903 O O . THR A 1 829 ? -15.997 -10.588 -76.007 1.00 84.19 829 THR A O 1
ATOM 5906 N N . SER A 1 830 ? -17.375 -8.813 -76.120 1.00 86.94 830 SER A N 1
ATOM 5907 C CA . SER A 1 830 ? -17.897 -8.899 -74.753 1.00 86.94 830 SER A CA 1
ATOM 5908 C C . SER A 1 830 ? -18.375 -10.277 -74.304 1.00 86.94 830 SER A C 1
ATOM 5910 O O . SER A 1 830 ? -18.993 -11.011 -75.089 1.00 86.94 830 SER A O 1
ATOM 5912 N N . ASP A 1 831 ? -18.247 -10.521 -73.010 1.00 86.88 831 ASP A N 1
ATOM 5913 C CA . ASP A 1 831 ? -18.367 -11.827 -72.369 1.00 86.88 831 ASP A CA 1
ATOM 5914 C C . ASP A 1 831 ? -19.756 -12.485 -72.619 1.00 86.88 831 ASP A C 1
ATOM 5916 O O . ASP A 1 831 ? -19.803 -13.668 -72.981 1.00 86.88 831 ASP A O 1
ATOM 5920 N N . GLU A 1 832 ? -20.854 -11.697 -72.723 1.00 87.38 832 GLU A N 1
ATOM 5921 C CA . GLU A 1 832 ? -22.237 -12.146 -73.067 1.00 87.38 832 GLU A CA 1
ATOM 5922 C C . GLU A 1 832 ? -22.252 -12.942 -74.388 1.00 87.38 832 GLU A C 1
ATOM 5924 O O . GLU A 1 832 ? -23.101 -13.803 -74.666 1.00 87.38 832 GLU A O 1
ATOM 5929 N N . THR A 1 833 ? -21.325 -12.584 -75.279 1.00 85.38 833 THR A N 1
ATOM 5930 C CA . THR A 1 833 ? -21.174 -13.136 -76.626 1.00 85.38 833 THR A CA 1
ATOM 5931 C C . THR A 1 833 ? -20.228 -14.338 -76.667 1.00 85.38 833 THR A C 1
ATOM 5933 O O . THR A 1 833 ? -20.460 -15.232 -77.494 1.00 85.38 833 THR A O 1
ATOM 5936 N N . GLU A 1 834 ? -19.216 -14.362 -75.800 1.00 85.94 834 GLU A N 1
ATOM 5937 C CA . GLU A 1 834 ? -18.171 -15.389 -75.684 1.00 85.94 834 GLU A CA 1
ATOM 5938 C C . GLU A 1 834 ? -18.656 -16.593 -74.861 1.00 85.94 834 GLU A C 1
ATOM 5940 O O . GLU A 1 834 ? -18.744 -17.723 -75.367 1.00 85.94 834 GLU A O 1
ATOM 5945 N N . GLY A 1 835 ? -19.042 -16.324 -73.611 1.00 84.94 835 GLY A N 1
ATOM 5946 C CA . GLY A 1 835 ? -19.578 -17.258 -72.628 1.00 84.94 835 GLY A CA 1
ATOM 5947 C C . GLY A 1 835 ? -18.634 -18.381 -72.177 1.00 84.94 835 GLY A C 1
ATOM 5948 O O . GLY A 1 835 ? -17.596 -18.677 -72.766 1.00 84.94 835 GLY A O 1
ATOM 5949 N N . THR A 1 836 ? -19.072 -19.099 -71.141 1.00 84.75 836 THR A N 1
ATOM 5950 C CA . THR A 1 836 ? -18.315 -20.137 -70.406 1.00 84.75 836 THR A CA 1
ATOM 5951 C C . THR A 1 836 ? -18.083 -21.479 -71.149 1.00 84.75 836 THR A C 1
ATOM 5953 O O . THR A 1 836 ? -17.879 -22.523 -70.520 1.00 84.75 836 THR A O 1
ATOM 5956 N N . ASP A 1 837 ? -18.126 -21.502 -72.489 1.00 84.56 837 ASP A N 1
ATOM 5957 C CA . ASP A 1 837 ? -17.674 -22.647 -73.309 1.00 84.56 837 ASP A CA 1
ATOM 5958 C C . ASP A 1 837 ? -16.134 -22.565 -73.533 1.00 84.56 837 ASP A C 1
ATOM 5960 O O . ASP A 1 837 ? -15.529 -21.518 -73.343 1.00 84.56 837 ASP A O 1
ATOM 5964 N N . ASP A 1 838 ? -15.500 -23.669 -73.955 1.00 81.12 838 ASP A N 1
ATOM 5965 C CA . ASP A 1 838 ? -14.075 -23.755 -74.364 1.00 81.12 838 ASP A CA 1
ATOM 5966 C C . ASP A 1 838 ? -14.020 -24.208 -75.838 1.00 81.12 838 ASP A C 1
ATOM 5968 O O . ASP A 1 838 ? -14.449 -25.325 -76.181 1.00 81.12 838 ASP A O 1
ATOM 5972 N N . ALA A 1 839 ? -13.581 -23.315 -76.734 1.00 75.88 839 ALA A N 1
ATOM 5973 C CA . ALA A 1 839 ? -13.651 -23.503 -78.185 1.00 75.88 839 ALA A CA 1
ATOM 5974 C C . ALA A 1 839 ? -12.448 -24.248 -78.806 1.00 75.88 839 ALA A C 1
ATOM 5976 O O . ALA A 1 839 ? -12.654 -25.077 -79.713 1.00 75.88 839 ALA A O 1
ATOM 5977 N N . ASP A 1 840 ? -11.216 -23.996 -78.342 1.00 73.25 840 ASP A N 1
ATOM 5978 C CA . ASP A 1 840 ? -9.987 -24.659 -78.825 1.00 73.25 840 ASP A CA 1
ATOM 5979 C C . ASP A 1 840 ? -9.824 -26.075 -78.233 1.00 73.25 840 ASP A C 1
ATOM 5981 O O . ASP A 1 840 ? -9.533 -27.043 -78.960 1.00 73.25 840 ASP A O 1
ATOM 5985 N N . GLY A 1 841 ? -10.112 -26.228 -76.937 1.00 74.44 841 GLY A N 1
ATOM 5986 C CA . GLY A 1 841 ? -9.913 -27.443 -76.145 1.00 74.44 841 GLY A CA 1
ATOM 5987 C C . GLY A 1 841 ? -8.649 -27.431 -75.279 1.00 74.44 841 GLY A C 1
ATOM 5988 O O . GLY A 1 841 ? -8.075 -28.507 -75.044 1.00 74.44 841 GLY A O 1
ATOM 5989 N N . ASP A 1 842 ? -8.197 -26.246 -74.876 1.00 78.25 842 ASP A N 1
ATOM 5990 C CA . ASP A 1 842 ? -6.981 -25.971 -74.104 1.00 78.25 842 ASP A CA 1
ATOM 5991 C C . ASP A 1 842 ? -7.240 -26.078 -72.583 1.00 78.25 842 ASP A C 1
ATOM 5993 O O . ASP A 1 842 ? -6.536 -26.832 -71.891 1.00 78.25 842 ASP A O 1
ATOM 5997 N N . GLY A 1 843 ? -8.319 -25.449 -72.102 1.00 80.38 843 GLY A N 1
ATOM 5998 C CA . GLY A 1 843 ? -8.748 -25.455 -70.703 1.00 80.38 843 GLY A CA 1
ATOM 5999 C C . GLY A 1 843 ? -9.177 -24.097 -70.137 1.00 80.38 843 GLY A C 1
ATOM 6000 O O . GLY A 1 843 ? -9.745 -24.096 -69.044 1.00 80.38 843 GLY A O 1
ATOM 6001 N N . VAL A 1 844 ? -8.930 -22.993 -70.845 1.00 83.56 844 VAL A N 1
ATOM 6002 C CA . VAL A 1 844 ? -9.454 -21.652 -70.525 1.00 83.56 844 VAL A CA 1
ATOM 6003 C C . VAL A 1 844 ? -10.860 -21.463 -71.152 1.00 83.56 844 VAL A C 1
ATOM 6005 O O . VAL A 1 844 ? -11.093 -21.978 -72.249 1.00 83.56 844 VAL A O 1
ATOM 6008 N N . PRO A 1 845 ? -11.834 -20.820 -70.472 1.00 84.81 845 PRO A N 1
ATOM 6009 C CA . PRO A 1 845 ? -13.103 -20.396 -71.082 1.00 84.81 845 PRO A CA 1
ATOM 6010 C C . PRO A 1 845 ? -12.897 -19.271 -72.107 1.00 84.81 845 PRO A C 1
ATOM 6012 O O . PRO A 1 845 ? -11.963 -18.495 -71.951 1.00 84.81 845 PRO A O 1
ATOM 6015 N N . ASN A 1 846 ? -13.775 -19.132 -73.108 1.00 84.25 846 ASN A N 1
ATOM 6016 C CA . ASN A 1 846 ? -13.558 -18.151 -74.188 1.00 84.25 846 ASN A CA 1
ATOM 6017 C C . ASN A 1 846 ? -13.397 -16.707 -73.664 1.00 84.25 846 ASN A C 1
ATOM 6019 O O . ASN A 1 846 ? -12.473 -16.027 -74.087 1.00 84.25 846 ASN A O 1
ATOM 6023 N N . TYR A 1 847 ? -14.221 -16.297 -72.686 1.00 86.44 847 TYR A N 1
ATOM 6024 C CA . TYR A 1 847 ? -14.186 -14.959 -72.063 1.00 86.44 847 TYR A CA 1
ATOM 6025 C C . TYR A 1 847 ? -12.864 -14.609 -71.343 1.00 86.44 847 TYR A C 1
ATOM 6027 O O . TYR A 1 847 ? -12.685 -13.487 -70.900 1.00 86.44 847 TYR A O 1
ATOM 6035 N N . LEU A 1 848 ? -11.917 -15.555 -71.253 1.00 86.75 848 LEU A N 1
ATOM 6036 C CA . LEU A 1 848 ? -10.582 -15.368 -70.675 1.00 86.75 848 LEU A CA 1
ATOM 6037 C C . LEU A 1 848 ? -9.441 -15.784 -71.654 1.00 86.75 848 LEU A C 1
ATOM 6039 O O . LEU A 1 848 ? -8.298 -15.940 -71.213 1.00 86.75 848 LEU A O 1
ATOM 6043 N N . ASP A 1 849 ? -9.703 -16.016 -72.959 1.00 84.81 849 ASP A N 1
ATOM 6044 C CA . ASP A 1 849 ? -8.726 -16.546 -73.949 1.00 84.81 849 ASP A CA 1
ATOM 6045 C C . ASP A 1 849 ? -8.468 -15.650 -75.187 1.00 84.81 849 ASP A C 1
ATOM 6047 O O . ASP A 1 849 ? -8.840 -15.963 -76.326 1.00 84.81 849 ASP A O 1
ATOM 6051 N N . SER A 1 850 ? -7.649 -14.617 -74.962 1.00 79.44 850 SER A N 1
ATOM 6052 C CA . SER A 1 850 ? -7.183 -13.604 -75.936 1.00 79.44 850 SER A CA 1
ATOM 6053 C C . SER A 1 850 ? -6.551 -14.086 -77.266 1.00 79.44 850 SER A C 1
ATOM 6055 O O . SER A 1 850 ? -6.159 -13.254 -78.098 1.00 79.44 850 SER A O 1
ATOM 6057 N N . ASP A 1 851 ? -6.411 -15.396 -77.521 1.00 64.81 851 ASP A N 1
ATOM 6058 C CA . ASP A 1 851 ? -5.918 -15.949 -78.798 1.00 64.81 851 ASP A CA 1
ATOM 6059 C C . ASP A 1 851 ? -7.060 -16.445 -79.748 1.00 64.81 851 ASP A C 1
ATOM 6061 O O . ASP A 1 851 ? -6.797 -16.543 -80.958 1.00 64.81 851 ASP A O 1
ATOM 6065 N N . ASP A 1 852 ? -8.322 -16.680 -79.309 1.00 65.69 852 ASP A N 1
ATOM 6066 C CA . ASP A 1 852 ? -9.451 -17.133 -80.193 1.00 65.69 852 ASP A CA 1
ATOM 6067 C C . ASP A 1 852 ? -10.306 -16.013 -80.830 1.00 65.69 852 ASP A C 1
ATOM 6069 O O . ASP A 1 852 ? -11.434 -16.236 -81.282 1.00 65.69 852 ASP A O 1
ATOM 6073 N N . SER A 1 853 ? -9.726 -14.819 -81.005 1.00 54.56 853 SER A N 1
ATOM 6074 C CA . SER A 1 853 ? -10.307 -13.699 -81.771 1.00 54.56 853 SER A CA 1
ATOM 6075 C C . SER A 1 853 ? -11.155 -14.147 -82.987 1.00 54.56 853 SER A C 1
ATOM 6077 O O . SER A 1 853 ? -10.644 -14.689 -83.981 1.00 54.56 853 SER A O 1
ATOM 6079 N N . THR A 1 854 ? -12.476 -13.904 -82.942 1.00 56.41 854 THR A N 1
ATOM 6080 C CA . THR A 1 854 ? -13.528 -14.670 -83.666 1.00 56.41 854 THR A CA 1
ATOM 6081 C C . THR A 1 854 ? -13.622 -14.447 -85.204 1.00 56.41 854 THR A C 1
ATOM 6083 O O . THR A 1 854 ? -14.668 -14.175 -85.813 1.00 56.41 854 THR A O 1
ATOM 6086 N N . SER A 1 855 ? -12.500 -14.577 -85.920 1.00 39.56 855 SER A N 1
ATOM 6087 C CA . SER A 1 855 ? -12.266 -14.014 -87.259 1.00 39.56 855 SER A CA 1
ATOM 6088 C C . SER A 1 855 ? -12.708 -14.880 -88.460 1.00 39.56 855 SER A C 1
ATOM 6090 O O . SER A 1 855 ? -12.208 -15.986 -88.696 1.00 39.56 855 SER A O 1
ATOM 6092 N N . ASN A 1 856 ? -13.579 -14.328 -89.329 1.00 36.91 856 ASN A N 1
ATOM 6093 C CA . ASN A 1 856 ? -14.107 -14.976 -90.557 1.00 36.91 856 ASN A CA 1
ATOM 6094 C C . ASN A 1 856 ? -14.293 -14.022 -91.765 1.00 36.91 856 ASN A C 1
ATOM 6096 O O . ASN A 1 856 ? -15.169 -13.128 -91.706 1.00 36.91 856 ASN A O 1
#